Protein AF-0000000081439611 (afdb_homodimer)

Nearest PDB structures (foldseek):
  4nqa-assembly1_B  TM=3.916E-01  e=2.442E-10  Homo sapiens
  8cef-assembly1_D  TM=9.366E-01  e=1.644E-03  Mus musculus
  6cfn-assembly7_G  TM=9.053E-01  e=1.491E-03  Homo sapiens
  4nqa-assembly1_B  TM=3.915E-01  e=1.204E-10  Homo sapiens
  8cef-assembly1_D  TM=9.355E-01  e=9.458E-04  Mus musculus

Secondary structure (DSSP, 8-state):
----------PBPTTTSSB--SEETTEE--HHHHHHHHHHHHTT-----TTSSS---SS---TT----HHHHHHHHHHHT-------------S---------------------------SS--------HHHHHHHHHHHT--SPPPS-TTS---HHHHHHHHHHHHHHHHS-SSPPEE-SEE-HHHHHHHHHHHHHHHHHHHTT-HHHHTS-HHHHHHHHHHHHHHHHHHHHHHHHHHHH-S-TT--EEE-SSSEEEETTSTT-EETT--HHHHHHHHHHHHHHHHHHIIIIIHHHHHHT--HHHHHHHHHHHHT--TT-TT--HHHHHHHHHHHHHHHHHHHHIIIIIS--S--HHHHHHHHHHHHHHHHHHHHHHHHHHHHHHTTS-------STTT-----/----------PBPTTTSSB--SEETTEE--HHHHHHHHHHHHTT-----TTSSS---SS---TTPPPPHHHHHHHHHHHT-------------S---------------------------SS--------HHHHHHHHHHHT--SPPPS-TTS---HHHHHHHHHHHHHHHHS-SSPPEE-SEE-HHHHHHHHHHHHHHHHHHHTT-HHHHTS-HHHHHHHHHHHHHHHHHHHHHHHHHHHH-S-TT--EEE-SSSEEEETTSTT-EETT--HHHHHHHHHHHHHHHHHHIIIIIHHHHHHT--HHHHHHHHHHHHT--TT-TT--HHHHHHHHHHHHHHHHHHHHIIIIIS--S--HHHHHHHHHHHHHHHHHHHHHHHHHHHHHHTTS-------STTT-----

Solvent-accessible surface area (backbone atoms only — not comparable to full-atom values): 47042 Å² total; per-residue (Å²): 135,77,80,77,69,79,69,82,75,82,47,50,7,75,57,44,57,43,68,24,62,50,70,42,43,82,21,47,19,21,64,69,56,41,48,48,43,52,50,36,60,74,60,64,60,82,62,70,34,79,79,71,72,64,68,66,74,54,56,65,76,60,90,89,65,80,73,46,61,25,31,49,45,54,38,36,54,72,64,49,45,42,86,75,78,84,71,85,75,84,72,73,84,72,78,74,71,78,75,71,80,74,79,80,68,86,72,79,74,75,74,76,78,68,78,72,73,72,81,72,68,96,68,88,80,67,67,65,56,80,53,60,66,59,53,52,50,45,50,57,61,61,64,44,76,63,42,56,80,85,46,89,91,51,88,68,52,66,54,52,25,35,29,53,21,45,52,54,31,51,58,70,61,44,54,87,54,84,62,41,81,44,52,58,45,51,73,65,53,43,52,54,41,48,53,54,43,52,52,36,49,51,57,18,46,36,34,19,53,75,56,30,70,40,52,60,72,44,45,50,54,35,46,52,72,20,49,66,59,46,48,55,50,48,38,52,51,51,19,34,70,71,77,43,60,56,80,85,61,48,60,37,50,59,47,50,49,34,25,36,44,70,76,48,87,63,68,38,55,63,92,52,54,70,69,53,45,51,54,50,46,64,67,41,48,62,49,55,54,47,45,39,65,52,39,51,41,50,43,34,74,63,59,68,46,67,62,56,48,30,48,51,46,48,55,53,43,57,50,61,80,92,50,83,81,54,47,71,68,50,51,52,51,37,54,50,48,55,50,49,41,25,51,49,49,42,46,38,37,44,69,67,68,62,35,91,76,52,45,49,60,52,50,55,54,54,47,39,55,50,36,47,51,50,51,51,51,52,52,52,52,51,52,51,51,28,46,74,68,64,64,43,84,68,49,62,45,84,31,83,71,57,51,64,76,77,120,134,78,79,76,69,80,68,82,74,84,48,48,7,73,58,44,58,44,69,24,62,53,69,44,41,81,19,48,20,20,63,69,57,40,49,49,43,52,50,35,60,74,60,64,60,82,61,69,34,80,79,70,72,64,67,66,76,54,56,66,76,62,90,90,66,79,74,48,61,23,32,48,46,52,36,36,56,72,63,48,46,45,86,77,78,84,73,86,75,85,73,74,81,76,80,75,71,81,77,70,79,76,77,83,66,85,70,81,74,75,73,76,79,68,78,72,73,70,80,71,69,96,68,87,80,66,68,67,55,81,51,61,67,58,52,54,51,45,49,58,60,61,63,43,77,63,41,56,78,85,45,90,91,52,89,67,52,67,54,52,26,36,29,52,20,44,53,54,31,51,60,70,62,45,55,86,54,84,63,39,80,45,52,58,45,53,72,64,53,44,52,52,42,47,52,53,44,54,52,37,50,52,57,20,46,37,33,18,55,74,54,28,71,40,53,60,71,44,47,51,54,34,46,53,72,22,49,66,59,46,48,55,49,48,38,52,52,50,19,33,70,71,76,42,60,54,79,85,62,48,60,38,49,58,47,49,48,33,25,37,44,70,76,47,87,63,68,37,54,64,92,53,53,70,69,52,44,52,54,49,47,63,67,42,48,62,51,55,54,47,46,40,66,52,38,51,42,51,44,35,75,62,58,69,48,67,62,56,48,32,48,52,46,49,55,53,43,57,50,61,81,92,49,83,82,54,47,72,67,48,50,51,52,36,54,48,49,53,50,48,40,25,51,49,50,42,45,40,37,45,68,68,65,62,34,92,76,50,45,49,60,54,52,55,54,54,46,39,55,50,36,47,52,53,50,50,52,52,51,52,53,51,51,51,51,28,46,73,67,65,64,44,85,68,48,63,44,83,31,82,72,58,53,63,77,76,120

Structure (mmCIF, N/CA/C/O backbone):
data_AF-0000000081439611-model_v1
#
loop_
_entity.id
_entity.type
_entity.pdbx_description
1 polymer 'NR LBD domain-containing protein'
#
loop_
_atom_site.group_PDB
_atom_site.id
_atom_site.type_symbol
_atom_site.label_atom_id
_atom_site.label_alt_id
_atom_site.label_comp_id
_atom_site.label_asym_id
_atom_site.label_entity_id
_atom_site.label_seq_id
_atom_site.pdbx_PDB_ins_code
_atom_site.Cartn_x
_atom_site.Cartn_y
_atom_site.Cartn_z
_atom_site.occupancy
_atom_site.B_iso_or_equiv
_atom_site.auth_seq_id
_atom_site.auth_comp_id
_atom_site.auth_asym_id
_atom_site.auth_atom_id
_atom_site.pdbx_PDB_model_num
ATOM 1 N N . MET A 1 1 ? -50.906 -13.891 -15.953 1 20.81 1 MET A N 1
ATOM 2 C CA . MET A 1 1 ? -49.469 -14.117 -16.109 1 20.81 1 MET A CA 1
ATOM 3 C C . MET A 1 1 ? -48.75 -14.031 -14.758 1 20.81 1 MET A C 1
ATOM 5 O O . MET A 1 1 ? -48.625 -12.953 -14.188 1 20.81 1 MET A O 1
ATOM 9 N N . GLU A 1 2 ? -48.906 -15.031 -13.891 1 23.69 2 GLU A N 1
ATOM 10 C CA . GLU A 1 2 ? -48.719 -15.148 -12.445 1 23.69 2 GLU A CA 1
ATOM 11 C C . GLU A 1 2 ? -47.25 -15.016 -12.047 1 23.69 2 GLU A C 1
ATOM 13 O O . GLU A 1 2 ? -46.375 -15.641 -12.656 1 23.69 2 GLU A O 1
ATOM 18 N N . VAL A 1 3 ? -46.906 -13.875 -11.547 1 26.23 3 VAL A N 1
ATOM 19 C CA . VAL A 1 3 ? -45.562 -13.469 -11.195 1 26.23 3 VAL A CA 1
ATOM 20 C C . VAL A 1 3 ? -44.906 -14.531 -10.32 1 26.23 3 VAL A C 1
ATOM 22 O O . VAL A 1 3 ? -45.406 -14.859 -9.25 1 26.23 3 VAL A O 1
ATOM 25 N N . ILE A 1 4 ? -44.438 -15.609 -10.898 1 27.25 4 ILE A N 1
ATOM 26 C CA . ILE A 1 4 ? -43.75 -16.719 -10.234 1 27.25 4 ILE A CA 1
ATOM 27 C C . ILE A 1 4 ? -42.719 -16.172 -9.242 1 27.25 4 ILE A C 1
ATOM 29 O O . ILE A 1 4 ? -41.75 -15.523 -9.633 1 27.25 4 ILE A O 1
ATOM 33 N N . MET A 1 5 ? -43.188 -15.742 -8.062 1 26.48 5 MET A N 1
ATOM 34 C CA . MET A 1 5 ? -42.406 -15.367 -6.871 1 26.48 5 MET A CA 1
ATOM 35 C C . MET A 1 5 ? -41.375 -16.406 -6.543 1 26.48 5 MET A C 1
ATOM 37 O O . MET A 1 5 ? -41.688 -17.578 -6.289 1 26.48 5 MET A O 1
ATOM 41 N N . SER A 1 6 ? -40.344 -16.484 -7.234 1 28.03 6 SER A N 1
ATOM 42 C CA . SER A 1 6 ? -39.281 -17.453 -6.934 1 28.03 6 SER A CA 1
ATOM 43 C C . SER A 1 6 ? -39 -17.531 -5.438 1 28.03 6 SER A C 1
ATOM 45 O O . SER A 1 6 ? -38.656 -16.516 -4.816 1 28.03 6 SER A O 1
ATOM 47 N N . LYS A 1 7 ? -39.844 -18.312 -4.68 1 30.75 7 LYS A N 1
ATOM 48 C CA . LYS A 1 7 ? -39.812 -18.703 -3.271 1 30.75 7 LYS A CA 1
ATOM 49 C C . LYS A 1 7 ? -38.375 -18.969 -2.818 1 30.75 7 LYS A C 1
ATOM 51 O O . LYS A 1 7 ? -37.625 -19.672 -3.498 1 30.75 7 LYS A O 1
ATOM 56 N N . ILE A 1 8 ? -37.812 -18.156 -2.096 1 37.66 8 ILE A N 1
ATOM 57 C CA . ILE A 1 8 ? -36.625 -18.344 -1.297 1 37.66 8 ILE A CA 1
ATOM 58 C C . ILE A 1 8 ? -36.625 -19.734 -0.661 1 37.66 8 ILE A C 1
ATOM 60 O O . ILE A 1 8 ? -37.469 -20.031 0.174 1 37.66 8 ILE A O 1
ATOM 64 N N . ASP A 1 9 ? -36.531 -20.891 -1.236 1 40 9 ASP A N 1
ATOM 65 C CA . ASP A 1 9 ? -36.656 -22.297 -0.833 1 40 9 ASP A CA 1
ATOM 66 C C . ASP A 1 9 ? -35.906 -22.562 0.461 1 40 9 ASP A C 1
ATOM 68 O O . ASP A 1 9 ? -34.719 -22.281 0.556 1 40 9 ASP A O 1
ATOM 72 N N . ASN A 1 10 ? -36.562 -22.516 1.692 1 52.69 10 ASN A N 1
ATOM 73 C CA . ASN A 1 10 ? -36.281 -22.938 3.061 1 52.69 10 ASN A CA 1
ATOM 74 C C . ASN A 1 10 ? -35.75 -24.375 3.109 1 52.69 10 ASN A C 1
ATOM 76 O O . ASN A 1 10 ? -36.25 -25.188 3.893 1 52.69 10 ASN A O 1
ATOM 80 N N . ASN A 1 11 ? -35.125 -24.922 2.35 1 60.53 11 ASN A N 1
ATOM 81 C CA . ASN A 1 11 ? -34.688 -26.328 2.4 1 60.53 11 ASN A CA 1
ATOM 82 C C . ASN A 1 11 ? -33.594 -26.547 3.418 1 60.53 11 ASN A C 1
ATOM 84 O O . ASN A 1 11 ? -32.625 -25.766 3.475 1 60.53 11 ASN A O 1
ATOM 88 N N . PRO A 1 12 ? -33.812 -27.469 4.48 1 77.19 12 PRO A N 1
ATOM 89 C CA . PRO A 1 12 ? -32.75 -27.812 5.438 1 77.19 12 PRO A CA 1
ATOM 90 C C . PRO A 1 12 ? -31.531 -28.422 4.773 1 77.19 12 PRO A C 1
ATOM 92 O O . PRO A 1 12 ? -31.641 -29.031 3.703 1 77.19 12 PRO A O 1
ATOM 95 N N . CYS A 1 13 ? -30.453 -28.234 5.461 1 80.06 13 CYS A N 1
ATOM 96 C CA . CYS A 1 13 ? -29.234 -28.922 5.027 1 80.06 13 CYS A CA 1
ATOM 97 C C . CYS A 1 13 ? -29.391 -30.438 5.141 1 80.06 13 CYS A C 1
ATOM 99 O O . CYS A 1 13 ? -29.703 -30.938 6.219 1 80.06 13 CYS A O 1
ATOM 101 N N . LEU A 1 14 ? -29.203 -31.047 4.082 1 81.94 14 LEU A N 1
ATOM 102 C CA . LEU A 1 14 ? -29.391 -32.5 4.039 1 81.94 14 LEU A CA 1
ATOM 103 C C . LEU A 1 14 ? -28.312 -33.219 4.848 1 81.94 14 LEU A C 1
ATOM 105 O O . LEU A 1 14 ? -28.438 -34.406 5.137 1 81.94 14 LEU A O 1
ATOM 109 N N . ILE A 1 15 ? -27.312 -32.406 5.309 1 83.81 15 ILE A N 1
ATOM 110 C CA . ILE A 1 15 ? -26.203 -33.031 6.02 1 83.81 15 ILE A CA 1
ATOM 111 C C . ILE A 1 15 ? -26.359 -32.781 7.52 1 83.81 15 ILE A C 1
ATOM 113 O O . ILE A 1 15 ? -26.359 -33.75 8.305 1 83.81 15 ILE A O 1
ATOM 117 N N . CYS A 1 16 ? -26.547 -31.609 7.863 1 79.31 16 CYS A N 1
ATOM 118 C CA . CYS A 1 16 ? -26.531 -31.312 9.297 1 79.31 16 CYS A CA 1
ATOM 119 C C . CYS A 1 16 ? -27.922 -30.906 9.766 1 79.31 16 CYS A C 1
ATOM 121 O O . CYS A 1 16 ? -28.141 -30.688 10.961 1 79.31 16 CYS A O 1
ATOM 123 N N . GLY A 1 17 ? -28.891 -30.766 8.852 1 77.94 17 GLY A N 1
ATOM 124 C CA . GLY A 1 17 ? -30.25 -30.406 9.234 1 77.94 17 GLY A CA 1
ATOM 125 C C . GLY A 1 17 ? -30.438 -28.922 9.453 1 77.94 17 GLY A C 1
ATOM 126 O O . GLY A 1 17 ? -31.531 -28.469 9.75 1 77.94 17 GLY A O 1
ATOM 127 N N . GLY A 1 18 ? -29.359 -28.266 9.367 1 75.75 18 GLY A N 1
ATOM 128 C CA . GLY A 1 18 ? -29.469 -26.828 9.469 1 75.75 18 GLY A CA 1
ATOM 129 C C . GLY A 1 18 ? -30.109 -26.188 8.25 1 75.75 18 GLY A C 1
ATOM 130 O O . GLY A 1 18 ? -30.719 -26.875 7.434 1 75.75 18 GLY A O 1
ATOM 131 N N . LYS A 1 19 ? -30.031 -24.969 8.18 1 74.94 19 LYS A N 1
ATOM 132 C CA . LYS A 1 19 ? -30.609 -24.281 7.035 1 74.94 19 LYS A CA 1
ATOM 133 C C . LYS A 1 19 ? -29.719 -24.391 5.805 1 74.94 19 LYS A C 1
ATOM 135 O O . LYS A 1 19 ? -28.547 -24 5.848 1 74.94 19 LYS A O 1
ATOM 140 N N . ALA A 1 20 ? -30.266 -24.953 4.746 1 75.5 20 ALA A N 1
ATOM 141 C CA . ALA A 1 20 ? -29.516 -25.062 3.5 1 75.5 20 ALA A CA 1
ATOM 142 C C . ALA A 1 20 ? -29.328 -23.703 2.84 1 75.5 20 ALA A C 1
ATOM 144 O O . ALA A 1 20 ? -30.219 -22.859 2.912 1 75.5 20 ALA A O 1
ATOM 145 N N . LYS A 1 21 ? -28.234 -23.672 2.553 1 71.69 21 LYS A N 1
ATOM 146 C CA . LYS A 1 21 ? -27.984 -22.469 1.762 1 71.69 21 LYS A CA 1
ATOM 147 C C . LYS A 1 21 ? -27.672 -22.828 0.309 1 71.69 21 LYS A C 1
ATOM 149 O O . LYS A 1 21 ? -26.516 -22.781 -0.121 1 71.69 21 LYS A O 1
ATOM 154 N N . GLY A 1 22 ? -28.656 -23.312 -0.465 1 69.25 22 GLY A N 1
ATOM 155 C CA . GLY A 1 22 ? -28.578 -23.688 -1.865 1 69.25 22 GLY A CA 1
ATOM 156 C C . GLY A 1 22 ? -28.078 -25.109 -2.07 1 69.25 22 GLY A C 1
ATOM 157 O O . GLY A 1 22 ? -28.047 -25.906 -1.124 1 69.25 22 GLY A O 1
ATOM 158 N N . VAL A 1 23 ? -27.922 -25.391 -3.346 1 67 23 VAL A N 1
ATOM 159 C CA . VAL A 1 23 ? -27.391 -26.688 -3.742 1 67 23 VAL A CA 1
ATOM 160 C C . VAL A 1 23 ? -25.875 -26.594 -3.936 1 67 23 VAL A C 1
ATOM 162 O O . VAL A 1 23 ? -25.391 -25.797 -4.746 1 67 23 VAL A O 1
ATOM 165 N N . ASN A 1 24 ? -25.219 -27.344 -3.025 1 70.88 24 ASN A N 1
ATOM 166 C CA . ASN A 1 24 ? -23.766 -27.484 -3.09 1 70.88 24 ASN A CA 1
ATOM 167 C C . ASN A 1 24 ? -23.359 -28.922 -3.387 1 70.88 24 ASN A C 1
ATOM 169 O O . ASN A 1 24 ? -23.797 -29.844 -2.709 1 70.88 24 ASN A O 1
ATOM 173 N N . PHE A 1 25 ? -22.672 -29.031 -4.469 1 74.31 25 PHE A N 1
ATOM 174 C CA . PHE A 1 25 ? -22.266 -30.375 -4.902 1 74.31 25 PHE A CA 1
ATOM 175 C C . PHE A 1 25 ? -23.484 -31.25 -5.125 1 74.31 25 PHE A C 1
ATOM 177 O O . PHE A 1 25 ? -23.5 -32.406 -4.707 1 74.31 25 PHE A O 1
ATOM 184 N N . LYS A 1 26 ? -24.375 -30.625 -5.711 1 67.19 26 LYS A N 1
ATOM 185 C CA . LYS A 1 26 ? -25.562 -31.312 -6.188 1 67.19 26 LYS A CA 1
ATOM 186 C C . LYS A 1 26 ? -26.531 -31.594 -5.039 1 67.19 26 LYS A C 1
ATOM 188 O O . LYS A 1 26 ? -27.516 -32.312 -5.215 1 67.19 26 LYS A O 1
ATOM 193 N N . VAL A 1 27 ? -26.203 -31.078 -3.857 1 78.38 27 VAL A N 1
ATOM 194 C CA . VAL A 1 27 ? -27.031 -31.391 -2.703 1 78.38 27 VAL A CA 1
ATOM 195 C C . VAL A 1 27 ? -27.391 -30.109 -1.968 1 78.38 27 VAL A C 1
ATOM 197 O O . VAL A 1 27 ? -26.562 -29.203 -1.849 1 78.38 27 VAL A O 1
ATOM 200 N N . ALA A 1 28 ? -28.594 -29.984 -1.605 1 78.94 28 ALA A N 1
ATOM 201 C CA . ALA A 1 28 ? -29.016 -28.891 -0.733 1 78.94 28 ALA A CA 1
ATOM 202 C C . ALA A 1 28 ? -28.266 -28.938 0.6 1 78.94 28 ALA A C 1
ATOM 204 O O . ALA A 1 28 ? -28.469 -29.859 1.391 1 78.94 28 ALA A O 1
ATOM 205 N N . SER A 1 29 ? -27.281 -28.078 0.858 1 79.5 29 SER A N 1
ATOM 206 C CA . SER A 1 29 ? -26.453 -28.094 2.064 1 79.5 29 SER A CA 1
ATOM 207 C C . SER A 1 29 ? -26.109 -26.688 2.525 1 79.5 29 SER A C 1
ATOM 209 O O . SER A 1 29 ? -26.219 -25.734 1.754 1 79.5 29 SER A O 1
ATOM 211 N N . CYS A 1 30 ? -25.969 -26.734 3.84 1 75.19 30 CYS A N 1
ATOM 212 C CA . CYS A 1 30 ? -25.453 -25.484 4.371 1 75.19 30 CYS A CA 1
ATOM 213 C C . CYS A 1 30 ? -24 -25.266 3.971 1 75.19 30 CYS A C 1
ATOM 215 O O . CYS A 1 30 ? -23.312 -26.219 3.564 1 75.19 30 CYS A O 1
ATOM 217 N N . ARG A 1 31 ? -23.625 -24.141 4.152 1 73.69 31 ARG A N 1
ATOM 218 C CA . ARG A 1 31 ? -22.281 -23.797 3.682 1 73.69 31 ARG A CA 1
ATOM 219 C C . ARG A 1 31 ? -21.219 -24.531 4.473 1 73.69 31 ARG A C 1
ATOM 221 O O . ARG A 1 31 ? -20.266 -25.062 3.893 1 73.69 31 ARG A O 1
ATOM 228 N N . PRO A 1 32 ? -21.359 -24.75 5.711 1 75.88 32 PRO A N 1
ATOM 229 C CA . PRO A 1 32 ? -20.328 -25.5 6.441 1 75.88 32 PRO A CA 1
ATOM 230 C C . PRO A 1 32 ? -20.25 -26.969 5.992 1 75.88 32 PRO A C 1
ATOM 232 O O . PRO A 1 32 ? -19.141 -27.5 5.855 1 75.88 32 PRO A O 1
ATOM 235 N N . CYS A 1 33 ? -21.297 -27.516 5.699 1 77.44 33 CYS A N 1
ATOM 236 C CA . CYS A 1 33 ? -21.266 -28.906 5.27 1 77.44 33 CYS A CA 1
ATOM 237 C C . CYS A 1 33 ? -20.703 -29.031 3.863 1 77.44 33 CYS A C 1
ATOM 239 O O . CYS A 1 33 ? -19.953 -29.984 3.574 1 77.44 33 CYS A O 1
ATOM 241 N N . ALA A 1 34 ? -21.047 -28.062 3.109 1 75.75 34 ALA A N 1
ATOM 242 C CA . ALA A 1 34 ? -20.5 -28.078 1.757 1 75.75 34 ALA A CA 1
ATOM 243 C C . ALA A 1 34 ? -18.984 -27.922 1.779 1 75.75 34 ALA A C 1
ATOM 245 O O . ALA A 1 34 ? -18.266 -28.656 1.091 1 75.75 34 ALA A O 1
ATOM 246 N N . GLU A 1 35 ? -18.609 -27.203 2.607 1 76.69 35 GLU A N 1
ATOM 247 C CA . GLU A 1 35 ? -17.172 -26.969 2.73 1 76.69 35 GLU A CA 1
ATOM 248 C C . GLU A 1 35 ? -16.484 -28.172 3.375 1 76.69 35 GLU A C 1
ATOM 250 O O . GLU A 1 35 ? -15.367 -28.531 2.986 1 76.69 35 GLU A O 1
ATOM 255 N N . PHE A 1 36 ? -17.094 -28.688 4.266 1 77.19 36 PHE A N 1
ATOM 256 C CA . PHE A 1 36 ? -16.594 -29.906 4.891 1 77.19 36 PHE A CA 1
ATOM 257 C C . PHE A 1 36 ? -16.422 -31.016 3.863 1 77.19 36 PHE A C 1
ATOM 259 O O . PHE A 1 36 ? -15.391 -31.688 3.826 1 77.19 36 PHE A O 1
ATOM 266 N N . TYR A 1 37 ? -17.391 -31.109 3.025 1 79.44 37 TYR A N 1
ATOM 267 C CA . TYR A 1 37 ? -17.328 -32.156 2.006 1 79.44 37 TYR A CA 1
ATOM 268 C C . TYR A 1 37 ? -16.203 -31.891 1.021 1 79.44 37 TYR A C 1
ATOM 270 O O . TYR A 1 37 ? -15.398 -32.781 0.726 1 79.44 37 TYR A O 1
ATOM 278 N N . ARG A 1 38 ? -16.234 -30.812 0.656 1 72.94 38 ARG A N 1
ATOM 279 C CA . ARG A 1 38 ? -15.211 -30.422 -0.312 1 72.94 38 ARG A CA 1
ATOM 280 C C . ARG A 1 38 ? -13.812 -30.672 0.24 1 72.94 38 ARG A C 1
ATOM 282 O O . ARG A 1 38 ? -12.977 -31.297 -0.426 1 72.94 38 ARG A O 1
ATOM 289 N N . ARG A 1 39 ? -13.633 -30.328 1.426 1 72.56 39 ARG A N 1
ATOM 290 C CA . ARG A 1 39 ? -12.344 -30.531 2.076 1 72.56 39 ARG A CA 1
ATOM 291 C C . ARG A 1 39 ? -12.07 -32.031 2.281 1 72.56 39 ARG A C 1
ATOM 293 O O . ARG A 1 39 ? -10.938 -32.469 2.111 1 72.56 39 ARG A O 1
ATOM 300 N N . SER A 1 40 ? -12.977 -32.688 2.594 1 72.94 40 SER A N 1
ATOM 301 C CA . SER A 1 40 ? -12.836 -34.094 2.902 1 72.94 40 SER A CA 1
ATOM 302 C C . SER A 1 40 ? -12.508 -34.906 1.65 1 72.94 40 SER A C 1
ATOM 304 O O . SER A 1 40 ? -11.68 -35.812 1.689 1 72.94 40 SER A O 1
ATOM 306 N N . ILE A 1 41 ? -13.102 -34.438 0.547 1 69.5 41 ILE A N 1
ATOM 307 C CA . ILE A 1 41 ? -12.891 -35.188 -0.688 1 69.5 41 ILE A CA 1
ATOM 308 C C . ILE A 1 41 ? -11.531 -34.844 -1.283 1 69.5 41 ILE A C 1
ATOM 310 O O . ILE A 1 41 ? -10.789 -35.719 -1.708 1 69.5 41 ILE A O 1
ATOM 314 N N . LEU A 1 42 ? -11.328 -33.625 -1.177 1 61.81 42 LEU A N 1
ATOM 315 C CA . LEU A 1 42 ? -10.102 -33.156 -1.806 1 61.81 42 LEU A CA 1
ATOM 316 C C . LEU A 1 42 ? -8.875 -33.656 -1.024 1 61.81 42 LEU A C 1
ATOM 318 O O . LEU A 1 42 ? -7.848 -33.969 -1.616 1 61.81 42 LEU A O 1
ATOM 322 N N . ALA A 1 43 ? -9.047 -33.75 0.263 1 59.47 43 ALA A N 1
ATOM 323 C CA . ALA A 1 43 ? -7.961 -34.219 1.135 1 59.47 43 ALA A CA 1
ATOM 324 C C . ALA A 1 43 ? -8.016 -35.719 1.339 1 59.47 43 ALA A C 1
ATOM 326 O O . ALA A 1 43 ? -7.16 -36.281 2.025 1 59.47 43 ALA A O 1
ATOM 327 N N . ASN A 1 44 ? -8.703 -36.25 0.691 1 61.12 44 ASN A N 1
ATOM 328 C CA . ASN A 1 44 ? -8.93 -37.688 0.88 1 61.12 44 ASN A CA 1
ATOM 329 C C . ASN A 1 44 ? -8.828 -38.094 2.352 1 61.12 44 ASN A C 1
ATOM 331 O O . ASN A 1 44 ? -8.125 -39.031 2.699 1 61.12 44 ASN A O 1
ATOM 335 N N . ARG A 1 45 ? -9.461 -37.281 3.172 1 64.62 45 ARG A N 1
ATOM 336 C CA . ARG A 1 45 ? -9.383 -37.531 4.609 1 64.62 45 ARG A CA 1
ATOM 337 C C . ARG A 1 45 ? -10.258 -38.719 5.008 1 64.62 45 ARG A C 1
ATOM 339 O O . ARG A 1 45 ? -11.359 -38.875 4.484 1 64.62 45 ARG A O 1
ATOM 346 N N . LYS A 1 46 ? -9.531 -39.469 5.805 1 72.31 46 LYS A N 1
ATOM 347 C CA . LYS A 1 46 ? -10.258 -40.594 6.418 1 72.31 46 LYS A CA 1
ATOM 348 C C . LYS A 1 46 ? -10.586 -40.281 7.879 1 72.31 46 LYS A C 1
ATOM 350 O O . LYS A 1 46 ? -9.711 -39.906 8.648 1 72.31 46 LYS A O 1
ATOM 355 N N . TYR A 1 47 ? -11.812 -40.188 8.164 1 78.19 47 TYR A N 1
ATOM 356 C CA . TYR A 1 47 ? -12.273 -39.906 9.523 1 78.19 47 TYR A CA 1
ATOM 357 C C . TYR A 1 47 ? -12.75 -41.188 10.203 1 78.19 47 TYR A C 1
ATOM 359 O O . TYR A 1 47 ? -13.133 -42.156 9.523 1 78.19 47 TYR A O 1
ATOM 367 N N . LYS A 1 48 ? -12.477 -41.156 11.617 1 79.12 48 LYS A N 1
ATOM 368 C CA . LYS A 1 48 ? -13.078 -42.188 12.453 1 79.12 48 LYS A CA 1
ATOM 369 C C . LYS A 1 48 ? -14.227 -41.625 13.281 1 79.12 48 LYS A C 1
ATOM 371 O O . LYS A 1 48 ? -14.164 -40.5 13.75 1 79.12 48 LYS A O 1
ATOM 376 N N . CYS A 1 49 ? -15.234 -42.375 13.25 1 79.94 49 CYS A N 1
ATOM 377 C CA . CYS A 1 49 ? -16.406 -41.938 14 1 79.94 49 CYS A CA 1
ATOM 378 C C . CYS A 1 49 ? -16.078 -41.75 15.469 1 79.94 49 CYS A C 1
ATOM 380 O O . CYS A 1 49 ? -15.555 -42.656 16.125 1 79.94 49 CYS A O 1
ATOM 382 N N . ILE A 1 50 ? -16.453 -40.719 16.062 1 76.06 50 ILE A N 1
ATOM 383 C CA . ILE A 1 50 ? -16.125 -40.344 17.422 1 76.06 50 ILE A CA 1
ATOM 384 C C . ILE A 1 50 ? -16.844 -41.281 18.406 1 76.06 50 ILE A C 1
ATOM 386 O O . ILE A 1 50 ? -16.328 -41.594 19.469 1 76.06 50 ILE A O 1
ATOM 390 N N . ARG A 1 51 ? -17.891 -41.656 17.984 1 76 51 ARG A N 1
ATOM 391 C CA . ARG A 1 51 ? -18.656 -42.531 18.875 1 76 51 ARG A CA 1
ATOM 392 C C . ARG A 1 51 ? -18.531 -44 18.469 1 76 51 ARG A C 1
ATOM 394 O O . ARG A 1 51 ? -19.141 -44.875 19.078 1 76 51 ARG A O 1
ATOM 401 N N . GLY A 1 52 ? -17.672 -44.219 17.438 1 79.38 52 GLY A N 1
ATOM 402 C CA . GLY A 1 52 ? -17.375 -45.562 17 1 79.38 52 GLY A CA 1
ATOM 403 C C . GLY A 1 52 ? -18.578 -46.281 16.391 1 79.38 52 GLY A C 1
ATOM 404 O O . GLY A 1 52 ? -18.453 -47.375 15.891 1 79.38 52 GLY A O 1
ATOM 405 N N . SER A 1 53 ? -19.812 -45.625 16.375 1 78.62 53 SER A N 1
ATOM 406 C CA . SER A 1 53 ? -21.031 -46.281 15.875 1 78.62 53 SER A CA 1
ATOM 407 C C . SER A 1 53 ? -21.172 -46.062 14.375 1 78.62 53 SER A C 1
ATOM 409 O O . SER A 1 53 ? -21.859 -46.844 13.703 1 78.62 53 SER A O 1
ATOM 411 N N . GLY A 1 54 ? -20.422 -45.094 13.789 1 78.25 54 GLY A N 1
ATOM 412 C CA . GLY A 1 54 ? -20.531 -44.75 12.383 1 78.25 54 GLY A CA 1
ATOM 413 C C . GLY A 1 54 ? -21.875 -44.156 12.039 1 78.25 54 GLY A C 1
ATOM 414 O O . GLY A 1 54 ? -22.219 -44 10.859 1 78.25 54 GLY A O 1
ATOM 415 N N . LYS A 1 55 ? -22.719 -43.906 12.953 1 78.56 55 LYS A N 1
ATOM 416 C CA . LYS A 1 55 ? -24.078 -43.406 12.734 1 78.56 55 LYS A CA 1
ATOM 417 C C . LYS A 1 55 ? -24.422 -42.312 13.734 1 78.56 55 LYS A C 1
ATOM 419 O O . LYS A 1 55 ? -25.5 -42.312 14.32 1 78.56 55 LYS A O 1
ATOM 424 N N . CYS A 1 56 ? -23.516 -41.344 13.875 1 79.25 56 CYS A N 1
ATOM 425 C CA . CYS A 1 56 ? -23.75 -40.219 14.789 1 79.25 56 CYS A CA 1
ATOM 426 C C . CYS A 1 56 ? -24.875 -39.312 14.273 1 79.25 56 CYS A C 1
ATOM 428 O O . CYS A 1 56 ? -25 -39.125 13.062 1 79.25 56 CYS A O 1
ATOM 430 N N . ASN A 1 57 ? -25.75 -38.906 15.117 1 77.12 57 ASN A N 1
ATOM 431 C CA . ASN A 1 57 ? -26.781 -37.938 14.75 1 77.12 57 ASN A CA 1
ATOM 432 C C . ASN A 1 57 ? -26.203 -36.562 14.5 1 77.12 57 ASN A C 1
ATOM 434 O O . ASN A 1 57 ? -25.734 -35.906 15.422 1 77.12 57 ASN A O 1
ATOM 438 N N . LEU A 1 58 ? -26.203 -36.094 13.203 1 78.31 58 LEU A N 1
ATOM 439 C CA . LEU A 1 58 ? -25.578 -34.844 12.797 1 78.31 58 LEU A CA 1
ATOM 440 C C . LEU A 1 58 ? -26.562 -33.688 12.984 1 78.31 58 LEU A C 1
ATOM 442 O O . LEU A 1 58 ? -26.172 -32.5 12.859 1 78.31 58 LEU A O 1
ATOM 446 N N . GLU A 1 59 ? -27.656 -33.844 13.219 1 72.56 59 GLU A N 1
ATOM 447 C CA . GLU A 1 59 ? -28.688 -32.812 13.359 1 72.56 59 GLU A CA 1
ATOM 448 C C . GLU A 1 59 ? -28.859 -32.406 14.812 1 72.56 59 GLU A C 1
ATOM 450 O O . GLU A 1 59 ? -29.547 -31.422 15.109 1 72.56 59 GLU A O 1
ATOM 455 N N . ASP A 1 60 ? -28.297 -33.094 15.656 1 64.44 60 ASP A N 1
ATOM 456 C CA . ASP A 1 60 ? -28.422 -32.75 17.062 1 64.44 60 ASP A CA 1
ATOM 457 C C . ASP A 1 60 ? -27.484 -31.594 17.438 1 64.44 60 ASP A C 1
ATOM 459 O O . ASP A 1 60 ? -26.266 -31.766 17.406 1 64.44 60 ASP A O 1
ATOM 463 N N . LYS A 1 61 ? -27.891 -30.406 17.234 1 52.19 61 LYS A N 1
ATOM 464 C CA . LYS A 1 61 ? -27.188 -29.156 17.469 1 52.19 61 LYS A CA 1
ATOM 465 C C . LYS A 1 61 ? -26.969 -28.938 18.969 1 52.19 61 LYS A C 1
ATOM 467 O O . LYS A 1 61 ? -27.641 -28.125 19.594 1 52.19 61 LYS A O 1
ATOM 472 N N . ASN A 1 62 ? -26.734 -29.875 19.75 1 46.53 62 ASN A N 1
ATOM 473 C CA . ASN A 1 62 ? -26.375 -29.453 21.094 1 46.53 62 ASN A CA 1
ATOM 474 C C . ASN A 1 62 ? -25.156 -28.547 21.094 1 46.53 62 ASN A C 1
ATOM 476 O O . ASN A 1 62 ? -24.203 -28.766 20.328 1 46.53 62 ASN A O 1
ATOM 480 N N . TYR A 1 63 ? -25.109 -27.375 21.719 1 41.16 63 TYR A N 1
ATOM 481 C CA . TYR A 1 63 ? -24.203 -26.25 21.938 1 41.16 63 TYR A CA 1
ATOM 482 C C . TYR A 1 63 ? -22.828 -26.734 22.391 1 41.16 63 TYR A C 1
ATOM 484 O O . TYR A 1 63 ? -22.734 -27.5 23.359 1 41.16 63 TYR A O 1
ATOM 492 N N . GLY A 1 64 ? -21.719 -26.75 21.688 1 46.94 64 GLY A N 1
ATOM 493 C CA . GLY A 1 64 ? -20.328 -26.984 22.047 1 46.94 64 GLY A CA 1
ATOM 494 C C . GLY A 1 64 ? -19.734 -28.203 21.375 1 46.94 64 GLY A C 1
ATOM 495 O O . GLY A 1 64 ? -18.516 -28.422 21.438 1 46.94 64 GLY A O 1
ATOM 496 N N . LYS A 1 65 ? -20.562 -29.188 20.797 1 53.69 65 LYS A N 1
ATOM 497 C CA . LYS A 1 65 ? -19.938 -30.453 20.422 1 53.69 65 LYS A CA 1
ATOM 498 C C . LYS A 1 65 ? -19.625 -30.484 18.922 1 53.69 65 LYS A C 1
ATOM 500 O O . LYS A 1 65 ? -20.422 -30.031 18.109 1 53.69 65 LYS A O 1
ATOM 505 N N . ARG A 1 66 ? -18.469 -30.844 18.562 1 60.31 66 ARG A N 1
ATOM 506 C CA . ARG A 1 66 ? -17.906 -31.047 17.234 1 60.31 66 ARG A CA 1
ATOM 507 C C . ARG A 1 66 ? -18.641 -32.156 16.484 1 60.31 66 ARG A C 1
ATOM 509 O O . ARG A 1 66 ? -18.891 -33.219 17.047 1 60.31 66 ARG A O 1
ATOM 516 N N . LEU A 1 67 ? -19.375 -31.844 15.352 1 71.88 67 LEU A N 1
ATOM 517 C CA . LEU A 1 67 ? -19.969 -32.844 14.484 1 71.88 67 LEU A CA 1
ATOM 518 C C . LEU A 1 67 ? -18.953 -33.906 14.109 1 71.88 67 LEU A C 1
ATOM 520 O O . LEU A 1 67 ? -17.781 -33.625 13.859 1 71.88 67 LEU A O 1
ATOM 524 N N . CYS A 1 68 ? -19.438 -35.188 14.227 1 75.56 68 CYS A N 1
ATOM 525 C CA . CYS A 1 68 ? -18.578 -36.312 13.828 1 75.56 68 CYS A CA 1
ATOM 526 C C . CYS A 1 68 ? -18.203 -36.188 12.359 1 75.56 68 CYS A C 1
ATOM 528 O O . CYS A 1 68 ? -19.062 -36.281 11.477 1 75.56 68 CYS A O 1
ATOM 530 N N . ARG A 1 69 ? -16.984 -36.031 12.117 1 80.69 69 ARG A N 1
ATOM 531 C CA . ARG A 1 69 ? -16.516 -35.812 10.758 1 80.69 69 ARG A CA 1
ATOM 532 C C . ARG A 1 69 ? -16.719 -37.031 9.891 1 80.69 69 ARG A C 1
ATOM 534 O O . ARG A 1 69 ? -17.031 -36.938 8.703 1 80.69 69 ARG A O 1
ATOM 541 N N . TYR A 1 70 ? -16.562 -38.156 10.531 1 81.62 70 TYR A N 1
ATOM 542 C CA . TYR A 1 70 ? -16.75 -39.375 9.789 1 81.62 70 TYR A CA 1
ATOM 543 C C . TYR A 1 70 ? -18.188 -39.531 9.32 1 81.62 70 TYR A C 1
ATOM 545 O O . TYR A 1 70 ? -18.438 -39.75 8.133 1 81.62 70 TYR A O 1
ATOM 553 N N . CYS A 1 71 ? -19.094 -39.406 10.227 1 81.69 71 CYS A N 1
ATOM 554 C CA . CYS A 1 71 ? -20.516 -39.562 9.914 1 81.69 71 CYS A CA 1
ATOM 555 C C . CYS A 1 71 ? -21.016 -38.469 9.008 1 81.69 71 CYS A C 1
ATOM 557 O O . CYS A 1 71 ? -21.875 -38.688 8.156 1 81.69 71 CYS A O 1
ATOM 559 N N . ARG A 1 72 ? -20.391 -37.281 9.094 1 83.88 72 ARG A N 1
ATOM 560 C CA . ARG A 1 72 ? -20.734 -36.125 8.258 1 83.88 72 ARG A CA 1
ATOM 561 C C . ARG A 1 72 ? -20.328 -36.375 6.812 1 83.88 72 ARG A C 1
ATOM 563 O O . ARG A 1 72 ? -21.109 -36.125 5.891 1 83.88 72 ARG A O 1
ATOM 570 N N . LEU A 1 73 ? -19.25 -37 6.711 1 86.25 73 LEU A N 1
ATOM 571 C CA . LEU A 1 73 ? -18.766 -37.281 5.367 1 86.25 73 LEU A CA 1
ATOM 572 C C . LEU A 1 73 ? -19.594 -38.406 4.734 1 86.25 73 LEU A C 1
ATOM 574 O O . LEU A 1 73 ? -19.938 -38.344 3.557 1 86.25 73 LEU A O 1
ATOM 578 N N . GLN A 1 74 ? -19.828 -39.375 5.496 1 82.75 74 GLN A N 1
ATOM 579 C CA . GLN A 1 74 ? -20.641 -40.469 5.004 1 82.75 74 GLN A CA 1
ATOM 580 C C . GLN A 1 74 ? -22.031 -39.969 4.582 1 82.75 74 GLN A C 1
ATOM 582 O O . GLN A 1 74 ? -22.547 -40.375 3.531 1 82.75 74 GLN A O 1
ATOM 587 N N . LYS A 1 75 ? -22.5 -38.969 5.262 1 84.44 75 LYS A N 1
ATOM 588 C CA . LYS A 1 75 ? -23.812 -38.438 4.926 1 84.44 75 LYS A CA 1
ATOM 589 C C . LYS A 1 75 ? -23.75 -37.562 3.66 1 84.44 75 LYS A C 1
ATOM 591 O O . LYS A 1 75 ? -24.688 -37.594 2.854 1 84.44 75 LYS A O 1
ATOM 596 N N . CYS A 1 76 ? -22.688 -36.938 3.566 1 84.69 76 CYS A N 1
ATOM 597 C CA . CYS A 1 76 ? -22.484 -36.188 2.326 1 84.69 76 CYS A CA 1
ATOM 598 C C . CYS A 1 76 ? -22.5 -37.125 1.122 1 84.69 76 CYS A C 1
ATOM 600 O O . CYS A 1 76 ? -23.156 -36.844 0.114 1 84.69 76 CYS A O 1
ATOM 602 N N . LYS A 1 77 ? -21.797 -38.25 1.219 1 81.19 77 LYS A N 1
ATOM 603 C CA . LYS A 1 77 ? -21.719 -39.25 0.142 1 81.19 77 LYS A CA 1
ATOM 604 C C . LYS A 1 77 ? -23.078 -39.875 -0.112 1 81.19 77 LYS A C 1
ATOM 606 O O . LYS A 1 77 ? -23.484 -40.062 -1.264 1 81.19 77 LYS A O 1
ATOM 611 N N . ILE A 1 78 ? -23.797 -40.125 0.94 1 82.25 78 ILE A N 1
ATOM 612 C CA . ILE A 1 78 ? -25.094 -40.781 0.852 1 82.25 78 ILE A CA 1
ATOM 613 C C . ILE A 1 78 ? -26.125 -39.812 0.26 1 82.25 78 ILE A C 1
ATOM 615 O O . ILE A 1 78 ? -26.984 -40.219 -0.53 1 82.25 78 ILE A O 1
ATOM 619 N N . ALA A 1 79 ? -25.875 -38.5 0.6 1 78.69 79 ALA A N 1
ATOM 620 C CA . ALA A 1 79 ? -26.797 -37.5 0.092 1 78.69 79 ALA A CA 1
ATOM 621 C C . ALA A 1 79 ? -26.547 -37.219 -1.391 1 78.69 79 ALA A C 1
ATOM 623 O O . ALA A 1 79 ? -27.359 -36.562 -2.053 1 78.69 79 ALA A O 1
ATOM 624 N N . GLY A 1 80 ? -25.453 -37.719 -2.049 1 73.38 80 GLY A N 1
ATOM 625 C CA . GLY A 1 80 ? -25.156 -37.594 -3.465 1 73.38 80 GLY A CA 1
ATOM 626 C C . GLY A 1 80 ? -24.281 -36.406 -3.785 1 73.38 80 GLY A C 1
ATOM 627 O O . GLY A 1 80 ? -24.297 -35.875 -4.906 1 73.38 80 GLY A O 1
ATOM 628 N N . MET A 1 81 ? -23.781 -35.906 -2.701 1 73.38 81 MET A N 1
ATOM 629 C CA . MET A 1 81 ? -22.906 -34.781 -3.018 1 73.38 81 MET A CA 1
ATOM 630 C C . MET A 1 81 ? -21.781 -35.219 -3.961 1 73.38 81 MET A C 1
ATOM 632 O O . MET A 1 81 ? -21.172 -36.281 -3.764 1 73.38 81 MET A O 1
ATOM 636 N N . CYS A 1 82 ? -21.734 -34.719 -5.141 1 65.5 82 CYS A N 1
ATOM 637 C CA . CYS A 1 82 ? -20.781 -35.094 -6.172 1 65.5 82 CYS A CA 1
ATOM 638 C C . CYS A 1 82 ? -19.969 -33.875 -6.641 1 65.5 82 CYS A C 1
ATOM 640 O O . CYS A 1 82 ? -20.547 -32.812 -6.902 1 65.5 82 CYS A O 1
ATOM 642 N N . PHE A 1 83 ? -18.906 -34.062 -6.527 1 51.91 83 PHE A N 1
ATOM 643 C CA . PHE A 1 83 ? -17.984 -33.094 -7.066 1 51.91 83 PHE A CA 1
ATOM 644 C C . PHE A 1 83 ? -17.766 -33.281 -8.562 1 51.91 83 PHE A C 1
ATOM 646 O O . PHE A 1 83 ? -17.219 -34.312 -8.977 1 51.91 83 PHE A O 1
ATOM 653 N N . GLU A 1 84 ? -18.609 -33 -9.555 1 43.84 84 GLU A N 1
ATOM 654 C CA . GLU A 1 84 ? -18.453 -33.281 -10.984 1 43.84 84 GLU A CA 1
ATOM 655 C C . GLU A 1 84 ? -17.359 -32.406 -11.594 1 43.84 84 GLU A C 1
ATOM 657 O O . GLU A 1 84 ? -17.328 -31.188 -11.391 1 43.84 84 GLU A O 1
ATOM 662 N N . ARG A 1 85 ? -16.312 -32.875 -12.133 1 36.03 85 ARG A N 1
ATOM 663 C CA . ARG A 1 85 ? -15.508 -32.375 -13.25 1 36.03 85 ARG A CA 1
ATOM 664 C C . ARG A 1 85 ? -16.359 -32.188 -14.492 1 36.03 85 ARG A C 1
ATOM 666 O O . ARG A 1 85 ? -16.969 -33.156 -14.992 1 36.03 85 ARG A O 1
ATOM 673 N N . HIS A 1 86 ? -17.172 -31.234 -14.711 1 32.09 86 HIS A N 1
ATOM 674 C CA . HIS A 1 86 ? -17.844 -31.141 -16 1 32.09 86 HIS A CA 1
ATOM 675 C C . HIS A 1 86 ? -16.875 -31.406 -17.141 1 32.09 86 HIS A C 1
ATOM 677 O O . HIS A 1 86 ? -16.047 -30.547 -17.469 1 32.09 86 HIS A O 1
ATOM 683 N N . VAL A 1 87 ? -16.359 -32.594 -17.547 1 29.05 87 VAL A N 1
ATOM 684 C CA . VAL A 1 87 ? -15.953 -33.094 -18.859 1 29.05 87 VAL A CA 1
ATOM 685 C C . VAL A 1 87 ? -17.141 -33.031 -19.812 1 29.05 87 VAL A C 1
ATOM 687 O O . VAL A 1 87 ? -18.156 -33.688 -19.625 1 29.05 87 VAL A O 1
ATOM 690 N N . GLU A 1 88 ? -17.594 -31.828 -20.391 1 27.02 88 GLU A N 1
ATOM 691 C CA . GLU A 1 88 ? -18.531 -31.875 -21.5 1 27.02 88 GLU A CA 1
ATOM 692 C C . GLU A 1 88 ? -18.203 -33 -22.453 1 27.02 88 GLU A C 1
ATOM 694 O O . GLU A 1 88 ? -17.172 -33 -23.141 1 27.02 88 GLU A O 1
ATOM 699 N N . ASN A 1 89 ? -18.562 -34.219 -22.281 1 26 89 ASN A N 1
ATOM 700 C CA . ASN A 1 89 ? -18.719 -35.375 -23.188 1 26 89 ASN A CA 1
ATOM 701 C C . ASN A 1 89 ? -19.797 -35.094 -24.234 1 26 89 ASN A C 1
ATOM 703 O O . ASN A 1 89 ? -21 -35.125 -23.922 1 26 89 ASN A O 1
ATOM 707 N N . PHE A 1 90 ? -19.656 -34.125 -25.328 1 24.27 90 PHE A N 1
ATOM 708 C CA . PHE A 1 90 ? -20.328 -34.219 -26.625 1 24.27 90 PHE A CA 1
ATOM 709 C C . PHE A 1 90 ? -20.328 -35.656 -27.109 1 24.27 90 PHE A C 1
ATOM 711 O O . PHE A 1 90 ? -19.266 -36.219 -27.406 1 24.27 90 PHE A O 1
ATOM 718 N N . GLU A 1 91 ? -21.203 -36.469 -26.812 1 23.12 91 GLU A N 1
ATOM 719 C CA . GLU A 1 91 ? -21.547 -37.844 -27.141 1 23.12 91 GLU A CA 1
ATOM 720 C C . GLU A 1 91 ? -21.844 -37.969 -28.641 1 23.12 91 GLU A C 1
ATOM 722 O O . GLU A 1 91 ? -22.828 -37.438 -29.141 1 23.12 91 GLU A O 1
ATOM 727 N N . ASN A 1 92 ? -21.047 -37.812 -29.797 1 21.75 92 ASN A N 1
ATOM 728 C CA . ASN A 1 92 ? -21.422 -38.625 -30.922 1 21.75 92 ASN A CA 1
ATOM 729 C C . ASN A 1 92 ? -21.891 -40.031 -30.484 1 21.75 92 ASN A C 1
ATOM 731 O O . ASN A 1 92 ? -21.359 -40.594 -29.531 1 21.75 92 ASN A O 1
ATOM 735 N N . PRO A 1 93 ? -23.203 -40.562 -30.734 1 24.69 93 PRO A N 1
ATOM 736 C CA . PRO A 1 93 ? -23.562 -42 -30.672 1 24.69 93 PRO A CA 1
ATOM 737 C C . PRO A 1 93 ? -22.469 -42.906 -31.219 1 24.69 93 PRO A C 1
ATOM 739 O O . PRO A 1 93 ? -22.453 -44.094 -30.922 1 24.69 93 PRO A O 1
ATOM 742 N N . THR A 1 94 ? -21.938 -42.5 -32.531 1 21.89 94 THR A N 1
ATOM 743 C CA . THR A 1 94 ? -21.359 -43.562 -33.312 1 21.89 94 THR A CA 1
ATOM 744 C C . THR A 1 94 ? -20.328 -44.344 -32.531 1 21.89 94 THR A C 1
ATOM 746 O O . THR A 1 94 ? -19.625 -43.781 -31.688 1 21.89 94 THR A O 1
ATOM 749 N N . LYS A 1 95 ? -20.375 -45.781 -32.469 1 23.06 95 LYS A N 1
ATOM 750 C CA . LYS A 1 95 ? -19.484 -46.906 -32.125 1 23.06 95 LYS A CA 1
ATOM 751 C C . LYS A 1 95 ? -18.047 -46.562 -32.5 1 23.06 95 LYS A C 1
ATOM 753 O O . LYS A 1 95 ? -17.641 -46.719 -33.656 1 23.06 95 LYS A O 1
ATOM 758 N N . ILE A 1 96 ? -17.578 -45.375 -32.375 1 21.45 96 ILE A N 1
ATOM 759 C CA . ILE A 1 96 ? -16.297 -45.281 -33.062 1 21.45 96 ILE A CA 1
ATOM 760 C C . ILE A 1 96 ? -15.383 -46.438 -32.656 1 21.45 96 ILE A C 1
ATOM 762 O O . ILE A 1 96 ? -15.141 -46.656 -31.469 1 21.45 96 ILE A O 1
ATOM 766 N N . GLU A 1 97 ? -15.219 -47.469 -33.531 1 20.72 97 GLU A N 1
ATOM 767 C CA . GLU A 1 97 ? -14.367 -48.656 -33.594 1 20.72 97 GLU A CA 1
ATOM 768 C C . GLU A 1 97 ? -13.039 -48.406 -32.875 1 20.72 97 GLU A C 1
ATOM 770 O O . GLU A 1 97 ? -12.531 -47.281 -32.875 1 20.72 97 GLU A O 1
ATOM 775 N N . ILE A 1 98 ? -12.695 -49.312 -31.938 1 21.27 98 ILE A N 1
ATOM 776 C CA . ILE A 1 98 ? -11.562 -49.656 -31.094 1 21.27 98 ILE A CA 1
ATOM 777 C C . ILE A 1 98 ? -10.266 -49.5 -31.875 1 21.27 98 ILE A C 1
ATOM 779 O O . ILE A 1 98 ? -9.992 -50.281 -32.781 1 21.27 98 ILE A O 1
ATOM 783 N N . CYS A 1 99 ? -9.992 -48.25 -32.469 1 19.5 99 CYS A N 1
ATOM 784 C CA . CYS A 1 99 ? -8.961 -48.219 -33.5 1 19.5 99 CYS A CA 1
ATOM 785 C C . CYS A 1 99 ? -7.762 -49.062 -33.094 1 19.5 99 CYS A C 1
ATOM 787 O O . CYS A 1 99 ? -7.348 -49.062 -31.938 1 19.5 99 CYS A O 1
ATOM 789 N N . GLN A 1 100 ? -7.531 -50.156 -33.75 1 19.11 100 GLN A N 1
ATOM 790 C CA . GLN A 1 100 ? -6.418 -51.094 -33.812 1 19.11 100 GLN A CA 1
ATOM 791 C C . GLN A 1 100 ? -5.082 -50.406 -33.594 1 19.11 100 GLN A C 1
ATOM 793 O O . GLN A 1 100 ? -4.957 -49.219 -33.875 1 19.11 100 GLN A O 1
ATOM 798 N N . GLU A 1 101 ? -4.219 -51 -32.844 1 20.92 101 GLU A N 1
ATOM 799 C CA . GLU A 1 101 ? -2.824 -50.844 -32.438 1 20.92 101 GLU A CA 1
ATOM 800 C C . GLU A 1 101 ? -1.96 -50.438 -33.625 1 20.92 101 GLU A C 1
ATOM 802 O O . GLU A 1 101 ? -1.76 -51.219 -34.562 1 20.92 101 GLU A O 1
ATOM 807 N N . PRO A 1 102 ? -2.277 -49.438 -34.438 1 20.61 102 PRO A N 1
ATOM 808 C CA . PRO A 1 102 ? -1.516 -49.5 -35.688 1 20.61 102 PRO A CA 1
ATOM 809 C C . PRO A 1 102 ? -0.02 -49.719 -35.438 1 20.61 102 PRO A C 1
ATOM 811 O O . PRO A 1 102 ? 0.528 -49.219 -34.469 1 20.61 102 PRO A O 1
ATOM 814 N N . SER A 1 103 ? 0.608 -50.844 -35.906 1 21.67 103 SER A N 1
ATOM 815 C CA . SER A 1 103 ? 1.961 -51.375 -36 1 21.67 103 SER A CA 1
ATOM 816 C C . SER A 1 103 ? 2.936 -50.344 -36.562 1 21.67 103 SER A C 1
ATOM 818 O O . SER A 1 103 ? 3.23 -50.344 -37.75 1 21.67 103 SER A O 1
ATOM 820 N N . PHE A 1 104 ? 2.668 -49.094 -36.406 1 19.44 104 PHE A N 1
ATOM 821 C CA . PHE A 1 104 ? 3.557 -48.219 -37.156 1 19.44 104 PHE A CA 1
ATOM 822 C C . PHE A 1 104 ? 5.016 -48.5 -36.812 1 19.44 104 PHE A C 1
ATOM 824 O O . PHE A 1 104 ? 5.449 -48.312 -35.688 1 19.44 104 PHE A O 1
ATOM 831 N N . ASN A 1 105 ? 5.715 -49.469 -37.406 1 19.92 105 ASN A N 1
ATOM 832 C CA . ASN A 1 105 ? 7.066 -50.031 -37.5 1 19.92 105 ASN A CA 1
ATOM 833 C C . ASN A 1 105 ? 8.102 -48.906 -37.688 1 19.92 105 ASN A C 1
ATOM 835 O O . ASN A 1 105 ? 9.305 -49.156 -37.562 1 19.92 105 ASN A O 1
ATOM 839 N N . ASP A 1 106 ? 7.906 -47.969 -38.594 1 20.55 106 ASP A N 1
ATOM 840 C CA . ASP A 1 106 ? 9.188 -47.594 -39.188 1 20.55 106 ASP A CA 1
ATOM 841 C C . ASP A 1 106 ? 10.047 -46.844 -38.156 1 20.55 106 ASP A C 1
ATOM 843 O O . ASP A 1 106 ? 9.562 -45.969 -37.438 1 20.55 106 ASP A O 1
ATOM 847 N N . LYS A 1 107 ? 11.281 -47.312 -37.719 1 21.48 107 LYS A N 1
ATOM 848 C CA . LYS A 1 107 ? 12.469 -47.188 -36.906 1 21.48 107 LYS A CA 1
ATOM 849 C C . LYS A 1 107 ? 13.117 -45.812 -37.062 1 21.48 107 LYS A C 1
ATOM 851 O O . LYS A 1 107 ? 14.273 -45.625 -36.688 1 21.48 107 LYS A O 1
ATOM 856 N N . ASP A 1 108 ? 12.539 -44.875 -37.781 1 21.86 108 ASP A N 1
ATOM 857 C CA . ASP A 1 108 ? 13.578 -43.906 -38.125 1 21.86 108 ASP A CA 1
ATOM 858 C C . ASP A 1 108 ? 14.203 -43.281 -36.875 1 21.86 108 ASP A C 1
ATOM 860 O O . ASP A 1 108 ? 13.5 -43 -35.875 1 21.86 108 ASP A O 1
ATOM 864 N N . THR A 1 109 ? 15.531 -43.375 -36.656 1 20.7 109 THR A N 1
ATOM 865 C CA . THR A 1 109 ? 16.609 -43.094 -35.719 1 20.7 109 THR A CA 1
ATOM 866 C C . THR A 1 109 ? 16.594 -41.625 -35.312 1 20.7 109 THR A C 1
ATOM 868 O O . THR A 1 109 ? 16.922 -40.75 -36.094 1 20.7 109 THR A O 1
ATOM 871 N N . ILE A 1 110 ? 15.531 -41.156 -34.906 1 21.42 110 ILE A N 1
ATOM 872 C CA . ILE A 1 110 ? 15.68 -39.75 -34.5 1 21.42 110 ILE A CA 1
ATOM 873 C C . ILE A 1 110 ? 16.891 -39.625 -33.562 1 21.42 110 ILE A C 1
ATOM 875 O O . ILE A 1 110 ? 16.938 -40.281 -32.5 1 21.42 110 ILE A O 1
ATOM 879 N N . THR A 1 111 ? 18.047 -39.375 -34.062 1 21.78 111 THR A N 1
ATOM 880 C CA . THR A 1 111 ? 19.344 -39.125 -33.438 1 21.78 111 THR A CA 1
ATOM 881 C C . THR A 1 111 ? 19.172 -38.188 -32.25 1 21.78 111 THR A C 1
ATOM 883 O O . THR A 1 111 ? 18.312 -37.312 -32.25 1 21.78 111 THR A O 1
ATOM 886 N N . ASP A 1 112 ? 19.5 -38.656 -31.094 1 21.48 112 ASP A N 1
ATOM 887 C CA . ASP A 1 112 ? 19.734 -38.219 -29.719 1 21.48 112 ASP A CA 1
ATOM 888 C C . ASP A 1 112 ? 20.453 -36.875 -29.703 1 21.48 112 ASP A C 1
ATOM 890 O O . ASP A 1 112 ? 21.641 -36.812 -30.016 1 21.48 112 ASP A O 1
ATOM 894 N N . SER A 1 113 ? 19.984 -35.875 -30.328 1 23.7 113 SER A N 1
ATOM 895 C CA . SER A 1 113 ? 20.781 -34.656 -30.234 1 23.7 113 SER A CA 1
ATOM 896 C C . SER A 1 113 ? 21.219 -34.406 -28.797 1 23.7 113 SER A C 1
ATOM 898 O O . SER A 1 113 ? 20.391 -34.188 -27.922 1 23.7 113 SER A O 1
ATOM 900 N N . ASN A 1 114 ? 22.266 -35.062 -28.281 1 22.45 114 ASN A N 1
ATOM 901 C CA . ASN A 1 114 ? 23.109 -34.875 -27.109 1 22.45 114 ASN A CA 1
ATOM 902 C C . ASN A 1 114 ? 23.344 -33.375 -26.828 1 22.45 114 ASN A C 1
ATOM 904 O O . ASN A 1 114 ? 23.984 -32.688 -27.609 1 22.45 114 ASN A O 1
ATOM 908 N N . SER A 1 115 ? 22.453 -32.688 -26.469 1 24.77 115 SER A N 1
ATOM 909 C CA . SER A 1 115 ? 22.891 -31.391 -25.938 1 24.77 115 SER A CA 1
ATOM 910 C C . SER A 1 115 ? 24.109 -31.547 -25.047 1 24.77 115 SER A C 1
ATOM 912 O O . SER A 1 115 ? 24.078 -32.281 -24.062 1 24.77 115 SER A O 1
ATOM 914 N N . SER A 1 116 ? 25.266 -31.734 -25.609 1 24.38 116 SER A N 1
ATOM 915 C CA . SER A 1 116 ? 26.594 -31.844 -25.031 1 24.38 116 SER A CA 1
ATOM 916 C C . SER A 1 116 ? 26.781 -30.859 -23.891 1 24.38 116 SER A C 1
ATOM 918 O O . SER A 1 116 ? 26.688 -29.641 -24.094 1 24.38 116 SER A O 1
ATOM 920 N N . PHE A 1 117 ? 26.391 -31.188 -22.781 1 24.55 117 PHE A N 1
ATOM 921 C CA . PHE A 1 117 ? 26.984 -30.656 -21.562 1 24.55 117 PHE A CA 1
ATOM 922 C C . PHE A 1 117 ? 28.5 -30.781 -21.594 1 24.55 117 PHE A C 1
ATOM 924 O O . PHE A 1 117 ? 29.047 -31.891 -21.547 1 24.55 117 PHE A O 1
ATOM 931 N N . THR A 1 118 ? 29.172 -30.109 -22.562 1 25.97 118 THR A N 1
ATOM 932 C CA . THR A 1 118 ? 30.625 -30.109 -22.391 1 25.97 118 THR A CA 1
ATOM 933 C C . THR A 1 118 ? 30.984 -29.875 -20.922 1 25.97 118 THR A C 1
ATOM 935 O O . THR A 1 118 ? 30.375 -29.047 -20.25 1 25.97 118 THR A O 1
ATOM 938 N N . SER A 1 119 ? 31.531 -30.859 -20.25 1 27.59 119 SER A N 1
ATOM 939 C CA . SER A 1 119 ? 32.312 -30.906 -19.016 1 27.59 119 SER A CA 1
ATOM 940 C C . SER A 1 119 ? 33.25 -29.688 -18.906 1 27.59 119 SER A C 1
ATOM 942 O O . SER A 1 119 ? 34.312 -29.672 -19.5 1 27.59 119 SER A O 1
ATOM 944 N N . LEU A 1 120 ? 32.75 -28.422 -19.156 1 26.28 120 LEU A N 1
ATOM 945 C CA . LEU A 1 120 ? 33.781 -27.391 -19.047 1 26.28 120 LEU A CA 1
ATOM 946 C C . LEU A 1 120 ? 34.531 -27.531 -17.719 1 26.28 120 LEU A C 1
ATOM 948 O O . LEU A 1 120 ? 33.938 -27.891 -16.703 1 26.28 120 LEU A O 1
ATOM 952 N N . SER A 1 121 ? 35.781 -27.672 -17.703 1 27.58 121 SER A N 1
ATOM 953 C CA . SER A 1 121 ? 36.844 -27.5 -16.719 1 27.58 121 SER A CA 1
ATOM 954 C C . SER A 1 121 ? 36.5 -26.375 -15.742 1 27.58 121 SER A C 1
ATOM 956 O O . SER A 1 121 ? 35.531 -25.625 -15.953 1 27.58 121 SER A O 1
ATOM 958 N N . ASN A 1 122 ? 37.438 -25.781 -14.867 1 30.22 122 ASN A N 1
ATOM 959 C CA . ASN A 1 122 ? 37.531 -24.906 -13.711 1 30.22 122 ASN A CA 1
ATOM 960 C C . ASN A 1 122 ? 36.719 -23.625 -13.914 1 30.22 122 ASN A C 1
ATOM 962 O O . ASN A 1 122 ? 36.844 -22.672 -13.148 1 30.22 122 ASN A O 1
ATOM 966 N N . SER A 1 123 ? 36.406 -23.203 -15.156 1 31.38 123 SER A N 1
ATOM 967 C CA . SER A 1 123 ? 36.031 -21.859 -15.539 1 31.38 123 SER A CA 1
ATOM 968 C C . SER A 1 123 ? 34.656 -21.484 -14.969 1 31.38 123 SER A C 1
ATOM 970 O O . SER A 1 123 ? 33.844 -22.344 -14.695 1 31.38 123 SER A O 1
ATOM 972 N N . GLU A 1 124 ? 34.281 -20.062 -14.664 1 35.47 124 GLU A N 1
ATOM 973 C CA . GLU A 1 124 ? 33.312 -19.188 -14.039 1 35.47 124 GLU A CA 1
ATOM 974 C C . GLU A 1 124 ? 31.906 -19.438 -14.586 1 35.47 124 GLU A C 1
ATOM 976 O O . GLU A 1 124 ? 31.672 -19.328 -15.789 1 35.47 124 GLU A O 1
ATOM 981 N N . ILE A 1 125 ? 31.141 -20.359 -14.359 1 35.72 125 ILE A N 1
ATOM 982 C CA . ILE A 1 125 ? 29.797 -20.875 -14.594 1 35.72 125 ILE A CA 1
ATOM 983 C C . ILE A 1 125 ? 28.812 -19.719 -14.703 1 35.72 125 ILE A C 1
ATOM 985 O O . ILE A 1 125 ? 28.359 -19.188 -13.695 1 35.72 125 ILE A O 1
ATOM 989 N N . LYS A 1 126 ? 29.016 -18.578 -15.297 1 41.97 126 LYS A N 1
ATOM 990 C CA . LYS A 1 126 ? 28.047 -17.531 -15.617 1 41.97 126 LYS A CA 1
ATOM 991 C C . LYS A 1 126 ? 26.859 -18.109 -16.375 1 41.97 126 LYS A C 1
ATOM 993 O O . LYS A 1 126 ? 26.906 -18.25 -17.594 1 41.97 126 LYS A O 1
ATOM 998 N N . GLN A 1 127 ? 26.094 -19.156 -16.062 1 44.31 127 GLN A N 1
ATOM 999 C CA . GLN A 1 127 ? 25.031 -19.703 -16.906 1 44.31 127 GLN A CA 1
ATOM 1000 C C . GLN A 1 127 ? 23.906 -18.688 -17.094 1 44.31 127 GLN A C 1
ATOM 1002 O O . GLN A 1 127 ? 23.25 -18.297 -16.125 1 44.31 127 GLN A O 1
ATOM 1007 N N . LEU A 1 128 ? 23.922 -17.844 -18.141 1 51.38 128 LEU A N 1
ATOM 1008 C CA . LEU A 1 128 ? 22.891 -16.922 -18.609 1 51.38 128 LEU A CA 1
ATOM 1009 C C . LEU A 1 128 ? 21.625 -17.688 -19.031 1 51.38 128 LEU A C 1
ATOM 1011 O O . LEU A 1 128 ? 21.703 -18.625 -19.828 1 51.38 128 LEU A O 1
ATOM 1015 N N . ILE A 1 129 ? 20.531 -17.844 -18.188 1 62.31 129 ILE A N 1
ATOM 1016 C CA . ILE A 1 129 ? 19.25 -18.422 -18.562 1 62.31 129 ILE A CA 1
ATOM 1017 C C . ILE A 1 129 ? 18.641 -17.641 -19.719 1 62.31 129 ILE A C 1
ATOM 1019 O O . ILE A 1 129 ? 18.484 -16.422 -19.641 1 62.31 129 ILE A O 1
ATOM 1023 N N . ASP A 1 130 ? 18.469 -18.281 -20.953 1 68.94 130 ASP A N 1
ATOM 1024 C CA . ASP A 1 130 ? 17.844 -17.703 -22.141 1 68.94 130 ASP A CA 1
ATOM 1025 C C . ASP A 1 130 ? 16.328 -17.656 -22 1 68.94 130 ASP A C 1
ATOM 1027 O O . ASP A 1 130 ? 15.672 -18.703 -22 1 68.94 130 ASP A O 1
ATOM 1031 N N . MET A 1 131 ? 15.758 -16.469 -21.875 1 77.5 131 MET A N 1
ATOM 1032 C CA . MET A 1 131 ? 14.328 -16.312 -21.656 1 77.5 131 MET A CA 1
ATOM 1033 C C . MET A 1 131 ? 13.602 -16.109 -22.984 1 77.5 131 MET A C 1
ATOM 1035 O O . MET A 1 131 ? 12.383 -15.938 -23.016 1 77.5 131 MET A O 1
ATOM 1039 N N . SER A 1 132 ? 14.227 -16.281 -24.141 1 79.44 132 SER A N 1
ATOM 1040 C CA . SER A 1 132 ? 13.664 -16 -25.453 1 79.44 132 SER A CA 1
ATOM 1041 C C . SER A 1 132 ? 12.492 -16.938 -25.766 1 79.44 132 SER A C 1
ATOM 1043 O O . SER A 1 132 ? 11.461 -16.5 -26.281 1 79.44 132 SER A O 1
ATOM 1045 N N . PRO A 1 133 ? 12.648 -18.172 -25.438 1 84.69 133 PRO A N 1
ATOM 1046 C CA . PRO A 1 133 ? 11.516 -19.062 -25.734 1 84.69 133 PRO A CA 1
ATOM 1047 C C . PRO A 1 133 ? 10.25 -18.688 -24.969 1 84.69 133 PRO A C 1
ATOM 1049 O O . PRO A 1 133 ? 9.148 -18.781 -25.516 1 84.69 133 PRO A O 1
ATOM 1052 N N . ILE A 1 134 ? 10.414 -18.281 -23.781 1 88.25 134 ILE A N 1
ATOM 1053 C CA . ILE A 1 134 ? 9.273 -17.891 -22.938 1 88.25 134 ILE A CA 1
ATOM 1054 C C . ILE A 1 134 ? 8.648 -16.609 -23.484 1 88.25 134 ILE A C 1
ATOM 1056 O O . ILE A 1 134 ? 7.422 -16.484 -23.516 1 88.25 134 ILE A O 1
ATOM 1060 N N . GLU A 1 135 ? 9.469 -15.703 -23.891 1 87.88 135 GLU A N 1
ATOM 1061 C CA . GLU A 1 135 ? 8.984 -14.453 -24.469 1 87.88 135 GLU A CA 1
ATOM 1062 C C . GLU A 1 135 ? 8.164 -14.711 -25.719 1 87.88 135 GLU A C 1
ATOM 1064 O O . GLU A 1 135 ? 7.109 -14.102 -25.922 1 87.88 135 GLU A O 1
ATOM 1069 N N . LYS A 1 136 ? 8.688 -15.617 -26.516 1 90.31 136 LYS A N 1
ATOM 1070 C CA . LYS A 1 136 ? 7.98 -15.969 -27.75 1 90.31 136 LYS A CA 1
ATOM 1071 C C . LYS A 1 136 ? 6.645 -16.641 -27.438 1 90.31 136 LYS A C 1
ATOM 1073 O O . LYS A 1 136 ? 5.648 -16.391 -28.109 1 90.31 136 LYS A O 1
ATOM 1078 N N . ALA A 1 137 ? 6.641 -17.453 -26.469 1 93.38 137 ALA A N 1
ATOM 1079 C CA . ALA A 1 137 ? 5.41 -18.125 -26.062 1 93.38 137 ALA A CA 1
ATOM 1080 C C . ALA A 1 137 ? 4.371 -17.125 -25.578 1 93.38 137 ALA A C 1
ATOM 1082 O O . ALA A 1 137 ? 3.195 -17.203 -25.953 1 93.38 137 ALA A O 1
ATOM 1083 N N . ILE A 1 138 ? 4.797 -16.188 -24.812 1 94.56 138 ILE A N 1
ATOM 1084 C CA . ILE A 1 138 ? 3.906 -15.172 -24.266 1 94.56 138 ILE A CA 1
ATOM 1085 C C . ILE A 1 138 ? 3.373 -14.297 -25.406 1 94.56 138 ILE A C 1
ATOM 1087 O O . ILE A 1 138 ? 2.189 -13.953 -25.422 1 94.56 138 ILE A O 1
ATOM 1091 N N . GLU A 1 139 ? 4.254 -14 -26.328 1 92.75 139 GLU A N 1
ATOM 1092 C CA . GLU A 1 139 ? 3.859 -13.203 -27.484 1 92.75 139 GLU A CA 1
ATOM 1093 C C . GLU A 1 139 ? 2.754 -13.891 -28.281 1 92.75 139 GLU A C 1
ATOM 1095 O O . GLU A 1 139 ? 1.796 -13.25 -28.719 1 92.75 139 GLU A O 1
ATOM 1100 N N . LYS A 1 140 ? 2.934 -15.125 -28.453 1 93.88 140 LYS A N 1
ATOM 1101 C CA . LYS A 1 140 ? 1.933 -15.898 -29.172 1 93.88 140 LYS A CA 1
ATOM 1102 C C . LYS A 1 140 ? 0.598 -15.906 -28.438 1 93.88 140 LYS A C 1
ATOM 1104 O O . LYS A 1 140 ? -0.461 -15.773 -29.062 1 93.88 140 LYS A O 1
ATOM 1109 N N . ILE A 1 141 ? 0.632 -16.047 -27.156 1 95.06 141 ILE A N 1
ATOM 1110 C CA . ILE A 1 141 ? -0.572 -16.094 -26.344 1 95.06 141 ILE A CA 1
ATOM 1111 C C . ILE A 1 141 ? -1.268 -14.727 -26.391 1 95.06 141 ILE A C 1
ATOM 1113 O O . ILE A 1 141 ? -2.486 -14.656 -26.562 1 95.06 141 ILE A O 1
ATOM 1117 N N . PHE A 1 142 ? -0.516 -13.648 -26.297 1 95.12 142 PHE A N 1
ATOM 1118 C CA . PHE A 1 142 ? -1.059 -12.297 -26.219 1 95.12 142 PHE A CA 1
ATOM 1119 C C . PHE A 1 142 ? -1.51 -11.812 -27.594 1 95.12 142 PHE A C 1
ATOM 1121 O O . PHE A 1 142 ? -2.166 -10.773 -27.703 1 95.12 142 PHE A O 1
ATOM 1128 N N . ALA A 1 143 ? -1.153 -12.562 -28.625 1 91.31 143 ALA A N 1
ATOM 1129 C CA . ALA A 1 143 ? -1.577 -12.211 -29.984 1 91.31 143 ALA A CA 1
ATOM 1130 C C . ALA A 1 143 ? -3.049 -12.555 -30.188 1 91.31 143 ALA A C 1
ATOM 1132 O O . ALA A 1 143 ? -3.674 -12.055 -31.141 1 91.31 143 ALA A O 1
ATOM 1133 N N . GLN A 1 144 ? -3.547 -13.273 -29.266 1 83.94 144 GLN A N 1
ATOM 1134 C CA . GLN A 1 144 ? -4.961 -13.617 -29.359 1 83.94 144 GLN A CA 1
ATOM 1135 C C . GLN A 1 144 ? -5.84 -12.375 -29.234 1 83.94 144 GLN A C 1
ATOM 1137 O O . GLN A 1 144 ? -5.582 -11.508 -28.391 1 83.94 144 GLN A O 1
ATOM 1142 N N . THR A 1 145 ? -6.875 -12.352 -30.047 1 78.69 145 THR A N 1
ATOM 1143 C CA . THR A 1 145 ? -7.695 -11.141 -30.109 1 78.69 145 THR A CA 1
ATOM 1144 C C . THR A 1 145 ? -9.047 -11.367 -29.438 1 78.69 145 THR A C 1
ATOM 1146 O O . THR A 1 145 ? -9.82 -10.43 -29.266 1 78.69 145 THR A O 1
ATOM 1149 N N . HIS A 1 146 ? -9.289 -12.602 -29.094 1 78.56 146 HIS A N 1
ATOM 1150 C CA . HIS A 1 146 ? -10.547 -12.891 -28.406 1 78.56 146 HIS A CA 1
ATOM 1151 C C . HIS A 1 146 ? -10.305 -13.711 -27.141 1 78.56 146 HIS A C 1
ATOM 1153 O O . HIS A 1 146 ? -9.438 -14.586 -27.109 1 78.56 146 HIS A O 1
ATOM 1159 N N . ALA A 1 147 ? -11.125 -13.297 -26.172 1 79 147 ALA A N 1
ATOM 1160 C CA . ALA A 1 147 ? -11.023 -14.062 -24.938 1 79 147 ALA A CA 1
ATOM 1161 C C . ALA A 1 147 ? -11.531 -15.484 -25.125 1 79 147 ALA A C 1
ATOM 1163 O O . ALA A 1 147 ? -12.438 -15.727 -25.938 1 79 147 ALA A O 1
ATOM 1164 N N . ILE A 1 148 ? -10.969 -16.344 -24.484 1 74.19 148 ILE A N 1
ATOM 1165 C CA . ILE A 1 148 ? -11.398 -17.734 -24.547 1 74.19 148 ILE A CA 1
ATOM 1166 C C . ILE A 1 148 ? -12.758 -17.875 -23.859 1 74.19 148 ILE A C 1
ATOM 1168 O O . ILE A 1 148 ? -12.938 -17.469 -22.719 1 74.19 148 ILE A O 1
ATOM 1172 N N . PRO A 1 149 ? -13.609 -18.344 -24.672 1 74.81 149 PRO A N 1
ATOM 1173 C CA . PRO A 1 149 ? -14.945 -18.469 -24.094 1 74.81 149 PRO A CA 1
ATOM 1174 C C . PRO A 1 149 ? -15 -19.531 -22.984 1 74.81 149 PRO A C 1
ATOM 1176 O O . PRO A 1 149 ? -14.484 -20.641 -23.156 1 74.81 149 PRO A O 1
ATOM 1179 N N . ILE A 1 150 ? -15.414 -19.203 -21.859 1 76.44 150 ILE A N 1
ATOM 1180 C CA . ILE A 1 150 ? -15.531 -20.109 -20.719 1 76.44 150 ILE A CA 1
ATOM 1181 C C . ILE A 1 150 ? -16.828 -20.891 -20.812 1 76.44 150 ILE A C 1
ATOM 1183 O O . ILE A 1 150 ? -16.828 -22.125 -20.828 1 76.44 150 ILE A O 1
ATOM 1187 N N . ASP A 1 151 ? -17.984 -20.234 -20.828 1 72.81 151 ASP A N 1
ATOM 1188 C CA . ASP A 1 151 ? -19.328 -20.75 -21.078 1 72.81 151 ASP A CA 1
ATOM 1189 C C . ASP A 1 151 ? -20.141 -19.75 -21.906 1 72.81 151 ASP A C 1
ATOM 1191 O O . ASP A 1 151 ? -20.484 -18.672 -21.406 1 72.81 151 ASP A O 1
ATOM 1195 N N . PRO A 1 152 ? -20.312 -20.156 -23.047 1 66.94 152 PRO A N 1
ATOM 1196 C CA . PRO A 1 152 ? -21.016 -19.203 -23.922 1 66.94 152 PRO A CA 1
ATOM 1197 C C . PRO A 1 152 ? -22.406 -18.859 -23.391 1 66.94 152 PRO A C 1
ATOM 1199 O O . PRO A 1 152 ? -22.984 -17.844 -23.797 1 66.94 152 PRO A O 1
ATOM 1202 N N . ARG A 1 153 ? -23 -19.703 -22.578 1 71.5 153 ARG A N 1
ATOM 1203 C CA . ARG A 1 153 ? -24.375 -19.469 -22.109 1 71.5 153 ARG A CA 1
ATOM 1204 C C . ARG A 1 153 ? -24.391 -18.5 -20.938 1 71.5 153 ARG A C 1
ATOM 1206 O O . ARG A 1 153 ? -25.438 -17.938 -20.609 1 71.5 153 ARG A O 1
ATOM 1213 N N . ILE A 1 154 ? -23.109 -18.234 -20.422 1 80.5 154 ILE A N 1
ATOM 1214 C CA . ILE A 1 154 ? -23.062 -17.422 -19.203 1 80.5 154 ILE A CA 1
ATOM 1215 C C . ILE A 1 154 ? -22.047 -16.281 -19.391 1 80.5 154 ILE A C 1
ATOM 1217 O O . ILE A 1 154 ? -20.906 -16.516 -19.781 1 80.5 154 ILE A O 1
ATOM 1221 N N . LYS A 1 155 ? -22.641 -15.164 -19.234 1 82.62 155 LYS A N 1
ATOM 1222 C CA . LYS A 1 155 ? -21.75 -14.016 -19.25 1 82.62 155 LYS A CA 1
ATOM 1223 C C . LYS A 1 155 ? -21.094 -13.797 -17.875 1 82.62 155 LYS A C 1
ATOM 1225 O O . LYS A 1 155 ? -21.797 -13.516 -16.906 1 82.62 155 LYS A O 1
ATOM 1230 N N . LEU A 1 156 ? -19.828 -14.008 -17.859 1 89.69 156 LEU A N 1
ATOM 1231 C CA . LEU A 1 156 ? -19.078 -13.852 -16.625 1 89.69 156 LEU A CA 1
ATOM 1232 C C . LEU A 1 156 ? -18.562 -12.422 -16.469 1 89.69 156 LEU A C 1
ATOM 1234 O O . LEU A 1 156 ? -18.219 -11.781 -17.469 1 89.69 156 LEU A O 1
ATOM 1238 N N . SER A 1 157 ? -18.609 -11.953 -15.258 1 91.69 157 SER A N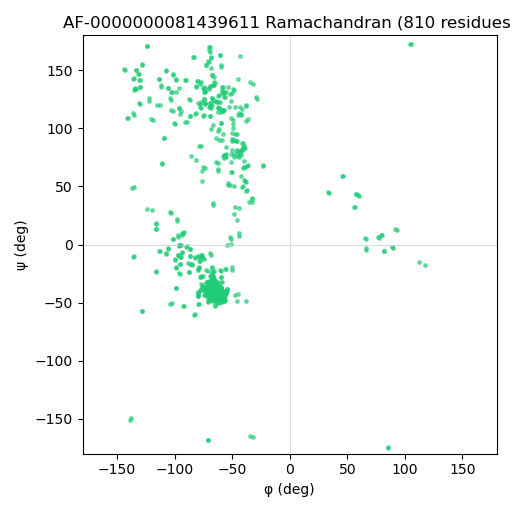 1
ATOM 1239 C CA . SER A 1 157 ? -18.016 -10.648 -14.984 1 91.69 157 SER A CA 1
ATOM 1240 C C . SER A 1 157 ? -16.5 -10.703 -15.086 1 91.69 157 SER A C 1
ATOM 1242 O O . SER A 1 157 ? -15.922 -11.781 -15.227 1 91.69 157 SER A O 1
ATOM 1244 N N . CYS A 1 158 ? -15.875 -9.578 -15.055 1 94.62 158 CYS A N 1
ATOM 1245 C CA . CYS A 1 158 ? -14.43 -9.477 -15.203 1 94.62 158 CYS A CA 1
ATOM 1246 C C . CYS A 1 158 ? -13.703 -10.297 -14.148 1 94.62 158 CYS A C 1
ATOM 1248 O O . CYS A 1 158 ? -12.82 -11.094 -14.469 1 94.62 158 CYS A O 1
ATOM 1250 N N . LEU A 1 159 ? -14.094 -10.141 -12.922 1 96.88 159 LEU A N 1
ATOM 1251 C CA . LEU A 1 159 ? -13.438 -10.844 -11.836 1 96.88 159 LEU A CA 1
ATOM 1252 C C . LEU A 1 159 ? -13.727 -12.344 -11.891 1 96.88 159 LEU A C 1
ATOM 1254 O O . LEU A 1 159 ? -12.875 -13.164 -11.547 1 96.88 159 LEU A O 1
ATOM 1258 N N . GLN A 1 160 ? -14.883 -12.672 -12.352 1 94.75 160 GLN A N 1
ATOM 1259 C CA . GLN A 1 160 ? -15.219 -14.078 -12.531 1 94.75 160 GLN A CA 1
ATOM 1260 C C . GLN A 1 160 ? -14.344 -14.719 -13.609 1 94.75 160 GLN A C 1
ATOM 1262 O O . GLN A 1 160 ? -13.938 -15.875 -13.484 1 94.75 160 GLN A O 1
ATOM 1267 N N . GLN A 1 161 ? -14.133 -13.992 -14.633 1 95.38 161 GLN A N 1
ATOM 1268 C CA . GLN A 1 161 ? -13.258 -14.477 -15.695 1 95.38 161 GLN A CA 1
ATOM 1269 C C . GLN A 1 161 ? -11.844 -14.727 -15.172 1 95.38 161 GLN A C 1
ATOM 1271 O O . GLN A 1 161 ? -11.25 -15.766 -15.453 1 95.38 161 GLN A O 1
ATOM 1276 N N . LEU A 1 162 ? -11.359 -13.781 -14.406 1 96.69 162 LEU A N 1
ATOM 1277 C CA . LEU A 1 162 ? -10.016 -13.906 -13.836 1 96.69 162 LEU A CA 1
ATOM 1278 C C . LEU A 1 162 ? -9.961 -15.047 -12.828 1 96.69 162 LEU A C 1
ATOM 1280 O O . LEU A 1 162 ? -8.961 -15.758 -12.742 1 96.69 162 LEU A O 1
ATOM 1284 N N . ASP A 1 163 ? -11.047 -15.156 -12.094 1 96.81 163 ASP A N 1
ATOM 1285 C CA . ASP A 1 163 ? -11.133 -16.25 -11.125 1 96.81 163 ASP A CA 1
ATOM 1286 C C . ASP A 1 163 ? -11.07 -17.609 -11.82 1 96.81 163 ASP A C 1
ATOM 1288 O O . ASP A 1 163 ? -10.398 -18.516 -11.344 1 96.81 163 ASP A O 1
ATOM 1292 N N . TYR A 1 164 ? -11.789 -17.688 -12.93 1 95 164 TYR A N 1
ATOM 1293 C CA . TYR A 1 164 ? -11.758 -18.922 -13.719 1 95 164 TYR A CA 1
ATOM 1294 C C . TYR A 1 164 ? -10.359 -19.188 -14.242 1 95 164 TYR A C 1
ATOM 1296 O O . TYR A 1 164 ? -9.852 -20.312 -14.125 1 95 164 TYR A O 1
ATOM 1304 N N . GLY A 1 165 ? -9.773 -18.203 -14.852 1 96.12 165 GLY A N 1
ATOM 1305 C CA . GLY A 1 165 ? -8.398 -18.344 -15.312 1 96.12 165 GLY A CA 1
ATOM 1306 C C . GLY A 1 165 ? -7.438 -18.75 -14.219 1 96.12 165 GLY A C 1
ATOM 1307 O O . GLY A 1 165 ? -6.543 -19.578 -14.438 1 96.12 165 GLY A O 1
ATOM 1308 N N . LEU A 1 166 ? -7.602 -18.203 -13.055 1 97.56 166 LEU A N 1
ATOM 1309 C CA . LEU A 1 166 ? -6.746 -18.516 -11.914 1 97.56 166 LEU A CA 1
ATOM 1310 C C . LEU A 1 166 ? -6.879 -19.984 -11.523 1 97.56 166 LEU A C 1
ATOM 1312 O O . LEU A 1 166 ? -5.883 -20.625 -11.195 1 97.56 166 LEU A O 1
ATOM 1316 N N . SER A 1 167 ? -8.07 -20.469 -11.57 1 95.81 167 SER A N 1
ATOM 1317 C CA . SER A 1 167 ? -8.281 -21.875 -11.25 1 95.81 167 SER A CA 1
ATOM 1318 C C . SER A 1 167 ? -7.465 -22.766 -12.172 1 95.81 167 SER A C 1
ATOM 1320 O O . SER A 1 167 ? -6.855 -23.75 -11.719 1 95.81 167 SER A O 1
ATOM 1322 N N . LEU A 1 168 ? -7.461 -22.453 -13.391 1 94.5 168 LEU A N 1
ATOM 1323 C CA . LEU A 1 168 ? -6.711 -23.234 -14.367 1 94.5 168 LEU A CA 1
ATOM 1324 C C . LEU A 1 168 ? -5.207 -23.078 -14.148 1 94.5 168 LEU A C 1
ATOM 1326 O O . LEU A 1 168 ? -4.457 -24.047 -14.25 1 94.5 168 LEU A O 1
ATOM 1330 N N . CYS A 1 169 ? -4.805 -21.859 -13.867 1 96.56 169 CYS A N 1
ATOM 1331 C CA . CYS A 1 169 ? -3.402 -21.578 -13.594 1 96.56 169 CYS A CA 1
ATOM 1332 C C . CYS A 1 169 ? -2.898 -22.359 -12.398 1 96.56 169 CYS A C 1
ATOM 1334 O O . CYS A 1 169 ? -1.844 -23 -12.461 1 96.56 169 CYS A O 1
ATOM 1336 N N . LEU A 1 170 ? -3.676 -22.375 -11.328 1 95.06 170 LEU A N 1
ATOM 1337 C CA . LEU A 1 170 ? -3.305 -23.062 -10.102 1 95.06 170 LEU A CA 1
ATOM 1338 C C . LEU A 1 170 ? -3.262 -24.578 -10.32 1 95.06 170 LEU A C 1
ATOM 1340 O O . LEU A 1 170 ? -2.398 -25.266 -9.766 1 95.06 170 LEU A O 1
ATOM 1344 N N . GLU A 1 171 ? -4.168 -25.047 -11.133 1 92.75 171 GLU A N 1
ATOM 1345 C CA . GLU A 1 171 ? -4.184 -26.484 -11.445 1 92.75 171 GLU A CA 1
ATOM 1346 C C . GLU A 1 171 ? -2.928 -26.891 -12.203 1 92.75 171 GLU A C 1
ATOM 1348 O O . GLU A 1 171 ? -2.359 -27.953 -11.938 1 92.75 171 GLU A O 1
ATOM 1353 N N . GLU A 1 172 ? -2.543 -26.094 -13.094 1 92.75 172 GLU A N 1
ATOM 1354 C CA . GLU A 1 172 ? -1.354 -26.359 -13.891 1 92.75 172 GLU A CA 1
ATOM 1355 C C . GLU A 1 172 ? -0.095 -26.359 -13.031 1 92.75 172 GLU A C 1
ATOM 1357 O O . GLU A 1 172 ? 0.847 -27.109 -13.289 1 92.75 172 GLU A O 1
ATOM 1362 N N . LEU A 1 173 ? -0.072 -25.516 -12.016 1 93.31 173 LEU A N 1
ATOM 1363 C CA . LEU A 1 173 ? 1.129 -25.312 -11.211 1 93.31 173 LEU A CA 1
ATOM 1364 C C . LEU A 1 173 ? 1.128 -26.219 -9.992 1 93.31 173 LEU A C 1
ATOM 1366 O O . LEU A 1 173 ? 2.131 -26.328 -9.281 1 93.31 173 LEU A O 1
ATOM 1370 N N . ARG A 1 174 ? 0.085 -26.906 -9.781 1 88.94 174 ARG A N 1
ATOM 1371 C CA . ARG A 1 174 ? -0.049 -27.766 -8.609 1 88.94 174 ARG A CA 1
ATOM 1372 C C . ARG A 1 174 ? 0.94 -28.922 -8.664 1 88.94 174 ARG A C 1
ATOM 1374 O O . ARG A 1 174 ? 1.153 -29.516 -9.727 1 88.94 174 ARG A O 1
ATOM 1381 N N . PRO A 1 175 ? 1.527 -29.172 -7.492 1 87.5 175 PRO A N 1
ATOM 1382 C CA . PRO A 1 175 ? 2.387 -30.344 -7.461 1 87.5 175 PRO A CA 1
ATOM 1383 C C . PRO A 1 175 ? 1.639 -31.625 -7.832 1 87.5 175 PRO A C 1
ATOM 1385 O O . PRO A 1 175 ? 0.531 -31.859 -7.344 1 87.5 175 PRO A O 1
ATOM 1388 N N . LYS A 1 176 ? 2.23 -32.375 -8.734 1 80.31 176 LYS A N 1
ATOM 1389 C CA . LYS A 1 176 ? 1.619 -33.594 -9.227 1 80.31 176 LYS A CA 1
ATOM 1390 C C . LYS A 1 176 ? 1.986 -34.781 -8.344 1 80.31 176 LYS A C 1
ATOM 1392 O O . LYS A 1 176 ? 1.293 -35.812 -8.352 1 80.31 176 LYS A O 1
ATOM 1397 N N . CYS A 1 177 ? 3.104 -34.656 -7.641 1 79.44 177 CYS A N 1
ATOM 1398 C CA . CYS A 1 177 ? 3.547 -35.688 -6.715 1 79.44 177 CYS A CA 1
ATOM 1399 C C . CYS A 1 177 ? 3.744 -35.125 -5.316 1 79.44 177 CYS A C 1
ATOM 1401 O O . CYS A 1 177 ? 3.609 -33.906 -5.105 1 79.44 177 CYS A O 1
ATOM 1403 N N . VAL A 1 178 ? 3.951 -36.031 -4.41 1 82.38 178 VAL A N 1
ATOM 1404 C CA . VAL A 1 178 ? 4.211 -35.594 -3.039 1 82.38 178 VAL A CA 1
ATOM 1405 C C . VAL A 1 178 ? 5.488 -34.75 -2.988 1 82.38 178 VAL A C 1
ATOM 1407 O O . VAL A 1 178 ? 6.516 -35.156 -3.545 1 82.38 178 VAL A O 1
ATOM 1410 N N . VAL A 1 179 ? 5.293 -33.625 -2.383 1 87.25 179 VAL A N 1
ATOM 1411 C CA . VAL A 1 179 ? 6.406 -32.688 -2.314 1 87.25 179 VAL A CA 1
ATOM 1412 C C . VAL A 1 179 ? 7.344 -33.062 -1.174 1 87.25 179 VAL A C 1
ATOM 1414 O O . VAL A 1 179 ? 6.891 -33.469 -0.104 1 87.25 179 VAL A O 1
ATOM 1417 N N . SER A 1 180 ? 8.617 -33.031 -1.445 1 85.62 180 SER A N 1
ATOM 1418 C CA . SER A 1 180 ? 9.625 -33.375 -0.442 1 85.62 180 SER A CA 1
ATOM 1419 C C . SER A 1 180 ? 10.211 -32.125 0.199 1 85.62 180 SER A C 1
ATOM 1421 O O . SER A 1 180 ? 10.391 -31.094 -0.47 1 85.62 180 SER A O 1
ATOM 1423 N N . VAL A 1 181 ? 10.438 -32.25 1.457 1 85 181 VAL A N 1
ATOM 1424 C CA . VAL A 1 181 ? 11.133 -31.188 2.156 1 85 181 VAL A CA 1
ATOM 1425 C C . VAL A 1 181 ? 12.633 -31.25 1.849 1 85 181 VAL A C 1
ATOM 1427 O O . VAL A 1 181 ? 13.273 -32.281 2.086 1 85 181 VAL A O 1
ATOM 1430 N N . VAL A 1 182 ? 13.109 -30.234 1.248 1 83.06 182 VAL A N 1
ATOM 1431 C CA . VAL A 1 182 ? 14.516 -30.25 0.864 1 83.06 182 VAL A CA 1
ATOM 1432 C C . VAL A 1 182 ? 15.305 -29.297 1.769 1 83.06 182 VAL A C 1
ATOM 1434 O O . VAL A 1 182 ? 14.773 -28.297 2.244 1 83.06 182 VAL A O 1
ATOM 1437 N N . GLN A 1 183 ? 16.594 -29.641 1.983 1 77.56 183 GLN A N 1
ATOM 1438 C CA . GLN A 1 183 ? 17.484 -28.812 2.781 1 77.56 183 GLN A CA 1
ATOM 1439 C C . GLN A 1 183 ? 18.375 -27.953 1.889 1 77.56 183 GLN A C 1
ATOM 1441 O O . GLN A 1 183 ? 19.016 -27.016 2.361 1 77.56 183 GLN A O 1
ATOM 1446 N N . GLU A 1 184 ? 18.344 -28.344 0.662 1 76.75 184 GLU A N 1
ATOM 1447 C CA . GLU A 1 184 ? 19.125 -27.609 -0.324 1 76.75 184 GLU A CA 1
ATOM 1448 C C . GLU A 1 184 ? 18.312 -27.344 -1.592 1 76.75 184 GLU A C 1
ATOM 1450 O O . GLU A 1 184 ? 17.547 -28.203 -2.027 1 76.75 184 GLU A O 1
ATOM 1455 N N . PHE A 1 185 ? 18.438 -26.062 -1.997 1 75.5 185 PHE A N 1
ATOM 1456 C CA . PHE A 1 185 ? 17.75 -25.797 -3.252 1 75.5 185 PHE A CA 1
ATOM 1457 C C . PHE A 1 185 ? 18.672 -25.125 -4.258 1 75.5 185 PHE A C 1
ATOM 1459 O O . PHE A 1 185 ? 19.719 -24.594 -3.885 1 75.5 185 PHE A O 1
ATOM 1466 N N . ASP A 1 186 ? 18.266 -25.359 -5.508 1 74.38 186 ASP A N 1
ATOM 1467 C CA . ASP A 1 186 ? 18.969 -24.766 -6.641 1 74.38 186 ASP A CA 1
ATOM 1468 C C . ASP A 1 186 ? 18.203 -23.594 -7.215 1 74.38 186 ASP A C 1
ATOM 1470 O O . ASP A 1 186 ? 16.984 -23.688 -7.441 1 74.38 186 ASP A O 1
ATOM 1474 N N . VAL A 1 187 ? 18.844 -22.484 -7.422 1 72.94 187 VAL A N 1
ATOM 1475 C CA . VAL A 1 187 ? 18.234 -21.281 -7.953 1 72.94 187 VAL A CA 1
ATOM 1476 C C . VAL A 1 187 ? 17.656 -21.562 -9.336 1 72.94 187 VAL A C 1
ATOM 1478 O O . VAL A 1 187 ? 16.641 -20.969 -9.727 1 72.94 187 VAL A O 1
ATOM 1481 N N . HIS A 1 188 ? 18.234 -22.5 -10.008 1 75.5 188 HIS A N 1
ATOM 1482 C CA . HIS A 1 188 ? 17.766 -22.844 -11.344 1 75.5 188 HIS A CA 1
ATOM 1483 C C . HIS A 1 188 ? 16.359 -23.469 -11.297 1 75.5 188 HIS A C 1
ATOM 1485 O O . HIS A 1 188 ? 15.578 -23.297 -12.234 1 75.5 188 HIS A O 1
ATOM 1491 N N . ASP A 1 189 ? 16.141 -24.141 -10.227 1 80.06 189 ASP A N 1
ATOM 1492 C CA . ASP A 1 189 ? 14.812 -24.734 -10.07 1 80.06 189 ASP A CA 1
ATOM 1493 C C . ASP A 1 189 ? 13.742 -23.656 -9.891 1 80.06 189 ASP A C 1
ATOM 1495 O O . ASP A 1 189 ? 12.617 -23.812 -10.367 1 80.06 189 ASP A O 1
ATOM 1499 N N . ILE A 1 190 ? 14.086 -22.594 -9.305 1 81.62 190 ILE A N 1
ATOM 1500 C CA . ILE A 1 190 ? 13.172 -21.469 -9.102 1 81.62 190 ILE A CA 1
ATOM 1501 C C . ILE A 1 190 ? 12.867 -20.812 -10.438 1 81.62 190 ILE A C 1
ATOM 1503 O O . ILE A 1 190 ? 11.711 -20.469 -10.719 1 81.62 190 ILE A O 1
ATOM 1507 N N . VAL A 1 191 ? 13.898 -20.656 -11.211 1 81.75 191 VAL A N 1
ATOM 1508 C CA . VAL A 1 191 ? 13.742 -20 -12.5 1 81.75 191 VAL A CA 1
ATOM 1509 C C . VAL A 1 191 ? 12.859 -20.844 -13.414 1 81.75 191 VAL A C 1
ATOM 1511 O O . VAL A 1 191 ? 11.992 -20.312 -14.117 1 81.75 191 VAL A O 1
ATOM 1514 N N . LYS A 1 192 ? 13.094 -22.109 -13.359 1 84.94 192 LYS A N 1
ATOM 1515 C CA . LYS A 1 192 ? 12.289 -23.016 -14.164 1 84.94 192 LYS A CA 1
ATOM 1516 C C . LYS A 1 192 ? 10.812 -22.953 -13.773 1 84.94 192 LYS A C 1
ATOM 1518 O O . LYS A 1 192 ? 9.938 -22.969 -14.641 1 84.94 192 LYS A O 1
ATOM 1523 N N . HIS A 1 193 ? 10.617 -22.906 -12.539 1 90.38 193 HIS A N 1
ATOM 1524 C CA . HIS A 1 193 ? 9.234 -22.797 -12.086 1 90.38 193 HIS A CA 1
ATOM 1525 C C . HIS A 1 193 ? 8.641 -21.453 -12.461 1 90.38 193 HIS A C 1
ATOM 1527 O O . HIS A 1 193 ? 7.445 -21.359 -12.773 1 90.38 193 HIS A O 1
ATOM 1533 N N . GLN A 1 194 ? 9.414 -20.422 -12.398 1 91 194 GLN A N 1
ATOM 1534 C CA . GLN A 1 194 ? 8.953 -19.094 -12.805 1 91 194 GLN A CA 1
ATOM 1535 C C . GLN A 1 194 ? 8.547 -19.094 -14.281 1 91 194 GLN A C 1
ATOM 1537 O O . GLN A 1 194 ? 7.578 -18.422 -14.656 1 91 194 GLN A O 1
ATOM 1542 N N . GLU A 1 195 ? 9.328 -19.797 -15.07 1 89.5 195 GLU A N 1
ATOM 1543 C CA . GLU A 1 195 ? 8.992 -19.906 -16.484 1 89.5 195 GLU A CA 1
ATOM 1544 C C . GLU A 1 195 ? 7.629 -20.562 -16.688 1 89.5 195 GLU A C 1
ATOM 1546 O O . GLU A 1 195 ? 6.809 -20.094 -17.469 1 89.5 195 GLU A O 1
ATOM 1551 N N . LYS A 1 196 ? 7.496 -21.609 -15.938 1 93.06 196 LYS A N 1
ATOM 1552 C CA . LYS A 1 196 ? 6.211 -22.297 -15.992 1 93.06 196 LYS A CA 1
ATOM 1553 C C . LYS A 1 196 ? 5.074 -21.391 -15.547 1 93.06 196 LYS A C 1
ATOM 1555 O O . LYS A 1 196 ? 4.008 -21.359 -16.156 1 93.06 196 LYS A O 1
ATOM 1560 N N . PHE A 1 197 ? 5.34 -20.656 -14.57 1 96.06 197 PHE A N 1
ATOM 1561 C CA . PHE A 1 197 ? 4.352 -19.719 -14.039 1 96.06 197 PHE A CA 1
ATOM 1562 C C . PHE A 1 197 ? 4.016 -18.656 -15.07 1 96.06 197 PHE A C 1
ATOM 1564 O O . PHE A 1 197 ? 2.846 -18.328 -15.273 1 96.06 197 PHE A O 1
ATOM 1571 N N . MET A 1 198 ? 5.02 -18.094 -15.703 1 95.62 198 MET A N 1
ATOM 1572 C CA . MET A 1 198 ? 4.789 -17 -16.641 1 95.62 198 MET A CA 1
ATOM 1573 C C . MET A 1 198 ? 3.883 -17.438 -17.797 1 95.62 198 MET A C 1
ATOM 1575 O O . MET A 1 198 ? 3.004 -16.703 -18.219 1 95.62 198 MET A O 1
ATOM 1579 N N . ILE A 1 199 ? 4.09 -18.625 -18.172 1 95.88 199 ILE A N 1
ATOM 1580 C CA . ILE A 1 199 ? 3.275 -19.172 -19.266 1 95.88 199 ILE A CA 1
ATOM 1581 C C . ILE A 1 199 ? 1.847 -19.391 -18.766 1 95.88 199 ILE A C 1
ATOM 1583 O O . ILE A 1 199 ? 0.888 -18.969 -19.422 1 95.88 199 ILE A O 1
ATOM 1587 N N . ALA A 1 200 ? 1.719 -20.031 -17.641 1 97 200 ALA A N 1
ATOM 1588 C CA . ALA A 1 200 ? 0.398 -20.281 -17.062 1 97 200 ALA A CA 1
ATOM 1589 C C . ALA A 1 200 ? -0.343 -18.984 -16.781 1 97 200 ALA A C 1
ATOM 1591 O O . ALA A 1 200 ? -1.544 -18.875 -17.047 1 97 200 ALA A O 1
ATOM 1592 N N . PHE A 1 201 ? 0.395 -18.062 -16.281 1 97.94 201 PHE A N 1
ATOM 1593 C CA . PHE A 1 201 ? -0.162 -16.75 -15.961 1 97.94 201 PHE A CA 1
ATOM 1594 C C . PHE A 1 201 ? -0.621 -16.031 -17.219 1 97.94 201 PHE A C 1
ATOM 1596 O O . PHE A 1 201 ? -1.688 -15.422 -17.234 1 97.94 201 PHE A O 1
ATOM 1603 N N . SER A 1 202 ? 0.162 -16.078 -18.266 1 97.12 202 SER A N 1
ATOM 1604 C CA . SER A 1 202 ? -0.231 -15.461 -19.531 1 97.12 202 SER A CA 1
ATOM 1605 C C . SER A 1 202 ? -1.517 -16.078 -20.078 1 97.12 202 SER A C 1
ATOM 1607 O O . SER A 1 202 ? -2.387 -15.367 -20.578 1 97.12 202 SER A O 1
ATOM 1609 N N . LYS A 1 203 ? -1.644 -17.344 -19.922 1 96.06 203 LYS A N 1
ATOM 1610 C CA . LYS A 1 203 ? -2.859 -18.031 -20.344 1 96.06 203 LYS A CA 1
ATOM 1611 C C . LYS A 1 203 ? -4.062 -17.594 -19.516 1 96.06 203 LYS A C 1
ATOM 1613 O O . LYS A 1 203 ? -5.16 -17.422 -20.047 1 96.06 203 LYS A O 1
ATOM 1618 N N . MET A 1 204 ? -3.832 -17.438 -18.25 1 96.94 204 MET A N 1
ATOM 1619 C CA . MET A 1 204 ? -4.875 -16.953 -17.344 1 96.94 204 MET A CA 1
ATOM 1620 C C . MET A 1 204 ? -5.434 -15.617 -17.828 1 96.94 204 MET A C 1
ATOM 1622 O O . MET A 1 204 ? -6.648 -15.406 -17.797 1 96.94 204 MET A O 1
ATOM 1626 N N . LEU A 1 205 ? -4.602 -14.734 -18.281 1 97.12 205 LEU A N 1
ATOM 1627 C CA . LEU A 1 205 ? -4.965 -13.352 -18.578 1 97.12 205 LEU A CA 1
ATOM 1628 C C . LEU A 1 205 ? -5.824 -13.281 -19.844 1 97.12 205 LEU A C 1
ATOM 1630 O O . LEU A 1 205 ? -6.633 -12.359 -20 1 97.12 205 LEU A O 1
ATOM 1634 N N . ILE A 1 206 ? -5.738 -14.312 -20.703 1 94.88 206 ILE A N 1
ATOM 1635 C CA . ILE A 1 206 ? -6.457 -14.281 -21.969 1 94.88 206 ILE A CA 1
ATOM 1636 C C . ILE A 1 206 ? -7.926 -14.641 -21.734 1 94.88 206 ILE A C 1
ATOM 1638 O O . ILE A 1 206 ? -8.766 -14.414 -22.609 1 94.88 206 ILE A O 1
ATOM 1642 N N . TYR A 1 207 ? -8.258 -15.094 -20.562 1 93.81 207 TYR A N 1
ATOM 1643 C CA . TYR A 1 207 ? -9.656 -15.344 -20.234 1 93.81 207 TYR A CA 1
ATOM 1644 C C . TYR A 1 207 ? -10.383 -14.047 -19.891 1 93.81 207 TYR A C 1
ATOM 1646 O O . TYR A 1 207 ? -11.617 -14.008 -19.875 1 93.81 207 TYR A O 1
ATOM 1654 N N . CYS A 1 208 ? -9.648 -13.047 -19.562 1 95.19 208 CYS A N 1
ATOM 1655 C CA . CYS A 1 208 ? -10.219 -11.75 -19.203 1 95.19 208 CYS A CA 1
ATOM 1656 C C . CYS A 1 208 ? -10.445 -10.898 -20.438 1 95.19 208 CYS A C 1
ATOM 1658 O O . CYS A 1 208 ? -9.492 -10.398 -21.047 1 95.19 208 CYS A O 1
ATOM 1660 N N . GLU A 1 209 ? -11.648 -10.664 -20.812 1 94.12 209 GLU A N 1
ATOM 1661 C CA . GLU A 1 209 ? -12.023 -9.93 -22.016 1 94.12 209 GLU A CA 1
ATOM 1662 C C . GLU A 1 209 ? -11.383 -8.547 -22.047 1 94.12 209 GLU A C 1
ATOM 1664 O O . GLU A 1 209 ? -10.891 -8.102 -23.078 1 94.12 209 GLU A O 1
ATOM 1669 N N . LYS A 1 210 ? -11.367 -7.891 -20.922 1 95.88 210 LYS A N 1
ATOM 1670 C CA . LYS A 1 210 ? -10.836 -6.531 -20.844 1 95.88 210 LYS A CA 1
ATOM 1671 C C . LYS A 1 210 ? -9.328 -6.512 -21.078 1 95.88 210 LYS A C 1
ATOM 1673 O O . LYS A 1 210 ? -8.797 -5.551 -21.641 1 95.88 210 LYS A O 1
ATOM 1678 N N . PHE A 1 211 ? -8.648 -7.559 -20.672 1 97.06 211 PHE A N 1
ATOM 1679 C CA . PHE A 1 211 ? -7.219 -7.648 -20.938 1 97.06 211 PHE A CA 1
ATOM 1680 C C . PHE A 1 211 ? -6.961 -7.875 -22.422 1 97.06 211 PHE A C 1
ATOM 1682 O O . PHE A 1 211 ? -6.047 -7.277 -23 1 97.06 211 PHE A O 1
ATOM 1689 N N . VAL A 1 212 ? -7.758 -8.656 -23.016 1 96.06 212 VAL A N 1
ATOM 1690 C CA . VAL A 1 212 ? -7.598 -9.008 -24.422 1 96.06 212 VAL A CA 1
ATOM 1691 C C . VAL A 1 212 ? -7.848 -7.777 -25.281 1 96.06 212 VAL A C 1
ATOM 1693 O O . VAL A 1 212 ? -7.246 -7.629 -26.359 1 96.06 212 VAL A O 1
ATOM 1696 N N . GLU A 1 213 ? -8.664 -6.902 -24.812 1 94.75 213 GLU A N 1
ATOM 1697 C CA . GLU A 1 213 ? -8.992 -5.676 -25.531 1 94.75 213 GLU A CA 1
ATOM 1698 C C . GLU A 1 213 ? -7.789 -4.746 -25.625 1 94.75 213 GLU A C 1
ATOM 1700 O O . GLU A 1 213 ? -7.754 -3.859 -26.484 1 94.75 213 GLU A O 1
ATOM 1705 N N . LEU A 1 214 ? -6.832 -4.93 -24.797 1 96.25 214 LEU A N 1
ATOM 1706 C CA . LEU A 1 214 ? -5.656 -4.062 -24.781 1 96.25 214 LEU A CA 1
ATOM 1707 C C . LEU A 1 214 ? -4.762 -4.34 -25.984 1 96.25 214 LEU A C 1
ATOM 1709 O O . LEU A 1 214 ? -4.781 -5.441 -26.531 1 96.25 214 LEU A O 1
ATOM 1713 N N . GLU A 1 215 ? -4.008 -3.316 -26.359 1 94.5 215 GLU A N 1
ATOM 1714 C CA . GLU A 1 215 ? -2.967 -3.51 -27.375 1 94.5 215 GLU A CA 1
ATOM 1715 C C . GLU A 1 215 ? -1.808 -4.328 -26.812 1 94.5 215 GLU A C 1
ATOM 1717 O O . GLU A 1 215 ? -1.575 -4.348 -25.609 1 94.5 215 GLU A O 1
ATOM 1722 N N . TYR A 1 216 ? -1.107 -4.914 -27.688 1 93.94 216 TYR A N 1
ATOM 1723 C CA . TYR A 1 216 ? -0.024 -5.812 -27.297 1 93.94 216 TYR A CA 1
ATOM 1724 C C . TYR A 1 216 ? 0.985 -5.094 -26.406 1 93.94 216 TYR A C 1
ATOM 1726 O O . TYR A 1 216 ? 1.432 -5.645 -25.391 1 93.94 216 TYR A O 1
ATOM 1734 N N . VAL A 1 217 ? 1.358 -3.896 -26.797 1 92.94 217 VAL A N 1
ATOM 1735 C CA . VAL A 1 217 ? 2.369 -3.139 -26.062 1 92.94 217 VAL A CA 1
ATOM 1736 C C . VAL A 1 217 ? 1.898 -2.895 -24.641 1 92.94 217 VAL A C 1
ATOM 1738 O O . VAL A 1 217 ? 2.688 -2.977 -23.688 1 92.94 217 VAL A O 1
ATOM 1741 N N . ASP A 1 218 ? 0.6 -2.639 -24.469 1 95.5 218 ASP A N 1
ATOM 1742 C CA . ASP A 1 218 ? 0.028 -2.404 -23.156 1 95.5 218 ASP A CA 1
ATOM 1743 C C . ASP A 1 218 ? -0.057 -3.703 -22.344 1 95.5 218 ASP A C 1
ATOM 1745 O O . ASP A 1 218 ? 0.214 -3.717 -21.141 1 95.5 218 ASP A O 1
ATOM 1749 N N . LYS A 1 219 ? -0.406 -4.812 -23.016 1 95.75 219 LYS A N 1
ATOM 1750 C CA . LYS A 1 219 ? -0.433 -6.121 -22.375 1 95.75 219 LYS A CA 1
ATOM 1751 C C . LYS A 1 219 ? 0.932 -6.473 -21.781 1 95.75 219 LYS A C 1
ATOM 1753 O O . LYS A 1 219 ? 1.031 -6.867 -20.625 1 95.75 219 LYS A O 1
ATOM 1758 N N . MET A 1 220 ? 1.907 -6.254 -22.641 1 92.69 220 MET A N 1
ATOM 1759 C CA . MET A 1 220 ? 3.266 -6.617 -22.234 1 92.69 220 MET A CA 1
ATOM 1760 C C . MET A 1 220 ? 3.766 -5.723 -21.109 1 92.69 220 MET A C 1
ATOM 1762 O O . MET A 1 220 ? 4.457 -6.188 -20.203 1 92.69 220 MET A O 1
ATOM 1766 N N . SER A 1 221 ? 3.416 -4.48 -21.156 1 93.31 221 SER A N 1
ATOM 1767 C CA . SER A 1 221 ? 3.812 -3.551 -20.094 1 93.31 221 SER A CA 1
ATOM 1768 C C . SER A 1 221 ? 3.215 -3.953 -18.75 1 93.31 221 SER A C 1
ATOM 1770 O O . SER A 1 221 ? 3.916 -3.977 -17.734 1 93.31 221 SER A O 1
ATOM 1772 N N . LEU A 1 222 ? 1.956 -4.309 -18.781 1 95.62 222 LEU A N 1
ATOM 1773 C CA . LEU A 1 222 ? 1.279 -4.734 -17.562 1 95.62 222 LEU A CA 1
ATOM 1774 C C . LEU A 1 222 ? 1.856 -6.051 -17.062 1 95.62 222 LEU A C 1
ATOM 1776 O O . LEU A 1 222 ? 2.09 -6.207 -15.859 1 95.62 222 LEU A O 1
ATOM 1780 N N . PHE A 1 223 ? 2.062 -6.945 -17.953 1 95.62 223 PHE A N 1
ATOM 1781 C CA . PHE A 1 223 ? 2.59 -8.258 -17.609 1 95.62 223 PHE A CA 1
ATOM 1782 C C . PHE A 1 223 ? 3.973 -8.141 -16.984 1 95.62 223 PHE A C 1
ATOM 1784 O O . PHE A 1 223 ? 4.227 -8.711 -15.914 1 95.62 223 PHE A O 1
ATOM 1791 N N . LYS A 1 224 ? 4.852 -7.41 -17.547 1 91.38 224 LYS A N 1
ATOM 1792 C CA . LYS A 1 224 ? 6.23 -7.258 -17.094 1 91.38 224 LYS A CA 1
ATOM 1793 C C . LYS A 1 224 ? 6.285 -6.617 -15.711 1 91.38 224 LYS A C 1
ATOM 1795 O O . LYS A 1 224 ? 7.137 -6.969 -14.891 1 91.38 224 LYS A O 1
ATOM 1800 N N . LYS A 1 225 ? 5.402 -5.809 -15.43 1 91.38 225 LYS A N 1
ATOM 1801 C CA . LYS A 1 225 ? 5.422 -5.062 -14.18 1 91.38 225 LYS A CA 1
ATOM 1802 C C . LYS A 1 225 ? 4.793 -5.867 -13.047 1 91.38 225 LYS A C 1
ATOM 1804 O O . LYS A 1 225 ? 5.059 -5.613 -11.867 1 91.38 225 LYS A O 1
ATOM 1809 N N . SER A 1 226 ? 4.039 -6.879 -13.43 1 95.5 226 SER A N 1
ATOM 1810 C CA . SER A 1 226 ? 3.207 -7.461 -12.375 1 95.5 226 SER A CA 1
ATOM 1811 C C . SER A 1 226 ? 3.609 -8.906 -12.094 1 95.5 226 SER A C 1
ATOM 1813 O O . SER A 1 226 ? 3.357 -9.422 -11 1 95.5 226 SER A O 1
ATOM 1815 N N . TRP A 1 227 ? 4.223 -9.586 -13 1 95.75 227 TRP A N 1
ATOM 1816 C CA . TRP A 1 227 ? 4.301 -11.047 -12.914 1 95.75 227 TRP A CA 1
ATOM 1817 C C . TRP A 1 227 ? 5.086 -11.469 -11.68 1 95.75 227 TRP A C 1
ATOM 1819 O O . TRP A 1 227 ? 4.75 -12.469 -11.039 1 95.75 227 TRP A O 1
ATOM 1829 N N . ARG A 1 228 ? 6.094 -10.734 -11.289 1 93.88 228 ARG A N 1
ATOM 1830 C CA . ARG A 1 228 ? 6.898 -11.125 -10.133 1 93.88 228 ARG A CA 1
ATOM 1831 C C . ARG A 1 228 ? 6.094 -11.016 -8.844 1 93.88 228 ARG A C 1
ATOM 1833 O O . ARG A 1 228 ? 6.227 -11.852 -7.949 1 93.88 228 ARG A O 1
ATOM 1840 N N . LEU A 1 229 ? 5.367 -9.93 -8.758 1 96.06 229 LEU A N 1
ATOM 1841 C CA . LEU A 1 229 ? 4.512 -9.734 -7.598 1 96.06 229 LEU A CA 1
ATOM 1842 C C . LEU A 1 229 ? 3.457 -10.836 -7.508 1 96.06 229 LEU A C 1
ATOM 1844 O O . LEU A 1 229 ? 3.199 -11.367 -6.422 1 96.06 229 LEU A O 1
ATOM 1848 N N . ILE A 1 230 ? 2.926 -11.125 -8.641 1 97.88 230 ILE A N 1
ATOM 1849 C CA . ILE A 1 230 ? 1.854 -12.117 -8.664 1 97.88 230 ILE A CA 1
ATOM 1850 C C . ILE A 1 230 ? 2.432 -13.508 -8.414 1 97.88 230 ILE A C 1
ATOM 1852 O O . ILE A 1 230 ? 1.804 -14.336 -7.75 1 97.88 230 ILE A O 1
ATOM 1856 N N . TYR A 1 231 ? 3.604 -13.758 -8.914 1 96.5 231 TYR A N 1
ATOM 1857 C CA . TYR A 1 231 ? 4.281 -15.023 -8.656 1 96.5 231 TYR A CA 1
ATOM 1858 C C . TYR A 1 231 ? 4.496 -15.234 -7.16 1 96.5 231 TYR A C 1
ATOM 1860 O O . TYR A 1 231 ? 4.246 -16.328 -6.641 1 96.5 231 TYR A O 1
ATOM 1868 N N . GLN A 1 232 ? 4.969 -14.219 -6.527 1 95.38 232 GLN A N 1
ATOM 1869 C CA . GLN A 1 232 ? 5.203 -14.297 -5.086 1 95.38 232 GLN A CA 1
ATOM 1870 C C . GLN A 1 232 ? 3.912 -14.609 -4.336 1 95.38 232 GLN A C 1
ATOM 1872 O O . GLN A 1 232 ? 3.898 -15.461 -3.449 1 95.38 232 GLN A O 1
ATOM 1877 N N . LEU A 1 233 ? 2.898 -13.945 -4.691 1 97 233 LEU A N 1
ATOM 1878 C CA . LEU A 1 233 ? 1.604 -14.188 -4.062 1 97 233 LEU A CA 1
ATOM 1879 C C . LEU A 1 233 ? 1.122 -15.609 -4.328 1 97 233 LEU A C 1
ATOM 1881 O O . LEU A 1 233 ? 0.643 -16.281 -3.418 1 97 233 LEU A O 1
ATOM 1885 N N . GLU A 1 234 ? 1.23 -15.977 -5.582 1 96.56 234 GLU A N 1
ATOM 1886 C CA . GLU A 1 234 ? 0.771 -17.297 -5.996 1 96.56 234 GLU A CA 1
ATOM 1887 C C . GLU A 1 234 ? 1.494 -18.406 -5.227 1 96.56 234 GLU A C 1
ATOM 1889 O O . GLU A 1 234 ? 0.871 -19.375 -4.781 1 96.56 234 GLU A O 1
ATOM 1894 N N . ARG A 1 235 ? 2.758 -18.281 -5.035 1 94.44 235 ARG A N 1
ATOM 1895 C CA . ARG A 1 235 ? 3.545 -19.297 -4.344 1 94.44 235 ARG A CA 1
ATOM 1896 C C . ARG A 1 235 ? 3.094 -19.453 -2.895 1 94.44 235 ARG A C 1
ATOM 1898 O O . ARG A 1 235 ? 2.959 -20.562 -2.393 1 94.44 235 ARG A O 1
ATOM 1905 N N . HIS A 1 236 ? 2.885 -18.391 -2.316 1 95.69 236 HIS A N 1
ATOM 1906 C CA . HIS A 1 236 ? 2.471 -18.438 -0.919 1 95.69 236 HIS A CA 1
ATOM 1907 C C . HIS A 1 236 ? 1.029 -18.922 -0.787 1 95.69 236 HIS A C 1
ATOM 1909 O O . HIS A 1 236 ? 0.704 -19.672 0.131 1 95.69 236 HIS A O 1
ATOM 1915 N N . TYR A 1 237 ? 0.226 -18.438 -1.658 1 97.19 237 TYR A N 1
ATOM 1916 C CA . TYR A 1 237 ? -1.154 -18.906 -1.672 1 97.19 237 TYR A CA 1
ATOM 1917 C C . TYR A 1 237 ? -1.216 -20.406 -1.879 1 97.19 237 TYR A C 1
ATOM 1919 O O . TYR A 1 237 ? -1.92 -21.125 -1.152 1 97.19 237 TYR A O 1
ATOM 1927 N N . SER A 1 238 ? -0.447 -20.906 -2.859 1 95.56 238 SER A N 1
ATOM 1928 C CA . SER A 1 238 ? -0.409 -22.328 -3.16 1 95.56 238 SER A CA 1
ATOM 1929 C C . SER A 1 238 ? 0.151 -23.125 -1.987 1 95.56 238 SER A C 1
ATOM 1931 O O . SER A 1 238 ? -0.288 -24.25 -1.728 1 95.56 238 SER A O 1
ATOM 1933 N N . SER A 1 239 ? 1.133 -22.547 -1.321 1 94.88 239 SER A N 1
ATOM 1934 C CA . SER A 1 239 ? 1.692 -23.203 -0.142 1 94.88 239 SER A CA 1
ATOM 1935 C C . SER A 1 239 ? 0.644 -23.344 0.955 1 94.88 239 SER A C 1
ATOM 1937 O O . SER A 1 239 ? 0.54 -24.406 1.578 1 94.88 239 SER A O 1
ATOM 1939 N N . ILE A 1 240 ? -0.069 -22.328 1.184 1 95.75 240 ILE A N 1
ATOM 1940 C CA . ILE A 1 240 ? -1.099 -22.344 2.217 1 95.75 240 ILE A CA 1
ATOM 1941 C C . ILE A 1 240 ? -2.174 -23.359 1.854 1 95.75 240 ILE A C 1
ATOM 1943 O O . ILE A 1 240 ? -2.654 -24.094 2.719 1 95.75 240 ILE A O 1
ATOM 1947 N N . GLN A 1 241 ? -2.525 -23.422 0.565 1 92.44 241 GLN A N 1
ATOM 1948 C CA . GLN A 1 241 ? -3.533 -24.375 0.106 1 92.44 241 GLN A CA 1
ATOM 1949 C C . GLN A 1 241 ? -3.043 -25.812 0.259 1 92.44 241 GLN A C 1
ATOM 1951 O O . GLN A 1 241 ? -3.826 -26.703 0.566 1 92.44 241 GLN A O 1
ATOM 1956 N N . TYR A 1 242 ? -1.819 -25.953 0.05 1 91.94 242 TYR A N 1
ATOM 1957 C CA . TYR A 1 242 ? -1.249 -27.297 0.068 1 91.94 242 TYR A CA 1
ATOM 1958 C C . TYR A 1 242 ? -1.021 -27.781 1.497 1 91.94 242 TYR A C 1
ATOM 1960 O O . TYR A 1 242 ? -1.354 -28.906 1.84 1 91.94 242 TYR A O 1
ATOM 1968 N N . PHE A 1 243 ? -0.468 -26.938 2.383 1 90.19 243 PHE A N 1
ATOM 1969 C CA . PHE A 1 243 ? -0.038 -27.359 3.711 1 90.19 243 PHE A CA 1
ATOM 1970 C C . PHE A 1 243 ? -1.09 -27 4.758 1 90.19 243 PHE A C 1
ATOM 1972 O O . PHE A 1 243 ? -1.053 -27.516 5.879 1 90.19 243 PHE A O 1
ATOM 1979 N N . GLY A 1 244 ? -1.899 -26.125 4.406 1 89.88 244 GLY A N 1
ATOM 1980 C CA . GLY A 1 244 ? -2.875 -25.641 5.371 1 89.88 244 GLY A CA 1
ATOM 1981 C C . GLY A 1 244 ? -2.539 -24.266 5.922 1 89.88 244 GLY A C 1
ATOM 1982 O O . GLY A 1 244 ? -1.461 -23.734 5.652 1 89.88 244 GLY A O 1
ATOM 1983 N N . GLY A 1 245 ? -3.467 -23.688 6.707 1 89 245 GLY A N 1
ATOM 1984 C CA . GLY A 1 245 ? -3.361 -22.297 7.125 1 89 245 GLY A CA 1
ATOM 1985 C C . GLY A 1 245 ? -2.908 -22.141 8.562 1 89 245 GLY A C 1
ATOM 1986 O O . GLY A 1 245 ? -3.205 -21.125 9.211 1 89 245 GLY A O 1
ATOM 1987 N N . LEU A 1 246 ? -2.16 -23.094 9.078 1 89.62 246 LEU A N 1
ATOM 1988 C CA . LEU A 1 246 ? -1.66 -22.969 10.445 1 89.62 246 LEU A CA 1
ATOM 1989 C C . LEU A 1 246 ? -0.515 -21.969 10.508 1 89.62 246 LEU A C 1
ATOM 1991 O O . LEU A 1 246 ? 0.396 -22 9.68 1 89.62 246 LEU A O 1
ATOM 1995 N N . LEU A 1 247 ? -0.539 -21.078 11.5 1 89.88 247 LEU A N 1
ATOM 1996 C CA . LEU A 1 247 ? 0.425 -19.984 11.609 1 89.88 247 LEU A CA 1
ATOM 1997 C C . LEU A 1 247 ? 1.817 -20.516 11.93 1 89.88 247 LEU A C 1
ATOM 1999 O O . LEU A 1 247 ? 2.822 -19.906 11.555 1 89.88 247 LEU A O 1
ATOM 2003 N N . GLU A 1 248 ? 1.92 -21.641 12.57 1 87.38 248 GLU A N 1
ATOM 2004 C CA . GLU A 1 248 ? 3.199 -22.203 12.984 1 87.38 248 GLU A CA 1
ATOM 2005 C C . GLU A 1 248 ? 3.9 -22.906 11.812 1 87.38 248 GLU A C 1
ATOM 2007 O O . GLU A 1 248 ? 5.109 -23.125 11.859 1 87.38 248 GLU A O 1
ATOM 2012 N N . ASP A 1 249 ? 3.121 -23.25 10.844 1 89.69 249 ASP A N 1
ATOM 2013 C CA . ASP A 1 249 ? 3.689 -23.922 9.68 1 89.69 249 ASP A CA 1
ATOM 2014 C C . ASP A 1 249 ? 4.484 -22.938 8.82 1 89.69 249 ASP A C 1
ATOM 2016 O O . ASP A 1 249 ? 3.928 -21.969 8.305 1 89.69 249 ASP A O 1
ATOM 2020 N N . GLN A 1 250 ? 5.754 -23.188 8.586 1 89.12 250 GLN A N 1
ATOM 2021 C CA . GLN A 1 250 ? 6.605 -22.266 7.848 1 89.12 250 GLN A CA 1
ATOM 2022 C C . GLN A 1 250 ? 7.098 -22.891 6.547 1 89.12 250 GLN A C 1
ATOM 2024 O O . GLN A 1 250 ? 8.094 -22.453 5.977 1 89.12 250 GLN A O 1
ATOM 2029 N N . ARG A 1 251 ? 6.438 -23.906 6.117 1 89.5 251 ARG A N 1
ATOM 2030 C CA . ARG A 1 251 ? 6.781 -24.547 4.855 1 89.5 251 ARG A CA 1
ATOM 2031 C C . ARG A 1 251 ? 6.254 -23.75 3.67 1 89.5 251 ARG A C 1
ATOM 2033 O O . ARG A 1 251 ? 5.141 -23.219 3.715 1 89.5 251 ARG A O 1
ATOM 2040 N N . VAL A 1 252 ? 7.074 -23.641 2.637 1 91.44 252 VAL A N 1
ATOM 2041 C CA . VAL A 1 252 ? 6.723 -22.938 1.409 1 91.44 252 VAL A CA 1
ATOM 2042 C C . VAL A 1 252 ? 7.098 -23.781 0.197 1 91.44 252 VAL A C 1
ATOM 2044 O O . VAL A 1 252 ? 8.211 -24.297 0.117 1 91.44 252 VAL A O 1
ATOM 2047 N N . LEU A 1 253 ? 6.176 -23.859 -0.73 1 90.75 253 LEU A N 1
ATOM 2048 C CA . LEU A 1 253 ? 6.445 -24.578 -1.975 1 90.75 253 LEU A CA 1
ATOM 2049 C C . LEU A 1 253 ? 7.492 -23.844 -2.805 1 90.75 253 LEU A C 1
ATOM 2051 O O . LEU A 1 253 ? 7.367 -22.641 -3.041 1 90.75 253 LEU A O 1
ATOM 2055 N N . PHE A 1 254 ? 8.445 -24.5 -3.131 1 83.38 254 PHE A N 1
ATOM 2056 C CA . PHE A 1 254 ? 9.516 -23.922 -3.938 1 83.38 254 PHE A CA 1
ATOM 2057 C C . PHE A 1 254 ? 9.258 -24.156 -5.422 1 83.38 254 PHE A C 1
ATOM 2059 O O . PHE A 1 254 ? 9.445 -23.25 -6.238 1 83.38 254 PHE A O 1
ATOM 2066 N N . ASP A 1 255 ? 9.039 -25.375 -5.73 1 81.88 255 ASP A N 1
ATOM 2067 C CA . ASP A 1 255 ? 8.641 -25.766 -7.078 1 81.88 255 ASP A CA 1
ATOM 2068 C C . ASP A 1 255 ? 7.547 -26.828 -7.039 1 81.88 255 ASP A C 1
ATOM 2070 O O . ASP A 1 255 ? 6.715 -26.844 -6.129 1 81.88 255 ASP A O 1
ATOM 2074 N N . ASP A 1 256 ? 7.469 -27.688 -8.016 1 80.88 256 ASP A N 1
ATOM 2075 C CA . ASP A 1 256 ? 6.398 -28.672 -8.094 1 80.88 256 ASP A CA 1
ATOM 2076 C C . ASP A 1 256 ? 6.758 -29.922 -7.301 1 80.88 256 ASP A C 1
ATOM 2078 O O . ASP A 1 256 ? 5.922 -30.812 -7.125 1 80.88 256 ASP A O 1
ATOM 2082 N N . THR A 1 257 ? 7.961 -29.891 -6.781 1 81.94 257 THR A N 1
ATOM 2083 C CA . THR A 1 257 ? 8.367 -31.156 -6.18 1 81.94 257 THR A CA 1
ATOM 2084 C C . THR A 1 257 ? 9.031 -30.922 -4.824 1 81.94 257 THR A C 1
ATOM 2086 O O . THR A 1 257 ? 9.266 -31.875 -4.07 1 81.94 257 THR A O 1
ATOM 2089 N N . SER A 1 258 ? 9.289 -29.719 -4.57 1 85.69 258 SER A N 1
ATOM 2090 C CA . SER A 1 258 ? 10.094 -29.484 -3.375 1 85.69 258 SER A CA 1
ATOM 2091 C C . SER A 1 258 ? 9.508 -28.359 -2.523 1 85.69 258 SER A C 1
ATOM 2093 O O . SER A 1 258 ? 8.852 -27.469 -3.045 1 85.69 258 SER A O 1
ATOM 2095 N N . THR A 1 259 ? 9.758 -28.5 -1.25 1 88.81 259 THR A N 1
ATOM 2096 C CA . THR A 1 259 ? 9.344 -27.5 -0.268 1 88.81 259 THR A CA 1
ATOM 2097 C C . THR A 1 259 ? 10.5 -27.156 0.667 1 88.81 259 THR A C 1
ATOM 2099 O O . THR A 1 259 ? 11.367 -27.984 0.933 1 88.81 259 THR A O 1
ATOM 2102 N N . ILE A 1 260 ? 10.461 -25.953 1.024 1 86 260 ILE A N 1
ATOM 2103 C CA . ILE A 1 260 ? 11.43 -25.484 2.01 1 86 260 ILE A CA 1
ATOM 2104 C C . ILE A 1 260 ? 10.719 -25.156 3.32 1 86 260 ILE A C 1
ATOM 2106 O O . ILE A 1 260 ? 9.633 -24.562 3.312 1 86 260 ILE A O 1
ATOM 2110 N N . ASP A 1 261 ? 11.359 -25.609 4.324 1 85.69 261 ASP A N 1
ATOM 2111 C CA . ASP A 1 261 ? 10.891 -25.234 5.652 1 85.69 261 ASP A CA 1
ATOM 2112 C C . ASP A 1 261 ? 11.734 -24.094 6.223 1 85.69 261 ASP A C 1
ATOM 2114 O O . ASP A 1 261 ? 12.836 -24.328 6.719 1 85.69 261 ASP A O 1
ATOM 2118 N N . TYR A 1 262 ? 11.195 -22.922 6.203 1 79.12 262 TYR A N 1
ATOM 2119 C CA . TYR A 1 262 ? 11.914 -21.734 6.66 1 79.12 262 TYR A CA 1
ATOM 2120 C C . TYR A 1 262 ? 12.164 -21.797 8.164 1 79.12 262 TYR A C 1
ATOM 2122 O O . TYR A 1 262 ? 13 -21.047 8.688 1 79.12 262 TYR A O 1
ATOM 2130 N N . GLY A 1 263 ? 11.328 -22.516 8.805 1 71.62 263 GLY A N 1
ATOM 2131 C CA . GLY A 1 263 ? 11.57 -22.719 10.227 1 71.62 263 GLY A CA 1
ATOM 2132 C C . GLY A 1 263 ? 12.828 -23.516 10.516 1 71.62 263 GLY A C 1
ATOM 2133 O O . GLY A 1 263 ? 13.383 -23.438 11.617 1 71.62 263 GLY A O 1
ATOM 2134 N N . ASN A 1 264 ? 13.18 -24.25 9.477 1 69.5 264 ASN A N 1
ATOM 2135 C CA . ASN A 1 264 ? 14.367 -25.078 9.625 1 69.5 264 ASN A CA 1
ATOM 2136 C C . ASN A 1 264 ? 15.633 -24.344 9.188 1 69.5 264 ASN A C 1
ATOM 2138 O O . ASN A 1 264 ? 15.68 -23.797 8.086 1 69.5 264 ASN A O 1
ATOM 2142 N N . ALA A 1 265 ? 16.5 -23.891 10.062 1 56.69 265 ALA A N 1
ATOM 2143 C CA . ALA A 1 265 ? 17.703 -23.047 10.023 1 56.69 265 ALA A CA 1
ATOM 2144 C C . ALA A 1 265 ? 18.688 -23.547 8.977 1 56.69 265 ALA A C 1
ATOM 2146 O O . ALA A 1 265 ? 19.625 -22.828 8.617 1 56.69 265 ALA A O 1
ATOM 2147 N N . HIS A 1 266 ? 18.375 -24.531 8.312 1 62.59 266 HIS A N 1
ATOM 2148 C CA . HIS A 1 266 ? 19.547 -25.047 7.613 1 62.59 266 HIS A CA 1
ATOM 2149 C C . HIS A 1 266 ? 19.312 -25.125 6.109 1 62.59 266 HIS A C 1
ATOM 2151 O O . HIS A 1 266 ? 19.922 -25.953 5.422 1 62.59 266 HIS A O 1
ATOM 2157 N N . VAL A 1 267 ? 18.547 -24.281 5.621 1 66.31 267 VAL A N 1
ATOM 2158 C CA . VAL A 1 267 ? 18.344 -24.344 4.176 1 66.31 267 VAL A CA 1
ATOM 2159 C C . VAL A 1 267 ? 19.578 -23.797 3.455 1 66.31 267 VAL A C 1
ATOM 2161 O O . VAL A 1 267 ? 20.125 -22.781 3.852 1 66.31 267 VAL A O 1
ATOM 2164 N N . GLN A 1 268 ? 20.125 -24.672 2.521 1 70.38 268 GLN A N 1
ATOM 2165 C CA . GLN A 1 268 ? 21.359 -24.328 1.812 1 70.38 268 GLN A CA 1
ATOM 2166 C C . GLN A 1 268 ? 21.094 -24.125 0.322 1 70.38 268 GLN A C 1
ATOM 2168 O O . GLN A 1 268 ? 20.156 -24.703 -0.231 1 70.38 268 GLN A O 1
ATOM 2173 N N . ILE A 1 269 ? 21.781 -23.172 -0.182 1 73.19 269 ILE A N 1
ATOM 2174 C CA . ILE A 1 269 ? 21.797 -23 -1.631 1 73.19 269 ILE A CA 1
ATOM 2175 C C . ILE A 1 269 ? 22.891 -23.859 -2.248 1 73.19 269 ILE A C 1
ATOM 2177 O O . ILE A 1 269 ? 24.047 -23.812 -1.813 1 73.19 269 ILE A O 1
ATOM 2181 N N . ARG A 1 270 ? 22.484 -24.609 -3.111 1 73.94 270 ARG A N 1
ATOM 2182 C CA . ARG A 1 270 ? 23.453 -25.5 -3.754 1 73.94 270 ARG A CA 1
ATOM 2183 C C . ARG A 1 270 ? 24.578 -24.703 -4.418 1 73.94 270 ARG A C 1
ATOM 2185 O O . ARG A 1 270 ? 24.312 -23.688 -5.078 1 73.94 270 ARG A O 1
ATOM 2192 N N . GLY A 1 271 ? 25.734 -25.172 -4.195 1 70.62 271 GLY A N 1
ATOM 2193 C CA . GLY A 1 271 ? 26.891 -24.594 -4.867 1 70.62 271 GLY A CA 1
ATOM 2194 C C . GLY A 1 271 ? 27.516 -23.438 -4.102 1 70.62 271 GLY A C 1
ATOM 2195 O O . GLY A 1 271 ? 28.469 -22.812 -4.57 1 70.62 271 GLY A O 1
ATOM 2196 N N . VAL A 1 272 ? 26.922 -23.141 -3.041 1 75 272 VAL A N 1
ATOM 2197 C CA . VAL A 1 272 ? 27.484 -22.047 -2.256 1 75 272 VAL A CA 1
ATOM 2198 C C . VAL A 1 272 ? 28.219 -22.609 -1.042 1 75 272 VAL A C 1
ATOM 2200 O O . VAL A 1 272 ? 27.734 -23.531 -0.38 1 75 272 VAL A O 1
ATOM 2203 N N . ASP A 1 273 ? 29.469 -22.172 -0.983 1 75.75 273 ASP A N 1
ATOM 2204 C CA . ASP A 1 273 ? 30.281 -22.672 0.123 1 75.75 273 ASP A CA 1
ATOM 2205 C C . ASP A 1 273 ? 29.672 -22.266 1.469 1 75.75 273 ASP A C 1
ATOM 2207 O O . ASP A 1 273 ? 28.828 -21.375 1.536 1 75.75 273 ASP A O 1
ATOM 2211 N N . LYS A 1 274 ? 30.141 -22.969 2.494 1 74.88 274 LYS A N 1
ATOM 2212 C CA . LYS A 1 274 ? 29.562 -22.828 3.83 1 74.88 274 LYS A CA 1
ATOM 2213 C C . LYS A 1 274 ? 29.688 -21.406 4.34 1 74.88 274 LYS A C 1
ATOM 2215 O O . LYS A 1 274 ? 28.734 -20.875 4.934 1 74.88 274 LYS A O 1
ATOM 2220 N N . ALA A 1 275 ? 30.812 -20.844 4.082 1 73.31 275 ALA A N 1
ATOM 2221 C CA . ALA A 1 275 ? 31.047 -19.484 4.57 1 73.31 275 ALA A CA 1
ATOM 2222 C C . ALA A 1 275 ? 30.094 -18.484 3.914 1 73.31 275 ALA A C 1
ATOM 2224 O O . ALA A 1 275 ? 29.516 -17.641 4.59 1 73.31 275 ALA A O 1
ATOM 2225 N N . THR A 1 276 ? 29.969 -18.609 2.662 1 75.56 276 THR A N 1
ATOM 2226 C CA . THR A 1 276 ? 29.078 -17.734 1.903 1 75.56 276 THR A CA 1
ATOM 2227 C C . THR A 1 276 ? 27.625 -17.984 2.297 1 75.56 276 THR A C 1
ATOM 2229 O O . THR A 1 276 ? 26.828 -17.047 2.393 1 75.56 276 THR A O 1
ATOM 2232 N N . ARG A 1 277 ? 27.375 -19.172 2.672 1 73.69 277 ARG A N 1
ATOM 2233 C CA . ARG A 1 277 ? 26.016 -19.547 3.082 1 73.69 277 ARG A CA 1
ATOM 2234 C C . ARG A 1 277 ? 25.625 -18.844 4.379 1 73.69 277 ARG A C 1
ATOM 2236 O O . ARG A 1 277 ? 24.484 -18.391 4.531 1 73.69 277 ARG A O 1
ATOM 2243 N N . GLN A 1 278 ? 26.578 -18.859 5.203 1 73.31 278 GLN A N 1
ATOM 2244 C CA . GLN A 1 278 ? 26.312 -18.219 6.492 1 73.31 278 GLN A CA 1
ATOM 2245 C C . GLN A 1 278 ? 26.047 -16.719 6.324 1 73.31 278 GLN A C 1
ATOM 2247 O O . GLN A 1 278 ? 25.156 -16.172 6.969 1 73.31 278 GLN A O 1
ATOM 2252 N N . LYS A 1 279 ? 26.797 -16.172 5.422 1 74.06 279 LYS A N 1
ATOM 2253 C CA . LYS A 1 279 ? 26.641 -14.734 5.18 1 74.06 279 LYS A CA 1
ATOM 2254 C C . LYS A 1 279 ? 25.281 -14.438 4.547 1 74.06 279 LYS A C 1
ATOM 2256 O O . LYS A 1 279 ? 24.625 -13.453 4.906 1 74.06 279 LYS A O 1
ATOM 2261 N N . ILE A 1 280 ? 24.828 -15.25 3.699 1 74.88 280 ILE A N 1
ATOM 2262 C CA . ILE A 1 280 ? 23.547 -15.086 3.023 1 74.88 280 ILE A CA 1
ATOM 2263 C C . ILE A 1 280 ? 22.406 -15.273 4.027 1 74.88 280 ILE A C 1
ATOM 2265 O O . ILE A 1 280 ? 21.453 -14.484 4.047 1 74.88 280 ILE A O 1
ATOM 2269 N N . PHE A 1 281 ? 22.641 -16.219 4.883 1 71.31 281 PHE A N 1
ATOM 2270 C CA . PHE A 1 281 ? 21.594 -16.516 5.863 1 71.31 281 PHE A CA 1
ATOM 2271 C C . PHE A 1 281 ? 21.438 -15.359 6.848 1 71.31 281 PHE A C 1
ATOM 2273 O O . PHE A 1 281 ? 20.312 -15.008 7.227 1 71.31 281 PHE A O 1
ATOM 2280 N N . GLU A 1 282 ? 22.469 -14.82 7.199 1 71.44 282 GLU A N 1
ATOM 2281 C CA . GLU A 1 282 ? 22.422 -13.711 8.141 1 71.44 282 GLU A CA 1
ATOM 2282 C C . GLU A 1 282 ? 21.766 -12.484 7.52 1 71.44 282 GLU A C 1
ATOM 2284 O O . GLU A 1 282 ? 21.016 -11.773 8.188 1 71.44 282 GLU A O 1
ATOM 2289 N N . THR A 1 283 ? 22.047 -12.305 6.285 1 70.06 283 THR A N 1
ATOM 2290 C CA . THR A 1 283 ? 21.5 -11.156 5.582 1 70.06 283 THR A CA 1
ATOM 2291 C C . THR A 1 283 ? 20.016 -11.383 5.254 1 70.06 283 THR A C 1
ATOM 2293 O O . THR A 1 283 ? 19.219 -10.445 5.305 1 70.06 283 THR A O 1
ATOM 2296 N N . TRP A 1 284 ? 19.688 -12.648 5.125 1 75.75 284 TRP A N 1
ATOM 2297 C CA . TRP A 1 284 ? 18.359 -13.016 4.652 1 75.75 284 TRP A CA 1
ATOM 2298 C C . TRP A 1 284 ? 17.422 -13.289 5.824 1 75.75 284 TRP A C 1
ATOM 2300 O O . TRP A 1 284 ? 16.203 -13.352 5.648 1 75.75 284 TRP A O 1
ATOM 2310 N N . GLY A 1 285 ? 17.953 -13.492 6.984 1 72.38 285 GLY A N 1
ATOM 2311 C CA . GLY A 1 285 ? 17.141 -13.797 8.156 1 72.38 285 GLY A CA 1
ATOM 2312 C C . GLY A 1 285 ? 16.062 -12.766 8.414 1 72.38 285 GLY A C 1
ATOM 2313 O O . GLY A 1 285 ? 14.922 -13.125 8.711 1 72.38 285 GLY A O 1
ATOM 2314 N N . ASP A 1 286 ? 16.391 -11.602 8.203 1 77.06 286 ASP A N 1
ATOM 2315 C CA . ASP A 1 286 ? 15.43 -10.523 8.406 1 77.06 286 ASP A CA 1
ATOM 2316 C C . ASP A 1 286 ? 14.305 -10.586 7.371 1 77.06 286 ASP A C 1
ATOM 2318 O O . ASP A 1 286 ? 13.148 -10.32 7.691 1 77.06 286 ASP A O 1
ATOM 2322 N N . PHE A 1 287 ? 14.633 -11.078 6.227 1 85.12 287 PHE A N 1
ATOM 2323 C CA . PHE A 1 287 ? 13.641 -11.164 5.164 1 85.12 287 PHE A CA 1
ATOM 2324 C C . PHE A 1 287 ? 12.617 -12.25 5.465 1 85.12 287 PHE A C 1
ATOM 2326 O O . PHE A 1 287 ? 11.414 -12.047 5.277 1 85.12 287 PHE A O 1
ATOM 2333 N N . ARG A 1 288 ? 13.141 -13.359 5.957 1 83.88 288 ARG A N 1
ATOM 2334 C CA . ARG A 1 288 ? 12.242 -14.469 6.277 1 83.88 288 ARG A CA 1
ATOM 2335 C C . ARG A 1 288 ? 11.211 -14.055 7.324 1 83.88 288 ARG A C 1
ATOM 2337 O O . ARG A 1 288 ? 10.023 -14.344 7.176 1 83.88 288 ARG A O 1
ATOM 2344 N N . HIS A 1 289 ? 11.719 -13.461 8.234 1 84.62 289 HIS A N 1
ATOM 2345 C CA . HIS A 1 289 ? 10.844 -13.023 9.312 1 84.62 289 HIS A CA 1
ATOM 2346 C C . HIS A 1 289 ? 9.773 -12.062 8.789 1 84.62 289 HIS A C 1
ATOM 2348 O O . HIS A 1 289 ? 8.594 -12.211 9.102 1 84.62 289 HIS A O 1
ATOM 2354 N N . GLN A 1 290 ? 10.156 -11.156 7.98 1 88.69 290 GLN A N 1
ATOM 2355 C CA . GLN A 1 290 ? 9.234 -10.172 7.438 1 88.69 290 GLN A CA 1
ATOM 2356 C C . GLN A 1 290 ? 8.242 -10.82 6.473 1 88.69 290 GLN A C 1
ATOM 2358 O O . GLN A 1 290 ? 7.074 -10.43 6.422 1 88.69 290 GLN A O 1
ATOM 2363 N N . LEU A 1 291 ? 8.75 -11.758 5.762 1 92.12 291 LEU A N 1
ATOM 2364 C CA . LEU A 1 291 ? 7.902 -12.469 4.809 1 92.12 291 LEU A CA 1
ATOM 2365 C C . LEU A 1 291 ? 6.711 -13.109 5.512 1 92.12 291 LEU A C 1
ATOM 2367 O O . LEU A 1 291 ? 5.57 -12.961 5.074 1 92.12 291 LEU A O 1
ATOM 2371 N N . PHE A 1 292 ? 6.93 -13.742 6.598 1 91.88 292 PHE A N 1
ATOM 2372 C CA . PHE A 1 292 ? 5.863 -14.422 7.32 1 91.88 292 PHE A CA 1
ATOM 2373 C C . PHE A 1 292 ? 5 -13.422 8.086 1 91.88 292 PHE A C 1
ATOM 2375 O O . PHE A 1 292 ? 3.771 -13.531 8.086 1 91.88 292 PHE A O 1
ATOM 2382 N N . GLN A 1 293 ? 5.602 -12.477 8.578 1 89.31 293 GLN A N 1
ATOM 2383 C CA . GLN A 1 293 ? 4.867 -11.531 9.414 1 89.31 293 GLN A CA 1
ATOM 2384 C C . GLN A 1 293 ? 3.99 -10.609 8.562 1 89.31 293 GLN A C 1
ATOM 2386 O O . GLN A 1 293 ? 2.861 -10.297 8.945 1 89.31 293 GLN A O 1
ATOM 2391 N N . LEU A 1 294 ? 4.449 -10.211 7.418 1 91.81 294 LEU A N 1
ATOM 2392 C CA . LEU A 1 294 ? 3.777 -9.164 6.656 1 91.81 294 LEU A CA 1
ATOM 2393 C C . LEU A 1 294 ? 2.842 -9.773 5.613 1 91.81 294 LEU A C 1
ATOM 2395 O O . LEU A 1 294 ? 1.881 -9.125 5.188 1 91.81 294 LEU A O 1
ATOM 2399 N N . LEU A 1 295 ? 3.178 -11.023 5.23 1 95.81 295 LEU A N 1
ATOM 2400 C CA . LEU A 1 295 ? 2.441 -11.492 4.062 1 95.81 295 LEU A CA 1
ATOM 2401 C C . LEU A 1 295 ? 1.807 -12.852 4.336 1 95.81 295 LEU A C 1
ATOM 2403 O O . LEU A 1 295 ? 0.58 -12.977 4.375 1 95.81 295 LEU A O 1
ATOM 2407 N N . ILE A 1 296 ? 2.592 -13.859 4.695 1 96.25 296 ILE A N 1
ATOM 2408 C CA . ILE A 1 296 ? 2.102 -15.234 4.742 1 96.25 296 ILE A CA 1
ATOM 2409 C C . ILE A 1 296 ? 1.12 -15.391 5.898 1 96.25 296 ILE A C 1
ATOM 2411 O O . ILE A 1 296 ? 0.022 -15.922 5.723 1 96.25 296 ILE A O 1
ATOM 2415 N N . ASN A 1 297 ? 1.48 -14.922 7.066 1 94.19 297 ASN A N 1
ATOM 2416 C CA . ASN A 1 297 ? 0.605 -15.086 8.219 1 94.19 297 ASN A CA 1
ATOM 2417 C C . ASN A 1 297 ? -0.692 -14.297 8.055 1 94.19 297 ASN A C 1
ATOM 2419 O O . ASN A 1 297 ? -1.77 -14.797 8.391 1 94.19 297 ASN A O 1
ATOM 2423 N N . PRO A 1 298 ? -0.563 -13.125 7.59 1 95.06 298 PRO A N 1
ATOM 2424 C CA . PRO A 1 298 ? -1.811 -12.406 7.312 1 95.06 298 PRO A CA 1
ATOM 2425 C C . PRO A 1 298 ? -2.693 -13.133 6.301 1 95.06 298 PRO A C 1
ATOM 2427 O O . PRO A 1 298 ? -3.918 -13.156 6.445 1 95.06 298 PRO A O 1
ATOM 2430 N N . MET A 1 299 ? -2.131 -13.703 5.293 1 97 299 MET A N 1
ATOM 2431 C CA . MET A 1 299 ? -2.895 -14.477 4.32 1 97 299 MET A CA 1
ATOM 2432 C C . MET A 1 299 ? -3.578 -15.664 4.988 1 97 299 MET A C 1
ATOM 2434 O O . MET A 1 299 ? -4.746 -15.945 4.719 1 97 299 MET A O 1
ATOM 2438 N N . LYS A 1 300 ? -2.828 -16.297 5.84 1 95.81 300 LYS A N 1
ATOM 2439 C CA . LYS A 1 300 ? -3.377 -17.422 6.586 1 95.81 300 LYS A CA 1
ATOM 2440 C C . LYS A 1 300 ? -4.535 -16.984 7.48 1 95.81 300 LYS A C 1
ATOM 2442 O O . LYS A 1 300 ? -5.598 -17.609 7.484 1 95.81 300 LYS A O 1
ATOM 2447 N N . SER A 1 301 ? -4.324 -15.898 8.188 1 94.5 301 SER A N 1
ATOM 2448 C CA . SER A 1 301 ? -5.312 -15.391 9.133 1 94.5 301 SER A CA 1
ATOM 2449 C C . SER A 1 301 ? -6.594 -14.969 8.422 1 94.5 301 SER A C 1
ATOM 2451 O O . SER A 1 301 ? -7.691 -15.133 8.961 1 94.5 301 SER A O 1
ATOM 2453 N N . LEU A 1 302 ? -6.422 -14.461 7.223 1 95.38 302 LEU A N 1
ATOM 2454 C CA . LEU A 1 302 ? -7.562 -14 6.441 1 95.38 302 LEU A CA 1
ATOM 2455 C C . LEU A 1 302 ? -8.297 -15.172 5.805 1 95.38 302 LEU A C 1
ATOM 2457 O O . LEU A 1 302 ? -9.422 -15.016 5.328 1 95.38 302 LEU A O 1
ATOM 2461 N N . GLN A 1 303 ? -7.637 -16.297 5.828 1 94.25 303 GLN A N 1
ATOM 2462 C CA . GLN A 1 303 ? -8.195 -17.406 5.074 1 94.25 303 GLN A CA 1
ATOM 2463 C C . GLN A 1 303 ? -8.641 -16.969 3.684 1 94.25 303 GLN A C 1
ATOM 2465 O O . GLN A 1 303 ? -9.797 -17.172 3.299 1 94.25 303 GLN A O 1
ATOM 2470 N N . LEU A 1 304 ? -7.754 -16.484 2.969 1 95.62 304 LEU A N 1
ATOM 2471 C CA . LEU A 1 304 ? -7.973 -15.883 1.66 1 95.62 304 LEU A CA 1
ATOM 2472 C C . LEU A 1 304 ? -8.656 -16.859 0.711 1 95.62 304 LEU A C 1
ATOM 2474 O O . LEU A 1 304 ? -8.188 -17.984 0.534 1 95.62 304 LEU A O 1
ATOM 2478 N N . THR A 1 305 ? -9.773 -16.469 0.09 1 95.56 305 THR A N 1
ATOM 2479 C CA . THR A 1 305 ? -10.469 -17.297 -0.901 1 95.56 305 THR A CA 1
ATOM 2480 C C . THR A 1 305 ? -9.836 -17.125 -2.279 1 95.56 305 THR A C 1
ATOM 2482 O O . THR A 1 305 ? -9.078 -16.172 -2.51 1 95.56 305 THR A O 1
ATOM 2485 N N . GLN A 1 306 ? -10.086 -18.031 -3.135 1 96.19 306 GLN A N 1
ATOM 2486 C CA . GLN A 1 306 ? -9.562 -17.922 -4.492 1 96.19 306 GLN A CA 1
ATOM 2487 C C . GLN A 1 306 ? -10.094 -1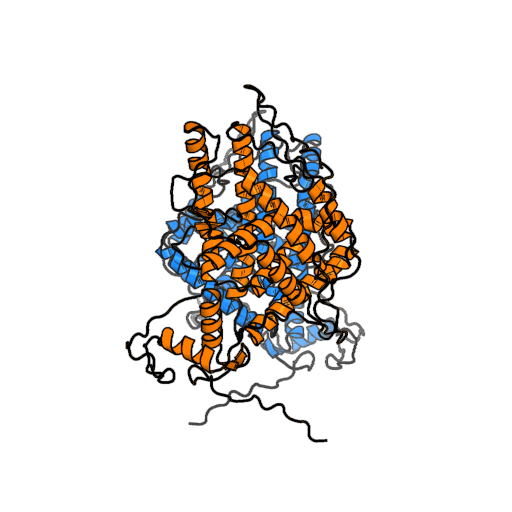6.672 -5.191 1 96.19 306 GLN A C 1
ATOM 2489 O O . GLN A 1 306 ? -9.375 -16.031 -5.965 1 96.19 306 GLN A O 1
ATOM 2494 N N . TYR A 1 307 ? -11.359 -16.359 -4.93 1 97.12 307 TYR A N 1
ATOM 2495 C CA . TYR A 1 307 ? -11.953 -15.164 -5.52 1 97.12 307 TYR A CA 1
ATOM 2496 C C . TYR A 1 307 ? -11.234 -13.906 -5.051 1 97.12 307 TYR A C 1
ATOM 2498 O O . TYR A 1 307 ? -11 -12.984 -5.84 1 97.12 307 TYR A O 1
ATOM 2506 N N . GLU A 1 308 ? -10.898 -13.836 -3.775 1 98.12 308 GLU A N 1
ATOM 2507 C CA . GLU A 1 308 ? -10.109 -12.727 -3.238 1 98.12 308 GLU A CA 1
ATOM 2508 C C . GLU A 1 308 ? -8.703 -12.719 -3.834 1 98.12 308 GLU A C 1
ATOM 2510 O O . GLU A 1 308 ? -8.141 -11.648 -4.074 1 98.12 308 GLU A O 1
ATOM 2515 N N . MET A 1 309 ? -8.156 -13.898 -4.051 1 98.38 309 MET A N 1
ATOM 2516 C CA . MET A 1 309 ? -6.852 -13.984 -4.707 1 98.38 309 MET A CA 1
ATOM 2517 C C . MET A 1 309 ? -6.922 -13.43 -6.125 1 98.38 309 MET A C 1
ATOM 2519 O O . MET A 1 309 ? -6.023 -12.703 -6.559 1 98.38 309 MET A O 1
ATOM 2523 N N . ALA A 1 310 ? -7.984 -13.82 -6.82 1 98.5 310 ALA A N 1
ATOM 2524 C CA . ALA A 1 310 ? -8.188 -13.266 -8.156 1 98.5 310 ALA A CA 1
ATOM 2525 C C . ALA A 1 310 ? -8.289 -11.75 -8.117 1 98.5 310 ALA A C 1
ATOM 2527 O O . ALA A 1 310 ? -7.773 -11.055 -9 1 98.5 310 ALA A O 1
ATOM 2528 N N . PHE A 1 311 ? -8.977 -11.289 -7.137 1 98.69 311 PHE A N 1
ATOM 2529 C CA . PHE A 1 311 ? -9.117 -9.852 -6.949 1 98.69 311 PHE A CA 1
ATOM 2530 C C . PHE A 1 311 ? -7.762 -9.203 -6.711 1 98.69 311 PHE A C 1
ATOM 2532 O O . PHE A 1 311 ? -7.453 -8.164 -7.297 1 98.69 311 PHE A O 1
ATOM 2539 N N . LEU A 1 312 ? -6.926 -9.758 -5.836 1 98.44 312 LEU A N 1
ATOM 2540 C CA . LEU A 1 312 ? -5.586 -9.242 -5.574 1 98.44 312 LEU A CA 1
ATOM 2541 C C . LEU A 1 312 ? -4.754 -9.219 -6.855 1 98.44 312 LEU A C 1
ATOM 2543 O O . LEU A 1 312 ? -4.082 -8.227 -7.141 1 98.44 312 LEU A O 1
ATOM 2547 N N . ILE A 1 313 ? -4.84 -10.266 -7.562 1 98.38 313 ILE A N 1
ATOM 2548 C CA . ILE A 1 313 ? -4.105 -10.375 -8.812 1 98.38 313 ILE A CA 1
ATOM 2549 C C . ILE A 1 313 ? -4.559 -9.281 -9.773 1 98.38 313 ILE A C 1
ATOM 2551 O O . ILE A 1 313 ? -3.732 -8.617 -10.414 1 98.38 313 ILE A O 1
ATOM 2555 N N . ALA A 1 314 ? -5.84 -9.094 -9.875 1 98.38 314 ALA A N 1
ATOM 2556 C CA . ALA A 1 314 ? -6.383 -8.062 -10.758 1 98.38 314 ALA A CA 1
ATOM 2557 C C . ALA A 1 314 ? -5.891 -6.676 -10.352 1 98.38 314 ALA A C 1
ATOM 2559 O O . ALA A 1 314 ? -5.516 -5.867 -11.203 1 98.38 314 ALA A O 1
ATOM 2560 N N . GLN A 1 315 ? -5.906 -6.414 -9.07 1 97.75 315 GLN A N 1
ATOM 2561 C CA . GLN A 1 315 ? -5.445 -5.129 -8.562 1 97.75 315 GLN A CA 1
ATOM 2562 C C . GLN A 1 315 ? -3.979 -4.895 -8.906 1 97.75 315 GLN A C 1
ATOM 2564 O O . GLN A 1 315 ? -3.584 -3.771 -9.234 1 97.75 315 GLN A O 1
ATOM 2569 N N . ILE A 1 316 ? -3.217 -5.91 -8.789 1 97.31 316 ILE A N 1
ATOM 2570 C CA . ILE A 1 316 ? -1.791 -5.805 -9.078 1 97.31 316 ILE A CA 1
ATOM 2571 C C . ILE A 1 316 ? -1.578 -5.656 -10.586 1 97.31 316 ILE A C 1
ATOM 2573 O O . ILE A 1 316 ? -0.813 -4.797 -11.031 1 97.31 316 ILE A O 1
ATOM 2577 N N . LEU A 1 317 ? -2.256 -6.434 -11.352 1 97.62 317 LEU A N 1
ATOM 2578 C CA . LEU A 1 317 ? -2.098 -6.461 -12.797 1 97.62 317 LEU A CA 1
ATOM 2579 C C . LEU A 1 317 ? -2.473 -5.113 -13.406 1 97.62 317 LEU A C 1
ATOM 2581 O O . LEU A 1 317 ? -1.75 -4.594 -14.266 1 97.62 317 LEU A O 1
ATOM 2585 N N . PHE A 1 318 ? -3.57 -4.594 -12.961 1 96.62 318 PHE A N 1
ATOM 2586 C CA . PHE A 1 318 ? -4.113 -3.398 -13.602 1 96.62 318 PHE A CA 1
ATOM 2587 C C . PHE A 1 318 ? -3.723 -2.146 -12.82 1 96.62 318 PHE A C 1
ATOM 2589 O O . PHE A 1 318 ? -4.41 -1.126 -12.891 1 96.62 318 PHE A O 1
ATOM 2596 N N . SER A 1 319 ? -2.736 -2.248 -12.086 1 89.56 319 SER A N 1
ATOM 2597 C CA . SER A 1 319 ? -2.211 -1.062 -11.414 1 89.56 319 SER A CA 1
ATOM 2598 C C . SER A 1 319 ? -1.471 -0.157 -12.391 1 89.56 319 SER A C 1
ATOM 2600 O O . SER A 1 319 ? -0.653 -0.628 -13.188 1 89.56 319 SER A O 1
ATOM 2602 N N . THR A 1 320 ? -1.774 1.074 -12.367 1 77.62 320 THR A N 1
ATOM 2603 C CA . THR A 1 320 ? -1.11 2.029 -13.25 1 77.62 320 THR A CA 1
ATOM 2604 C C . THR A 1 320 ? 0.042 2.721 -12.523 1 77.62 320 THR A C 1
ATOM 2606 O O . THR A 1 320 ? 0.764 3.523 -13.125 1 77.62 320 THR A O 1
ATOM 2609 N N . GLN A 1 321 ? 0.199 2.365 -11.336 1 75.75 321 GLN A N 1
ATOM 2610 C CA . GLN A 1 321 ? 1.242 3.016 -10.547 1 75.75 321 GLN A CA 1
ATOM 2611 C C . GLN A 1 321 ? 2.623 2.752 -11.141 1 75.75 321 GLN A C 1
ATOM 2613 O O . GLN A 1 321 ? 3.018 1.598 -11.32 1 75.75 321 GLN A O 1
ATOM 2618 N N . GLY A 1 322 ? 3.275 3.846 -11.562 1 69.25 322 GLY A N 1
ATOM 2619 C CA . GLY A 1 322 ? 4.633 3.742 -12.062 1 69.25 322 GLY A CA 1
ATOM 2620 C C . GLY A 1 322 ? 4.703 3.256 -13.5 1 69.25 322 GLY A C 1
ATOM 2621 O O . GLY A 1 322 ? 5.758 2.826 -13.969 1 69.25 322 GLY A O 1
ATOM 2622 N N . ASN A 1 323 ? 3.549 3.189 -14.07 1 78.44 323 ASN A N 1
ATOM 2623 C CA . ASN A 1 323 ? 3.547 2.723 -15.453 1 78.44 323 ASN A CA 1
ATOM 2624 C C . ASN A 1 323 ? 3.225 3.854 -16.422 1 78.44 323 ASN A C 1
ATOM 2626 O O . ASN A 1 323 ? 2.076 4.004 -16.844 1 78.44 323 ASN A O 1
ATOM 2630 N N . ASP A 1 324 ? 4.156 4.512 -16.906 1 76.38 324 ASP A N 1
ATOM 2631 C CA . ASP A 1 324 ? 3.986 5.684 -17.75 1 76.38 324 ASP A CA 1
ATOM 2632 C C . ASP A 1 324 ? 3.922 5.289 -19.234 1 76.38 324 ASP A C 1
ATOM 2634 O O . ASP A 1 324 ? 3.646 6.125 -20.094 1 76.38 324 ASP A O 1
ATOM 2638 N N . SER A 1 325 ? 4.055 4.074 -19.516 1 83.56 325 SER A N 1
ATOM 2639 C CA . SER A 1 325 ? 4.156 3.633 -20.906 1 83.56 325 SER A CA 1
ATOM 2640 C C . SER A 1 325 ? 2.795 3.223 -21.453 1 83.56 325 SER A C 1
ATOM 2642 O O . SER A 1 325 ? 2.664 2.938 -22.641 1 83.56 325 SER A O 1
ATOM 2644 N N . LEU A 1 326 ? 1.784 3.318 -20.625 1 91.56 326 LEU A N 1
ATOM 2645 C CA . LEU A 1 326 ? 0.469 2.846 -21.047 1 91.56 326 LEU A CA 1
ATOM 2646 C C . LEU A 1 326 ? -0.221 3.879 -21.938 1 91.56 326 LEU A C 1
ATOM 2648 O O . LEU A 1 326 ? -0.122 5.082 -21.688 1 91.56 326 LEU A O 1
ATOM 2652 N N . SER A 1 327 ? -0.887 3.379 -22.938 1 93.12 327 SER A N 1
ATOM 2653 C CA . SER A 1 327 ? -1.68 4.238 -23.812 1 93.12 327 SER A CA 1
ATOM 2654 C C . SER A 1 327 ? -2.883 4.816 -23.078 1 93.12 327 SER A C 1
ATOM 2656 O O . SER A 1 327 ? -3.277 4.305 -22.031 1 93.12 327 SER A O 1
ATOM 2658 N N . THR A 1 328 ? -3.4 5.871 -23.641 1 91.19 328 THR A N 1
ATOM 2659 C CA . THR A 1 328 ? -4.582 6.496 -23.062 1 91.19 328 THR A CA 1
ATOM 2660 C C . THR A 1 328 ? -5.762 5.527 -23.062 1 91.19 328 THR A C 1
ATOM 2662 O O . THR A 1 328 ? -6.539 5.477 -22.109 1 91.19 328 THR A O 1
ATOM 2665 N N . LYS A 1 329 ? -5.848 4.852 -24.125 1 94.19 329 LYS A N 1
ATOM 2666 C CA . LYS A 1 329 ? -6.91 3.854 -24.234 1 94.19 329 LYS A CA 1
ATOM 2667 C C . LYS A 1 329 ? -6.773 2.791 -23.141 1 94.19 329 LYS A C 1
ATOM 2669 O O . LYS A 1 329 ? -7.762 2.396 -22.531 1 94.19 329 LYS A O 1
ATOM 2674 N N . ALA A 1 330 ? -5.586 2.303 -22.969 1 96.31 330 ALA A N 1
ATOM 2675 C CA . ALA A 1 330 ? -5.332 1.296 -21.938 1 96.31 330 ALA A CA 1
ATOM 2676 C C . ALA A 1 330 ? -5.676 1.827 -20.547 1 96.31 330 ALA A C 1
ATOM 2678 O O . ALA A 1 330 ? -6.234 1.103 -19.719 1 96.31 330 ALA A O 1
ATOM 2679 N N . GLN A 1 331 ? -5.391 3.096 -20.328 1 93.44 331 GLN A N 1
ATOM 2680 C CA . GLN A 1 331 ? -5.688 3.713 -19.047 1 93.44 331 GLN A CA 1
ATOM 2681 C C . GLN A 1 331 ? -7.191 3.736 -18.781 1 93.44 331 GLN A C 1
ATOM 2683 O O . GLN A 1 331 ? -7.629 3.49 -17.656 1 93.44 331 GLN A O 1
ATOM 2688 N N . HIS A 1 332 ? -7.961 3.996 -19.781 1 94 332 HIS A N 1
ATOM 2689 C CA . HIS A 1 332 ? -9.414 4.008 -19.641 1 94 332 HIS A CA 1
ATOM 2690 C C . HIS A 1 332 ? -9.953 2.613 -19.344 1 94 332 HIS A C 1
ATOM 2692 O O . HIS A 1 332 ? -10.82 2.447 -18.484 1 94 332 HIS A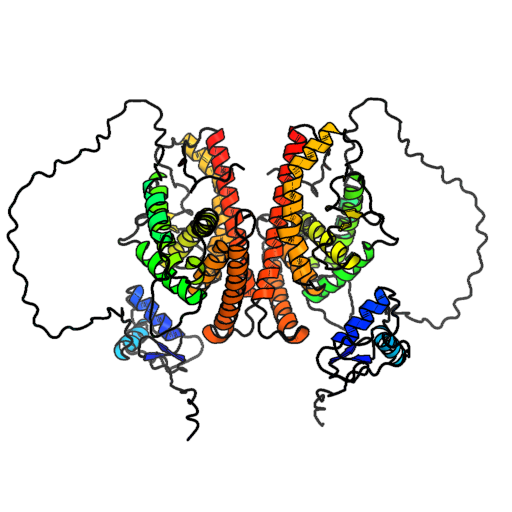 O 1
ATOM 2698 N N . ILE A 1 333 ? -9.43 1.692 -20.047 1 96.44 333 ILE A N 1
ATOM 2699 C CA . ILE A 1 333 ? -9.859 0.314 -19.844 1 96.44 333 ILE A CA 1
ATOM 2700 C C . ILE A 1 333 ? -9.539 -0.12 -18.406 1 96.44 333 ILE A C 1
ATOM 2702 O O . ILE A 1 333 ? -10.367 -0.739 -17.75 1 96.44 333 ILE A O 1
ATOM 2706 N N . ILE A 1 334 ? -8.398 0.21 -17.953 1 97 334 ILE A N 1
ATOM 2707 C CA . ILE A 1 334 ? -7.93 -0.158 -16.625 1 97 334 ILE A CA 1
ATOM 2708 C C . ILE A 1 334 ? -8.828 0.475 -15.562 1 97 334 ILE A C 1
ATOM 2710 O O . ILE A 1 334 ? -9.219 -0.183 -14.594 1 97 334 ILE A O 1
ATOM 2714 N N . GLU A 1 335 ? -9.141 1.705 -15.781 1 93.75 335 GLU A N 1
ATOM 2715 C CA . GLU A 1 335 ? -10.031 2.381 -14.844 1 93.75 335 GLU A CA 1
ATOM 2716 C C . GLU A 1 335 ? -11.391 1.685 -14.773 1 93.75 335 GLU A C 1
ATOM 2718 O O . GLU A 1 335 ? -11.953 1.524 -13.688 1 93.75 335 GLU A O 1
ATOM 2723 N N . GLU A 1 336 ? -11.836 1.287 -15.852 1 95.62 336 GLU A N 1
ATOM 2724 C CA . GLU A 1 336 ? -13.109 0.57 -15.914 1 95.62 336 GLU A CA 1
ATOM 2725 C C . GLU A 1 336 ? -13.016 -0.775 -15.195 1 95.62 336 GLU A C 1
ATOM 2727 O O . GLU A 1 336 ? -13.93 -1.156 -14.461 1 95.62 336 GLU A O 1
ATOM 2732 N N . VAL A 1 337 ? -11.977 -1.461 -15.445 1 97.69 337 VAL A N 1
ATOM 2733 C CA . VAL A 1 337 ? -11.773 -2.77 -14.836 1 97.69 337 VAL A CA 1
ATOM 2734 C C . VAL A 1 337 ? -11.719 -2.625 -13.312 1 97.69 337 VAL A C 1
ATOM 2736 O O . VAL A 1 337 ? -12.367 -3.383 -12.586 1 97.69 337 VAL A O 1
ATOM 2739 N N . LEU A 1 338 ? -10.992 -1.667 -12.852 1 97 338 LEU A N 1
ATOM 2740 C CA . LEU A 1 338 ? -10.82 -1.469 -11.422 1 97 338 LEU A CA 1
ATOM 2741 C C . LEU A 1 338 ? -12.141 -1.101 -10.758 1 97 338 LEU A C 1
ATOM 2743 O O . LEU A 1 338 ? -12.414 -1.515 -9.633 1 97 338 LEU A O 1
ATOM 2747 N N . GLU A 1 339 ? -12.875 -0.351 -11.484 1 95.38 339 GLU A N 1
ATOM 2748 C CA . GLU A 1 339 ? -14.211 -0.041 -10.992 1 95.38 339 GLU A CA 1
ATOM 2749 C C . GLU A 1 339 ? -15.086 -1.291 -10.938 1 95.38 339 GLU A C 1
ATOM 2751 O O . GLU A 1 339 ? -15.742 -1.555 -9.93 1 95.38 339 GLU A O 1
ATOM 2756 N N . GLN A 1 340 ? -15.031 -2.025 -11.961 1 96.38 340 GLN A N 1
ATOM 2757 C CA . GLN A 1 340 ? -15.875 -3.215 -12.07 1 96.38 340 GLN A CA 1
ATOM 2758 C C . GLN A 1 340 ? -15.5 -4.25 -11.016 1 96.38 340 GLN A C 1
ATOM 2760 O O . GLN A 1 340 ? -16.375 -4.805 -10.352 1 96.38 340 GLN A O 1
ATOM 2765 N N . ILE A 1 341 ? -14.289 -4.488 -10.844 1 98.06 341 ILE A N 1
ATOM 2766 C CA . ILE A 1 341 ? -13.891 -5.551 -9.922 1 98.06 341 ILE A CA 1
ATOM 2767 C C . ILE A 1 341 ? -14.164 -5.121 -8.484 1 98.06 341 ILE A C 1
ATOM 2769 O O . ILE A 1 341 ? -14.445 -5.957 -7.625 1 98.06 341 ILE A O 1
ATOM 2773 N N . SER A 1 342 ? -14.055 -3.863 -8.203 1 97.5 342 SER A N 1
ATOM 2774 C CA . SER A 1 342 ? -14.414 -3.371 -6.879 1 97.5 342 SER A CA 1
ATOM 2775 C C . SER A 1 342 ? -15.898 -3.602 -6.586 1 97.5 342 SER A C 1
ATOM 2777 O O . SER A 1 342 ? -16.266 -3.998 -5.477 1 97.5 342 SER A O 1
ATOM 2779 N N . ASN A 1 343 ? -16.688 -3.338 -7.578 1 96.56 343 ASN A N 1
ATOM 2780 C CA . ASN A 1 343 ? -18.109 -3.604 -7.441 1 96.56 343 ASN A CA 1
ATOM 2781 C C . ASN A 1 343 ? -18.391 -5.09 -7.23 1 96.56 343 ASN A C 1
ATOM 2783 O O . ASN A 1 343 ? -19.25 -5.457 -6.43 1 96.56 343 ASN A O 1
ATOM 2787 N N . GLU A 1 344 ? -17.688 -5.84 -7.973 1 96.38 344 GLU A N 1
ATOM 2788 C CA . GLU A 1 344 ? -17.859 -7.285 -7.855 1 96.38 344 GLU A CA 1
ATOM 2789 C C . GLU A 1 344 ? -17.438 -7.781 -6.477 1 96.38 344 GLU A C 1
ATOM 2791 O O . GLU A 1 344 ? -18.062 -8.703 -5.926 1 96.38 344 GLU A O 1
ATOM 2796 N N . MET A 1 345 ? -16.438 -7.203 -5.914 1 97.25 345 MET A N 1
ATOM 2797 C CA . MET A 1 345 ? -15.992 -7.578 -4.57 1 97.25 345 MET A CA 1
ATOM 2798 C C . MET A 1 345 ? -17.047 -7.203 -3.531 1 97.25 345 MET A C 1
ATOM 2800 O O . MET A 1 345 ? -17.266 -7.938 -2.566 1 97.25 345 MET A O 1
ATOM 2804 N N . HIS A 1 346 ? -17.625 -6.023 -3.756 1 96.38 346 HIS A N 1
ATOM 2805 C CA . HIS A 1 346 ? -18.734 -5.641 -2.895 1 96.38 346 HIS A CA 1
ATOM 2806 C C . HIS A 1 346 ? -19.844 -6.699 -2.914 1 96.38 346 HIS A C 1
ATOM 2808 O O . HIS A 1 346 ? -20.312 -7.117 -1.858 1 96.38 346 HIS A O 1
ATOM 2814 N N . HIS A 1 347 ? -20.203 -7.113 -4.109 1 95.44 347 HIS A N 1
ATOM 2815 C CA . HIS A 1 347 ? -21.266 -8.109 -4.25 1 95.44 347 HIS A CA 1
ATOM 2816 C C . HIS A 1 347 ? -20.844 -9.445 -3.65 1 95.44 347 HIS A C 1
ATOM 2818 O O . HIS A 1 347 ? -21.656 -10.148 -3.049 1 95.44 347 HIS A O 1
ATOM 2824 N N . TYR A 1 348 ? -19.641 -9.766 -3.838 1 96.31 348 TYR A N 1
ATOM 2825 C CA . TYR A 1 348 ? -19.141 -11.008 -3.283 1 96.31 348 TYR A CA 1
ATOM 2826 C C . TYR A 1 348 ? -19.219 -11.008 -1.762 1 96.31 348 TYR A C 1
ATOM 2828 O O . TYR A 1 348 ? -19.656 -11.992 -1.158 1 96.31 348 TYR A O 1
ATOM 2836 N N . TYR A 1 349 ? -18.828 -9.898 -1.137 1 96.38 349 TYR A N 1
ATOM 2837 C CA . TYR A 1 349 ? -18.828 -9.805 0.319 1 96.38 349 TYR A CA 1
ATOM 2838 C C . TYR A 1 349 ? -20.266 -9.742 0.848 1 96.38 349 TYR A C 1
ATOM 2840 O O . TYR A 1 349 ? -20.594 -10.391 1.842 1 96.38 349 TYR A O 1
ATOM 2848 N N . THR A 1 350 ? -21.109 -8.977 0.18 1 92.75 350 THR A N 1
ATOM 2849 C CA . THR A 1 350 ? -22.453 -8.766 0.692 1 92.75 350 THR A CA 1
ATOM 2850 C C . THR A 1 350 ? -23.359 -9.961 0.376 1 92.75 350 THR A C 1
ATOM 2852 O O . THR A 1 350 ? -24.094 -10.438 1.241 1 92.75 350 THR A O 1
ATOM 2855 N N . ASN A 1 351 ? -23.234 -10.484 -0.882 1 90.62 351 ASN A N 1
ATOM 2856 C CA . ASN A 1 351 ? -24.141 -11.531 -1.33 1 90.62 351 ASN A CA 1
ATOM 2857 C C . ASN A 1 351 ? -23.5 -12.914 -1.206 1 90.62 351 ASN A C 1
ATOM 2859 O O . ASN A 1 351 ? -24.188 -13.898 -0.923 1 90.62 351 ASN A O 1
ATOM 2863 N N . GLY A 1 352 ? -22.297 -12.977 -1.477 1 87.62 352 GLY A N 1
ATOM 2864 C CA . GLY A 1 352 ? -21.609 -14.258 -1.429 1 87.62 352 GLY A CA 1
ATOM 2865 C C . GLY A 1 352 ? -21.234 -14.68 -0.021 1 87.62 352 GLY A C 1
ATOM 2866 O O . GLY A 1 352 ? -21.641 -15.75 0.442 1 87.62 352 GLY A O 1
ATOM 2867 N N . MET A 1 353 ? -20.594 -13.766 0.673 1 92.44 353 MET A N 1
ATOM 2868 C CA . MET A 1 353 ? -20.109 -14.078 2.016 1 92.44 353 MET A CA 1
ATOM 2869 C C . MET A 1 353 ? -21.078 -13.586 3.076 1 92.44 353 MET A C 1
ATOM 2871 O O . MET A 1 353 ? -20.922 -13.883 4.258 1 92.44 353 MET A O 1
ATOM 2875 N N . HIS A 1 354 ? -22.078 -12.82 2.723 1 90.62 354 HIS A N 1
ATOM 2876 C CA . HIS A 1 354 ? -23.125 -12.297 3.605 1 90.62 354 HIS A CA 1
ATOM 2877 C C . HIS A 1 354 ? -22.516 -11.477 4.738 1 90.62 354 HIS A C 1
ATOM 2879 O O . HIS A 1 354 ? -22.875 -11.656 5.902 1 90.62 354 HIS A O 1
ATOM 2885 N N . LEU A 1 355 ? -21.562 -10.68 4.324 1 90.88 355 LEU A N 1
ATOM 2886 C CA . LEU A 1 355 ? -20.969 -9.742 5.266 1 90.88 355 LEU A CA 1
ATOM 2887 C C . LEU A 1 355 ? -21.609 -8.367 5.152 1 90.88 355 LEU A C 1
ATOM 2889 O O . LEU A 1 355 ? -21.562 -7.742 4.09 1 90.88 355 LEU A O 1
ATOM 2893 N N . SER A 1 356 ? -22.203 -7.992 6.223 1 86.06 356 SER A N 1
ATOM 2894 C CA . SER A 1 356 ? -22.766 -6.641 6.223 1 86.06 356 SER A CA 1
ATOM 2895 C C . SER A 1 356 ? -21.656 -5.59 6.316 1 86.06 356 SER A C 1
ATOM 2897 O O . SER A 1 356 ? -21.766 -4.527 5.699 1 86.06 356 SER A O 1
ATOM 2899 N N . ASN A 1 357 ? -20.656 -5.902 7.105 1 94.5 357 ASN A N 1
ATOM 2900 C CA . ASN A 1 357 ? -19.484 -5.051 7.273 1 94.5 357 ASN A CA 1
ATOM 2901 C C . ASN A 1 357 ? -18.219 -5.762 6.836 1 94.5 357 ASN A C 1
ATOM 2903 O O . ASN A 1 357 ? -17.734 -6.664 7.523 1 94.5 357 ASN A O 1
ATOM 2907 N N . TYR A 1 358 ? -17.719 -5.293 5.648 1 96.38 358 TYR A N 1
ATOM 2908 C CA . TYR A 1 358 ? -16.531 -5.941 5.117 1 96.38 358 TYR A CA 1
ATOM 2909 C C . TYR A 1 358 ? -15.359 -4.969 5.062 1 96.38 358 TYR A C 1
ATOM 2911 O O . TYR A 1 358 ? -14.344 -5.246 4.418 1 96.38 358 TYR A O 1
ATOM 2919 N N . ALA A 1 359 ? -15.445 -3.84 5.695 1 96.5 359 ALA A N 1
ATOM 2920 C CA . ALA A 1 359 ? -14.43 -2.793 5.598 1 96.5 359 ALA A CA 1
ATOM 2921 C C . ALA A 1 359 ? -13.07 -3.301 6.074 1 96.5 359 ALA A C 1
ATOM 2923 O O . ALA A 1 359 ? -12.07 -3.158 5.371 1 96.5 359 ALA A O 1
ATOM 2924 N N . GLN A 1 360 ? -13.055 -3.912 7.211 1 96.5 360 GLN A N 1
ATOM 2925 C CA . GLN A 1 360 ? -11.789 -4.375 7.777 1 96.5 360 GLN A CA 1
ATOM 2926 C C . GLN A 1 360 ? -11.133 -5.414 6.871 1 96.5 360 GLN A C 1
ATOM 2928 O O . GLN A 1 360 ? -9.922 -5.367 6.641 1 96.5 360 GLN A O 1
ATOM 2933 N N . ARG A 1 361 ? -11.922 -6.352 6.445 1 97 361 ARG A N 1
ATOM 2934 C CA . ARG A 1 361 ? -11.398 -7.426 5.609 1 97 361 ARG A CA 1
ATOM 2935 C C . ARG A 1 361 ? -10.836 -6.871 4.305 1 97 361 ARG A C 1
ATOM 2937 O O . ARG A 1 361 ? -9.75 -7.266 3.875 1 97 361 ARG A O 1
ATOM 2944 N N . LEU A 1 362 ? -11.578 -5.977 3.697 1 97.69 362 LEU A N 1
ATOM 2945 C CA . LEU A 1 362 ? -11.141 -5.379 2.441 1 97.69 362 LEU A CA 1
ATOM 2946 C C . LEU A 1 362 ? -9.852 -4.586 2.639 1 97.69 362 LEU A C 1
ATOM 2948 O O . LEU A 1 362 ? -8.953 -4.633 1.793 1 97.69 362 LEU A O 1
ATOM 2952 N N . ILE A 1 363 ? -9.703 -3.912 3.717 1 97.12 363 ILE A N 1
ATOM 2953 C CA . ILE A 1 363 ? -8.5 -3.154 4.035 1 97.12 363 ILE A CA 1
ATOM 2954 C C . ILE A 1 363 ? -7.316 -4.109 4.203 1 97.12 363 ILE A C 1
ATOM 2956 O O . ILE A 1 363 ? -6.242 -3.879 3.643 1 97.12 363 ILE A O 1
ATOM 2960 N N . LYS A 1 364 ? -7.535 -5.137 4.969 1 95.5 364 LYS A N 1
ATOM 2961 C CA . LYS A 1 364 ? -6.488 -6.129 5.184 1 95.5 364 LYS A CA 1
ATOM 2962 C C . LYS A 1 364 ? -6.055 -6.762 3.863 1 95.5 364 LYS A C 1
ATOM 2964 O O . LYS A 1 364 ? -4.867 -7.035 3.66 1 95.5 364 LYS A O 1
ATOM 2969 N N . LEU A 1 365 ? -7.02 -6.949 3.021 1 96.88 365 LEU A N 1
ATOM 2970 C CA . LEU A 1 365 ? -6.73 -7.516 1.709 1 96.88 365 LEU A CA 1
ATOM 2971 C C . LEU A 1 365 ? -5.836 -6.582 0.898 1 96.88 365 LEU A C 1
ATOM 2973 O O . LEU A 1 365 ? -4.848 -7.023 0.304 1 96.88 365 LEU A O 1
ATOM 2977 N N . THR A 1 366 ? -6.164 -5.375 0.879 1 95.19 366 THR A N 1
ATOM 2978 C CA . THR A 1 366 ? -5.402 -4.406 0.102 1 95.19 366 THR A CA 1
ATOM 2979 C C . THR A 1 366 ? -4.008 -4.215 0.695 1 95.19 366 THR A C 1
ATOM 2981 O O . THR A 1 366 ? -3.041 -3.99 -0.036 1 95.19 366 THR A O 1
ATOM 2984 N N . LYS A 1 367 ? -3.906 -4.371 1.957 1 94.69 367 LYS A N 1
ATOM 2985 C CA . LYS A 1 367 ? -2.615 -4.234 2.627 1 94.69 367 LYS A CA 1
ATOM 2986 C C . LYS A 1 367 ? -1.659 -5.348 2.211 1 94.69 367 LYS A C 1
ATOM 2988 O O . LYS A 1 367 ? -0.44 -5.172 2.242 1 94.69 367 LYS A O 1
ATOM 2993 N N . LEU A 1 368 ? -2.203 -6.453 1.85 1 96.5 368 LEU A N 1
ATOM 2994 C CA . LEU A 1 368 ? -1.363 -7.547 1.374 1 96.5 368 LEU A CA 1
ATOM 2995 C C . LEU A 1 368 ? -0.604 -7.141 0.116 1 96.5 368 LEU A C 1
ATOM 2997 O O . LEU A 1 368 ? 0.532 -7.574 -0.095 1 96.5 368 LEU A O 1
ATOM 3001 N N . ILE A 1 369 ? -1.252 -6.344 -0.722 1 96.06 369 ILE A N 1
ATOM 3002 C CA . ILE A 1 369 ? -0.617 -5.891 -1.955 1 96.06 369 ILE A CA 1
ATOM 3003 C C . ILE A 1 369 ? 0.605 -5.039 -1.625 1 96.06 369 ILE A C 1
ATOM 3005 O O . ILE A 1 369 ? 1.681 -5.234 -2.195 1 96.06 369 ILE A O 1
ATOM 3009 N N . ASP A 1 370 ? 0.434 -4.219 -0.684 1 92.5 370 ASP A N 1
ATOM 3010 C CA . ASP A 1 370 ? 1.523 -3.336 -0.274 1 92.5 370 ASP A CA 1
ATOM 3011 C C . ASP A 1 370 ? 2.662 -4.133 0.364 1 92.5 370 ASP A C 1
ATOM 3013 O O . ASP A 1 370 ? 3.836 -3.863 0.103 1 92.5 370 ASP A O 1
ATOM 3017 N N . ALA A 1 371 ? 2.271 -4.992 1.22 1 93.81 371 ALA A N 1
ATOM 3018 C CA . ALA A 1 371 ? 3.27 -5.852 1.852 1 93.81 371 ALA A CA 1
ATOM 3019 C C . ALA A 1 371 ? 4.051 -6.641 0.807 1 93.81 371 ALA A C 1
ATOM 3021 O O . ALA A 1 371 ? 5.273 -6.777 0.91 1 93.81 371 ALA A O 1
ATOM 3022 N N . ASN A 1 372 ? 3.361 -7.137 -0.149 1 95.62 372 ASN A N 1
ATOM 3023 C CA . ASN A 1 372 ? 3.973 -7.898 -1.231 1 95.62 372 ASN A CA 1
ATOM 3024 C C . ASN A 1 372 ? 4.973 -7.055 -2.016 1 95.62 372 ASN A C 1
ATOM 3026 O O . ASN A 1 372 ? 6.055 -7.531 -2.361 1 95.62 372 ASN A O 1
ATOM 3030 N N . LYS A 1 373 ? 4.648 -5.844 -2.266 1 92.69 373 LYS A N 1
ATOM 3031 C CA . LYS A 1 373 ? 5.539 -4.918 -2.959 1 92.69 373 LYS A CA 1
ATOM 3032 C C . LYS A 1 373 ? 6.785 -4.625 -2.127 1 92.69 373 LYS A C 1
ATOM 3034 O O . LYS A 1 373 ? 7.898 -4.609 -2.652 1 92.69 373 LYS A O 1
ATOM 3039 N N . GLU A 1 374 ? 6.555 -4.387 -0.911 1 89.12 374 GLU A N 1
ATOM 3040 C CA . GLU A 1 374 ? 7.664 -4.102 -0.007 1 89.12 374 GLU A CA 1
ATOM 3041 C C . GLU A 1 374 ? 8.633 -5.277 0.065 1 89.12 374 GLU A C 1
ATOM 3043 O O . GLU A 1 374 ? 9.852 -5.082 0.058 1 89.12 374 GLU A O 1
ATOM 3048 N N . LEU A 1 375 ? 8.078 -6.395 0.152 1 92.31 375 LEU A N 1
ATOM 3049 C CA . LEU A 1 375 ? 8.906 -7.594 0.26 1 92.31 375 LEU A CA 1
ATOM 3050 C C . LEU A 1 375 ? 9.695 -7.824 -1.022 1 92.31 375 LEU A C 1
ATOM 3052 O O . LEU A 1 375 ? 10.852 -8.242 -0.975 1 92.31 375 LEU A O 1
ATOM 3056 N N . LEU A 1 376 ? 9.078 -7.574 -2.131 1 91.5 376 LEU A N 1
ATOM 3057 C CA . LEU A 1 376 ? 9.805 -7.707 -3.393 1 91.5 376 LEU A CA 1
ATOM 3058 C C . LEU A 1 376 ? 10.961 -6.715 -3.467 1 91.5 376 LEU A C 1
ATOM 3060 O O . LEU A 1 376 ? 12.039 -7.051 -3.953 1 91.5 376 LEU A O 1
ATOM 3064 N N . GLU A 1 377 ? 10.734 -5.523 -3.002 1 85.75 377 GLU A N 1
ATOM 3065 C CA . GLU A 1 377 ? 11.797 -4.52 -2.982 1 85.75 377 GLU A CA 1
ATOM 3066 C C . GLU A 1 377 ? 12.938 -4.945 -2.066 1 85.75 377 GLU A C 1
ATOM 3068 O O . GLU A 1 377 ? 14.109 -4.723 -2.381 1 85.75 377 GLU A O 1
ATOM 3073 N N . MET A 1 378 ? 12.602 -5.48 -0.957 1 84.94 378 MET A N 1
ATOM 3074 C CA . MET A 1 378 ? 13.609 -5.984 -0.034 1 84.94 378 MET A CA 1
ATOM 3075 C C . MET A 1 378 ? 14.438 -7.094 -0.683 1 84.94 378 MET A C 1
ATOM 3077 O O . MET A 1 378 ? 15.656 -7.129 -0.537 1 84.94 378 MET A O 1
ATOM 3081 N N . LYS A 1 379 ? 13.773 -7.957 -1.34 1 86 379 LYS A N 1
ATOM 3082 C CA . LYS A 1 379 ? 14.453 -9.039 -2.043 1 86 379 LYS A CA 1
ATOM 3083 C C . LYS A 1 379 ? 15.43 -8.492 -3.08 1 86 379 LYS A C 1
ATOM 3085 O O . LYS A 1 379 ? 16.562 -8.969 -3.193 1 86 379 LYS A O 1
ATOM 3090 N N . LYS A 1 380 ? 14.977 -7.504 -3.818 1 82.56 380 LYS A N 1
ATOM 3091 C CA . LYS A 1 380 ? 15.836 -6.887 -4.828 1 82.56 380 LYS A CA 1
ATOM 3092 C C . LYS A 1 380 ? 17.094 -6.289 -4.195 1 82.56 380 LYS A C 1
ATOM 3094 O O . LYS A 1 380 ? 18.188 -6.441 -4.727 1 82.56 380 LYS A O 1
ATOM 3099 N N . LYS A 1 381 ? 16.938 -5.621 -3.117 1 79.5 381 LYS A N 1
ATOM 3100 C CA . LYS A 1 381 ? 18.062 -5.035 -2.414 1 79.5 381 LYS A CA 1
ATOM 3101 C C . LYS A 1 381 ? 19.047 -6.109 -1.964 1 79.5 381 LYS A C 1
ATOM 3103 O O . LYS A 1 381 ? 20.266 -5.93 -2.074 1 79.5 381 LYS A O 1
ATOM 3108 N N . HIS A 1 382 ? 18.562 -7.164 -1.471 1 79.12 382 HIS A N 1
ATOM 3109 C CA . HIS A 1 382 ? 19.422 -8.258 -1.035 1 79.12 382 HIS A CA 1
ATOM 3110 C C . HIS A 1 382 ? 20.203 -8.852 -2.205 1 79.12 382 HIS A C 1
ATOM 3112 O O . HIS A 1 382 ? 21.375 -9.172 -2.072 1 79.12 382 HIS A O 1
ATOM 3118 N N . PHE A 1 383 ? 19.562 -8.961 -3.303 1 76.75 383 PHE A N 1
ATOM 3119 C CA . PHE A 1 383 ? 20.234 -9.516 -4.473 1 76.75 383 PHE A CA 1
ATOM 3120 C C . PHE A 1 383 ? 21.344 -8.586 -4.949 1 76.75 383 PHE A C 1
ATOM 3122 O O . PHE A 1 383 ? 22.406 -9.047 -5.395 1 76.75 383 PHE A O 1
ATOM 3129 N N . VAL A 1 384 ? 21.094 -7.305 -4.852 1 75.31 384 VAL A N 1
ATOM 3130 C CA . VAL A 1 384 ? 22.125 -6.336 -5.195 1 75.31 384 VAL A CA 1
ATOM 3131 C C . VAL A 1 384 ? 23.312 -6.492 -4.25 1 75.31 384 VAL A C 1
ATOM 3133 O O . VAL A 1 384 ? 24.469 -6.465 -4.688 1 75.31 384 VAL A O 1
ATOM 3136 N N . ILE A 1 385 ? 23.047 -6.707 -3.018 1 74.88 385 ILE A N 1
ATOM 3137 C CA . ILE A 1 385 ? 24.094 -6.883 -2.023 1 74.88 385 ILE A CA 1
ATOM 3138 C C . ILE A 1 385 ? 24.859 -8.164 -2.311 1 74.88 385 ILE A C 1
ATOM 3140 O O . ILE A 1 385 ? 26.094 -8.188 -2.238 1 74.88 385 ILE A O 1
ATOM 3144 N N . PHE A 1 386 ? 24.141 -9.164 -2.664 1 73.56 386 PHE A N 1
ATOM 3145 C CA . PHE A 1 386 ? 24.797 -10.43 -2.994 1 73.56 386 PHE A CA 1
ATOM 3146 C C . PHE A 1 386 ? 25.719 -10.266 -4.195 1 73.56 386 PHE A C 1
ATOM 3148 O O . PHE A 1 386 ? 26.797 -10.852 -4.23 1 73.56 386 PHE A O 1
ATOM 3155 N N . ARG A 1 387 ? 25.328 -9.477 -5.102 1 71.94 387 ARG A N 1
ATOM 3156 C CA . ARG A 1 387 ? 26.125 -9.234 -6.305 1 71.94 387 ARG A CA 1
ATOM 3157 C C . ARG A 1 387 ? 27.359 -8.406 -5.992 1 71.94 387 ARG A C 1
ATOM 3159 O O . ARG A 1 387 ? 28.469 -8.719 -6.453 1 71.94 387 ARG A O 1
ATOM 3166 N N . ILE A 1 388 ? 27.094 -7.488 -5.234 1 74.31 388 ILE A N 1
ATOM 3167 C CA . ILE A 1 388 ? 28.188 -6.582 -4.898 1 74.31 388 ILE A CA 1
ATOM 3168 C C . ILE A 1 388 ? 29.266 -7.34 -4.125 1 74.31 388 ILE A C 1
ATOM 3170 O O . ILE A 1 388 ? 30.469 -7.148 -4.359 1 74.31 388 ILE A O 1
ATOM 3174 N N . PHE A 1 389 ? 28.875 -8.227 -3.301 1 73.06 389 PHE A N 1
ATOM 3175 C CA . PHE A 1 389 ? 29.844 -8.938 -2.463 1 73.06 389 PHE A CA 1
ATOM 3176 C C . PHE A 1 389 ? 30.203 -10.281 -3.082 1 73.06 389 PHE A C 1
ATOM 3178 O O . PHE A 1 389 ? 30.875 -11.102 -2.447 1 73.06 389 PHE A O 1
ATOM 3185 N N . ASN A 1 390 ? 29.703 -10.438 -4.332 1 70.31 390 ASN A N 1
ATOM 3186 C CA . ASN A 1 390 ? 30.016 -11.641 -5.105 1 70.31 390 ASN A CA 1
ATOM 3187 C C . ASN A 1 390 ? 29.625 -12.906 -4.348 1 70.31 390 ASN A C 1
ATOM 3189 O O . ASN A 1 390 ? 30.406 -13.859 -4.301 1 70.31 390 ASN A O 1
ATOM 3193 N N . LEU A 1 391 ? 28.609 -12.758 -3.602 1 68.06 391 LEU A N 1
ATOM 3194 C CA . LEU A 1 391 ? 28.172 -13.906 -2.812 1 68.06 391 LEU 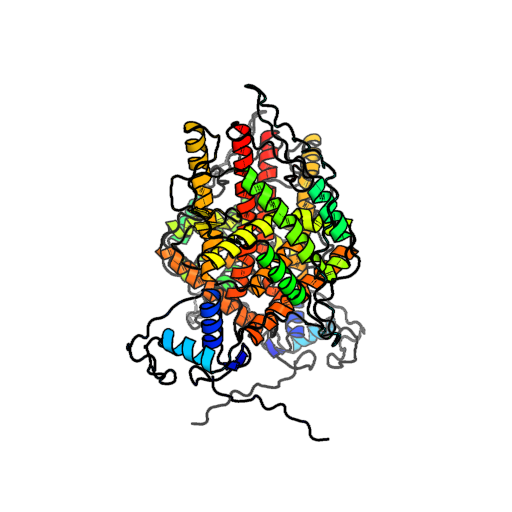A CA 1
ATOM 3195 C C . LEU A 1 391 ? 27.422 -14.906 -3.68 1 68.06 391 LEU A C 1
ATOM 3197 O O . LEU A 1 391 ? 27.391 -16.094 -3.385 1 68.06 391 LEU A O 1
ATOM 3201 N N . MET A 1 392 ? 26.609 -14.336 -4.582 1 62.81 392 MET A N 1
ATOM 3202 C CA . MET A 1 392 ? 25.844 -15.188 -5.48 1 62.81 392 MET A CA 1
ATOM 3203 C C . MET A 1 392 ? 25.906 -14.672 -6.914 1 62.81 392 MET A C 1
ATOM 3205 O O . MET A 1 392 ? 25.812 -13.469 -7.152 1 62.81 392 MET A O 1
ATOM 3209 N N . GLU A 1 393 ? 26.547 -15.383 -7.719 1 53.22 393 GLU A N 1
ATOM 3210 C CA . GLU A 1 393 ? 26.531 -15.023 -9.133 1 53.22 393 GLU A CA 1
ATOM 3211 C C . GLU A 1 393 ? 25.188 -15.344 -9.773 1 53.22 393 GLU A C 1
ATOM 3213 O O . GLU A 1 393 ? 24.875 -16.516 -10.016 1 53.22 393 GLU A O 1
ATOM 3218 N N . ILE A 1 394 ? 24.203 -14.695 -9.367 1 51.28 394 ILE A N 1
ATOM 3219 C CA . ILE A 1 394 ? 22.969 -14.977 -10.094 1 51.28 394 ILE A CA 1
ATOM 3220 C C . ILE A 1 394 ? 23 -14.273 -11.445 1 51.28 394 ILE A C 1
ATOM 3222 O O . ILE A 1 394 ? 22.891 -13.047 -11.516 1 51.28 394 ILE A O 1
ATOM 3226 N N . ASP A 1 395 ? 24.031 -14.492 -12.273 1 48.12 395 ASP A N 1
ATOM 3227 C CA . ASP A 1 395 ? 23.984 -13.883 -13.602 1 48.12 395 ASP A CA 1
ATOM 3228 C C . ASP A 1 395 ? 22.578 -13.961 -14.195 1 48.12 395 ASP A C 1
ATOM 3230 O O . ASP A 1 395 ? 22.156 -15.016 -14.672 1 48.12 395 ASP A O 1
ATOM 3234 N N . VAL A 1 396 ? 21.844 -13.266 -13.5 1 51.31 396 VAL A N 1
ATOM 3235 C CA . VAL A 1 396 ? 20.438 -13.227 -13.922 1 51.31 396 VAL A CA 1
ATOM 3236 C C . VAL A 1 396 ? 20.375 -13.07 -15.438 1 51.31 396 VAL A C 1
ATOM 3238 O O . VAL A 1 396 ? 21.344 -12.648 -16.078 1 51.31 396 VAL A O 1
ATOM 3241 N N . VAL A 1 397 ? 19.094 -13.43 -15.93 1 53.88 397 VAL A N 1
ATOM 3242 C CA . VAL A 1 397 ? 18.422 -13.461 -17.219 1 53.88 397 VAL A CA 1
ATOM 3243 C C . VAL A 1 397 ? 18.422 -12.062 -17.844 1 53.88 397 VAL A C 1
ATOM 3245 O O . VAL A 1 397 ? 18.031 -11.086 -17.203 1 53.88 397 VAL A O 1
ATOM 3248 N N . LYS A 1 398 ? 19.375 -11.844 -18.672 1 53.53 398 LYS A N 1
ATOM 3249 C CA . LYS A 1 398 ? 19.172 -10.648 -19.484 1 53.53 398 LYS A CA 1
ATOM 3250 C C . LYS A 1 398 ? 17.859 -10.727 -20.25 1 53.53 398 LYS A C 1
ATOM 3252 O O . LYS A 1 398 ? 17.75 -11.414 -21.266 1 53.53 398 LYS A O 1
ATOM 3257 N N . SER A 1 399 ? 16.812 -10.508 -19.641 1 62.19 399 SER A N 1
ATOM 3258 C CA . SER A 1 399 ? 15.516 -10.453 -20.312 1 62.19 399 SER A CA 1
ATOM 3259 C C . SER A 1 399 ? 14.703 -9.258 -19.828 1 62.19 399 SER A C 1
ATOM 3261 O O . SER A 1 399 ? 14.859 -8.812 -18.688 1 62.19 399 SER A O 1
ATOM 3263 N N . ASP A 1 400 ? 14.047 -8.766 -20.766 1 64.5 400 ASP A N 1
ATOM 3264 C CA . ASP A 1 400 ? 13.117 -7.68 -20.453 1 64.5 400 ASP A CA 1
ATOM 3265 C C . ASP A 1 400 ? 12.117 -8.094 -19.375 1 64.5 400 ASP A C 1
ATOM 3267 O O . ASP A 1 400 ? 11.547 -7.238 -18.688 1 64.5 400 ASP A O 1
ATOM 3271 N N . LEU A 1 401 ? 11.992 -9.391 -19.281 1 72.75 401 LEU A N 1
ATOM 3272 C CA . LEU A 1 401 ? 11.031 -9.883 -18.297 1 72.75 401 LEU A CA 1
ATOM 3273 C C . LEU A 1 401 ? 11.602 -9.805 -16.891 1 72.75 401 LEU A C 1
ATOM 3275 O O . LEU A 1 401 ? 10.852 -9.75 -15.914 1 72.75 401 LEU A O 1
ATOM 3279 N N . TYR A 1 402 ? 12.867 -9.883 -16.812 1 64.88 402 TYR A N 1
ATOM 3280 C CA . TYR A 1 402 ? 13.508 -9.875 -15.5 1 64.88 402 TYR A CA 1
ATOM 3281 C C . TYR A 1 402 ? 14.18 -8.539 -15.227 1 64.88 402 TYR A C 1
ATOM 3283 O O . TYR A 1 402 ? 14.891 -8.383 -14.234 1 64.88 402 TYR A O 1
ATOM 3291 N N . GLU A 1 403 ? 14.117 -7.641 -16.297 1 54.16 403 GLU A N 1
ATOM 3292 C CA . GLU A 1 403 ? 14.805 -6.375 -16.047 1 54.16 403 GLU A CA 1
ATOM 3293 C C . GLU A 1 403 ? 14.391 -5.77 -14.711 1 54.16 403 GLU A C 1
ATOM 3295 O O . GLU A 1 403 ? 13.203 -5.531 -14.469 1 54.16 403 GLU A O 1
ATOM 3300 N N . TRP A 1 404 ? 15.133 -6.176 -13.789 1 46.44 404 TRP A N 1
ATOM 3301 C CA . TRP A 1 404 ? 15.008 -5.332 -12.602 1 46.44 404 TRP A CA 1
ATOM 3302 C C . TRP A 1 404 ? 15.062 -3.855 -12.969 1 46.44 404 TRP A C 1
ATOM 3304 O O . TRP A 1 404 ? 15.867 -3.453 -13.812 1 46.44 404 TRP A O 1
ATOM 3314 N N . SER A 1 405 ? 14.016 -3.211 -13.258 1 38.22 405 SER A N 1
ATOM 3315 C CA . SER A 1 405 ? 14.047 -1.83 -13.734 1 38.22 405 SER A CA 1
ATOM 3316 C C . SER A 1 405 ? 15.32 -1.122 -13.305 1 38.22 405 SER A C 1
ATOM 3318 O O . SER A 1 405 ? 15.562 -0.929 -12.109 1 38.22 405 SER A O 1
ATOM 3320 N N . GLU A 1 406 ? 16.406 -1.374 -13.695 1 34.06 406 GLU A N 1
ATOM 3321 C CA . GLU A 1 406 ? 17.562 -0.47 -13.594 1 34.06 406 GLU A CA 1
ATOM 3322 C C . GLU A 1 406 ? 17.172 0.956 -13.977 1 34.06 406 GLU A C 1
ATOM 3324 O O . GLU A 1 406 ? 18.016 1.848 -14.008 1 34.06 406 GLU A O 1
ATOM 3329 N N . GLU A 1 407 ? 15.898 1.405 -14.227 1 30.02 407 GLU A N 1
ATOM 3330 C CA . GLU A 1 407 ? 15.961 2.844 -14.477 1 30.02 407 GLU A CA 1
ATOM 3331 C C . GLU A 1 407 ? 16.375 3.604 -13.219 1 30.02 407 GLU A C 1
ATOM 3333 O O . GLU A 1 407 ? 15.906 3.287 -12.117 1 30.02 407 GLU A O 1
ATOM 3338 N N . MET B 1 1 ? -46.75 4.684 28.781 1 21.72 1 MET B N 1
ATOM 3339 C CA . MET B 1 1 ? -45.469 5.387 28.609 1 21.72 1 MET B CA 1
ATOM 3340 C C . MET B 1 1 ? -45 5.348 27.156 1 21.72 1 MET B C 1
ATOM 3342 O O . MET B 1 1 ? -44.656 4.285 26.656 1 21.72 1 MET B O 1
ATOM 3346 N N . GLU B 1 2 ? -45.594 6.133 26.297 1 23.38 2 GLU B N 1
ATOM 3347 C CA . GLU B 1 2 ? -45.75 6.07 24.844 1 23.38 2 GLU B CA 1
ATOM 3348 C C . GLU B 1 2 ? -44.406 6.289 24.125 1 23.38 2 GLU B C 1
ATOM 3350 O O . GLU B 1 2 ? -43.688 7.238 24.438 1 23.38 2 GLU B O 1
ATOM 3355 N N . VAL B 1 3 ? -43.812 5.23 23.734 1 26.38 3 VAL B N 1
ATOM 3356 C CA . VAL B 1 3 ? -42.469 5.16 23.109 1 26.38 3 VAL B CA 1
ATOM 3357 C C . VAL B 1 3 ? -42.375 6.164 21.969 1 26.38 3 VAL B C 1
ATOM 3359 O O . VAL B 1 3 ? -43.188 6.129 21.031 1 26.38 3 VAL B O 1
ATOM 3362 N N . ILE B 1 4 ? -42.125 7.41 22.266 1 27.17 4 ILE B N 1
ATOM 3363 C CA . ILE B 1 4 ? -41.969 8.523 21.344 1 27.17 4 ILE B CA 1
ATOM 3364 C C . ILE B 1 4 ? -41.125 8.078 20.141 1 27.17 4 ILE B C 1
ATOM 3366 O O . ILE B 1 4 ? -39.938 7.719 20.297 1 27.17 4 ILE B O 1
ATOM 3370 N N . MET B 1 5 ? -41.719 7.398 19.188 1 26.25 5 MET B N 1
ATOM 3371 C CA . MET B 1 5 ? -41.219 7.016 17.875 1 26.25 5 MET B CA 1
ATOM 3372 C C . MET B 1 5 ? -40.531 8.188 17.172 1 26.25 5 MET B C 1
ATOM 3374 O O . MET B 1 5 ? -41.156 9.227 16.953 1 26.25 5 MET B O 1
ATOM 3378 N N . SER B 1 6 ? -39.406 8.523 17.531 1 28.47 6 SER B N 1
ATOM 3379 C CA . SER B 1 6 ? -38.688 9.648 16.938 1 28.47 6 SER B CA 1
ATOM 3380 C C . SER B 1 6 ? -38.875 9.664 15.414 1 28.47 6 SER B C 1
ATOM 3382 O O . SER B 1 6 ? -38.5 8.688 14.742 1 28.47 6 SER B O 1
ATOM 3384 N N . LYS B 1 7 ? -40.031 10.203 14.891 1 30.75 7 LYS B N 1
ATOM 3385 C CA . LYS B 1 7 ? -40.406 10.484 13.516 1 30.75 7 LYS B CA 1
ATOM 3386 C C . LYS B 1 7 ? -39.219 10.953 12.688 1 30.75 7 LYS B C 1
ATOM 3388 O O . LYS B 1 7 ? -38.438 11.797 13.133 1 30.75 7 LYS B O 1
ATOM 3393 N N . ILE B 1 8 ? -38.781 10.203 11.883 1 37.47 8 ILE B N 1
ATOM 3394 C CA . ILE B 1 8 ? -37.906 10.555 10.781 1 37.47 8 ILE B CA 1
ATOM 3395 C C . ILE B 1 8 ? -38.344 11.883 10.172 1 37.47 8 ILE B C 1
ATOM 3397 O O . ILE B 1 8 ? -39.406 11.984 9.594 1 37.47 8 ILE B O 1
ATOM 3401 N N . ASP B 1 9 ? -38.312 13.094 10.711 1 39.66 9 ASP B N 1
ATOM 3402 C CA . ASP B 1 9 ? -38.844 14.414 10.359 1 39.66 9 ASP B CA 1
ATOM 3403 C C . ASP B 1 9 ? -38.5 14.773 8.914 1 39.66 9 ASP B C 1
ATOM 3405 O O . ASP B 1 9 ? -37.344 14.695 8.508 1 39.66 9 ASP B O 1
ATOM 3409 N N . ASN B 1 10 ? -39.406 14.539 7.898 1 52.69 10 ASN B N 1
ATOM 3410 C CA . ASN B 1 10 ? -39.594 14.961 6.508 1 52.69 10 ASN B CA 1
ATOM 3411 C C . ASN B 1 10 ? -39.375 16.453 6.348 1 52.69 10 ASN B C 1
ATOM 3413 O O . ASN B 1 10 ? -40.25 17.156 5.809 1 52.69 10 ASN B O 1
ATOM 3417 N N . ASN B 1 11 ? -38.688 17.156 6.918 1 60.47 11 ASN B N 1
ATOM 3418 C CA . ASN B 1 11 ? -38.594 18.594 6.785 1 60.47 11 ASN B CA 1
ATOM 3419 C C . ASN B 1 11 ? -37.812 18.984 5.523 1 60.47 11 ASN B C 1
ATOM 3421 O O . ASN B 1 11 ? -36.781 18.406 5.215 1 60.47 11 ASN B O 1
ATOM 3425 N N . PRO B 1 12 ? -38.469 19.812 4.574 1 76.94 12 PRO B N 1
ATOM 3426 C CA . PRO B 1 12 ? -37.781 20.312 3.393 1 76.94 12 PRO B CA 1
ATOM 3427 C C . PRO B 1 12 ? -36.562 21.156 3.744 1 76.94 12 PRO B C 1
ATOM 3429 O O . PRO B 1 12 ? -36.5 21.766 4.82 1 76.94 12 PRO B O 1
ATOM 3432 N N . CYS B 1 13 ? -35.656 21.141 2.811 1 79.88 13 CYS B N 1
ATOM 3433 C CA . CYS B 1 13 ? -34.531 22.062 2.943 1 79.88 13 CYS B CA 1
ATOM 3434 C C . CYS B 1 13 ? -35 23.516 2.908 1 79.88 13 CYS B C 1
ATOM 3436 O O . CYS B 1 13 ? -35.656 23.938 1.956 1 79.88 13 CYS B O 1
ATOM 3438 N N . LEU B 1 14 ? -34.688 24.188 3.902 1 81.88 14 LEU B N 1
ATOM 3439 C CA . LEU B 1 14 ? -35.125 25.578 4.023 1 81.88 14 LEU B CA 1
ATOM 3440 C C . LEU B 1 14 ? -34.438 26.453 2.986 1 81.88 14 LEU B C 1
ATOM 3442 O O . LEU B 1 14 ? -34.844 27.609 2.766 1 81.88 14 LEU B O 1
ATOM 3446 N N . ILE B 1 15 ? -33.438 25.859 2.285 1 83.75 15 ILE B N 1
ATOM 3447 C CA . ILE B 1 15 ? -32.688 26.641 1.327 1 83.75 15 ILE B CA 1
ATOM 3448 C C . ILE B 1 15 ? -33.156 26.344 -0.091 1 83.75 15 ILE B C 1
ATOM 3450 O O . ILE B 1 15 ? -33.562 27.25 -0.826 1 83.75 15 ILE B O 1
ATOM 3454 N N . CYS B 1 16 ? -33.219 25.141 -0.408 1 79.31 16 CYS B N 1
ATOM 3455 C CA . CYS B 1 16 ? -33.5 24.812 -1.797 1 79.31 16 CYS B CA 1
ATOM 3456 C C . CYS B 1 16 ? -34.875 24.125 -1.915 1 79.31 16 CYS B C 1
ATOM 3458 O O . CYS B 1 16 ? -35.344 23.844 -3.021 1 79.31 16 CYS B O 1
ATOM 3460 N N . GLY B 1 17 ? -35.531 23.828 -0.786 1 77.69 17 GLY B N 1
ATOM 3461 C CA . GLY B 1 17 ? -36.844 23.219 -0.821 1 77.69 17 GLY B CA 1
ATOM 3462 C C . GLY B 1 17 ? -36.812 21.719 -1.021 1 77.69 17 GLY B C 1
ATOM 3463 O O . GLY B 1 17 ? -37.844 21.062 -1.032 1 77.69 17 GLY B O 1
ATOM 3464 N N . GLY B 1 18 ? -35.656 21.281 -1.224 1 75.56 18 GLY B N 1
ATOM 3465 C CA . GLY B 1 18 ? -35.5 19.844 -1.33 1 75.56 18 GLY B CA 1
ATOM 3466 C C . GLY B 1 18 ? -35.688 19.125 -0.002 1 75.56 18 GLY B C 1
ATOM 3467 O O . GLY B 1 18 ? -36.188 19.703 0.962 1 75.56 18 GLY B O 1
ATOM 3468 N N . LYS B 1 19 ? -35.344 17.953 0.02 1 75.06 19 LYS B N 1
ATOM 3469 C CA . LYS B 1 19 ? -35.469 17.188 1.256 1 75.06 19 LYS B CA 1
ATOM 3470 C C . LYS B 1 19 ? -34.312 17.484 2.219 1 75.06 19 LYS B C 1
ATOM 3472 O O . LYS B 1 19 ? -33.156 17.328 1.87 1 75.06 19 LYS B O 1
ATOM 3477 N N . ALA B 1 20 ? -34.688 17.953 3.395 1 75.75 20 ALA B N 1
ATOM 3478 C CA . ALA B 1 20 ? -33.688 18.234 4.414 1 75.75 20 ALA B CA 1
ATOM 3479 C C . ALA B 1 20 ? -33.094 16.953 4.98 1 75.75 20 ALA B C 1
ATOM 3481 O O . ALA B 1 20 ? -33.781 15.945 5.109 1 75.75 20 ALA B O 1
ATOM 3482 N N . LYS B 1 21 ? -31.969 17.141 5.004 1 71.56 21 LYS B N 1
ATOM 3483 C CA . LYS B 1 21 ? -31.297 16.031 5.68 1 71.56 21 LYS B CA 1
ATOM 3484 C C . LYS B 1 21 ? -30.719 16.484 7.023 1 71.56 21 LYS B C 1
ATOM 3486 O O . LYS B 1 21 ? -29.516 16.688 7.152 1 71.56 21 LYS B O 1
ATOM 3491 N N . GLY B 1 22 ? -31.547 16.781 8.016 1 69.06 22 GLY B N 1
ATOM 3492 C CA . GLY B 1 22 ? -31.188 17.203 9.359 1 69.06 22 GLY B CA 1
ATOM 3493 C C . GLY B 1 22 ? -30.953 18.703 9.469 1 69.06 22 GLY B C 1
ATOM 3494 O O . GLY B 1 22 ? -31.297 19.453 8.562 1 69.06 22 GLY B O 1
ATOM 3495 N N . VAL B 1 23 ? -30.5 19.047 10.672 1 67.06 23 VAL B N 1
ATOM 3496 C CA . VAL B 1 23 ? -30.141 20.438 10.953 1 67.06 23 VAL B CA 1
ATOM 3497 C C . VAL B 1 23 ? -28.641 20.641 10.758 1 67.06 23 VAL B C 1
ATOM 3499 O O . VAL B 1 23 ? -27.828 19.969 11.406 1 67.06 23 VAL B O 1
ATOM 3502 N N . ASN B 1 24 ? -28.391 21.438 9.711 1 70.75 24 ASN B N 1
ATOM 3503 C CA . ASN B 1 24 ? -27.016 21.859 9.414 1 70.75 24 ASN B CA 1
ATOM 3504 C C . ASN B 1 24 ? -26.828 23.359 9.633 1 70.75 24 ASN B C 1
ATOM 3506 O O . ASN B 1 24 ? -27.594 24.156 9.109 1 70.75 24 ASN B O 1
ATOM 3510 N N . PHE B 1 25 ? -25.938 23.625 10.516 1 74.38 25 PHE B N 1
ATOM 3511 C CA . PHE B 1 25 ? -25.688 25.031 10.859 1 74.38 25 PHE B CA 1
ATOM 3512 C C . PHE B 1 25 ? -26.953 25.672 11.406 1 74.38 25 PHE B C 1
ATOM 3514 O O . PHE B 1 25 ? -27.297 26.797 11.031 1 74.38 25 PHE B O 1
ATOM 3521 N N . LYS B 1 26 ? -27.531 24.906 12.18 1 67.81 26 LYS B N 1
ATOM 3522 C CA . LYS B 1 26 ? -28.672 25.359 12.961 1 67.81 26 LYS B CA 1
ATOM 3523 C C . LYS B 1 26 ? -29.938 25.438 12.102 1 67.81 26 LYS B C 1
ATOM 3525 O O . LYS B 1 26 ? -30.953 25.969 12.539 1 67.81 26 LYS B O 1
ATOM 3530 N N . VAL B 1 27 ? -29.828 24.969 10.859 1 78.62 27 VAL B N 1
ATOM 3531 C CA . VAL B 1 27 ? -30.969 25.078 9.961 1 78.62 27 VAL B CA 1
ATOM 3532 C C . VAL B 1 27 ? -31.25 23.734 9.305 1 78.62 27 VAL B C 1
ATOM 3534 O O . VAL B 1 27 ? -30.312 23 8.961 1 78.62 27 VAL B O 1
ATOM 3537 N N . ALA B 1 28 ? -32.469 23.375 9.25 1 79 28 ALA B N 1
ATOM 3538 C CA . ALA B 1 28 ? -32.875 22.203 8.477 1 79 28 ALA B CA 1
ATOM 3539 C C . ALA B 1 28 ? -32.5 22.359 7.008 1 79 28 ALA B C 1
ATOM 3541 O O . ALA B 1 28 ? -33.062 23.219 6.316 1 79 28 ALA B O 1
ATOM 3542 N N . SER B 1 29 ? -31.469 21.703 6.48 1 79.62 29 SER B N 1
ATOM 3543 C CA . SER B 1 29 ? -31 21.844 5.105 1 79.62 29 SER B CA 1
ATOM 3544 C C . SER B 1 29 ? -30.516 20.516 4.543 1 79.62 29 SER B C 1
ATOM 3546 O O . SER B 1 29 ? -30.25 19.578 5.293 1 79.62 29 SER B O 1
ATOM 3548 N N . CYS B 1 30 ? -30.719 20.547 3.246 1 75.38 30 CYS B N 1
ATOM 3549 C CA . CYS B 1 30 ? -30.141 19.391 2.576 1 75.38 30 CYS B CA 1
ATOM 3550 C C . CYS B 1 30 ? -28.609 19.484 2.592 1 75.38 30 CYS B C 1
ATOM 3552 O O . CYS B 1 30 ? -28.047 20.547 2.846 1 75.38 30 CYS B O 1
ATOM 3554 N N . ARG B 1 31 ? -28.094 18.453 2.279 1 73.81 31 ARG B N 1
ATOM 3555 C CA . ARG B 1 31 ? -26.641 18.375 2.387 1 73.81 31 ARG B CA 1
ATOM 3556 C C . ARG B 1 31 ? -25.953 19.281 1.371 1 73.81 31 ARG B C 1
ATOM 3558 O O . ARG B 1 31 ? -25.016 20 1.708 1 73.81 31 ARG B O 1
ATOM 3565 N N . PRO B 1 32 ? -26.438 19.438 0.223 1 75.75 32 PRO B N 1
ATOM 3566 C CA . PRO B 1 32 ? -25.812 20.344 -0.724 1 75.75 32 PRO B CA 1
ATOM 3567 C C . PRO B 1 32 ? -25.891 21.812 -0.275 1 75.75 32 PRO B C 1
ATOM 3569 O O . PRO B 1 32 ? -24.922 22.547 -0.411 1 75.75 32 PRO B O 1
ATOM 3572 N N . CYS B 1 33 ? -26.922 22.156 0.28 1 77.56 33 CYS B N 1
ATOM 3573 C CA . CYS B 1 33 ? -27.047 23.547 0.721 1 77.56 33 CYS B CA 1
ATOM 3574 C C . CYS B 1 33 ? -26.172 23.812 1.94 1 77.56 33 CYS B C 1
ATOM 3576 O O . CYS B 1 33 ? -25.578 24.891 2.055 1 77.56 33 CYS B O 1
ATOM 3578 N N . ALA B 1 34 ? -26.141 22.812 2.744 1 75.75 34 ALA B N 1
ATOM 3579 C CA . ALA B 1 34 ? -25.281 22.969 3.914 1 75.75 34 ALA B CA 1
ATOM 3580 C C . ALA B 1 34 ? -23.812 23.109 3.506 1 75.75 34 ALA B C 1
ATOM 3582 O O . ALA B 1 34 ? -23.109 23.984 4.012 1 75.75 34 ALA B O 1
ATOM 3583 N N . GLU B 1 35 ? -23.547 22.438 2.598 1 76.69 35 GLU B N 1
ATOM 3584 C CA . GLU B 1 35 ? -22.172 22.484 2.111 1 76.69 35 GLU B CA 1
ATOM 3585 C C . GLU B 1 35 ? -21.891 23.781 1.344 1 76.69 35 GLU B C 1
ATOM 3587 O O . GLU B 1 35 ? -20.812 24.344 1.451 1 76.69 35 GLU B O 1
ATOM 3592 N N . PHE B 1 36 ? -22.797 24.156 0.645 1 77.56 36 PHE B N 1
ATOM 3593 C CA . PHE B 1 36 ? -22.719 25.422 -0.055 1 77.56 36 PHE B CA 1
ATOM 3594 C C . PHE B 1 36 ? -22.516 26.578 0.93 1 77.56 36 PHE B C 1
ATOM 3596 O O . PHE B 1 36 ? -21.641 27.438 0.723 1 77.56 36 PHE B O 1
ATOM 3603 N N . TYR B 1 37 ? -23.234 26.5 1.981 1 79.75 37 TYR B N 1
ATOM 3604 C CA . TYR B 1 37 ? -23.109 27.562 2.98 1 79.75 37 TYR B CA 1
ATOM 3605 C C . TYR B 1 37 ? -21.734 27.531 3.641 1 79.75 37 TYR B C 1
ATOM 3607 O O . TYR B 1 37 ? -21.078 28.578 3.746 1 79.75 37 TYR B O 1
ATOM 3615 N N . ARG B 1 38 ? -21.484 26.484 3.971 1 72.75 38 ARG B N 1
ATOM 3616 C CA . ARG B 1 38 ? -20.188 26.312 4.641 1 72.75 38 ARG B CA 1
ATOM 3617 C C . ARG B 1 38 ? -19.047 26.812 3.762 1 72.75 38 ARG B C 1
ATOM 3619 O O . ARG B 1 38 ? -18.203 27.594 4.211 1 72.75 38 ARG B O 1
ATOM 3626 N N . ARG B 1 39 ? -19.125 26.469 2.557 1 72.62 39 ARG B N 1
ATOM 3627 C CA . ARG B 1 39 ? -18.094 26.906 1.608 1 72.62 39 ARG B CA 1
ATOM 3628 C C . ARG B 1 39 ? -18.172 28.422 1.38 1 72.62 39 ARG B C 1
ATOM 3630 O O . ARG B 1 39 ? -17.141 29.078 1.27 1 72.62 39 ARG B O 1
ATOM 3637 N N . SER B 1 40 ? -19.234 28.891 1.318 1 72.88 40 SER B N 1
ATOM 3638 C CA . SER B 1 40 ? -19.438 30.297 1.02 1 72.88 40 SER B CA 1
ATOM 3639 C C . SER B 1 40 ? -18.969 31.188 2.17 1 72.88 40 SER B C 1
ATOM 3641 O O . SER B 1 40 ? -18.375 32.219 1.947 1 72.88 40 SER B O 1
ATOM 3643 N N . ILE B 1 41 ? -19.172 30.656 3.379 1 69.75 41 ILE B N 1
ATOM 3644 C CA . ILE B 1 41 ? -18.828 31.453 4.543 1 69.75 41 ILE B CA 1
ATOM 3645 C C . ILE B 1 41 ? -17.312 31.391 4.777 1 69.75 41 ILE B C 1
ATOM 3647 O O . ILE B 1 41 ? -16.672 32.406 5.023 1 69.75 41 ILE B O 1
ATOM 3651 N N . LEU B 1 42 ? -16.938 30.234 4.59 1 62 42 LEU B N 1
ATOM 3652 C CA . LEU B 1 42 ? -15.516 30.016 4.883 1 62 42 LEU B CA 1
ATOM 3653 C C . LEU B 1 42 ? -14.641 30.688 3.838 1 62 42 LEU B C 1
ATOM 3655 O O . LEU B 1 42 ? -13.578 31.234 4.164 1 62 42 LEU B O 1
ATOM 3659 N N . ALA B 1 43 ? -15.141 30.734 2.627 1 59.47 43 ALA B N 1
ATOM 3660 C CA . ALA B 1 43 ? -14.414 31.359 1.526 1 59.47 43 ALA B CA 1
ATOM 3661 C C . ALA B 1 43 ? -14.805 32.844 1.378 1 59.47 43 ALA B C 1
ATOM 3663 O O . ALA B 1 43 ? -14.273 33.531 0.515 1 59.47 43 ALA B O 1
ATOM 3664 N N . ASN B 1 44 ? -15.414 33.25 2.186 1 61.03 44 ASN B N 1
ATOM 3665 C CA . ASN B 1 44 ? -15.945 34.594 2.094 1 61.03 44 ASN B CA 1
ATOM 3666 C C . ASN B 1 44 ? -16.297 34.969 0.653 1 61.03 44 ASN B C 1
ATOM 3668 O O . ASN B 1 44 ? -15.883 36.031 0.166 1 61.03 44 ASN B O 1
ATOM 3672 N N . ARG B 1 45 ? -16.922 34.062 -0.022 1 64.81 45 ARG B N 1
ATOM 3673 C CA . ARG B 1 45 ? -17.266 34.281 -1.425 1 64.81 45 ARG B CA 1
ATOM 3674 C C . ARG B 1 45 ? -18.406 35.25 -1.562 1 64.81 45 ARG B C 1
ATOM 3676 O O . ARG B 1 45 ? -19.359 35.219 -0.776 1 64.81 45 ARG B O 1
ATOM 3683 N N . LYS B 1 46 ? -18.078 36.156 -2.484 1 72.25 46 LYS B N 1
ATOM 3684 C CA . LYS B 1 46 ? -19.125 37.094 -2.873 1 72.25 46 LYS B CA 1
ATOM 3685 C C . LYS B 1 46 ? -19.75 36.688 -4.211 1 72.25 46 LYS B C 1
ATOM 3687 O O . LYS B 1 46 ? -19.031 36.469 -5.191 1 72.25 46 LYS B O 1
ATOM 3692 N N . TYR B 1 47 ? -20.953 36.344 -4.188 1 78.44 47 TYR B N 1
ATOM 3693 C CA . TYR B 1 47 ? -21.672 35.938 -5.391 1 78.44 47 TYR B CA 1
ATOM 3694 C C . TYR B 1 47 ? -22.547 37.094 -5.891 1 78.44 47 TYR B C 1
ATOM 3696 O O . TYR B 1 47 ? -22.922 38 -5.121 1 78.44 47 TYR B O 1
ATOM 3704 N N . LYS B 1 48 ? -22.625 37.094 -7.34 1 79.19 48 LYS B N 1
ATOM 3705 C CA . LYS B 1 48 ? -23.609 37.969 -7.969 1 79.19 48 LYS B CA 1
ATOM 3706 C C . LYS B 1 48 ? -24.797 37.188 -8.5 1 79.19 48 LYS B C 1
ATOM 3708 O O . LYS B 1 48 ? -24.641 36.062 -9 1 79.19 48 LYS B O 1
ATOM 3713 N N . CYS B 1 49 ? -25.875 37.719 -8.211 1 80.19 49 CYS B N 1
ATOM 3714 C CA . CYS B 1 49 ? -27.109 37.062 -8.648 1 80.19 49 CYS B CA 1
ATOM 3715 C C . CYS B 1 49 ? -27.125 36.875 -10.156 1 80.19 49 CYS B C 1
ATOM 3717 O O . CYS B 1 49 ? -26.969 37.844 -10.898 1 80.19 49 CYS B O 1
ATOM 3719 N N . ILE B 1 50 ? -27.406 35.781 -10.656 1 76.19 50 ILE B N 1
ATOM 3720 C CA . ILE B 1 50 ? -27.375 35.438 -12.078 1 76.19 50 ILE B CA 1
ATOM 3721 C C . ILE B 1 50 ? -28.484 36.188 -12.812 1 76.19 50 ILE B C 1
ATOM 3723 O O . ILE B 1 50 ? -28.328 36.594 -13.969 1 76.19 50 ILE B O 1
ATOM 3727 N N . ARG B 1 51 ? -29.453 36.375 -12.133 1 75.88 51 ARG B N 1
ATOM 3728 C CA . ARG B 1 51 ? -30.562 37.062 -12.781 1 75.88 51 ARG B CA 1
ATOM 3729 C C . ARG B 1 51 ? -30.625 38.531 -12.391 1 75.88 51 ARG B C 1
ATOM 3731 O O . ARG B 1 51 ? -31.516 39.281 -12.812 1 75.88 51 ARG B O 1
ATOM 3738 N N . GLY B 1 52 ? -29.594 38.938 -11.609 1 79.38 52 GLY B N 1
ATOM 3739 C CA . GLY B 1 52 ? -29.469 40.344 -11.234 1 79.38 52 GLY B CA 1
ATOM 3740 C C . GLY B 1 52 ? -30.594 40.812 -10.32 1 79.38 52 GLY B C 1
ATOM 3741 O O . GLY B 1 52 ? -30.562 41.938 -9.836 1 79.38 52 GLY B O 1
ATOM 3742 N N . SER B 1 53 ? -31.641 39.969 -10.008 1 78.75 53 SER B N 1
ATOM 3743 C CA . SER B 1 53 ? -32.781 40.375 -9.203 1 78.75 53 SER B CA 1
ATOM 3744 C C . SER B 1 53 ? -32.5 40.188 -7.711 1 78.75 53 SER B C 1
ATOM 3746 O O . SER B 1 53 ? -33.156 40.812 -6.871 1 78.75 53 SER B O 1
ATOM 3748 N N . GLY B 1 54 ? -31.453 39.375 -7.367 1 78.5 54 GLY B N 1
ATOM 3749 C CA . GLY B 1 54 ? -31.141 39.031 -5.984 1 78.5 54 GLY B CA 1
ATOM 3750 C C . GLY B 1 54 ? -32.219 38.188 -5.324 1 78.5 54 GLY B C 1
ATOM 3751 O O . GLY B 1 54 ? -32.219 38.031 -4.105 1 78.5 54 GLY B O 1
ATOM 3752 N N . LYS B 1 55 ? -33.219 37.781 -5.996 1 78.81 55 LYS B N 1
ATOM 3753 C CA . LYS B 1 55 ? -34.344 37.031 -5.465 1 78.81 55 LYS B CA 1
ATOM 3754 C C . LYS B 1 55 ? -34.719 35.875 -6.375 1 78.81 55 LYS B C 1
ATOM 3756 O O . LYS B 1 55 ? -35.875 35.656 -6.672 1 78.81 55 LYS B O 1
ATOM 3761 N N . CYS B 1 56 ? -33.688 35.094 -6.746 1 79.38 56 CYS B N 1
ATOM 3762 C CA . CYS B 1 56 ? -33.938 33.938 -7.602 1 79.38 56 CYS B CA 1
ATOM 3763 C C . CYS B 1 56 ? -34.719 32.844 -6.848 1 79.38 56 CYS B C 1
ATOM 3765 O O . CYS B 1 56 ? -34.5 32.656 -5.648 1 79.38 56 CYS B O 1
ATOM 3767 N N . ASN B 1 57 ? -35.688 32.25 -7.453 1 77.06 57 ASN B N 1
ATOM 3768 C CA . ASN B 1 57 ? -36.406 31.125 -6.871 1 77.06 57 ASN B CA 1
ATOM 3769 C C . ASN B 1 57 ? -35.5 29.875 -6.801 1 77.06 57 ASN B C 1
ATOM 3771 O O . ASN B 1 57 ? -35.156 29.312 -7.832 1 77.06 57 ASN B O 1
ATOM 3775 N N . LEU B 1 58 ? -35.094 29.453 -5.559 1 78.44 58 LEU B N 1
ATOM 3776 C CA . LEU B 1 58 ? -34.188 28.344 -5.348 1 78.44 58 LEU B CA 1
ATOM 3777 C C . LEU B 1 58 ? -34.938 27.016 -5.301 1 78.44 58 LEU B C 1
ATOM 3779 O O . LEU B 1 58 ? -34.312 25.953 -5.285 1 78.44 58 LEU B O 1
ATOM 3783 N N . GLU B 1 59 ? -36.062 26.953 -5.262 1 72.38 59 GLU B N 1
ATOM 3784 C CA . GLU B 1 59 ? -36.875 25.766 -5.148 1 72.38 59 GLU B CA 1
ATOM 3785 C C . GLU B 1 59 ? -37.344 25.281 -6.52 1 72.38 59 GLU B C 1
ATOM 3787 O O . GLU B 1 59 ? -37.906 24.188 -6.645 1 72.38 59 GLU B O 1
ATOM 3792 N N . ASP B 1 60 ? -37.156 26.047 -7.477 1 64.44 60 ASP B N 1
ATOM 3793 C CA . ASP B 1 60 ? -37.562 25.641 -8.812 1 64.44 60 ASP B CA 1
ATOM 3794 C C . ASP B 1 60 ? -36.594 24.656 -9.43 1 64.44 60 ASP B C 1
ATOM 3796 O O . ASP B 1 60 ? -35.438 25.031 -9.734 1 64.44 60 ASP B O 1
ATOM 3800 N N . LYS B 1 61 ? -36.719 23.453 -9.172 1 52.03 61 LYS B N 1
ATOM 3801 C CA . LYS B 1 61 ? -35.906 22.344 -9.625 1 52.03 61 LYS B CA 1
ATOM 3802 C C . LYS B 1 61 ? -36.031 22.125 -11.125 1 52.03 61 LYS B C 1
ATOM 3804 O O . LYS B 1 61 ? -36.719 21.188 -11.57 1 52.03 61 LYS B O 1
ATOM 3809 N N . ASN B 1 62 ? -36.188 23.062 -11.93 1 47.38 62 ASN B N 1
ATOM 3810 C CA . ASN B 1 62 ? -36.094 22.703 -13.344 1 47.38 62 ASN B CA 1
ATOM 3811 C C . ASN B 1 62 ? -34.781 22.016 -13.688 1 47.38 62 ASN B C 1
ATOM 3813 O O . ASN B 1 62 ? -33.75 22.391 -13.156 1 47.38 62 ASN B O 1
ATOM 3817 N N . TYR B 1 63 ? -34.656 20.891 -14.375 1 41.69 63 TYR B N 1
ATOM 3818 C CA . TYR B 1 63 ? -33.656 19.938 -14.852 1 41.69 63 TYR B CA 1
ATOM 3819 C C . TYR B 1 63 ? -32.531 20.656 -15.586 1 41.69 63 TYR B C 1
ATOM 3821 O O . TYR B 1 63 ? -32.781 21.438 -16.516 1 41.69 63 TYR B O 1
ATOM 3829 N N . GLY B 1 64 ? -31.266 20.812 -15.141 1 48.16 64 GLY B N 1
ATOM 3830 C CA . GLY B 1 64 ? -30.047 21.281 -15.797 1 48.16 64 GLY B CA 1
ATOM 3831 C C . GLY B 1 64 ? -29.547 22.609 -15.266 1 48.16 64 GLY B C 1
ATOM 3832 O O . GLY B 1 64 ? -28.469 23.062 -15.617 1 48.16 64 GLY B O 1
ATOM 3833 N N . LYS B 1 65 ? -30.391 23.406 -14.492 1 54.5 65 LYS B N 1
ATOM 3834 C CA . LYS B 1 65 ? -29.953 24.781 -14.25 1 54.5 65 LYS B CA 1
ATOM 3835 C C . LYS B 1 65 ? -29.25 24.906 -12.906 1 54.5 65 LYS B C 1
ATOM 3837 O O . LYS B 1 65 ? -29.672 24.312 -11.914 1 54.5 65 LYS B O 1
ATOM 3842 N N . ARG B 1 66 ? -28.172 25.562 -12.844 1 59.94 66 ARG B N 1
ATOM 3843 C CA . ARG B 1 66 ? -27.344 25.891 -11.695 1 59.94 66 ARG B CA 1
ATOM 3844 C C . ARG B 1 66 ? -28.047 26.875 -10.766 1 59.94 66 ARG B C 1
ATOM 3846 O O . ARG B 1 66 ? -28.641 27.844 -11.219 1 59.94 66 ARG B O 1
ATOM 3853 N N . LEU B 1 67 ? -28.344 26.5 -9.461 1 72.06 67 LEU B N 1
ATOM 3854 C CA . LEU B 1 67 ? -28.891 27.406 -8.453 1 72.06 67 LEU B CA 1
ATOM 3855 C C . LEU B 1 67 ? -28.031 28.656 -8.32 1 72.06 67 LEU B C 1
ATOM 3857 O O . LEU B 1 67 ? -26.797 28.578 -8.391 1 72.06 67 LEU B O 1
ATOM 3861 N N . CYS B 1 68 ? -28.766 29.844 -8.258 1 75.75 68 CYS B N 1
ATOM 3862 C CA . CYS B 1 68 ? -28.047 31.094 -8.062 1 75.75 68 CYS B CA 1
ATOM 3863 C C . CYS B 1 68 ? -27.297 31.094 -6.738 1 75.75 68 CYS B C 1
ATOM 3865 O O . CYS B 1 68 ? -27.906 31.031 -5.672 1 75.75 68 CYS B O 1
ATOM 3867 N N . ARG B 1 69 ? -26.062 31.188 -6.805 1 80.94 69 ARG B N 1
ATOM 3868 C CA . ARG B 1 69 ? -25.219 31.078 -5.609 1 80.94 69 ARG B CA 1
ATOM 3869 C C . ARG B 1 69 ? -25.438 32.281 -4.691 1 80.94 69 ARG B C 1
ATOM 3871 O O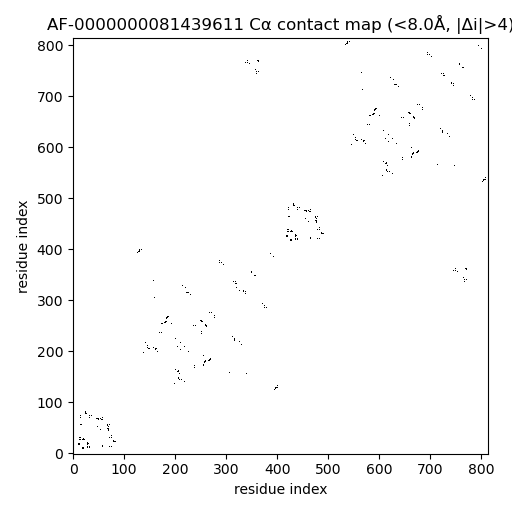 . ARG B 1 69 ? -25.406 32.156 -3.467 1 80.94 69 ARG B O 1
ATOM 3878 N N . TYR B 1 70 ? -25.656 33.375 -5.352 1 81.56 70 TYR B N 1
ATOM 3879 C CA . TYR B 1 70 ? -25.875 34.594 -4.555 1 81.56 70 TYR B CA 1
ATOM 3880 C C . TYR B 1 70 ? -27.156 34.469 -3.738 1 81.56 70 TYR B C 1
ATOM 3882 O O . TYR B 1 70 ? -27.141 34.656 -2.52 1 81.56 70 TYR B O 1
ATOM 3890 N N . CYS B 1 71 ? -28.234 34.156 -4.391 1 81.69 71 CYS B N 1
ATOM 3891 C CA . CYS B 1 71 ? -29.531 34.062 -3.727 1 81.69 71 CYS B CA 1
ATOM 3892 C C . CYS B 1 71 ? -29.578 32.906 -2.752 1 81.69 71 CYS B C 1
ATOM 3894 O O . CYS B 1 71 ? -30.219 32.969 -1.705 1 81.69 71 CYS B O 1
ATOM 3896 N N . ARG B 1 72 ? -28.766 31.844 -3.008 1 84.12 72 ARG B N 1
ATOM 3897 C CA . ARG B 1 72 ? -28.672 30.688 -2.139 1 84.12 72 ARG B CA 1
ATOM 3898 C C . ARG B 1 72 ? -27.953 31.031 -0.838 1 84.12 72 ARG B C 1
ATOM 3900 O O . ARG B 1 72 ? -28.422 30.672 0.246 1 84.12 72 ARG B O 1
ATOM 3907 N N . LEU B 1 73 ? -27.031 31.828 -0.993 1 86.31 73 LEU B N 1
ATOM 3908 C CA . LEU B 1 73 ? -26.281 32.25 0.195 1 86.31 73 LEU B CA 1
ATOM 3909 C C . LEU B 1 73 ? -27.109 33.219 1.038 1 86.31 73 LEU B C 1
ATOM 3911 O O . LEU B 1 73 ? -27.141 33.094 2.266 1 86.31 73 LEU B O 1
ATOM 3915 N N . GLN B 1 74 ? -27.719 34.094 0.393 1 82.69 74 GLN B N 1
ATOM 3916 C CA . GLN B 1 74 ? -28.578 35.031 1.104 1 82.69 74 GLN B CA 1
ATOM 3917 C C . GLN B 1 74 ? -29.688 34.281 1.849 1 82.69 74 GLN B C 1
ATOM 3919 O O . GLN B 1 74 ? -29.984 34.625 3.002 1 82.69 74 GLN B O 1
ATOM 3924 N N . LYS B 1 75 ? -30.109 33.188 1.283 1 84.5 75 LYS B N 1
ATOM 3925 C CA . LYS B 1 75 ? -31.172 32.406 1.927 1 84.5 75 LYS B CA 1
ATOM 3926 C C . LYS B 1 75 ? -30.641 31.625 3.113 1 84.5 75 LYS B C 1
ATOM 3928 O O . LYS B 1 75 ? -31.312 31.469 4.129 1 84.5 75 LYS B O 1
ATOM 3933 N N . CYS B 1 76 ? -29.469 31.219 2.924 1 84.62 76 CYS B N 1
ATOM 3934 C CA . CYS B 1 76 ? -28.828 30.547 4.055 1 84.62 76 CYS B CA 1
ATOM 3935 C C . CYS B 1 76 ? -28.719 31.5 5.246 1 84.62 76 CYS B C 1
ATOM 3937 O O . CYS B 1 76 ? -29.016 31.109 6.379 1 84.62 76 CYS B O 1
ATOM 3939 N N . LYS B 1 77 ? -28.281 32.719 5.008 1 81.25 77 LYS B N 1
ATOM 3940 C CA . LYS B 1 77 ? -28.125 33.719 6.051 1 81.25 77 LYS B CA 1
ATOM 3941 C C . LYS B 1 77 ? -29.469 34.125 6.656 1 81.25 77 LYS B C 1
ATOM 3943 O O . LYS B 1 77 ? -29.594 34.25 7.879 1 81.25 77 LYS B O 1
ATOM 3948 N N . ILE B 1 78 ? -30.469 34.219 5.832 1 82.25 78 ILE B N 1
ATOM 3949 C CA . ILE B 1 78 ? -31.812 34.594 6.262 1 82.25 78 ILE B CA 1
ATOM 3950 C C . ILE B 1 78 ? -32.438 33.469 7.074 1 82.25 78 ILE B C 1
ATOM 3952 O O . ILE B 1 78 ? -33.125 33.719 8.062 1 82.25 78 ILE B O 1
ATOM 3956 N N . ALA B 1 79 ? -32.031 32.219 6.664 1 78.62 79 ALA B N 1
ATOM 3957 C CA . ALA B 1 79 ? -32.594 31.062 7.359 1 78.62 79 ALA B CA 1
ATOM 3958 C C . ALA B 1 79 ? -31.922 30.875 8.727 1 78.62 79 ALA B C 1
ATOM 3960 O O . ALA B 1 79 ? -32.406 30.109 9.562 1 78.62 79 ALA B O 1
ATOM 3961 N N . GLY B 1 80 ? -30.812 31.594 9.102 1 73.62 80 GLY B N 1
ATOM 3962 C CA . GLY B 1 80 ? -30.141 31.562 10.391 1 73.62 80 GLY B CA 1
ATOM 3963 C C . GLY B 1 80 ? -29.016 30.547 10.453 1 73.62 80 GLY B C 1
ATOM 3964 O O . GLY B 1 80 ? -28.656 30.062 11.531 1 73.62 80 GLY B O 1
ATOM 3965 N N . MET B 1 81 ? -28.719 30.125 9.273 1 73.5 81 MET B N 1
ATOM 3966 C CA . MET B 1 81 ? -27.578 29.203 9.328 1 73.5 81 MET B CA 1
ATOM 3967 C C . MET B 1 81 ? -26.359 29.875 9.969 1 73.5 81 MET B C 1
ATOM 3969 O O . MET B 1 81 ? -26.031 31.016 9.641 1 73.5 81 MET B O 1
ATOM 3973 N N . CYS B 1 82 ? -25.906 29.406 11.109 1 65.69 82 CYS B N 1
ATOM 3974 C CA . CYS B 1 82 ? -24.812 29.984 11.875 1 65.69 82 CYS B CA 1
ATOM 3975 C C . CYS B 1 82 ? -23.703 28.969 12.102 1 65.69 82 CYS B C 1
ATOM 3977 O O . CYS B 1 82 ? -23.969 27.828 12.469 1 65.69 82 CYS B O 1
ATOM 3979 N N . PHE B 1 83 ? -22.719 29.328 11.766 1 51.84 83 PHE B N 1
ATOM 3980 C CA . PHE B 1 83 ? -21.516 28.547 12.031 1 51.84 83 PHE B CA 1
ATOM 3981 C C . PHE B 1 83 ? -20.953 28.859 13.414 1 51.84 83 PHE B C 1
ATOM 3983 O O . PHE B 1 83 ? -20.531 29.984 13.688 1 51.84 83 PHE B O 1
ATOM 3990 N N . GLU B 1 84 ? -21.406 28.438 14.617 1 44.03 84 GLU B N 1
ATOM 3991 C CA . GLU B 1 84 ? -20.953 28.781 15.961 1 44.03 84 GLU B CA 1
ATOM 3992 C C . GLU B 1 84 ? -19.578 28.172 16.25 1 44.03 84 GLU B C 1
ATOM 3994 O O . GLU B 1 84 ? -19.375 26.969 16.016 1 44.03 84 GLU B O 1
ATOM 3999 N N . ARG B 1 85 ? -18.531 28.828 16.516 1 36.44 85 ARG B N 1
ATOM 4000 C CA . ARG B 1 85 ? -17.359 28.547 17.344 1 36.44 85 ARG B CA 1
ATOM 4001 C C . ARG B 1 85 ? -17.766 28.203 18.781 1 36.44 85 ARG B C 1
ATOM 4003 O O . ARG B 1 85 ? -18.391 29.016 19.469 1 36.44 85 ARG B O 1
ATOM 4010 N N . HIS B 1 86 ? -18.234 27.094 19.188 1 32.22 86 HIS B N 1
ATOM 4011 C CA . HIS B 1 86 ? -18.5 26.891 20.609 1 32.22 86 HIS B CA 1
ATOM 4012 C C . HIS B 1 86 ? -17.312 27.328 21.453 1 32.22 86 HIS B C 1
ATOM 4014 O O . HIS B 1 86 ? -16.281 26.656 21.5 1 32.22 86 HIS B O 1
ATOM 4020 N N . VAL B 1 87 ? -16.938 28.594 21.797 1 28.84 87 VAL B N 1
ATOM 4021 C CA . VAL B 1 87 ? -16.281 29.156 22.969 1 28.84 87 VAL B CA 1
ATOM 4022 C C . VAL B 1 87 ? -17.094 28.828 24.219 1 28.84 87 VAL B C 1
ATOM 4024 O O . VAL B 1 87 ? -18.234 29.281 24.375 1 28.84 87 VAL B O 1
ATOM 4027 N N . GLU B 1 88 ? -17.125 27.578 24.797 1 27.42 88 GLU B N 1
ATOM 4028 C CA . GLU B 1 88 ? -17.688 27.375 26.125 1 27.42 88 GLU B CA 1
ATOM 4029 C C . GLU B 1 88 ? -17.297 28.516 27.062 1 27.42 88 GLU B C 1
ATOM 4031 O O . GLU B 1 88 ? -16.125 28.641 27.422 1 27.42 88 GLU B O 1
ATOM 4036 N N . ASN B 1 89 ? -17.891 29.641 27.125 1 26.16 89 ASN B N 1
ATOM 4037 C CA . ASN B 1 89 ? -17.953 30.703 28.109 1 26.16 89 ASN B CA 1
ATOM 4038 C C . ASN B 1 89 ? -18.609 30.234 29.406 1 26.16 89 ASN B C 1
ATOM 4040 O O . ASN B 1 89 ? -19.828 30.016 29.438 1 26.16 89 ASN B O 1
ATOM 4044 N N . PHE B 1 90 ? -17.969 29.297 30.359 1 24.22 90 PHE B N 1
ATOM 4045 C CA . PHE B 1 90 ? -18.266 29.234 31.781 1 24.22 90 PHE B CA 1
ATOM 4046 C C . PHE B 1 90 ? -18.406 30.625 32.375 1 24.22 90 PHE B C 1
ATOM 4048 O O . PHE B 1 90 ? -17.422 31.375 32.469 1 24.22 90 PHE B O 1
ATOM 4055 N N . GLU B 1 91 ? -19.469 31.234 32.375 1 23.58 91 GLU B N 1
ATOM 4056 C CA . GLU B 1 91 ? -19.953 32.5 32.938 1 23.58 91 GLU B CA 1
ATOM 4057 C C . GLU B 1 91 ? -19.891 32.5 34.438 1 23.58 91 GLU B C 1
ATOM 4059 O O . GLU B 1 91 ? -20.641 31.781 35.094 1 23.58 91 GLU B O 1
ATOM 4064 N N . ASN B 1 92 ? -18.781 32.406 35.375 1 21.8 92 ASN B N 1
ATOM 4065 C CA . ASN B 1 92 ? -18.953 33.094 36.625 1 21.8 92 ASN B CA 1
ATOM 4066 C C . ASN B 1 92 ? -19.672 34.438 36.469 1 21.8 92 ASN B C 1
ATOM 4068 O O . ASN B 1 92 ? -19.422 35.156 35.5 1 21.8 92 ASN B O 1
ATOM 4072 N N . PRO B 1 93 ? -20.875 34.75 37.094 1 24.53 93 PRO B N 1
ATOM 4073 C CA . PRO B 1 93 ? -21.531 36.062 37.312 1 24.53 93 PRO B CA 1
ATOM 4074 C C . PRO B 1 93 ? -20.562 37.125 37.812 1 24.53 93 PRO B C 1
ATOM 4076 O O . PRO B 1 93 ? -20.953 38.281 37.938 1 24.53 93 PRO B O 1
ATOM 4079 N N . THR B 1 94 ? -19.609 36.781 38.812 1 21.61 94 THR B N 1
ATOM 4080 C CA . THR B 1 94 ? -19.062 37.906 39.531 1 21.61 94 THR B CA 1
ATOM 4081 C C . THR B 1 94 ? -18.594 39 38.531 1 21.61 94 THR B C 1
ATOM 4083 O O . THR B 1 94 ? -18.141 38.656 37.438 1 21.61 94 THR B O 1
ATOM 4086 N N . LYS B 1 95 ? -18.953 40.375 38.75 1 22.48 95 LYS B N 1
ATOM 4087 C CA . LYS B 1 95 ? -18.5 41.719 38.312 1 22.48 95 LYS B CA 1
ATOM 4088 C C . LYS B 1 95 ? -16.984 41.75 38.156 1 22.48 95 LYS B C 1
ATOM 4090 O O . LYS B 1 95 ? -16.25 41.875 39.125 1 22.48 95 LYS B O 1
ATOM 4095 N N . ILE B 1 96 ? -16.328 40.75 37.719 1 21.11 96 ILE B N 1
ATOM 4096 C CA . ILE B 1 96 ? -14.906 41.031 37.844 1 21.11 96 ILE B CA 1
ATOM 4097 C C . ILE B 1 96 ? -14.578 42.406 37.25 1 21.11 96 ILE B C 1
ATOM 4099 O O . ILE B 1 96 ? -14.891 42.656 36.094 1 21.11 96 ILE B O 1
ATOM 4103 N N . GLU B 1 97 ? -14.43 43.438 38.094 1 20.88 97 GLU B N 1
ATOM 4104 C CA . GLU B 1 97 ? -13.945 44.781 37.969 1 20.88 97 GLU B CA 1
ATOM 4105 C C . GLU B 1 97 ? -12.898 44.906 36.844 1 20.88 97 GLU B C 1
ATOM 4107 O O . GLU B 1 97 ? -12.156 43.938 36.594 1 20.88 97 GLU B O 1
ATOM 4112 N N . ILE B 1 98 ? -13.094 45.781 35.906 1 21.16 98 ILE B N 1
ATOM 4113 C CA . ILE B 1 98 ? -12.414 46.344 34.719 1 21.16 98 ILE B CA 1
ATOM 4114 C C . ILE B 1 98 ? -10.938 46.594 35.062 1 21.16 98 ILE B C 1
ATOM 4116 O O . ILE B 1 98 ? -10.602 47.469 35.844 1 21.16 98 ILE B O 1
ATOM 4120 N N . CYS B 1 99 ? -10.18 45.469 35.469 1 19.55 99 CYS B N 1
ATOM 4121 C CA . CYS B 1 99 ? -8.898 45.75 36.125 1 19.55 99 CYS B CA 1
ATOM 4122 C C . CYS B 1 99 ? -8.133 46.844 35.375 1 19.55 99 CYS B C 1
ATOM 4124 O O . CYS B 1 99 ? -8.133 46.875 34.125 1 19.55 99 CYS B O 1
ATOM 4126 N N . GLN B 1 100 ? -7.945 47.969 35.938 1 19.11 100 GLN B N 1
ATOM 4127 C CA . GLN B 1 100 ? -7.145 49.156 35.656 1 19.11 100 GLN B CA 1
ATOM 4128 C C . GLN B 1 100 ? -5.812 48.781 35 1 19.11 100 GLN B C 1
ATOM 4130 O O . GLN B 1 100 ? -5.324 47.656 35.188 1 19.11 100 GLN B O 1
ATOM 4135 N N . GLU B 1 101 ? -5.379 49.531 34.031 1 20.5 101 GLU B N 1
ATOM 4136 C CA . GLU B 1 101 ? -4.172 49.688 33.219 1 20.5 101 GLU B CA 1
ATOM 4137 C C . GLU B 1 101 ? -2.918 49.531 34.094 1 20.5 101 GLU B C 1
ATOM 4139 O O . GLU B 1 101 ? -2.625 50.375 34.938 1 20.5 101 GLU B O 1
ATOM 4144 N N . PRO B 1 102 ? -2.732 48.531 34.906 1 20.5 102 PRO B N 1
ATOM 4145 C CA . PRO B 1 102 ? -1.649 48.875 35.844 1 20.5 102 PRO B CA 1
ATOM 4146 C C . PRO B 1 102 ? -0.388 49.344 35.125 1 20.5 102 PRO B C 1
ATOM 4148 O O . PRO B 1 102 ? -0.09 48.875 34 1 20.5 102 PRO B O 1
ATOM 4151 N N . SER B 1 103 ? 0.129 50.625 35.312 1 21.62 103 SER B N 1
ATOM 4152 C CA . SER B 1 103 ? 1.287 51.438 34.969 1 21.62 103 SER B CA 1
ATOM 4153 C C . SER B 1 103 ? 2.588 50.656 35.188 1 21.62 103 SER B C 1
ATOM 4155 O O . SER B 1 103 ? 3.537 51.188 35.75 1 21.62 103 SER B O 1
ATOM 4157 N N . PHE B 1 104 ? 2.553 49.375 35.219 1 19.47 104 PHE B N 1
ATOM 4158 C CA . PHE B 1 104 ? 3.801 48.812 35.719 1 19.47 104 PHE B CA 1
ATOM 4159 C C . PHE B 1 104 ? 4.977 49.25 34.844 1 19.47 104 PHE B C 1
ATOM 4161 O O . PHE B 1 104 ? 5.02 48.969 33.656 1 19.47 104 PHE B O 1
ATOM 4168 N N . ASN B 1 105 ? 5.688 50.375 35.094 1 19.67 105 ASN B N 1
ATOM 4169 C CA . ASN B 1 105 ? 6.863 51.156 34.688 1 19.67 105 ASN B CA 1
ATOM 4170 C C . ASN B 1 105 ? 8.094 50.25 34.562 1 19.67 105 ASN B C 1
ATOM 4172 O O . ASN B 1 105 ? 9.133 50.719 34.062 1 19.67 105 ASN B O 1
ATOM 4176 N N . ASP B 1 106 ? 8.352 49.312 35.5 1 20.22 106 ASP B N 1
ATOM 4177 C CA . ASP B 1 106 ? 9.797 49.188 35.656 1 20.22 106 ASP B CA 1
ATOM 4178 C C . ASP B 1 106 ? 10.438 48.594 34.406 1 20.22 106 ASP B C 1
ATOM 4180 O O . ASP B 1 106 ? 9.945 47.594 33.844 1 20.22 106 ASP B O 1
ATOM 4184 N N . LYS B 1 107 ? 11.398 49.281 33.688 1 21.05 107 LYS B N 1
ATOM 4185 C CA . LYS B 1 107 ? 12.328 49.375 32.562 1 21.05 107 LYS B CA 1
ATOM 4186 C C . LYS B 1 107 ? 13.227 48.125 32.5 1 21.05 107 LYS B C 1
ATOM 4188 O O . LYS B 1 107 ? 14.258 48.156 31.812 1 21.05 107 LYS B O 1
ATOM 4193 N N . ASP B 1 108 ? 13.039 47.062 33.312 1 21.64 108 ASP B N 1
ATOM 4194 C CA . ASP B 1 108 ? 14.297 46.344 33.312 1 21.64 108 ASP B CA 1
ATOM 4195 C C . ASP B 1 108 ? 14.641 45.844 31.922 1 21.64 108 ASP B C 1
ATOM 4197 O O . ASP B 1 108 ? 13.758 45.375 31.188 1 21.64 108 ASP B O 1
ATOM 4201 N N . THR B 1 109 ? 15.812 46.219 31.375 1 20.88 109 THR B N 1
ATOM 4202 C CA . THR B 1 109 ? 16.609 46.125 30.156 1 20.88 109 THR B CA 1
ATOM 4203 C C . THR B 1 109 ? 16.797 44.688 29.734 1 20.88 109 THR B C 1
ATOM 4205 O O . THR B 1 109 ? 17.5 43.906 30.406 1 20.88 109 THR B O 1
ATOM 4208 N N . ILE B 1 110 ? 15.75 43.969 29.609 1 21.36 110 ILE B N 1
ATOM 4209 C CA . ILE B 1 110 ? 16.062 42.594 29.156 1 21.36 110 ILE B CA 1
ATOM 4210 C C . ILE B 1 110 ? 17 42.656 27.953 1 21.36 110 ILE B C 1
ATOM 4212 O O . ILE B 1 110 ? 16.656 43.281 26.922 1 21.36 110 ILE B O 1
ATOM 4216 N N . THR B 1 111 ? 18.281 42.656 28.141 1 21.78 111 THR B N 1
ATOM 4217 C CA . THR B 1 111 ? 19.391 42.625 27.203 1 21.78 111 THR B CA 1
ATOM 4218 C C . THR B 1 111 ? 19.109 41.656 26.062 1 21.78 111 THR B C 1
ATOM 4220 O O . THR B 1 111 ? 18.469 40.625 26.266 1 21.78 111 THR B O 1
ATOM 4223 N N . ASP B 1 112 ? 19.031 42.156 24.891 1 21.59 112 ASP B N 1
ATOM 4224 C CA . ASP B 1 112 ? 19 41.719 23.484 1 21.59 112 ASP B CA 1
ATOM 4225 C C . ASP B 1 112 ? 19.938 40.531 23.266 1 21.59 112 ASP B C 1
ATOM 4227 O O . ASP B 1 112 ? 21.156 40.688 23.266 1 21.59 112 ASP B O 1
ATOM 4231 N N . SER B 1 113 ? 19.844 39.469 23.984 1 23.75 113 SER B N 1
ATOM 4232 C CA . SER B 1 113 ? 20.812 38.438 23.656 1 23.75 113 SER B CA 1
ATOM 4233 C C . SER B 1 113 ? 20.906 38.219 22.141 1 23.75 113 SER B C 1
ATOM 4235 O O . SER B 1 113 ? 19.938 37.844 21.5 1 23.75 113 SER B O 1
ATOM 4237 N N . ASN B 1 114 ? 21.656 39.062 21.391 1 22.42 114 ASN B N 1
ATOM 4238 C CA . ASN B 1 114 ? 22.188 39 20.031 1 22.42 114 ASN B CA 1
ATOM 4239 C C . ASN B 1 114 ? 22.625 37.594 19.656 1 22.42 114 ASN B C 1
ATOM 4241 O O . ASN B 1 114 ? 23.594 37.062 20.219 1 22.42 114 ASN B O 1
ATOM 4245 N N . SER B 1 115 ? 21.828 36.719 19.531 1 25.08 115 SER B N 1
ATOM 4246 C CA . SER B 1 115 ? 22.344 35.5 18.875 1 25.08 115 SER B CA 1
ATOM 4247 C C . SER B 1 115 ? 23.219 35.875 17.672 1 25.08 115 SER B C 1
ATOM 4249 O O . SER B 1 115 ? 22.766 36.562 16.75 1 25.08 115 SER B O 1
ATOM 4251 N N . SER B 1 116 ? 24.438 36.281 17.906 1 24.44 116 SER B N 1
ATOM 4252 C CA . SER B 1 116 ? 25.5 36.625 16.969 1 24.44 116 SER B CA 1
ATOM 4253 C C . SER B 1 116 ? 25.547 35.656 15.805 1 24.44 116 SER B C 1
ATOM 4255 O O . SER B 1 116 ? 25.781 34.469 16.016 1 24.44 116 SER B O 1
ATOM 4257 N N . PHE B 1 117 ? 24.797 35.844 14.867 1 24.47 117 PHE B N 1
ATOM 4258 C CA . PHE B 1 117 ? 25.109 35.375 13.523 1 24.47 117 PHE B CA 1
ATOM 4259 C C . PHE B 1 117 ? 26.516 35.812 13.102 1 24.47 117 PHE B C 1
ATOM 4261 O O . PHE B 1 117 ? 26.75 37 12.891 1 24.47 117 PHE B O 1
ATOM 4268 N N . THR B 1 118 ? 27.547 35.344 13.836 1 25.66 118 THR B N 1
ATOM 4269 C CA . THR B 1 118 ? 28.844 35.656 13.234 1 25.66 118 THR B CA 1
ATOM 4270 C C . THR B 1 118 ? 28.828 35.375 11.734 1 25.66 118 THR B C 1
ATOM 4272 O O . THR B 1 118 ? 28.281 34.344 11.297 1 25.66 118 THR B O 1
ATOM 4275 N N . SER B 1 119 ? 28.891 36.375 10.914 1 27.81 119 SER B N 1
ATOM 4276 C CA . SER B 1 119 ? 29.25 36.469 9.5 1 27.81 119 SER B CA 1
ATOM 4277 C C . SER B 1 119 ? 30.406 35.531 9.164 1 27.81 119 SER B C 1
ATOM 4279 O O . SER B 1 119 ? 31.562 35.875 9.422 1 27.81 119 SER B O 1
ATOM 4281 N N . LEU B 1 120 ? 30.375 34.219 9.625 1 26.47 120 LEU B N 1
ATOM 4282 C CA . LEU B 1 120 ? 31.578 33.5 9.25 1 26.47 120 LEU B CA 1
ATOM 4283 C C . LEU B 1 120 ? 31.859 33.656 7.762 1 26.47 120 LEU B C 1
ATOM 4285 O O . LEU B 1 120 ? 30.938 33.781 6.953 1 26.47 120 LEU B O 1
ATOM 4289 N N . SER B 1 121 ? 33.031 34 7.379 1 27.69 121 SER B N 1
ATOM 4290 C CA . SER B 1 121 ? 33.781 33.969 6.125 1 27.69 121 SER B CA 1
ATOM 4291 C C . SER B 1 121 ? 33.406 32.719 5.309 1 27.69 121 SER B C 1
ATOM 4293 O O . SER B 1 121 ? 32.719 31.828 5.812 1 27.69 121 SER B O 1
ATOM 4295 N N . ASN B 1 122 ? 34.188 32.25 4.215 1 30.33 122 ASN B N 1
ATOM 4296 C CA . ASN B 1 122 ? 34.094 31.312 3.113 1 30.33 122 ASN B CA 1
ATOM 4297 C C . ASN B 1 122 ? 33.625 29.938 3.592 1 30.33 122 ASN B C 1
ATOM 4299 O O . ASN B 1 122 ? 33.75 28.953 2.867 1 30.33 122 ASN B O 1
ATOM 4303 N N . SER B 1 123 ? 33.75 29.641 4.875 1 31.67 123 SER B N 1
ATOM 4304 C CA . SER B 1 123 ? 33.75 28.281 5.43 1 31.67 123 SER B CA 1
ATOM 4305 C C . SER B 1 123 ? 32.375 27.609 5.23 1 31.67 123 SER B C 1
ATOM 4307 O O . SER B 1 123 ? 31.359 28.281 5.184 1 31.67 123 SER B O 1
ATOM 4309 N N . GLU B 1 124 ? 32.25 26.188 4.953 1 35.19 124 GLU B N 1
ATOM 4310 C CA . GLU B 1 124 ? 31.328 25.109 4.605 1 35.19 124 GLU B CA 1
ATOM 4311 C C . GLU B 1 124 ? 30.125 25.094 5.551 1 35.19 124 GLU B C 1
ATOM 4313 O O . GLU B 1 124 ? 30.297 24.953 6.766 1 35.19 124 GLU B O 1
ATOM 4318 N N . ILE B 1 125 ? 29.172 25.906 5.621 1 34.66 125 ILE B N 1
ATOM 4319 C CA . ILE B 1 125 ? 27.906 26.156 6.289 1 34.66 125 ILE B CA 1
ATOM 4320 C C . ILE B 1 125 ? 27.203 24.828 6.586 1 34.66 125 ILE B C 1
ATOM 4322 O O . ILE B 1 125 ? 26.562 24.25 5.707 1 34.66 125 ILE B O 1
ATOM 4326 N N . LYS B 1 126 ? 27.75 23.703 7 1 41.69 126 LYS B N 1
ATOM 4327 C CA . LYS B 1 126 ? 27.109 22.5 7.527 1 41.69 126 LYS B CA 1
ATOM 4328 C C . LYS B 1 126 ? 26.094 22.859 8.609 1 41.69 126 LYS B C 1
ATOM 4330 O O . LYS B 1 126 ? 26.453 23.047 9.773 1 41.69 126 LYS B O 1
ATOM 4335 N N . GLN B 1 127 ? 25.094 23.75 8.594 1 43.34 127 GLN B N 1
ATOM 4336 C CA . GLN B 1 127 ? 24.203 24.125 9.695 1 43.34 127 GLN B CA 1
ATOM 4337 C C . GLN B 1 127 ? 23.391 22.922 10.18 1 43.34 127 GLN B C 1
ATOM 4339 O O . GLN B 1 127 ? 22.578 22.391 9.438 1 43.34 127 GLN B O 1
ATOM 4344 N N . LEU B 1 128 ? 23.859 22.125 11.164 1 51.62 128 LEU B N 1
ATOM 4345 C CA . LEU B 1 128 ? 23.188 21.031 11.875 1 51.62 128 LEU B CA 1
ATOM 4346 C C . LEU B 1 128 ? 21.969 21.547 12.625 1 51.62 128 LEU B C 1
ATOM 4348 O O . LEU B 1 128 ? 22.047 22.531 13.352 1 51.62 128 LEU B O 1
ATOM 4352 N N . ILE B 1 129 ? 20.672 21.406 12.109 1 62.47 129 ILE B N 1
ATOM 4353 C CA . ILE B 1 129 ? 19.438 21.719 12.812 1 62.47 129 ILE B CA 1
ATOM 4354 C C . ILE B 1 129 ? 19.328 20.875 14.078 1 62.47 129 ILE B C 1
ATOM 4356 O O . ILE B 1 129 ? 19.406 19.641 14.023 1 62.47 129 ILE B O 1
ATOM 4360 N N . ASP B 1 130 ? 19.375 21.5 15.328 1 69.31 130 ASP B N 1
ATOM 4361 C CA . ASP B 1 130 ? 19.203 20.844 16.625 1 69.31 130 ASP B CA 1
ATOM 4362 C C . ASP B 1 130 ? 17.75 20.5 16.875 1 69.31 130 ASP B C 1
ATOM 4364 O O . ASP B 1 130 ? 16.922 21.391 17.078 1 69.31 130 ASP B O 1
ATOM 4368 N N . MET B 1 131 ? 17.438 19.203 16.875 1 77.69 131 MET B N 1
ATOM 4369 C CA . MET B 1 131 ? 16.062 18.75 17.047 1 77.69 131 MET B CA 1
ATOM 4370 C C . MET B 1 131 ? 15.766 18.453 18.516 1 77.69 131 MET B C 1
ATOM 4372 O O . MET B 1 131 ? 14.656 18.031 18.859 1 77.69 131 MET B O 1
ATOM 4376 N N . SER B 1 132 ? 16.625 18.766 19.469 1 79.44 132 SER B N 1
ATOM 4377 C CA . SER B 1 132 ? 16.5 18.422 20.875 1 79.44 132 SER B CA 1
ATOM 4378 C C . SER B 1 132 ? 15.289 19.109 21.5 1 79.44 132 SER B C 1
ATOM 4380 O O . SER B 1 132 ? 14.539 18.5 22.266 1 79.44 132 SER B O 1
ATOM 4382 N N . PRO B 1 133 ? 15.094 20.344 21.203 1 84.62 133 PRO B N 1
ATOM 4383 C CA . PRO B 1 133 ? 13.93 21 21.797 1 84.62 133 PRO B CA 1
ATOM 4384 C C . PRO B 1 133 ? 12.609 20.344 21.391 1 84.62 133 PRO B C 1
ATOM 4386 O O . PRO B 1 133 ? 11.695 20.234 22.203 1 84.62 133 PRO B O 1
ATOM 4389 N N . ILE B 1 134 ? 12.523 19.953 20.188 1 88.31 134 ILE B N 1
ATOM 4390 C CA . ILE B 1 134 ? 11.312 19.328 19.672 1 88.31 134 ILE B CA 1
ATOM 4391 C C . ILE B 1 134 ? 11.117 17.953 20.328 1 88.31 134 ILE B C 1
ATOM 4393 O O . ILE B 1 134 ? 10 17.594 20.688 1 88.31 134 ILE B O 1
ATOM 4397 N N . GLU B 1 135 ? 12.18 17.234 20.469 1 87.88 135 GLU B N 1
ATOM 4398 C CA . GLU B 1 135 ? 12.125 15.93 21.125 1 87.88 135 GLU B CA 1
ATOM 4399 C C . GLU B 1 135 ? 11.633 16.047 22.562 1 87.88 135 GLU B C 1
ATOM 4401 O O . GLU B 1 135 ? 10.82 15.242 23.016 1 87.88 135 GLU B O 1
ATOM 4406 N N . LYS B 1 136 ? 12.164 17.062 23.219 1 90.12 136 LYS B N 1
ATOM 4407 C CA . LYS B 1 136 ? 11.758 17.297 24.594 1 90.12 136 LYS B CA 1
ATOM 4408 C C . LYS B 1 136 ? 10.281 17.688 24.672 1 90.12 136 LYS B C 1
ATOM 4410 O O . LYS B 1 136 ? 9.57 17.266 25.578 1 90.12 136 LYS B O 1
ATOM 4415 N N . ALA B 1 137 ? 9.852 18.453 23.766 1 93.5 137 ALA B N 1
ATOM 4416 C CA . ALA B 1 137 ? 8.445 18.859 23.719 1 93.5 137 ALA B CA 1
ATOM 4417 C C . ALA B 1 137 ? 7.535 17.656 23.5 1 93.5 137 ALA B C 1
ATOM 4419 O O . ALA B 1 137 ? 6.508 17.516 24.172 1 93.5 137 ALA B O 1
ATOM 4420 N N . ILE B 1 138 ? 7.922 16.812 22.609 1 94.62 138 ILE B N 1
ATOM 4421 C CA . ILE B 1 138 ? 7.141 15.609 22.297 1 94.62 138 ILE B CA 1
ATOM 4422 C C . ILE B 1 138 ? 7.117 14.68 23.516 1 94.62 138 ILE B C 1
ATOM 4424 O O . ILE B 1 138 ? 6.074 14.109 23.844 1 94.62 138 ILE B O 1
ATOM 4428 N N . GLU B 1 139 ? 8.25 14.586 24.156 1 92.81 139 GLU B N 1
ATOM 4429 C CA . GLU B 1 139 ? 8.344 13.758 25.359 1 92.81 139 GLU B CA 1
ATOM 4430 C C . GLU B 1 139 ? 7.375 14.242 26.438 1 92.81 139 GLU B C 1
ATOM 4432 O O . GLU B 1 139 ? 6.715 13.43 27.094 1 92.81 139 GLU B O 1
ATOM 4437 N N . LYS B 1 140 ? 7.34 15.492 26.594 1 94.06 140 LYS B N 1
ATOM 4438 C CA . LYS B 1 140 ? 6.434 16.062 27.578 1 94.06 140 LYS B CA 1
ATOM 4439 C C . LYS B 1 140 ? 4.977 15.789 27.219 1 94.06 140 LYS B C 1
ATOM 4441 O O . LYS B 1 140 ? 4.168 15.461 28.094 1 94.06 140 LYS B O 1
ATOM 4446 N N . ILE B 1 141 ? 4.637 15.906 25.984 1 95.25 141 ILE B N 1
ATOM 4447 C CA . ILE B 1 141 ? 3.277 15.68 25.516 1 95.25 141 ILE B CA 1
ATOM 4448 C C . ILE B 1 141 ? 2.902 14.211 25.703 1 95.25 141 ILE B C 1
ATOM 4450 O O . ILE B 1 141 ? 1.814 13.898 26.188 1 95.25 141 ILE B O 1
ATOM 4454 N N . PHE B 1 142 ? 3.809 13.297 25.391 1 95.25 142 PHE B N 1
ATOM 4455 C CA . PHE B 1 142 ? 3.545 11.867 25.406 1 95.25 142 PHE B CA 1
ATOM 4456 C C . PHE B 1 142 ? 3.582 11.336 26.844 1 95.25 142 PHE B C 1
ATOM 4458 O O . PHE B 1 142 ? 3.197 10.195 27.094 1 95.25 142 PHE B O 1
ATOM 4465 N N . ALA B 1 143 ? 4.051 12.172 27.766 1 91.5 143 ALA B N 1
ATOM 4466 C CA . ALA B 1 143 ? 4.082 11.781 29.172 1 91.5 143 ALA B CA 1
ATOM 4467 C C . ALA B 1 143 ? 2.684 11.82 29.781 1 91.5 143 ALA B C 1
ATOM 4469 O O . ALA B 1 143 ? 2.443 11.242 30.844 1 91.5 143 ALA B O 1
ATOM 4470 N N . GLN B 1 144 ? 1.824 12.406 29.047 1 84.25 144 GLN B N 1
ATOM 4471 C CA . GLN B 1 144 ? 0.447 12.461 29.516 1 84.25 144 GLN B CA 1
ATOM 4472 C C . GLN B 1 144 ? -0.166 11.062 29.594 1 84.25 144 GLN B C 1
ATOM 4474 O O . GLN B 1 144 ? 0.031 10.25 28.688 1 84.25 144 GLN B O 1
ATOM 4479 N N . THR B 1 145 ? -0.922 10.844 30.656 1 78.94 145 THR B N 1
ATOM 4480 C CA . THR B 1 145 ? -1.438 9.5 30.906 1 78.94 145 THR B CA 1
ATOM 4481 C C . THR B 1 145 ? -2.938 9.445 30.625 1 78.94 145 THR B C 1
ATOM 4483 O O . THR B 1 145 ? -3.531 8.359 30.625 1 78.94 145 THR B O 1
ATOM 4486 N N . HIS B 1 146 ? -3.51 10.602 30.375 1 79.5 146 HIS B N 1
ATOM 4487 C CA . HIS B 1 146 ? -4.934 10.617 30.062 1 79.5 146 HIS B CA 1
ATOM 4488 C C . HIS B 1 146 ? -5.207 11.438 28.797 1 79.5 146 HIS B C 1
ATOM 4490 O O . HIS B 1 146 ? -4.566 12.461 28.562 1 79.5 146 HIS B O 1
ATOM 4496 N N . ALA B 1 147 ? -6.16 10.844 28.078 1 79.62 147 ALA B N 1
ATOM 4497 C CA . ALA B 1 147 ? -6.551 11.578 26.875 1 79.62 147 ALA B CA 1
ATOM 4498 C C . ALA B 1 147 ? -7.262 12.883 27.234 1 79.62 147 ALA B C 1
ATOM 4500 O O . ALA B 1 147 ? -7.938 12.961 28.266 1 79.62 147 ALA B O 1
ATOM 4501 N N . ILE B 1 148 ? -7.07 13.828 26.484 1 74.81 148 ILE B N 1
ATOM 4502 C CA . ILE B 1 148 ? -7.734 15.109 26.703 1 74.81 148 ILE B CA 1
ATOM 4503 C C . ILE B 1 148 ? -9.227 14.961 26.422 1 74.81 148 ILE B C 1
ATOM 4505 O O . ILE B 1 148 ? -9.625 14.492 25.344 1 74.81 148 ILE B O 1
ATOM 4509 N N . PRO B 1 149 ? -9.906 15.266 27.422 1 75.31 149 PRO B N 1
ATOM 4510 C CA . PRO B 1 149 ? -11.352 15.133 27.234 1 75.31 149 PRO B CA 1
ATOM 4511 C C . PRO B 1 149 ? -11.906 16.109 26.203 1 75.31 149 PRO B C 1
ATOM 4513 O O . PRO B 1 149 ? -11.586 17.312 26.25 1 75.31 149 PRO B O 1
ATOM 4516 N N . ILE B 1 150 ? -12.539 15.68 25.219 1 76.88 150 ILE B N 1
ATOM 4517 C CA . ILE B 1 150 ? -13.133 16.516 24.172 1 76.88 150 ILE B CA 1
ATOM 4518 C C . ILE B 1 150 ? -14.492 17.031 24.625 1 76.88 150 ILE B C 1
ATOM 4520 O O . ILE B 1 150 ? -14.727 18.234 24.672 1 76.88 150 ILE B O 1
ATOM 4524 N N . ASP B 1 151 ? -15.438 16.156 24.906 1 73.25 151 ASP B N 1
ATOM 4525 C CA . ASP B 1 151 ? -16.75 16.406 25.5 1 73.25 151 ASP B CA 1
ATOM 4526 C C . ASP B 1 151 ? -17.109 15.297 26.5 1 73.25 151 ASP B C 1
ATOM 4528 O O . ASP B 1 151 ? -17.344 14.156 26.094 1 73.25 151 ASP B O 1
ATOM 4532 N N . PRO B 1 152 ? -17.062 15.703 27.656 1 67.06 152 PRO B N 1
ATOM 4533 C CA . PRO B 1 152 ? -17.312 14.664 28.656 1 67.06 152 PRO B CA 1
ATOM 4534 C C . PRO B 1 152 ? -18.703 14.039 28.516 1 67.06 152 PRO B C 1
ATOM 4536 O O . PRO B 1 152 ? -18.938 12.945 29.031 1 67.06 152 PRO B O 1
ATOM 4539 N N . ARG B 1 153 ? -19.641 14.695 27.906 1 71.31 153 ARG B N 1
ATOM 4540 C CA . ARG B 1 153 ? -21.016 14.195 27.812 1 71.31 153 ARG B CA 1
ATOM 4541 C C . ARG B 1 153 ? -21.156 13.195 26.672 1 71.31 153 ARG B C 1
ATOM 4543 O O . ARG B 1 153 ? -22.125 12.43 26.609 1 71.31 153 ARG B O 1
ATOM 4550 N N . ILE B 1 154 ? -20.031 13.172 25.828 1 80.81 154 ILE B N 1
ATOM 4551 C CA . ILE B 1 154 ? -20.141 12.352 24.625 1 80.81 154 ILE B CA 1
ATOM 4552 C C . ILE B 1 154 ? -18.922 11.445 24.5 1 80.81 154 ILE B C 1
ATOM 4554 O O . ILE B 1 154 ? -17.781 11.914 24.562 1 80.81 154 ILE B O 1
ATOM 4558 N N . LYS B 1 155 ? -19.297 10.227 24.484 1 82.56 155 LYS B N 1
ATOM 4559 C CA . LYS B 1 155 ? -18.219 9.281 24.234 1 82.56 155 LYS B CA 1
ATOM 4560 C C . LYS B 1 155 ? -17.922 9.172 22.734 1 82.56 155 LYS B C 1
ATOM 4562 O O . LYS B 1 155 ? -18.781 8.742 21.969 1 82.56 155 LYS B O 1
ATOM 4567 N N . LEU B 1 156 ? -16.766 9.617 22.391 1 89.88 156 LEU B N 1
ATOM 4568 C CA . LEU B 1 156 ? -16.359 9.578 20.984 1 89.88 156 LEU B CA 1
ATOM 4569 C C . LEU B 1 156 ? -15.625 8.281 20.672 1 89.88 156 LEU B C 1
ATOM 4571 O O . LEU B 1 156 ? -14.898 7.754 21.516 1 89.88 156 LEU B O 1
ATOM 4575 N N . SER B 1 157 ? -15.898 7.781 19.5 1 91.88 157 SER B N 1
ATOM 4576 C CA . SER B 1 157 ? -15.156 6.613 19.047 1 91.88 157 SER B CA 1
ATOM 4577 C C . SER B 1 157 ? -13.703 6.969 18.734 1 91.88 157 SER B C 1
ATOM 4579 O O . SER B 1 157 ? -13.328 8.141 18.75 1 91.88 157 SER B O 1
ATOM 4581 N N . CYS B 1 158 ? -12.898 5.984 18.516 1 94.81 158 CYS B N 1
ATOM 4582 C CA . CYS B 1 158 ? -11.469 6.172 18.281 1 94.81 158 CYS B CA 1
ATOM 4583 C C . CYS B 1 158 ? -11.227 7.094 17.094 1 94.81 158 CYS B C 1
ATOM 4585 O O . CYS B 1 158 ? -10.461 8.055 17.188 1 94.81 158 CYS B O 1
ATOM 4587 N N . LEU B 1 159 ? -11.891 6.82 16 1 96.94 159 LEU B N 1
ATOM 4588 C CA . LEU B 1 159 ? -11.688 7.613 14.797 1 96.94 159 LEU B CA 1
ATOM 4589 C C . LEU B 1 159 ? -12.242 9.023 14.977 1 96.94 159 LEU B C 1
ATOM 4591 O O . LEU B 1 159 ? -11.688 9.984 14.438 1 96.94 159 LEU B O 1
ATOM 4595 N N . GLN B 1 160 ? -13.281 9.141 15.734 1 94.88 160 GLN B N 1
ATOM 4596 C CA . GLN B 1 160 ? -13.828 10.461 16.031 1 94.88 160 GLN B CA 1
ATOM 4597 C C . GLN B 1 160 ? -12.844 11.281 16.859 1 94.88 160 GLN B C 1
ATOM 4599 O O . GLN B 1 160 ? -12.719 12.492 16.672 1 94.88 160 GLN B O 1
ATOM 4604 N N . GLN B 1 161 ? -12.227 10.641 17.766 1 95.5 161 GLN B N 1
ATOM 4605 C CA . GLN B 1 161 ? -11.211 11.312 18.578 1 95.5 161 GLN B CA 1
ATOM 4606 C C . GLN B 1 161 ? -10.07 11.82 17.703 1 95.5 161 GLN B C 1
ATOM 4608 O O . GLN B 1 161 ? -9.633 12.969 17.859 1 95.5 161 GLN B O 1
ATOM 4613 N N . LEU B 1 162 ? -9.617 10.969 16.812 1 96.88 162 LEU B N 1
ATOM 4614 C CA . LEU B 1 162 ? -8.531 11.344 15.914 1 96.88 162 LEU B CA 1
ATOM 4615 C C . LEU B 1 162 ? -8.969 12.445 14.961 1 96.88 162 LEU B C 1
ATOM 4617 O O . LEU B 1 162 ? -8.188 13.344 14.633 1 96.88 162 LEU B O 1
ATOM 4621 N N . ASP B 1 163 ? -10.211 12.32 14.539 1 96.88 163 ASP B N 1
ATOM 4622 C CA . ASP B 1 163 ? -10.766 13.344 13.664 1 96.88 163 ASP B CA 1
ATOM 4623 C C . ASP B 1 163 ? -10.797 14.711 14.352 1 96.88 163 ASP B C 1
ATOM 4625 O O . ASP B 1 163 ? -10.469 15.727 13.742 1 96.88 163 ASP B O 1
ATOM 4629 N N . TYR B 1 164 ? -11.188 14.688 15.609 1 95.06 164 TYR B N 1
ATOM 4630 C CA . TYR B 1 164 ? -11.195 15.914 16.406 1 95.06 164 TYR B CA 1
ATOM 4631 C C . TYR B 1 164 ? -9.781 16.469 16.547 1 95.06 164 TYR B C 1
ATOM 4633 O O . TYR B 1 164 ? -9.555 17.672 16.344 1 95.06 164 TYR B O 1
ATOM 4641 N N . GLY B 1 165 ? -8.867 15.633 16.938 1 96.19 165 GLY B N 1
ATOM 4642 C CA . GLY B 1 165 ? -7.48 16.047 17.031 1 96.19 165 GLY B CA 1
ATOM 4643 C C . GLY B 1 165 ? -6.941 16.609 15.727 1 96.19 165 GLY B C 1
ATOM 4644 O O . GLY B 1 165 ? -6.203 17.594 15.727 1 96.19 165 GLY B O 1
ATOM 4645 N N . LEU B 1 166 ? -7.305 16.016 14.641 1 97.56 166 LEU B N 1
ATOM 4646 C CA . LEU B 1 166 ? -6.863 16.453 13.328 1 97.56 166 LEU B CA 1
ATOM 4647 C C . LEU B 1 166 ? -7.379 17.859 13.031 1 97.56 166 LEU B C 1
ATOM 4649 O O . LEU B 1 166 ? -6.66 18.688 12.461 1 97.56 166 LEU B O 1
ATOM 4653 N N . SER B 1 167 ? -8.594 18.109 13.406 1 95.94 167 SER B N 1
ATOM 4654 C CA . SER B 1 167 ? -9.148 19.438 13.203 1 95.94 167 SER B CA 1
ATOM 4655 C C . SER B 1 167 ? -8.312 20.5 13.891 1 95.94 167 SER B C 1
ATOM 4657 O O . SER B 1 167 ? -8.047 21.562 13.32 1 95.94 167 SER B O 1
ATOM 4659 N N . LEU B 1 168 ? -7.91 20.234 15.055 1 94.56 168 LEU B N 1
ATOM 4660 C CA . LEU B 1 168 ? -7.094 21.172 15.812 1 94.56 168 LEU B CA 1
ATOM 4661 C C . LEU B 1 168 ? -5.707 21.312 15.203 1 94.56 168 LEU B C 1
ATOM 4663 O O . LEU B 1 168 ? -5.164 22.406 15.125 1 94.56 168 LEU B O 1
ATOM 4667 N N . CYS B 1 169 ? -5.168 20.188 14.781 1 96.62 169 CYS B N 1
ATOM 4668 C CA . CYS B 1 169 ? -3.859 20.172 14.141 1 96.62 169 CYS B CA 1
ATOM 4669 C C . CYS B 1 169 ? -3.863 21 12.867 1 96.62 169 CYS B C 1
ATOM 4671 O O . CYS B 1 169 ? -2.977 21.844 12.664 1 96.62 169 CYS B O 1
ATOM 4673 N N . LEU B 1 170 ? -4.887 20.828 12.055 1 95.06 170 LEU B N 1
ATOM 4674 C CA . LEU B 1 170 ? -5.004 21.547 10.789 1 95.06 170 LEU B CA 1
ATOM 4675 C C . LEU B 1 170 ? -5.203 23.047 11.031 1 95.06 170 LEU B C 1
ATOM 4677 O O . LEU B 1 170 ? -4.668 23.875 10.289 1 95.06 170 LEU B O 1
ATOM 4681 N N . GLU B 1 171 ? -5.926 23.359 12.07 1 92.75 171 GLU B N 1
ATOM 4682 C CA . GLU B 1 171 ? -6.141 24.766 12.414 1 92.75 171 GLU B CA 1
ATOM 4683 C C . GLU B 1 171 ? -4.836 25.438 12.82 1 92.75 171 GLU B C 1
ATOM 4685 O O . GLU B 1 171 ? -4.578 26.594 12.445 1 92.75 171 GLU B O 1
ATOM 4690 N N . GLU B 1 172 ? -4.078 24.75 13.547 1 92.88 172 GLU B N 1
ATOM 4691 C CA . GLU B 1 172 ? -2.799 25.266 14.016 1 92.88 172 GLU B CA 1
ATOM 4692 C C . GLU B 1 172 ? -1.838 25.5 12.844 1 92.88 172 GLU B C 1
ATOM 4694 O O . GLU B 1 172 ? -1.029 26.422 12.867 1 92.88 172 GLU B O 1
ATOM 4699 N N . LEU B 1 173 ? -1.908 24.656 11.828 1 93.44 173 LEU B N 1
ATOM 4700 C CA . LEU B 1 173 ? -0.947 24.672 10.734 1 93.44 173 LEU B CA 1
ATOM 4701 C C . LEU B 1 173 ? -1.452 25.531 9.586 1 93.44 173 LEU B C 1
ATOM 4703 O O . LEU B 1 173 ? -0.712 25.797 8.633 1 93.44 173 LEU B O 1
ATOM 4707 N N . ARG B 1 174 ? -2.631 25.969 9.68 1 88.94 174 ARG B N 1
ATOM 4708 C CA . ARG B 1 174 ? -3.238 26.75 8.609 1 88.94 174 ARG B CA 1
ATOM 4709 C C . ARG B 1 174 ? -2.521 28.094 8.438 1 88.94 174 ARG B C 1
ATOM 4711 O O . ARG B 1 174 ? -2.162 28.75 9.414 1 88.94 174 ARG B O 1
ATOM 4718 N N . PRO B 1 175 ? -2.322 28.406 7.152 1 87.62 175 PRO B N 1
ATOM 4719 C CA . PRO B 1 175 ? -1.753 29.75 6.926 1 87.62 175 PRO B CA 1
ATOM 4720 C C . PRO B 1 175 ? -2.615 30.859 7.512 1 87.62 175 PRO B C 1
ATOM 4722 O O . PRO B 1 175 ? -3.836 30.859 7.332 1 87.62 175 PRO B O 1
ATOM 4725 N N . LYS B 1 176 ? -1.969 31.719 8.234 1 80.94 176 LYS B N 1
ATOM 4726 C CA . LYS B 1 176 ? -2.66 32.812 8.906 1 80.94 176 LYS B CA 1
ATOM 4727 C C . LYS B 1 176 ? -2.783 34.031 7.984 1 80.94 176 LYS B C 1
ATOM 4729 O O . LYS B 1 176 ? -3.643 34.906 8.195 1 80.94 176 LYS B O 1
ATOM 4734 N N . CYS B 1 177 ? -1.88 34.094 7.012 1 79.62 177 CYS B N 1
ATOM 4735 C CA . CYS B 1 177 ? -1.914 35.188 6.027 1 79.62 177 CYS B CA 1
ATOM 4736 C C . CYS B 1 177 ? -1.986 34.625 4.609 1 79.62 177 CYS B C 1
ATOM 4738 O O . CYS B 1 177 ? -1.938 33.406 4.414 1 79.62 177 CYS B O 1
ATOM 4740 N N . VAL B 1 178 ? -2.209 35.531 3.709 1 82.56 178 VAL B N 1
ATOM 4741 C CA . VAL B 1 178 ? -2.246 35.125 2.307 1 82.56 178 VAL B CA 1
ATOM 4742 C C . VAL B 1 178 ? -0.887 34.562 1.897 1 82.56 178 VAL B C 1
ATOM 4744 O O . VAL B 1 178 ? 0.152 35.156 2.176 1 82.56 178 VAL B O 1
ATOM 4747 N N . VAL B 1 179 ? -1.005 33.375 1.328 1 87.38 179 VAL B N 1
ATOM 4748 C CA . VAL B 1 179 ? 0.214 32.688 0.94 1 87.38 179 VAL B CA 1
ATOM 4749 C C . VAL B 1 179 ? 0.716 33.219 -0.398 1 87.38 179 VAL B C 1
ATOM 4751 O O . VAL B 1 179 ? -0.079 33.5 -1.298 1 87.38 179 VAL B O 1
ATOM 4754 N N . SER B 1 180 ? 2.006 33.438 -0.472 1 85.69 180 SER B N 1
ATOM 4755 C CA . SER B 1 180 ? 2.617 33.938 -1.696 1 85.69 180 SER B CA 1
ATOM 4756 C C . SER B 1 180 ? 3.252 32.812 -2.504 1 85.69 180 SER B C 1
ATOM 4758 O O . SER B 1 180 ? 3.803 31.859 -1.936 1 85.69 180 SER B O 1
ATOM 4760 N N . VAL B 1 181 ? 3.1 32.969 -3.775 1 84.88 181 VAL B N 1
ATOM 4761 C CA . VAL B 1 181 ? 3.785 32.031 -4.664 1 84.88 181 VAL B CA 1
ATOM 4762 C C . VAL B 1 181 ? 5.266 32.406 -4.758 1 84.88 181 VAL B C 1
ATOM 4764 O O . VAL B 1 181 ? 5.609 33.531 -5.125 1 84.88 181 VAL B O 1
ATOM 4767 N N . VAL B 1 182 ? 6.059 31.531 -4.34 1 83.06 182 VAL B N 1
ATOM 4768 C CA . VAL B 1 182 ? 7.488 31.812 -4.34 1 83.06 182 VAL B CA 1
ATOM 4769 C C . VAL B 1 182 ? 8.18 31.016 -5.445 1 83.06 182 VAL B C 1
ATOM 4771 O O . VAL B 1 182 ? 7.746 29.922 -5.789 1 83.06 182 VAL B O 1
ATOM 4774 N N . GLN B 1 183 ? 9.281 31.609 -5.98 1 77.5 183 GLN B N 1
ATOM 4775 C CA . GLN B 1 183 ? 10.078 30.938 -7.004 1 77.5 183 GLN B CA 1
ATOM 4776 C C . GLN B 1 183 ? 11.328 30.297 -6.402 1 77.5 183 GLN B C 1
ATOM 4778 O O . GLN B 1 183 ? 11.984 29.484 -7.051 1 77.5 183 GLN B O 1
ATOM 4783 N N . GLU B 1 184 ? 11.539 30.703 -5.207 1 76.69 184 GLU B N 1
ATOM 4784 C CA . GLU B 1 184 ? 12.688 30.172 -4.48 1 76.69 184 GLU B CA 1
ATOM 4785 C C . GLU B 1 184 ? 12.312 29.797 -3.051 1 76.69 184 GLU B C 1
ATOM 4787 O O . GLU B 1 184 ? 11.539 30.5 -2.402 1 76.69 184 GLU B O 1
ATOM 4792 N N . PHE B 1 185 ? 12.789 28.562 -2.729 1 75.44 185 PHE B N 1
ATOM 4793 C CA . PHE B 1 185 ? 12.516 28.203 -1.34 1 75.44 185 PHE B CA 1
ATOM 4794 C C . PHE B 1 185 ? 13.789 27.75 -0.634 1 75.44 185 PHE B C 1
ATOM 4796 O O . PHE B 1 185 ? 14.781 27.422 -1.286 1 75.44 185 PHE B O 1
ATOM 4803 N N . ASP B 1 186 ? 13.695 27.953 0.669 1 74.44 186 ASP B N 1
ATOM 4804 C CA . ASP B 1 186 ? 14.781 27.547 1.556 1 74.44 186 ASP B CA 1
ATOM 4805 C C . ASP B 1 186 ? 14.43 26.25 2.283 1 74.44 186 ASP B C 1
ATOM 4807 O O . ASP B 1 186 ? 13.328 26.109 2.826 1 74.44 186 ASP B O 1
ATOM 4811 N N . VAL B 1 187 ? 15.305 25.297 2.279 1 73 187 VAL B N 1
ATOM 4812 C CA . VAL B 1 187 ? 15.102 24 2.924 1 73 187 VAL B CA 1
ATOM 4813 C C . VAL B 1 187 ? 14.867 24.203 4.418 1 73 187 VAL B C 1
ATOM 4815 O O . VAL B 1 187 ? 14.133 23.438 5.047 1 73 187 VAL B O 1
ATOM 4818 N N . HIS B 1 188 ? 15.406 25.25 4.934 1 75.56 188 HIS B N 1
ATOM 4819 C CA . HIS B 1 188 ? 15.25 25.531 6.359 1 75.56 188 HIS B CA 1
ATOM 4820 C C . HIS B 1 188 ? 13.805 25.859 6.703 1 75.56 188 HIS B C 1
ATOM 4822 O O . HIS B 1 188 ? 13.344 25.562 7.809 1 75.56 188 HIS B O 1
ATOM 4828 N N . ASP B 1 189 ? 13.172 26.453 5.746 1 80.31 189 ASP B N 1
ATOM 4829 C CA . ASP B 1 189 ? 11.766 26.766 5.969 1 80.31 189 ASP B CA 1
ATOM 4830 C C . ASP B 1 189 ? 10.922 25.5 6.055 1 80.31 189 ASP B C 1
ATOM 4832 O O . ASP B 1 189 ? 9.953 25.438 6.816 1 80.31 189 ASP B O 1
ATOM 4836 N N . ILE B 1 190 ? 11.297 24.5 5.379 1 81.75 190 ILE B N 1
ATOM 4837 C CA . ILE B 1 190 ? 10.594 23.219 5.395 1 81.75 190 ILE B CA 1
ATOM 4838 C C . ILE B 1 190 ? 10.797 22.547 6.75 1 81.75 190 ILE B C 1
ATOM 4840 O O . ILE B 1 190 ? 9.852 21.984 7.316 1 81.75 190 ILE B O 1
ATOM 4844 N N . VAL B 1 191 ? 12.008 22.609 7.199 1 81.88 191 VAL B N 1
ATOM 4845 C CA . VAL B 1 191 ? 12.336 21.969 8.461 1 81.88 191 VAL B CA 1
ATOM 4846 C C . VAL B 1 191 ? 11.586 22.656 9.602 1 81.88 191 VAL B C 1
ATOM 4848 O O . VAL B 1 191 ? 11.055 21.984 10.492 1 81.88 191 VAL B O 1
ATOM 4851 N N . LYS B 1 192 ? 11.539 23.938 9.531 1 85.06 192 LYS B N 1
ATOM 4852 C CA . LYS B 1 192 ? 10.82 24.688 10.555 1 85.06 192 LYS B CA 1
ATOM 4853 C C . LYS B 1 192 ? 9.336 24.312 10.57 1 85.06 192 LYS B C 1
ATOM 4855 O O . LYS B 1 192 ? 8.734 24.188 11.633 1 85.06 192 LYS B O 1
ATOM 4860 N N . HIS B 1 193 ? 8.828 24.219 9.422 1 90.44 193 HIS B N 1
ATOM 4861 C CA . HIS B 1 193 ? 7.426 23.828 9.352 1 90.44 193 HIS B CA 1
ATOM 4862 C C . HIS B 1 193 ? 7.227 22.406 9.836 1 90.44 193 HIS B C 1
ATOM 4864 O O . HIS B 1 193 ? 6.203 22.078 10.453 1 90.44 193 HIS B O 1
ATOM 4870 N N . GLN B 1 194 ? 8.148 21.531 9.539 1 90.94 194 GLN B N 1
ATOM 4871 C CA . GLN B 1 194 ? 8.078 20.156 10.023 1 90.94 194 GLN B CA 1
ATOM 4872 C C . GLN B 1 194 ? 8.094 20.109 11.547 1 90.94 194 GLN B C 1
ATOM 4874 O O . GLN B 1 194 ? 7.414 19.281 12.148 1 90.94 194 GLN B O 1
ATOM 4879 N N . GLU B 1 195 ? 8.898 20.984 12.117 1 89.5 195 GLU B N 1
ATOM 4880 C CA . GLU B 1 195 ? 8.938 21.062 13.578 1 89.5 195 GLU B CA 1
ATOM 4881 C C . GLU B 1 195 ? 7.578 21.453 14.148 1 89.5 195 GLU B C 1
ATOM 4883 O O . GLU B 1 195 ? 7.109 20.844 15.109 1 89.5 195 GLU B O 1
ATOM 4888 N N . LYS B 1 196 ? 7.039 22.422 13.5 1 93.12 196 LYS B N 1
ATOM 4889 C CA . LYS B 1 196 ? 5.703 22.844 13.906 1 93.12 196 LYS B CA 1
ATOM 4890 C C . LYS B 1 196 ? 4.695 21.703 13.758 1 93.12 196 LYS B C 1
ATOM 4892 O O . LYS B 1 196 ? 3.854 21.484 14.633 1 93.12 196 LYS B O 1
ATOM 4897 N N . PHE B 1 197 ? 4.828 21.016 12.727 1 96.06 197 PHE B N 1
ATOM 4898 C CA . PHE B 1 197 ? 3.939 19.891 12.453 1 96.06 197 PHE B CA 1
ATOM 4899 C C . PHE B 1 197 ? 4.109 18.797 13.508 1 96.06 197 PHE B C 1
ATOM 4901 O O . PHE B 1 197 ? 3.121 18.25 14 1 96.06 197 PHE B O 1
ATOM 4908 N N . MET B 1 198 ? 5.344 18.469 13.828 1 95.62 198 MET B N 1
ATOM 4909 C CA . MET B 1 198 ? 5.594 17.375 14.766 1 95.62 198 MET B CA 1
ATOM 4910 C C . MET B 1 198 ? 4.957 17.656 16.125 1 95.62 198 MET B C 1
ATOM 4912 O O . MET B 1 198 ? 4.391 16.766 16.75 1 95.62 198 MET B O 1
ATOM 4916 N N . ILE B 1 199 ? 5.02 18.875 16.469 1 95.88 199 ILE B N 1
ATOM 4917 C CA . ILE B 1 199 ? 4.434 19.266 17.75 1 95.88 199 ILE B CA 1
ATOM 4918 C C . ILE B 1 199 ? 2.91 19.188 17.656 1 95.88 199 ILE B C 1
ATOM 4920 O O . ILE B 1 199 ? 2.262 18.609 18.531 1 95.88 199 ILE B O 1
ATOM 4924 N N . ALA B 1 200 ? 2.363 19.75 16.625 1 97.06 200 ALA B N 1
ATOM 4925 C CA . ALA B 1 200 ? 0.915 19.734 16.438 1 97.06 200 ALA B CA 1
ATOM 4926 C C . ALA B 1 200 ? 0.397 18.297 16.328 1 97.06 200 ALA B C 1
ATOM 4928 O O . ALA B 1 200 ? -0.647 17.969 16.891 1 97.06 200 ALA B O 1
ATOM 4929 N N . PHE B 1 201 ? 1.136 17.531 15.609 1 98 201 PHE B N 1
ATOM 4930 C CA . PHE B 1 201 ? 0.781 16.141 15.414 1 98 201 PHE B CA 1
ATOM 4931 C C . PHE B 1 201 ? 0.827 15.375 16.734 1 98 201 PHE B C 1
ATOM 4933 O O . PHE B 1 201 ? -0.052 14.562 17.016 1 98 201 PHE B O 1
ATOM 4940 N N . SER B 1 202 ? 1.835 15.602 17.547 1 97.19 202 SER B N 1
ATOM 4941 C CA . SER B 1 202 ? 1.921 14.953 18.859 1 97.19 202 SER B CA 1
ATOM 4942 C C . SER B 1 202 ? 0.73 15.32 19.734 1 97.19 202 SER B C 1
ATOM 4944 O O . SER B 1 202 ? 0.183 14.469 20.438 1 97.19 202 SER B O 1
ATOM 4946 N N . LYS B 1 203 ? 0.321 16.547 19.656 1 96.25 203 LYS B N 1
ATOM 4947 C CA . LYS B 1 203 ? -0.847 16.984 20.406 1 96.25 203 LYS B CA 1
ATOM 4948 C C . LYS B 1 203 ? -2.115 16.297 19.906 1 96.25 203 LYS B C 1
ATOM 4950 O O . LYS B 1 203 ? -2.98 15.93 20.719 1 96.25 203 LYS B O 1
ATOM 4955 N N . MET B 1 204 ? -2.213 16.156 18.625 1 97.12 204 MET B N 1
ATOM 4956 C CA . MET B 1 204 ? -3.346 15.461 18.016 1 97.12 204 MET B CA 1
ATOM 4957 C C . MET B 1 204 ? -3.486 14.055 18.594 1 97.12 204 MET B C 1
ATOM 4959 O O . MET B 1 204 ? -4.594 13.609 18.891 1 97.12 204 MET B O 1
ATOM 4963 N N . LEU B 1 205 ? -2.406 13.352 18.781 1 97.19 205 LEU B N 1
ATOM 4964 C CA . LEU B 1 205 ? -2.4 11.938 19.141 1 97.19 205 LEU B CA 1
ATOM 4965 C C . LEU B 1 205 ? -2.865 11.727 20.578 1 97.19 205 LEU B C 1
ATOM 4967 O O . LEU B 1 205 ? -3.406 10.672 20.906 1 97.19 205 LEU B O 1
ATOM 4971 N N . ILE B 1 206 ? -2.746 12.781 21.406 1 95 206 ILE B N 1
ATOM 4972 C CA . ILE B 1 206 ? -3.082 12.648 22.812 1 95 206 ILE B CA 1
ATOM 4973 C C . ILE B 1 206 ? -4.598 12.688 22.984 1 95 206 ILE B C 1
ATOM 4975 O O . ILE B 1 206 ? -5.117 12.32 24.047 1 95 206 ILE B O 1
ATOM 4979 N N . TYR B 1 207 ? -5.312 13.031 21.969 1 94 207 TYR B N 1
ATOM 4980 C CA . TYR B 1 207 ? -6.77 13 22.031 1 94 207 TYR B CA 1
ATOM 4981 C C . TYR B 1 207 ? -7.289 11.578 21.859 1 94 207 TYR B C 1
ATOM 4983 O O . TYR B 1 207 ? -8.453 11.289 22.156 1 94 207 TYR B O 1
ATOM 4991 N N . CYS B 1 208 ? -6.5 10.734 21.312 1 95.31 208 CYS B N 1
ATOM 4992 C CA . CYS B 1 208 ? -6.883 9.344 21.078 1 95.31 208 CYS B CA 1
ATOM 4993 C C . CYS B 1 208 ? -6.598 8.492 22.312 1 95.31 208 CYS B C 1
ATOM 4995 O O . CYS B 1 208 ? -5.438 8.203 22.625 1 95.31 208 CYS B O 1
ATOM 4997 N N . GLU B 1 209 ? -7.59 8.031 22.984 1 94.31 209 GLU B N 1
ATOM 4998 C CA . GLU B 1 209 ? -7.477 7.27 24.219 1 94.31 209 GLU B CA 1
ATOM 4999 C C . GLU B 1 209 ? -6.594 6.039 24.047 1 94.31 209 GLU B C 1
ATOM 5001 O O . GLU B 1 209 ? -5.762 5.73 24.891 1 94.31 209 GLU B O 1
ATOM 5006 N N . LYS B 1 210 ? -6.742 5.379 22.922 1 95.88 210 LYS B N 1
ATOM 5007 C CA . LYS B 1 210 ? -6 4.148 22.672 1 95.88 210 LYS B CA 1
ATOM 5008 C C . LYS B 1 210 ? -4.508 4.43 22.5 1 95.88 210 LYS B C 1
ATOM 5010 O O . LYS B 1 210 ? -3.668 3.609 22.875 1 95.88 210 LYS B O 1
ATOM 5015 N N . PHE B 1 211 ? -4.184 5.574 21.953 1 97.06 211 PHE B N 1
ATOM 5016 C CA . PHE B 1 211 ? -2.779 5.953 21.828 1 97.06 211 PHE B CA 1
ATOM 5017 C C . PHE B 1 211 ? -2.186 6.262 23.203 1 97.06 211 PHE B C 1
ATOM 5019 O O . PHE B 1 211 ? -1.052 5.871 23.5 1 97.06 211 PHE B O 1
ATOM 5026 N N . VAL B 1 212 ? -2.928 6.898 24 1 96.19 212 VAL B N 1
ATOM 5027 C CA . VAL B 1 212 ? -2.469 7.312 25.328 1 96.19 212 VAL B CA 1
ATOM 5028 C C . VAL B 1 212 ? -2.23 6.082 26.203 1 96.19 212 VAL B C 1
ATOM 5030 O O . VAL B 1 212 ? -1.346 6.086 27.062 1 96.19 212 VAL B O 1
ATOM 5033 N N . GLU B 1 213 ? -2.943 5.047 25.938 1 94.88 213 GLU B N 1
ATOM 5034 C CA . GLU B 1 213 ? -2.824 3.803 26.688 1 94.88 213 GLU B CA 1
ATOM 5035 C C . GLU B 1 213 ? -1.479 3.129 26.438 1 94.88 213 GLU B C 1
ATOM 5037 O O . GLU B 1 213 ? -1.039 2.289 27.219 1 94.88 213 GLU B O 1
ATOM 5042 N N . LEU B 1 214 ? -0.831 3.463 25.375 1 96.31 214 LEU B N 1
ATOM 5043 C CA . LEU B 1 214 ? 0.444 2.846 25.031 1 96.31 214 LEU B CA 1
ATOM 5044 C C . LEU B 1 214 ? 1.555 3.326 25.953 1 96.31 214 LEU B C 1
ATOM 5046 O O . LEU B 1 214 ? 1.467 4.418 26.516 1 96.31 214 LEU B O 1
ATOM 5050 N N . GLU B 1 215 ? 2.562 2.49 26.094 1 94.62 215 GLU B N 1
ATOM 5051 C CA . GLU B 1 215 ? 3.775 2.91 26.797 1 94.62 215 GLU B CA 1
ATOM 5052 C C . GLU B 1 215 ? 4.562 3.928 25.984 1 94.62 215 GLU B C 1
ATOM 5054 O O . GLU B 1 215 ? 4.457 3.957 24.75 1 94.62 215 GLU B O 1
ATOM 5059 N N . TYR B 1 216 ? 5.332 4.66 26.641 1 94.06 216 TYR B N 1
ATOM 5060 C CA . TYR B 1 216 ? 6.074 5.742 26 1 94.06 216 TYR B CA 1
ATOM 5061 C C . TYR B 1 216 ? 6.934 5.215 24.859 1 94.06 216 TYR B C 1
ATOM 5063 O O . TYR B 1 216 ? 6.977 5.812 23.781 1 94.06 216 TYR B O 1
ATOM 5071 N N . VAL B 1 217 ? 7.625 4.121 25.109 1 92.94 217 VAL B N 1
ATOM 5072 C CA . VAL B 1 217 ? 8.531 3.559 24.125 1 92.94 217 VAL B CA 1
ATOM 5073 C C . VAL B 1 217 ? 7.754 3.184 22.859 1 92.94 217 VAL B C 1
ATOM 5075 O O . VAL B 1 217 ? 8.234 3.391 21.734 1 92.94 217 VAL B O 1
ATOM 5078 N N . ASP B 1 218 ? 6.539 2.672 23.031 1 95.5 218 ASP B N 1
ATOM 5079 C CA . ASP B 1 218 ? 5.691 2.293 21.906 1 95.5 218 ASP B CA 1
ATOM 5080 C C . ASP B 1 218 ? 5.145 3.527 21.203 1 95.5 218 ASP B C 1
ATOM 5082 O O . ASP B 1 218 ? 5.078 3.561 19.969 1 95.5 218 ASP B O 1
ATOM 5086 N N . LYS B 1 219 ? 4.773 4.566 21.953 1 95.81 219 LYS B N 1
ATOM 5087 C CA . LYS B 1 219 ? 4.316 5.828 21.375 1 95.81 219 LYS B CA 1
ATOM 5088 C C . LYS B 1 219 ? 5.383 6.426 20.453 1 95.81 219 LYS B C 1
ATOM 5090 O O . LYS B 1 219 ? 5.09 6.801 19.328 1 95.81 219 LYS B O 1
ATOM 5095 N N . MET B 1 220 ? 6.578 6.426 21 1 92.69 220 MET B N 1
ATOM 5096 C CA . MET B 1 220 ? 7.684 7.039 20.281 1 92.69 220 MET B CA 1
ATOM 5097 C C . MET B 1 220 ? 8.031 6.227 19.031 1 92.69 220 MET B C 1
ATOM 5099 O O . MET B 1 220 ? 8.352 6.793 17.984 1 92.6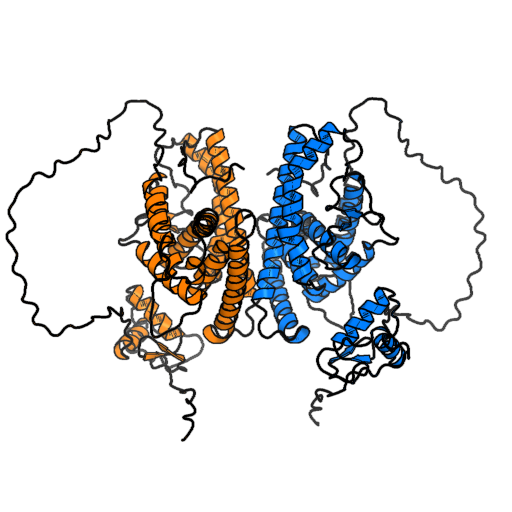9 220 MET B O 1
ATOM 5103 N N . SER B 1 221 ? 7.949 4.941 19.125 1 93.38 221 SER B N 1
ATOM 5104 C CA . SER B 1 221 ? 8.227 4.078 17.984 1 93.38 221 SER B CA 1
ATOM 5105 C C . SER B 1 221 ? 7.23 4.32 16.859 1 93.38 221 SER B C 1
ATOM 5107 O O . SER B 1 221 ? 7.617 4.449 15.695 1 93.38 221 SER B O 1
ATOM 5109 N N . LEU B 1 222 ? 5.98 4.422 17.234 1 95.62 222 LEU B N 1
ATOM 5110 C CA . LEU B 1 222 ? 4.934 4.676 16.25 1 95.62 222 LEU B CA 1
ATOM 5111 C C . LEU B 1 222 ? 5.09 6.066 15.648 1 95.62 222 LEU B C 1
ATOM 5113 O O . LEU B 1 222 ? 4.961 6.23 14.43 1 95.62 222 LEU B O 1
ATOM 5117 N N . PHE B 1 223 ? 5.34 7.016 16.484 1 95.69 223 PHE B N 1
ATOM 5118 C CA . PHE B 1 223 ? 5.488 8.398 16.047 1 95.69 223 PHE B CA 1
ATOM 5119 C C . PHE B 1 223 ? 6.648 8.539 15.07 1 95.69 223 PHE B C 1
ATOM 5121 O O . PHE B 1 223 ? 6.492 9.117 13.992 1 95.69 223 PHE B O 1
ATOM 5128 N N . LYS B 1 224 ? 7.773 8.008 15.367 1 91.44 224 LYS B N 1
ATOM 5129 C CA . LYS B 1 224 ? 8.984 8.117 14.555 1 91.44 224 LYS B CA 1
ATOM 5130 C C . LYS B 1 224 ? 8.797 7.465 13.188 1 91.44 224 LYS B C 1
ATOM 5132 O O . LYS B 1 224 ? 9.312 7.953 12.188 1 91.44 224 LYS B O 1
ATOM 5137 N N . LYS B 1 225 ? 8.047 6.484 13.141 1 91.38 225 LYS B N 1
ATOM 5138 C CA . LYS B 1 225 ? 7.879 5.727 11.898 1 91.38 225 LYS B CA 1
ATOM 5139 C C . LYS B 1 225 ? 6.82 6.363 11 1 91.38 225 LYS B C 1
ATOM 5141 O O . LYS B 1 225 ? 6.812 6.137 9.789 1 91.38 225 LYS B O 1
ATOM 5146 N N . SER B 1 226 ? 6.016 7.215 11.594 1 95.44 226 SER B N 1
ATOM 5147 C CA . SER B 1 226 ? 4.836 7.594 10.82 1 95.44 226 SER B CA 1
ATOM 5148 C C . SER B 1 226 ? 4.852 9.086 10.477 1 95.44 226 SER B C 1
ATOM 5150 O O . SER B 1 226 ? 4.223 9.508 9.508 1 95.44 226 SER B O 1
ATOM 5152 N N . TRP B 1 227 ? 5.539 9.898 11.219 1 95.75 227 TRP B N 1
ATOM 5153 C CA . TRP B 1 227 ? 5.301 11.344 11.148 1 95.75 227 TRP B CA 1
ATOM 5154 C C . TRP B 1 227 ? 5.625 11.883 9.766 1 95.75 227 TRP B C 1
ATOM 5156 O O . TRP B 1 227 ? 4.941 12.781 9.266 1 95.75 227 TRP B O 1
ATOM 5166 N N . ARG B 1 228 ? 6.625 11.359 9.102 1 93.81 228 ARG B N 1
ATOM 5167 C CA . ARG B 1 228 ? 7.004 11.867 7.785 1 93.81 228 ARG B CA 1
ATOM 5168 C C . ARG B 1 228 ? 5.922 11.562 6.75 1 93.81 228 ARG B C 1
ATOM 5170 O O . ARG B 1 228 ? 5.645 12.391 5.879 1 93.81 228 ARG B O 1
ATOM 5177 N N . LEU B 1 229 ? 5.426 10.359 6.828 1 96.06 229 LEU B N 1
ATOM 5178 C CA . LEU B 1 229 ? 4.352 9.961 5.926 1 96.06 229 LEU B CA 1
ATOM 5179 C C . LEU B 1 229 ? 3.113 10.828 6.148 1 96.06 229 LEU B C 1
ATOM 5181 O O . LEU B 1 229 ? 2.477 11.266 5.188 1 96.06 229 LEU B O 1
ATOM 5185 N N . ILE B 1 230 ? 2.85 11.039 7.387 1 97.81 230 ILE B N 1
ATOM 5186 C CA . ILE B 1 230 ? 1.648 11.797 7.727 1 97.81 230 ILE B CA 1
ATOM 5187 C C . ILE B 1 230 ? 1.851 13.266 7.371 1 97.81 230 ILE B C 1
ATOM 5189 O O . ILE B 1 230 ? 0.917 13.938 6.922 1 97.81 230 ILE B O 1
ATOM 5193 N N . TYR B 1 231 ? 3.041 13.766 7.547 1 96.5 231 TYR B N 1
ATOM 5194 C CA . TYR B 1 231 ? 3.359 15.133 7.156 1 96.5 231 TYR B CA 1
ATOM 5195 C C . TYR B 1 231 ? 3.125 15.344 5.668 1 96.5 231 TYR B C 1
ATOM 5197 O O . TYR B 1 231 ? 2.529 16.344 5.262 1 96.5 231 TYR B O 1
ATOM 5205 N N . GLN B 1 232 ? 3.607 14.43 4.895 1 95.5 232 GLN B N 1
ATOM 5206 C CA . GLN B 1 232 ? 3.432 14.516 3.449 1 95.5 232 GLN B CA 1
ATOM 5207 C C . GLN B 1 232 ? 1.951 14.547 3.076 1 95.5 232 GLN B C 1
ATOM 5209 O O . GLN B 1 232 ? 1.531 15.359 2.25 1 95.5 232 GLN B O 1
ATOM 5214 N N . LEU B 1 233 ? 1.227 13.703 3.668 1 97 233 LEU B N 1
ATOM 5215 C CA . LEU B 1 233 ? -0.209 13.648 3.412 1 97 233 LEU B CA 1
ATOM 5216 C C . LEU B 1 233 ? -0.88 14.953 3.838 1 97 233 LEU B C 1
ATOM 5218 O O . LEU B 1 233 ? -1.711 15.5 3.105 1 97 233 LEU B O 1
ATOM 5222 N N . GLU B 1 234 ? -0.52 15.375 5.02 1 96.5 234 GLU B N 1
ATOM 5223 C CA . GLU B 1 234 ? -1.106 16.594 5.578 1 96.5 234 GLU B CA 1
ATOM 5224 C C . GLU B 1 234 ? -0.847 17.797 4.676 1 96.5 234 GLU B C 1
ATOM 5226 O O . GLU B 1 234 ? -1.745 18.609 4.441 1 96.5 234 GLU B O 1
ATOM 5231 N N . ARG B 1 235 ? 0.32 17.922 4.152 1 94.44 235 ARG B N 1
ATOM 5232 C CA . ARG B 1 235 ? 0.679 19.062 3.303 1 94.44 235 ARG B CA 1
ATOM 5233 C C . ARG B 1 235 ? -0.159 19.078 2.029 1 94.44 235 ARG B C 1
ATOM 5235 O O . ARG B 1 235 ? -0.642 20.125 1.611 1 94.44 235 ARG B O 1
ATOM 5242 N N . HIS B 1 236 ? -0.29 17.984 1.495 1 95.69 236 HIS B N 1
ATOM 5243 C CA . HIS B 1 236 ? -1.06 17.906 0.259 1 95.69 236 HIS B CA 1
ATOM 5244 C C . HIS B 1 236 ? -2.551 18.094 0.525 1 95.69 236 HIS B C 1
ATOM 5246 O O . HIS B 1 236 ? -3.25 18.734 -0.256 1 95.69 236 HIS B O 1
ATOM 5252 N N . TYR B 1 237 ? -2.986 17.484 1.567 1 97.31 237 TYR B N 1
ATOM 5253 C CA . TYR B 1 237 ? -4.379 17.672 1.958 1 97.31 237 TYR B CA 1
ATOM 5254 C C . TYR B 1 237 ? -4.68 19.141 2.213 1 97.31 237 TYR B C 1
ATOM 5256 O O . TYR B 1 237 ? -5.68 19.672 1.72 1 97.31 237 TYR B O 1
ATOM 5264 N N . SER B 1 238 ? -3.789 19.797 2.961 1 95.56 238 SER B N 1
ATOM 5265 C CA . SER B 1 238 ? -3.953 21.219 3.277 1 95.56 238 SER B CA 1
ATOM 5266 C C . SER B 1 238 ? -3.893 22.078 2.02 1 95.56 238 SER B C 1
ATOM 5268 O O . SER B 1 238 ? -4.594 23.078 1.913 1 95.56 238 SER B O 1
ATOM 5270 N N . SER B 1 239 ? -3.031 21.672 1.105 1 94.88 239 SER B N 1
ATOM 5271 C CA . SER B 1 239 ? -2.943 22.391 -0.164 1 94.88 239 SER B CA 1
ATOM 5272 C C . SER B 1 239 ? -4.254 22.312 -0.938 1 94.88 239 SER B C 1
ATOM 5274 O O . SER B 1 239 ? -4.727 23.312 -1.484 1 94.88 239 SER B O 1
ATOM 5276 N N . ILE B 1 240 ? -4.785 21.156 -0.993 1 95.75 240 ILE B N 1
ATOM 5277 C CA . ILE B 1 240 ? -6.031 20.938 -1.714 1 95.75 240 ILE B CA 1
ATOM 5278 C C . ILE B 1 240 ? -7.152 21.734 -1.058 1 95.75 240 ILE B C 1
ATOM 5280 O O . ILE B 1 240 ? -7.977 22.344 -1.746 1 95.75 240 ILE B O 1
ATOM 5284 N N . GLN B 1 241 ? -7.156 21.766 0.278 1 92.38 241 GLN B N 1
ATOM 5285 C CA . GLN B 1 241 ? -8.172 22.5 1.011 1 92.38 241 GLN B CA 1
ATOM 5286 C C . GLN B 1 241 ? -8.031 24 0.772 1 92.38 241 GLN B C 1
ATOM 5288 O O . GLN B 1 241 ? -9.031 24.734 0.704 1 92.38 241 GLN B O 1
ATOM 5293 N N . TYR B 1 242 ? -6.852 24.391 0.655 1 91.88 242 TYR B N 1
ATOM 5294 C CA . TYR B 1 242 ? -6.578 25.812 0.524 1 91.88 242 TYR B CA 1
ATOM 5295 C C . TYR B 1 242 ? -6.832 26.297 -0.901 1 91.88 242 TYR B C 1
ATOM 5297 O O . TYR B 1 242 ? -7.457 27.344 -1.112 1 91.88 242 TYR B O 1
ATOM 5305 N N . PHE B 1 243 ? -6.383 25.562 -1.921 1 90.25 243 PHE B N 1
ATOM 5306 C CA . PHE B 1 243 ? -6.41 26.016 -3.305 1 90.25 243 PHE B CA 1
ATOM 5307 C C . PHE B 1 243 ? -7.609 25.438 -4.043 1 90.25 243 PHE B C 1
ATOM 5309 O O . PHE B 1 243 ? -7.969 25.906 -5.125 1 90.25 243 PHE B O 1
ATOM 5316 N N . GLY B 1 244 ? -8.109 24.422 -3.516 1 89.75 244 GLY B N 1
ATOM 5317 C CA . GLY B 1 244 ? -9.188 23.734 -4.199 1 89.75 244 GLY B CA 1
ATOM 5318 C C . GLY B 1 244 ? -8.75 22.438 -4.852 1 89.75 244 GLY B C 1
ATOM 5319 O O . GLY B 1 244 ? -7.555 22.141 -4.895 1 89.75 244 GLY B O 1
ATOM 5320 N N . GLY B 1 245 ? -9.711 21.641 -5.375 1 89.06 245 GLY B N 1
ATOM 5321 C CA . GLY B 1 245 ? -9.445 20.297 -5.848 1 89.06 245 GLY B CA 1
ATOM 5322 C C . GLY B 1 245 ? -9.375 20.188 -7.359 1 89.06 245 GLY B C 1
ATOM 5323 O O . GLY B 1 245 ? -9.641 19.125 -7.926 1 89.06 245 GLY B O 1
ATOM 5324 N N . LEU B 1 246 ? -9 21.281 -8.023 1 89.56 246 LEU B N 1
ATOM 5325 C CA . LEU B 1 246 ? -8.875 21.219 -9.477 1 89.56 246 LEU B CA 1
ATOM 5326 C C . LEU B 1 246 ? -7.613 20.453 -9.875 1 89.56 246 LEU B C 1
ATOM 5328 O O . LEU B 1 246 ? -6.539 20.688 -9.32 1 89.56 246 LEU B O 1
ATOM 5332 N N . LEU B 1 247 ? -7.738 19.562 -10.859 1 89.75 247 LEU B N 1
ATOM 5333 C CA . LEU B 1 247 ? -6.641 18.672 -11.25 1 89.75 247 LEU B CA 1
ATOM 5334 C C . LEU B 1 247 ? -5.52 19.469 -11.914 1 89.75 247 LEU B C 1
ATOM 5336 O O . LEU B 1 247 ? -4.355 19.078 -11.852 1 89.75 247 LEU B O 1
ATOM 5340 N N . GLU B 1 248 ? -5.816 20.562 -12.508 1 87.31 248 GLU B N 1
ATOM 5341 C CA . GLU B 1 248 ? -4.832 21.375 -13.234 1 87.31 248 GLU B CA 1
ATOM 5342 C C . GLU B 1 248 ? -3.996 22.219 -12.273 1 87.31 248 GLU B C 1
ATOM 5344 O O . GLU B 1 248 ? -2.91 22.672 -12.633 1 87.31 248 GLU B O 1
ATOM 5349 N N . ASP B 1 249 ? -4.543 22.422 -11.125 1 89.75 249 ASP B N 1
ATOM 5350 C CA . ASP B 1 249 ? -3.826 23.219 -10.133 1 89.75 249 ASP B CA 1
ATOM 5351 C C . ASP B 1 249 ? -2.656 22.438 -9.539 1 89.75 249 ASP B C 1
ATOM 5353 O O . ASP B 1 249 ? -2.852 21.391 -8.922 1 89.75 249 ASP B O 1
ATOM 5357 N N . GLN B 1 250 ? -1.445 22.953 -9.648 1 89.12 250 GLN B N 1
ATOM 5358 C CA . GLN B 1 250 ? -0.261 22.234 -9.188 1 89.12 250 GLN B CA 1
ATOM 5359 C C . GLN B 1 250 ? 0.426 22.969 -8.047 1 89.12 250 GLN B C 1
ATOM 5361 O O . GLN B 1 250 ? 1.604 22.734 -7.77 1 89.12 250 GLN B O 1
ATOM 5366 N N . ARG B 1 251 ? -0.279 23.859 -7.43 1 89.25 251 ARG B N 1
ATOM 5367 C CA . ARG B 1 251 ? 0.256 24.578 -6.289 1 89.25 251 ARG B CA 1
ATOM 5368 C C . ARG B 1 251 ? 0.233 23.719 -5.027 1 89.25 251 ARG B C 1
ATOM 5370 O O . ARG B 1 251 ? -0.728 22.984 -4.789 1 89.25 251 ARG B O 1
ATOM 5377 N N . VAL B 1 252 ? 1.302 23.828 -4.25 1 91.38 252 VAL B N 1
ATOM 5378 C CA . VAL B 1 252 ? 1.432 23.094 -2.992 1 91.38 252 VAL B CA 1
ATOM 5379 C C . VAL B 1 252 ? 1.943 24.031 -1.903 1 91.38 252 VAL B C 1
ATOM 5381 O O . VAL B 1 252 ? 2.912 24.766 -2.113 1 91.38 252 VAL B O 1
ATOM 5384 N N . LEU B 1 253 ? 1.312 23.953 -0.762 1 90.75 253 LEU B N 1
ATOM 5385 C CA . LEU B 1 253 ? 1.76 24.734 0.382 1 90.75 253 LEU B CA 1
ATOM 5386 C C . LEU B 1 253 ? 3.115 24.25 0.883 1 90.75 253 LEU B C 1
ATOM 5388 O O . LEU B 1 253 ? 3.301 23.047 1.114 1 90.75 253 LEU B O 1
ATOM 5392 N N . PHE B 1 254 ? 3.969 25.094 0.966 1 83.44 254 PHE B N 1
ATOM 5393 C CA . PHE B 1 254 ? 5.305 24.766 1.444 1 83.44 254 PHE B CA 1
ATOM 5394 C C . PHE B 1 254 ? 5.41 24.984 2.949 1 83.44 254 PHE B C 1
ATOM 5396 O O . PHE B 1 254 ? 5.977 24.156 3.664 1 83.44 254 PHE B O 1
ATOM 5403 N N . ASP B 1 255 ? 5.055 26.125 3.338 1 82.06 255 ASP B N 1
ATOM 5404 C CA . ASP B 1 255 ? 4.957 26.453 4.758 1 82.06 255 ASP B CA 1
ATOM 5405 C C . ASP B 1 255 ? 3.707 27.281 5.043 1 82.06 255 ASP B C 1
ATOM 5407 O O . ASP B 1 255 ? 2.676 27.109 4.391 1 82.06 255 ASP B O 1
ATOM 5411 N N . ASP B 1 256 ? 3.732 28.141 6.023 1 81.12 256 ASP B N 1
ATOM 5412 C CA . ASP B 1 256 ? 2.549 28.891 6.414 1 81.12 256 ASP B CA 1
ATOM 5413 C C . ASP B 1 256 ? 2.416 30.172 5.586 1 81.12 256 ASP B C 1
ATOM 5415 O O . ASP B 1 256 ? 1.398 30.859 5.664 1 81.12 256 ASP B O 1
ATOM 5419 N N . THR B 1 257 ? 3.412 30.391 4.754 1 82.06 257 THR B N 1
ATOM 5420 C CA . THR B 1 257 ? 3.381 31.688 4.098 1 82.06 257 THR B CA 1
ATOM 5421 C C . THR B 1 257 ? 3.695 31.547 2.611 1 82.06 257 THR B C 1
ATOM 5423 O O . THR B 1 257 ? 3.531 32.5 1.847 1 82.06 257 THR B O 1
ATOM 5426 N N . SER B 1 258 ? 4.117 30.406 2.271 1 85.81 258 SER B N 1
ATOM 5427 C CA . SER B 1 258 ? 4.605 30.312 0.898 1 85.81 258 SER B CA 1
ATOM 5428 C C . SER B 1 258 ? 4.051 29.078 0.203 1 85.81 258 SER B C 1
ATOM 5430 O O . SER B 1 258 ? 3.758 28.062 0.854 1 85.81 258 SER B O 1
ATOM 5432 N N . THR B 1 259 ? 3.904 29.234 -1.097 1 88.88 259 THR B N 1
ATOM 5433 C CA . THR B 1 259 ? 3.447 28.141 -1.956 1 88.88 259 THR B CA 1
ATOM 5434 C C . THR B 1 259 ? 4.355 28 -3.174 1 88.88 259 THR B C 1
ATOM 5436 O O . THR B 1 259 ? 4.941 28.984 -3.639 1 88.88 259 THR B O 1
ATOM 5439 N N . ILE B 1 260 ? 4.461 26.797 -3.539 1 85.94 260 ILE B N 1
ATOM 5440 C CA . ILE B 1 260 ? 5.207 26.516 -4.762 1 85.94 260 ILE B CA 1
ATOM 5441 C C . ILE B 1 260 ? 4.25 26.016 -5.84 1 85.94 260 ILE B C 1
ATOM 5443 O O . ILE B 1 260 ? 3.348 25.219 -5.555 1 85.94 260 ILE B O 1
ATOM 5447 N N . ASP B 1 261 ? 4.508 26.547 -6.969 1 85.75 261 ASP B N 1
ATOM 5448 C CA . ASP B 1 261 ? 3.787 26.031 -8.133 1 85.75 261 ASP B CA 1
ATOM 5449 C C . ASP B 1 261 ? 4.656 25.062 -8.938 1 85.75 261 ASP B C 1
ATOM 5451 O O . ASP B 1 261 ? 5.527 25.484 -9.695 1 85.75 261 ASP B O 1
ATOM 5455 N N . TYR B 1 262 ? 4.371 23.812 -8.805 1 79.19 262 TYR B N 1
ATOM 5456 C CA . TYR B 1 262 ? 5.16 22.781 -9.469 1 79.19 262 TYR B CA 1
ATOM 5457 C C . TYR B 1 262 ? 4.992 22.844 -10.977 1 79.19 262 TYR B C 1
ATOM 5459 O O . TYR B 1 262 ? 5.785 22.266 -11.727 1 79.19 262 TYR B O 1
ATOM 5467 N N . GLY B 1 263 ? 3.891 23.406 -11.352 1 71.69 263 GLY B N 1
ATOM 5468 C CA . GLY B 1 263 ? 3.711 23.609 -12.781 1 71.69 263 GLY B CA 1
ATOM 5469 C C . GLY B 1 263 ? 4.691 24.609 -13.359 1 71.69 263 GLY B C 1
ATOM 5470 O O . GLY B 1 263 ? 4.941 24.625 -14.57 1 71.69 263 GLY B O 1
ATOM 5471 N N . ASN B 1 264 ? 5.156 25.438 -12.438 1 69.12 264 ASN B N 1
ATOM 5472 C CA . ASN B 1 264 ? 6.113 26.453 -12.859 1 69.12 264 ASN B CA 1
ATOM 5473 C C . ASN B 1 264 ? 7.547 25.953 -12.773 1 69.12 264 ASN B C 1
ATOM 5475 O O . ASN B 1 264 ? 7.988 25.5 -11.719 1 69.12 264 ASN B O 1
ATOM 5479 N N . ALA B 1 265 ? 8.211 25.641 -13.836 1 56.88 265 ALA B N 1
ATOM 5480 C CA . ALA B 1 265 ? 9.5 25.016 -14.094 1 56.88 265 ALA B CA 1
ATOM 5481 C C . ALA B 1 265 ? 10.625 25.75 -13.359 1 56.88 265 ALA B C 1
ATOM 5483 O O . ALA B 1 265 ? 11.742 25.234 -13.258 1 56.88 265 ALA B O 1
ATOM 5484 N N . HIS B 1 266 ? 10.32 26.719 -12.688 1 62.62 266 HIS B N 1
ATOM 5485 C CA . HIS B 1 266 ? 11.5 27.5 -12.312 1 62.62 266 HIS B CA 1
ATOM 5486 C C . HIS B 1 266 ? 11.656 27.578 -10.805 1 62.62 266 HIS B C 1
ATOM 5488 O O . HIS B 1 266 ? 12.242 28.516 -10.281 1 62.62 266 HIS B O 1
ATOM 5494 N N . VAL B 1 267 ? 11.227 26.625 -10.141 1 65.69 267 VAL B N 1
ATOM 5495 C CA . VAL B 1 267 ? 11.391 26.672 -8.688 1 65.69 267 VAL B CA 1
ATOM 5496 C C . VAL B 1 267 ? 12.852 26.406 -8.328 1 65.69 267 VAL B C 1
ATOM 5498 O O . VAL B 1 267 ? 13.484 25.516 -8.891 1 65.69 267 VAL B O 1
ATOM 5501 N N . GLN B 1 268 ? 13.445 27.391 -7.547 1 70 268 GLN B N 1
ATOM 5502 C CA . GLN B 1 268 ? 14.859 27.312 -7.195 1 70 268 GLN B CA 1
ATOM 5503 C C . GLN B 1 268 ? 15.039 27.109 -5.695 1 70 268 GLN B C 1
ATOM 5505 O O . GLN B 1 268 ? 14.188 27.516 -4.898 1 70 268 GLN B O 1
ATOM 5510 N N . ILE B 1 269 ? 16.016 26.328 -5.418 1 73.25 269 ILE B N 1
ATOM 5511 C CA . ILE B 1 269 ? 16.453 26.203 -4.027 1 73.25 269 ILE B CA 1
ATOM 5512 C C . ILE B 1 269 ? 17.469 27.281 -3.705 1 73.25 269 ILE B C 1
ATOM 5514 O O . ILE B 1 269 ? 18.453 27.453 -4.434 1 73.25 269 ILE B O 1
ATOM 5518 N N . ARG B 1 270 ? 17.172 27.969 -2.77 1 74 270 ARG B N 1
ATOM 5519 C CA . ARG B 1 270 ? 18.094 29.047 -2.389 1 74 270 ARG B CA 1
ATOM 5520 C C . ARG B 1 270 ? 19.484 28.5 -2.078 1 74 270 ARG B C 1
ATOM 5522 O O . ARG B 1 270 ? 19.609 27.469 -1.402 1 74 270 ARG B O 1
ATOM 5529 N N . GLY B 1 271 ? 20.422 29.188 -2.596 1 70.56 271 GLY B N 1
ATOM 5530 C CA . GLY B 1 271 ? 21.812 28.859 -2.283 1 70.56 271 GLY B CA 1
ATOM 5531 C C . GLY B 1 271 ? 22.422 27.844 -3.223 1 70.56 271 GLY B C 1
ATOM 5532 O O . GLY B 1 271 ? 23.562 27.438 -3.055 1 70.56 271 GLY B O 1
ATOM 5533 N N . VAL B 1 272 ? 21.609 27.406 -4.086 1 74.88 272 VAL B N 1
ATOM 5534 C CA . VAL B 1 272 ? 22.141 26.422 -5.027 1 74.88 272 VAL B CA 1
ATOM 5535 C C . VAL B 1 272 ? 22.406 27.078 -6.375 1 74.88 272 VAL B C 1
ATOM 5537 O O . VAL B 1 272 ? 21.594 27.875 -6.859 1 74.88 272 VAL B O 1
ATOM 5540 N N . ASP B 1 273 ? 23.656 26.922 -6.777 1 75.5 273 ASP B N 1
ATOM 5541 C CA . ASP B 1 273 ? 24.031 27.547 -8.047 1 75.5 273 ASP B CA 1
ATOM 5542 C C . ASP B 1 273 ? 23.188 26.984 -9.195 1 75.5 273 ASP B C 1
ATOM 5544 O O . ASP B 1 273 ? 22.562 25.938 -9.062 1 75.5 273 ASP B O 1
ATOM 5548 N N . LYS B 1 274 ? 23.219 27.719 -10.281 1 74.69 274 LYS B N 1
ATOM 5549 C CA . LYS B 1 274 ? 22.359 27.438 -11.422 1 74.69 274 LYS B CA 1
ATOM 5550 C C . LYS B 1 274 ? 22.609 26.047 -11.984 1 74.69 274 LYS B C 1
ATOM 5552 O O . LYS B 1 274 ? 21.672 25.328 -12.32 1 74.69 274 LYS B O 1
ATOM 5557 N N . ALA B 1 275 ? 23.859 25.734 -12.047 1 73.31 275 ALA B N 1
ATOM 5558 C CA . ALA B 1 275 ? 24.234 24.438 -12.617 1 73.31 275 ALA B CA 1
ATOM 5559 C C . ALA B 1 275 ? 23.703 23.297 -11.758 1 73.31 275 ALA B C 1
ATOM 5561 O O . ALA B 1 275 ? 23.156 22.328 -12.281 1 73.31 275 ALA B O 1
ATOM 5562 N N . THR B 1 276 ? 23.891 23.422 -10.516 1 75.62 276 THR B N 1
ATOM 5563 C CA . THR B 1 276 ? 23.406 22.422 -9.57 1 75.62 276 THR B CA 1
ATOM 5564 C C . THR B 1 276 ? 21.891 22.359 -9.562 1 75.62 276 THR B C 1
ATOM 5566 O O . THR B 1 276 ? 21.312 21.281 -9.469 1 75.62 276 THR B O 1
ATOM 5569 N N . ARG B 1 277 ? 21.312 23.453 -9.828 1 73.69 277 ARG B N 1
ATOM 5570 C CA . ARG B 1 277 ? 19.844 23.531 -9.859 1 73.69 277 ARG B CA 1
ATOM 5571 C C . ARG B 1 277 ? 19.281 22.734 -11.031 1 73.69 277 ARG B C 1
ATOM 5573 O O . ARG B 1 277 ? 18.266 22.062 -10.883 1 73.69 277 ARG B O 1
ATOM 5580 N N . GLN B 1 278 ? 19.953 22.906 -12.07 1 73.31 278 GLN B N 1
ATOM 5581 C CA . GLN B 1 278 ? 19.5 22.188 -13.258 1 73.31 278 GLN B CA 1
ATOM 5582 C C . GLN B 1 278 ? 19.594 20.688 -13.062 1 73.31 278 GLN B C 1
ATOM 5584 O O . GLN B 1 278 ? 18.688 19.938 -13.461 1 73.31 278 GLN B O 1
ATOM 5589 N N . LYS B 1 279 ? 20.641 20.297 -12.406 1 73.88 279 LYS B N 1
ATOM 5590 C CA . LYS B 1 279 ? 20.844 18.875 -12.164 1 73.88 279 LYS B CA 1
ATOM 5591 C C . LYS B 1 279 ? 19.797 18.328 -11.195 1 73.88 279 LYS B C 1
ATOM 5593 O O . LYS B 1 279 ? 19.281 17.234 -11.391 1 73.88 279 LYS B O 1
ATOM 5598 N N . ILE B 1 280 ? 19.422 19.062 -10.242 1 74.75 280 ILE B N 1
ATOM 5599 C CA . ILE B 1 280 ? 18.438 18.672 -9.258 1 74.75 280 ILE B CA 1
ATOM 5600 C C . ILE B 1 280 ? 17.062 18.594 -9.922 1 74.75 280 ILE B C 1
ATOM 5602 O O . ILE B 1 280 ? 16.312 17.625 -9.711 1 74.75 280 ILE B O 1
ATOM 5606 N N . PHE B 1 281 ? 16.844 19.531 -10.789 1 71.38 281 PHE B N 1
ATOM 5607 C CA . PHE B 1 281 ? 15.547 19.578 -11.453 1 71.38 281 PHE B CA 1
ATOM 5608 C C . PHE B 1 281 ? 15.375 18.375 -12.391 1 71.38 281 PHE B C 1
ATOM 5610 O O . PHE B 1 281 ? 14.289 17.797 -12.469 1 71.38 281 PHE B O 1
ATOM 5617 N N . GLU B 1 282 ? 16.375 18.062 -13 1 71.25 282 GLU B N 1
ATOM 5618 C CA . GLU B 1 282 ? 16.312 16.922 -13.922 1 71.25 282 GLU B CA 1
ATOM 5619 C C . GLU B 1 282 ? 16.109 15.617 -13.18 1 71.25 282 GLU B C 1
ATOM 5621 O O . GLU B 1 282 ? 15.375 14.742 -13.641 1 71.25 282 GLU B O 1
ATOM 5626 N N . THR B 1 283 ? 16.719 15.547 -12.07 1 70.06 283 THR B N 1
ATOM 5627 C CA . THR B 1 283 ? 16.625 14.328 -11.273 1 70.06 283 THR B CA 1
ATOM 5628 C C . THR B 1 283 ? 15.281 14.266 -10.555 1 70.06 283 THR B C 1
ATOM 5630 O O . THR B 1 283 ? 14.703 13.188 -10.406 1 70.06 283 THR B O 1
ATOM 5633 N N . TRP B 1 284 ? 14.742 15.445 -10.305 1 75.38 284 TRP B N 1
ATOM 5634 C CA . TRP B 1 284 ? 13.539 15.547 -9.484 1 75.38 284 TRP B CA 1
ATOM 5635 C C . TRP B 1 284 ? 12.289 15.594 -10.352 1 75.38 284 TRP B C 1
ATOM 5637 O O . TRP B 1 284 ? 11.172 15.422 -9.852 1 75.38 284 TRP B O 1
ATOM 5647 N N . GLY B 1 285 ? 12.43 15.867 -11.609 1 72 285 GLY B N 1
ATOM 5648 C CA . GLY B 1 285 ? 11.297 15.977 -12.508 1 72 285 GLY B CA 1
ATOM 5649 C C . GLY B 1 285 ? 10.406 14.75 -12.5 1 72 285 GLY B C 1
ATOM 5650 O O . GLY B 1 285 ? 9.18 14.875 -12.469 1 72 285 GLY B O 1
ATOM 5651 N N . ASP B 1 286 ? 11 13.688 -12.414 1 76.94 286 ASP B N 1
ATOM 5652 C CA . ASP B 1 286 ? 10.25 12.438 -12.375 1 76.94 286 ASP B CA 1
ATOM 5653 C C . ASP B 1 286 ? 9.453 12.32 -11.078 1 76.94 286 ASP B C 1
ATOM 5655 O O . ASP B 1 286 ? 8.328 11.812 -11.086 1 76.94 286 ASP B O 1
ATOM 5659 N N . PHE B 1 287 ? 9.961 12.883 -10.055 1 85.06 287 PHE B N 1
ATOM 5660 C CA . PHE B 1 287 ? 9.289 12.812 -8.766 1 85.06 287 PHE B CA 1
ATOM 5661 C C . PHE B 1 287 ? 8.023 13.664 -8.758 1 85.06 287 PHE B C 1
ATOM 5663 O O . PHE B 1 287 ? 6.98 13.242 -8.266 1 85.06 287 PHE B O 1
ATOM 5670 N N . ARG B 1 288 ? 8.172 14.859 -9.336 1 83.81 288 ARG B N 1
ATOM 5671 C CA . ARG B 1 288 ? 7.02 15.758 -9.383 1 83.81 288 ARG B CA 1
ATOM 5672 C C . ARG B 1 288 ? 5.855 15.117 -10.125 1 83.81 288 ARG B C 1
ATOM 5674 O O . ARG B 1 288 ? 4.715 15.164 -9.664 1 83.81 288 ARG B O 1
ATOM 5681 N N . HIS B 1 289 ? 6.207 14.602 -11.156 1 84.38 289 HIS B N 1
ATOM 5682 C CA . HIS B 1 289 ? 5.18 13.969 -11.969 1 84.38 289 HIS B CA 1
ATOM 5683 C C . HIS B 1 289 ? 4.504 12.828 -11.211 1 84.38 289 HIS B C 1
ATOM 5685 O O . HIS B 1 289 ? 3.275 12.727 -11.195 1 84.38 289 HIS B O 1
ATOM 5691 N N . GLN B 1 290 ? 5.254 12.039 -10.562 1 88.5 290 GLN B N 1
ATOM 5692 C CA . GLN B 1 290 ? 4.727 10.906 -9.812 1 88.5 290 GLN B CA 1
ATOM 5693 C C . GLN B 1 290 ? 3.918 11.367 -8.609 1 88.5 290 GLN B C 1
ATOM 5695 O O . GLN B 1 290 ? 2.904 10.766 -8.258 1 88.5 290 GLN B O 1
ATOM 5700 N N . LEU B 1 291 ? 4.398 12.414 -8.031 1 92.06 291 LEU B N 1
ATOM 5701 C CA . LEU B 1 291 ? 3.709 12.969 -6.871 1 92.06 291 LEU B CA 1
ATOM 5702 C C . LEU B 1 291 ? 2.271 13.344 -7.219 1 92.06 291 LEU B C 1
ATOM 5704 O O . LEU B 1 291 ? 1.34 12.977 -6.5 1 92.06 291 LEU B O 1
ATOM 5708 N N . PHE B 1 292 ? 2.066 13.977 -8.305 1 91.81 292 PHE B N 1
ATOM 5709 C CA . PHE B 1 292 ? 0.731 14.406 -8.703 1 91.81 292 PHE B CA 1
ATOM 5710 C C . PHE B 1 292 ? -0.083 13.234 -9.234 1 91.81 292 PHE B C 1
ATOM 5712 O O . PHE B 1 292 ? -1.264 13.094 -8.906 1 91.81 292 PHE B O 1
ATOM 5719 N N . GLN B 1 293 ? 0.54 12.406 -9.891 1 89.19 293 GLN B N 1
ATOM 5720 C CA . GLN B 1 293 ? -0.185 11.312 -10.523 1 89.19 293 GLN B CA 1
ATOM 5721 C C . GLN B 1 293 ? -0.603 10.266 -9.5 1 89.19 293 GLN B C 1
ATOM 5723 O O . GLN B 1 293 ? -1.706 9.719 -9.57 1 89.19 293 GLN B O 1
ATOM 5728 N N . LEU B 1 294 ? 0.209 10 -8.531 1 91.75 294 LEU B N 1
ATOM 5729 C CA . LEU B 1 294 ? -0.011 8.867 -7.641 1 91.75 294 LEU B CA 1
ATOM 5730 C C . LEU B 1 294 ? -0.739 9.305 -6.375 1 91.75 294 LEU B C 1
ATOM 5732 O O . LEU B 1 294 ? -1.406 8.492 -5.727 1 91.75 294 LEU B O 1
ATOM 5736 N N . LEU B 1 295 ? -0.567 10.594 -6.055 1 95.81 295 LEU B N 1
ATOM 5737 C CA . LEU B 1 295 ? -1.05 10.938 -4.723 1 95.81 295 LEU B CA 1
ATOM 5738 C C . LEU B 1 295 ? -1.991 12.141 -4.781 1 95.81 295 LEU B C 1
ATOM 5740 O O . LEU B 1 295 ? -3.184 12.008 -4.5 1 95.81 295 LEU B O 1
ATOM 5744 N N . ILE B 1 296 ? -1.54 13.281 -5.309 1 96.19 296 ILE B N 1
ATOM 5745 C CA . ILE B 1 296 ? -2.289 14.523 -5.184 1 96.19 296 ILE B CA 1
ATOM 5746 C C . ILE B 1 296 ? -3.553 14.453 -6.039 1 96.19 296 ILE B C 1
ATOM 5748 O O . ILE B 1 296 ? -4.648 14.758 -5.566 1 96.19 296 ILE B O 1
ATOM 5752 N N . ASN B 1 297 ? -3.43 14.039 -7.266 1 94.19 297 ASN B N 1
ATOM 5753 C CA . ASN B 1 297 ? -4.594 13.992 -8.148 1 94.19 297 ASN B CA 1
ATOM 5754 C C . ASN B 1 297 ? -5.621 12.969 -7.66 1 94.19 297 ASN B C 1
ATOM 5756 O O . ASN B 1 297 ? -6.824 13.234 -7.684 1 94.19 297 ASN B O 1
ATOM 5760 N N . PRO B 1 298 ? -5.148 11.852 -7.281 1 95.06 298 PRO B N 1
ATOM 5761 C CA . PRO B 1 298 ? -6.113 10.914 -6.699 1 95.06 298 PRO B CA 1
ATOM 5762 C C . PRO B 1 298 ? -6.816 11.477 -5.469 1 95.06 298 PRO B C 1
ATOM 5764 O O . PRO B 1 298 ? -8.016 11.25 -5.281 1 95.06 298 PRO B O 1
ATOM 5767 N N . MET B 1 299 ? -6.125 12.18 -4.633 1 97 299 MET B N 1
ATOM 5768 C CA . MET B 1 299 ? -6.738 12.812 -3.471 1 97 299 MET B CA 1
ATOM 5769 C C . MET B 1 299 ? -7.797 13.828 -3.9 1 97 299 MET B C 1
ATOM 5771 O O . MET B 1 299 ? -8.883 13.883 -3.318 1 97 299 MET B O 1
ATOM 5775 N N . LYS B 1 300 ? -7.438 14.578 -4.902 1 95.81 300 LYS B N 1
ATOM 5776 C CA . LYS B 1 300 ? -8.375 15.555 -5.449 1 95.81 300 LYS B CA 1
ATOM 5777 C C . LYS B 1 300 ? -9.617 14.867 -6.016 1 95.81 300 LYS B C 1
ATOM 5779 O O . LYS B 1 300 ? -10.742 15.273 -5.727 1 95.81 300 LYS B O 1
ATOM 5784 N N . SER B 1 301 ? -9.398 13.82 -6.777 1 94.5 301 SER B N 1
ATOM 5785 C CA . SER B 1 301 ? -10.484 13.102 -7.441 1 94.5 301 SER B CA 1
ATOM 5786 C C . SER B 1 301 ? -11.422 12.453 -6.426 1 94.5 301 SER B C 1
ATOM 5788 O O . SER B 1 301 ? -12.633 12.391 -6.648 1 94.5 301 SER B O 1
ATOM 5790 N N . LEU B 1 302 ? -10.836 12.031 -5.332 1 95.38 302 LEU B N 1
ATOM 5791 C CA . LEU B 1 302 ? -11.617 11.367 -4.289 1 95.38 302 LEU B CA 1
ATOM 5792 C C . LEU B 1 302 ? -12.375 12.398 -3.451 1 95.38 302 LEU B C 1
ATOM 5794 O O . LEU B 1 302 ? -13.289 12.039 -2.699 1 95.38 302 LEU B O 1
ATOM 5798 N N . GLN B 1 303 ? -11.977 13.617 -3.623 1 94.19 303 GLN B N 1
ATOM 5799 C CA . GLN B 1 303 ? -12.523 14.625 -2.717 1 94.19 303 GLN B CA 1
ATOM 5800 C C . GLN B 1 303 ? -12.484 14.141 -1.271 1 94.19 303 GLN B C 1
ATOM 5802 O O . GLN B 1 303 ? -13.516 14.133 -0.589 1 94.19 303 GLN B O 1
ATOM 5807 N N . LEU B 1 304 ? -11.367 13.859 -0.829 1 95.56 304 LEU B N 1
ATOM 5808 C CA . LEU B 1 304 ? -11.109 13.258 0.475 1 95.56 304 LEU B CA 1
ATOM 5809 C C . LEU B 1 304 ? -11.695 14.117 1.594 1 95.56 304 LEU B C 1
ATOM 5811 O O . LEU B 1 304 ? -11.438 15.32 1.663 1 95.56 304 LEU B O 1
ATOM 5815 N N . THR B 1 305 ? -12.516 13.531 2.479 1 95.62 305 THR B N 1
ATOM 5816 C CA . THR B 1 305 ? -13.07 14.219 3.639 1 95.62 305 THR B CA 1
ATOM 5817 C C . THR B 1 305 ? -12.07 14.219 4.793 1 95.62 305 THR B C 1
ATOM 5819 O O . THR B 1 305 ? -11.117 13.438 4.793 1 95.62 305 THR B O 1
ATOM 5822 N N . GLN B 1 306 ? -12.266 15.078 5.711 1 96.25 306 GLN B N 1
ATOM 5823 C CA . GLN B 1 306 ? -11.391 15.117 6.879 1 96.25 306 GLN B CA 1
ATOM 5824 C C . GLN B 1 306 ? -11.453 13.812 7.656 1 96.25 306 GLN B C 1
ATOM 5826 O O . GLN B 1 306 ? -10.445 13.352 8.195 1 96.25 306 GLN B O 1
ATOM 5831 N N . TYR B 1 307 ? -12.648 13.25 7.742 1 97.12 307 TYR B N 1
ATOM 5832 C CA . TYR B 1 307 ? -12.82 11.977 8.438 1 97.12 307 TYR B CA 1
ATOM 5833 C C . TYR B 1 307 ? -12.016 10.875 7.758 1 97.12 307 TYR B C 1
ATOM 5835 O O . TYR B 1 307 ? -11.406 10.039 8.43 1 97.12 307 TYR B O 1
ATOM 5843 N N . GLU B 1 308 ? -12.023 10.828 6.438 1 98.12 308 GLU B N 1
ATOM 5844 C CA . GLU B 1 308 ? -11.203 9.891 5.68 1 98.12 308 GLU B CA 1
ATOM 5845 C C . GLU B 1 308 ? -9.719 10.172 5.879 1 98.12 308 GLU B C 1
ATOM 5847 O O . GLU B 1 308 ? -8.906 9.242 5.93 1 98.12 308 GLU B O 1
ATOM 5852 N N . MET B 1 309 ? -9.367 11.438 5.969 1 98.38 309 MET B N 1
ATOM 5853 C CA . MET B 1 309 ? -7.984 11.797 6.262 1 98.38 309 MET B CA 1
ATOM 5854 C C . MET B 1 309 ? -7.562 11.281 7.633 1 98.38 309 MET B C 1
ATOM 5856 O O . MET B 1 309 ? -6.457 10.758 7.789 1 98.38 309 MET B O 1
ATOM 5860 N N . ALA B 1 310 ? -8.461 11.469 8.594 1 98.44 310 ALA B N 1
ATOM 5861 C CA . ALA B 1 310 ? -8.188 10.93 9.922 1 98.44 310 ALA B CA 1
ATOM 5862 C C . ALA B 1 310 ? -7.996 9.414 9.867 1 98.44 310 ALA B C 1
ATOM 5864 O O . ALA B 1 310 ? -7.133 8.867 10.562 1 98.44 310 ALA B O 1
ATOM 5865 N N . PHE B 1 311 ? -8.82 8.812 9.094 1 98.69 311 PHE B N 1
ATOM 5866 C CA . PHE B 1 311 ? -8.719 7.367 8.914 1 98.69 311 PHE B CA 1
ATOM 5867 C C . PHE B 1 311 ? -7.371 6.992 8.305 1 98.69 311 PHE B C 1
ATOM 5869 O O . PHE B 1 311 ? -6.719 6.051 8.758 1 98.69 311 PHE B O 1
ATOM 5876 N N . LEU B 1 312 ? -6.922 7.676 7.25 1 98.44 312 LEU B N 1
ATOM 5877 C CA . LEU B 1 312 ? -5.621 7.434 6.633 1 98.44 312 LEU B CA 1
ATOM 5878 C C . LEU B 1 312 ? -4.496 7.605 7.645 1 98.44 312 LEU B C 1
ATOM 5880 O O . LEU B 1 312 ? -3.586 6.777 7.715 1 98.44 312 LEU B O 1
ATOM 5884 N N . ILE B 1 313 ? -4.598 8.633 8.383 1 98.38 313 ILE B N 1
ATOM 5885 C CA . ILE B 1 313 ? -3.588 8.914 9.398 1 98.38 313 ILE B CA 1
ATOM 5886 C C . ILE B 1 313 ? -3.547 7.777 10.414 1 98.38 313 ILE B C 1
ATOM 5888 O O . ILE B 1 313 ? -2.467 7.312 10.789 1 98.38 313 ILE B O 1
ATOM 5892 N N . ALA B 1 314 ? -4.688 7.344 10.844 1 98.44 314 ALA B N 1
ATOM 5893 C CA . ALA B 1 314 ? -4.762 6.254 11.812 1 98.44 314 ALA B CA 1
ATOM 5894 C C . ALA B 1 314 ? -4.133 4.98 11.25 1 98.44 314 ALA B C 1
ATOM 5896 O O . ALA B 1 314 ? -3.396 4.285 11.953 1 98.44 314 ALA B O 1
ATOM 5897 N N . GLN B 1 315 ? -4.438 4.691 10.016 1 97.75 315 GLN B N 1
ATOM 5898 C CA . GLN B 1 315 ? -3.887 3.51 9.367 1 97.75 315 GLN B CA 1
ATOM 5899 C C . GLN B 1 315 ? -2.363 3.576 9.305 1 97.75 315 GLN B C 1
ATOM 5901 O O . GLN B 1 315 ? -1.684 2.562 9.484 1 97.75 315 GLN B O 1
ATOM 5906 N N . ILE B 1 316 ? -1.863 4.715 9.016 1 97.25 316 ILE B N 1
ATOM 5907 C CA . ILE B 1 316 ? -0.42 4.902 8.914 1 97.25 316 ILE B CA 1
ATOM 5908 C C . ILE B 1 316 ? 0.209 4.836 10.305 1 97.25 316 ILE B C 1
ATOM 5910 O O . ILE B 1 316 ? 1.217 4.156 10.5 1 97.25 316 ILE B O 1
ATOM 5914 N N . LEU B 1 317 ? -0.39 5.48 11.242 1 97.62 317 LEU B N 1
ATOM 5915 C CA . LEU B 1 317 ? 0.14 5.574 12.594 1 97.62 317 LEU B CA 1
ATOM 5916 C C . LEU B 1 317 ? 0.211 4.199 13.25 1 97.62 317 LEU B C 1
ATOM 5918 O O . LEU B 1 317 ? 1.221 3.854 13.867 1 97.62 317 LEU B O 1
ATOM 5922 N N . PHE B 1 318 ? -0.844 3.469 13.094 1 96.62 318 PHE B N 1
ATOM 5923 C CA . PHE B 1 318 ? -0.954 2.209 13.82 1 96.62 318 PHE B CA 1
ATOM 5924 C C . PHE B 1 318 ? -0.544 1.036 12.938 1 96.62 318 PHE B C 1
ATOM 5926 O O . PHE B 1 318 ? -0.972 -0.098 13.164 1 96.62 318 PHE B O 1
ATOM 5933 N N . SER B 1 319 ? 0.161 1.31 11.961 1 89.38 319 SER B N 1
ATOM 5934 C CA . SER B 1 319 ? 0.712 0.233 11.141 1 89.38 319 SER B CA 1
ATOM 5935 C C . SER B 1 319 ? 1.849 -0.484 11.867 1 89.38 319 SER B C 1
ATOM 5937 O O . SER B 1 319 ? 2.74 0.16 12.422 1 89.38 319 SER B O 1
ATOM 5939 N N . THR B 1 320 ? 1.809 -1.749 11.898 1 77.81 320 THR B N 1
ATOM 5940 C CA . THR B 1 320 ? 2.857 -2.531 12.539 1 77.81 320 THR B CA 1
ATOM 5941 C C . THR B 1 320 ? 3.887 -3.004 11.523 1 77.81 320 THR B C 1
ATOM 5943 O O . THR B 1 320 ? 4.883 -3.631 11.883 1 77.81 320 THR B O 1
ATOM 5946 N N . GLN B 1 321 ? 3.654 -2.67 10.344 1 75.62 321 GLN B N 1
ATOM 5947 C CA . GLN B 1 321 ? 4.559 -3.129 9.297 1 75.62 321 GLN B CA 1
ATOM 5948 C C . GLN B 1 321 ? 5.969 -2.59 9.508 1 75.62 321 GLN B C 1
ATOM 5950 O O . GLN B 1 321 ? 6.168 -1.378 9.609 1 75.62 321 GLN B O 1
ATOM 5955 N N . GLY B 1 322 ? 6.902 -3.527 9.703 1 68.88 322 GLY B N 1
ATOM 5956 C CA . GLY B 1 322 ? 8.305 -3.152 9.836 1 68.88 322 GLY B CA 1
ATOM 5957 C C . GLY B 1 322 ? 8.656 -2.627 11.211 1 68.88 322 GLY B C 1
ATOM 5958 O O . GLY B 1 322 ? 9.695 -1.996 11.398 1 68.88 322 GLY B O 1
ATOM 5959 N N . ASN B 1 323 ? 7.707 -2.766 12.07 1 78.25 323 ASN B N 1
ATOM 5960 C CA . ASN B 1 323 ? 7.98 -2.27 13.414 1 78.25 323 ASN B CA 1
ATOM 5961 C C . ASN B 1 323 ? 8.156 -3.412 14.414 1 78.25 323 ASN B C 1
ATOM 5963 O O . ASN B 1 323 ? 7.223 -3.77 15.125 1 78.25 323 ASN B O 1
ATOM 5967 N N . ASP B 1 324 ? 9.289 -3.854 14.609 1 76.31 324 ASP B N 1
ATOM 5968 C CA . ASP B 1 324 ? 9.594 -5.008 15.453 1 76.31 324 ASP B CA 1
ATOM 5969 C C . ASP B 1 324 ? 9.844 -4.582 16.906 1 76.31 324 ASP B C 1
ATOM 5971 O O . ASP B 1 324 ? 9.984 -5.43 17.781 1 76.31 324 ASP B O 1
ATOM 5975 N N . SER B 1 325 ? 9.781 -3.357 17.156 1 83.62 325 SER B N 1
ATOM 5976 C CA . SER B 1 325 ? 10.164 -2.855 18.484 1 83.62 325 SER B CA 1
ATOM 5977 C C . SER B 1 325 ? 8.945 -2.705 19.391 1 83.62 325 SER B C 1
ATOM 5979 O O . SER B 1 325 ? 9.086 -2.414 20.578 1 83.62 325 SER B O 1
ATOM 5981 N N . LEU B 1 326 ? 7.801 -3.023 18.875 1 91.62 326 LEU B N 1
ATOM 5982 C CA . LEU B 1 326 ? 6.578 -2.809 19.641 1 91.62 326 LEU B CA 1
ATOM 5983 C C . LEU B 1 326 ? 6.367 -3.932 20.656 1 91.62 326 LEU B C 1
ATOM 5985 O O . LEU B 1 326 ? 6.629 -5.098 20.359 1 91.62 326 LEU B O 1
ATOM 5989 N N . SER B 1 327 ? 5.91 -3.543 21.797 1 93.19 327 SER B N 1
ATOM 5990 C CA . SER B 1 327 ? 5.566 -4.52 22.828 1 93.19 327 SER B CA 1
ATOM 5991 C C . SER B 1 327 ? 4.348 -5.344 22.422 1 93.19 327 SER B C 1
ATOM 5993 O O . SER B 1 327 ? 3.596 -4.953 21.531 1 93.19 327 SER B O 1
ATOM 5995 N N . THR B 1 328 ? 4.207 -6.469 23.078 1 91.38 328 THR B N 1
ATOM 5996 C CA . THR B 1 328 ? 3.061 -7.328 22.812 1 91.38 328 THR B CA 1
ATOM 5997 C C . THR B 1 328 ? 1.757 -6.617 23.156 1 91.38 328 THR B C 1
ATOM 5999 O O . THR B 1 328 ? 0.762 -6.746 22.438 1 91.38 328 THR B O 1
ATOM 6002 N N . LYS B 1 329 ? 1.825 -5.938 24.234 1 94.25 329 LYS B N 1
ATOM 6003 C CA . LYS B 1 329 ? 0.651 -5.168 24.641 1 94.25 329 LYS B CA 1
ATOM 6004 C C . LYS B 1 329 ? 0.284 -4.129 23.594 1 94.25 329 LYS B C 1
ATOM 6006 O O . LYS B 1 329 ? -0.893 -3.955 23.266 1 94.25 329 LYS B O 1
ATOM 6011 N N . ALA B 1 330 ? 1.264 -3.422 23.109 1 96.31 330 ALA B N 1
ATOM 6012 C CA . ALA B 1 330 ? 1.037 -2.414 22.078 1 96.31 330 ALA B CA 1
ATOM 6013 C C . ALA B 1 330 ? 0.448 -3.041 20.812 1 96.31 330 ALA B C 1
ATOM 6015 O O . ALA B 1 330 ? -0.441 -2.463 20.188 1 96.31 330 ALA B O 1
ATOM 6016 N N . GLN B 1 331 ? 0.911 -4.234 20.5 1 93.5 331 GLN B N 1
ATOM 6017 C CA . GLN B 1 331 ? 0.413 -4.934 19.312 1 93.5 331 GLN B CA 1
ATOM 6018 C C . GLN B 1 331 ? -1.071 -5.262 19.453 1 93.5 331 GLN B C 1
ATOM 6020 O O . GLN B 1 331 ? -1.831 -5.141 18.484 1 93.5 331 GLN B O 1
ATOM 6025 N N . HIS B 1 332 ? -1.484 -5.637 20.609 1 94.06 332 HIS B N 1
ATOM 6026 C CA . HIS B 1 332 ? -2.887 -5.941 20.859 1 94.06 332 HIS B C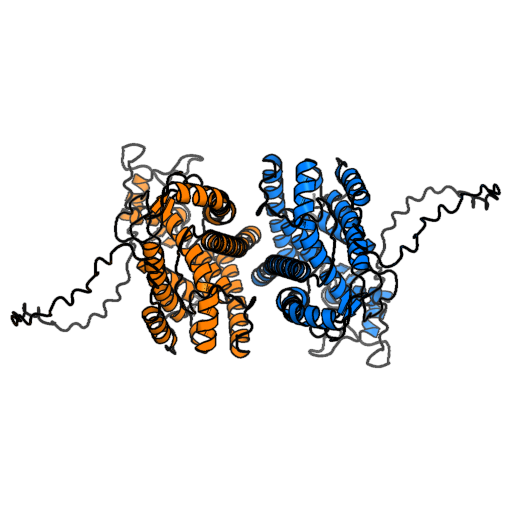A 1
ATOM 6027 C C . HIS B 1 332 ? -3.75 -4.688 20.766 1 94.06 332 HIS B C 1
ATOM 6029 O O . HIS B 1 332 ? -4.832 -4.723 20.172 1 94.06 332 HIS B O 1
ATOM 6035 N N . ILE B 1 333 ? -3.256 -3.662 21.312 1 96.5 333 ILE B N 1
ATOM 6036 C CA . ILE B 1 333 ? -3.988 -2.402 21.266 1 96.5 333 ILE B CA 1
ATOM 6037 C C . ILE B 1 333 ? -4.148 -1.951 19.812 1 96.5 333 ILE B C 1
ATOM 6039 O O . ILE B 1 333 ? -5.23 -1.526 19.406 1 96.5 333 ILE B O 1
ATOM 6043 N N . ILE B 1 334 ? -3.125 -2.047 19.078 1 97 334 ILE B N 1
ATOM 6044 C CA . ILE B 1 334 ? -3.107 -1.63 17.672 1 97 334 ILE B CA 1
ATOM 6045 C C . ILE B 1 334 ? -4.113 -2.457 16.875 1 97 334 ILE B C 1
ATOM 6047 O O . ILE B 1 334 ? -4.867 -1.914 16.062 1 97 334 ILE B O 1
ATOM 6051 N N . GLU B 1 335 ? -4.109 -3.723 17.141 1 93.81 335 GLU B N 1
ATOM 6052 C CA . GLU B 1 335 ? -5.062 -4.586 16.453 1 93.81 335 GLU B CA 1
ATOM 6053 C C . GLU B 1 335 ? -6.5 -4.172 16.766 1 93.81 335 GLU B C 1
ATOM 6055 O O . GLU B 1 335 ? -7.352 -4.16 15.867 1 93.81 335 GLU B O 1
ATOM 6060 N N . GLU B 1 336 ? -6.715 -3.85 17.922 1 95.56 336 GLU B N 1
ATOM 6061 C CA . GLU B 1 336 ? -8.039 -3.395 18.344 1 95.56 336 GLU B CA 1
ATOM 6062 C C . GLU B 1 336 ? -8.414 -2.078 17.672 1 95.56 336 GLU B C 1
ATOM 6064 O O . GLU B 1 336 ? -9.539 -1.905 17.203 1 95.56 336 GLU B O 1
ATOM 6069 N N . VAL B 1 337 ? -7.496 -1.188 17.641 1 97.69 337 VAL B N 1
ATOM 6070 C CA . VAL B 1 337 ? -7.73 0.116 17.031 1 97.69 337 VAL B CA 1
ATOM 6071 C C . VAL B 1 337 ? -8.047 -0.055 15.555 1 97.69 337 VAL B C 1
ATOM 6073 O O . VAL B 1 337 ? -9.008 0.54 15.047 1 97.69 337 VAL B O 1
ATOM 6076 N N . LEU B 1 338 ? -7.293 -0.864 14.898 1 96.94 338 LEU B N 1
ATOM 6077 C CA . LEU B 1 338 ? -7.473 -1.064 13.469 1 96.94 338 LEU B CA 1
ATOM 6078 C C . LEU B 1 338 ? -8.82 -1.705 13.172 1 96.94 338 LEU B C 1
ATOM 6080 O O . LEU B 1 338 ? -9.461 -1.383 12.172 1 96.94 338 LEU B O 1
ATOM 6084 N N . GLU B 1 339 ? -9.172 -2.564 14.047 1 95.38 339 GLU B N 1
ATOM 6085 C CA . GLU B 1 339 ? -10.508 -3.145 13.914 1 95.38 339 GLU B CA 1
ATOM 6086 C C . GLU B 1 339 ? -11.594 -2.094 14.125 1 95.38 339 GLU B C 1
ATOM 6088 O O . GLU B 1 339 ? -12.531 -1.993 13.328 1 95.38 339 GLU B O 1
ATOM 6093 N N . GLN B 1 340 ? -11.422 -1.335 15.117 1 96.44 340 GLN B N 1
ATOM 6094 C CA . GLN B 1 340 ? -12.414 -0.331 15.477 1 96.44 340 GLN B CA 1
ATOM 6095 C C . GLN B 1 340 ? -12.555 0.726 14.383 1 96.44 340 GLN B C 1
ATOM 6097 O O . GLN B 1 340 ? -13.664 1.084 13.992 1 96.44 340 GLN B O 1
ATOM 6102 N N . ILE B 1 341 ? -11.492 1.201 13.906 1 98.06 341 ILE B N 1
ATOM 6103 C CA . ILE B 1 341 ? -11.57 2.295 12.945 1 98.06 341 ILE B CA 1
ATOM 6104 C C . ILE B 1 341 ? -12.125 1.778 11.617 1 98.06 341 ILE B C 1
ATOM 6106 O O . ILE B 1 341 ? -12.781 2.518 10.883 1 98.06 341 ILE B O 1
ATOM 6110 N N . SER B 1 342 ? -11.852 0.548 11.281 1 97.44 342 SER B N 1
ATOM 6111 C CA . SER B 1 342 ? -12.445 -0.04 10.086 1 97.44 342 SER B CA 1
ATOM 6112 C C . SER B 1 342 ? -13.969 -0.117 10.203 1 97.44 342 SER B C 1
ATOM 6114 O O . SER B 1 342 ? -14.68 0.169 9.242 1 97.44 342 SER B O 1
ATOM 6116 N N . ASN B 1 343 ? -14.383 -0.498 11.367 1 96.56 343 ASN B N 1
ATOM 6117 C CA . ASN B 1 343 ? -15.82 -0.523 11.625 1 96.56 343 ASN B CA 1
ATOM 6118 C C . ASN B 1 343 ? -16.422 0.873 11.531 1 96.56 343 ASN B C 1
ATOM 6120 O O . ASN B 1 343 ? -17.531 1.042 10.992 1 96.56 343 ASN B O 1
ATOM 6124 N N . GLU B 1 344 ? -15.734 1.766 12.07 1 96.31 344 GLU B N 1
ATOM 6125 C CA . GLU B 1 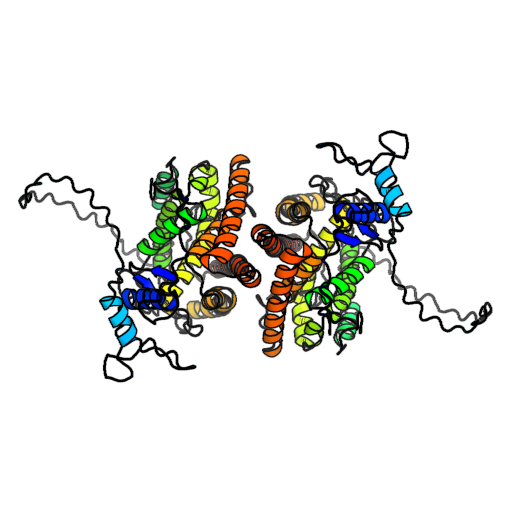344 ? -16.219 3.145 12.039 1 96.31 344 GLU B CA 1
ATOM 6126 C C . GLU B 1 344 ? -16.281 3.678 10.609 1 96.31 344 GLU B C 1
ATOM 6128 O O . GLU B 1 344 ? -17.188 4.445 10.273 1 96.31 344 GLU B O 1
ATOM 6133 N N . MET B 1 345 ? -15.367 3.301 9.781 1 97.31 345 MET B N 1
ATOM 6134 C CA . MET B 1 345 ? -15.383 3.715 8.383 1 97.31 345 MET B CA 1
ATOM 6135 C C . MET B 1 345 ? -16.578 3.109 7.648 1 97.31 345 MET B C 1
ATOM 6137 O O . MET B 1 345 ? -17.188 3.762 6.797 1 97.31 345 MET B O 1
ATOM 6141 N N . HIS B 1 346 ? -16.828 1.836 7.996 1 96.38 346 HIS B N 1
ATOM 6142 C CA . HIS B 1 346 ? -18.031 1.218 7.453 1 96.38 346 HIS B CA 1
ATOM 6143 C C . HIS B 1 346 ? -19.281 2.037 7.793 1 96.38 346 HIS B C 1
ATOM 6145 O O . HIS B 1 346 ? -20.094 2.324 6.918 1 96.38 346 HIS B O 1
ATOM 6151 N N . HIS B 1 347 ? -19.391 2.406 9.055 1 95.5 347 HIS B N 1
ATOM 6152 C CA . HIS B 1 347 ? -20.547 3.176 9.5 1 95.5 347 HIS B CA 1
ATOM 6153 C C . HIS B 1 347 ? -20.578 4.551 8.844 1 95.5 347 HIS B C 1
ATOM 6155 O O . HIS B 1 347 ? -21.641 5.055 8.5 1 95.5 347 HIS B O 1
ATOM 6161 N N . TYR B 1 348 ? -19.453 5.113 8.719 1 96.31 348 TYR B N 1
ATOM 6162 C CA . TYR B 1 348 ? -19.359 6.422 8.078 1 96.31 348 TYR B CA 1
ATOM 6163 C C . TYR B 1 348 ? -19.859 6.359 6.637 1 96.31 348 TYR B C 1
ATOM 6165 O O . TYR B 1 348 ? -20.609 7.227 6.195 1 96.31 348 TYR B O 1
ATOM 6173 N N . TYR B 1 349 ? -19.422 5.332 5.898 1 96.31 349 TYR B N 1
ATOM 6174 C CA . TYR B 1 349 ? -19.797 5.199 4.496 1 96.31 349 TYR B CA 1
ATOM 6175 C C . TYR B 1 349 ? -21.281 4.836 4.363 1 96.31 349 TYR B C 1
ATOM 6177 O O . TYR B 1 349 ? -21.984 5.375 3.506 1 96.31 349 TYR B O 1
ATOM 6185 N N . THR B 1 350 ? -21.75 3.938 5.215 1 92.81 350 THR B N 1
ATOM 6186 C CA . THR B 1 350 ? -23.109 3.445 5.074 1 92.81 350 THR B CA 1
ATOM 6187 C C . THR B 1 350 ? -24.109 4.445 5.648 1 92.81 350 THR B C 1
ATOM 6189 O O . THR B 1 350 ? -25.141 4.742 5.02 1 92.81 350 THR B O 1
ATOM 6192 N N . ASN B 1 351 ? -23.781 5.016 6.84 1 90.31 351 ASN B N 1
ATOM 6193 C CA . ASN B 1 351 ? -24.734 5.879 7.539 1 90.31 351 ASN B CA 1
ATOM 6194 C C . ASN B 1 351 ? -24.438 7.355 7.293 1 90.31 351 ASN B C 1
ATOM 6196 O O . ASN B 1 351 ? -25.344 8.172 7.227 1 90.31 351 ASN B O 1
ATOM 6200 N N . GLY B 1 352 ? -23.234 7.672 7.242 1 87.88 352 GLY B N 1
ATOM 6201 C CA . GLY B 1 352 ? -22.844 9.062 7.051 1 87.88 352 GLY B CA 1
ATOM 6202 C C . GLY B 1 352 ? -22.953 9.516 5.605 1 87.88 352 GLY B C 1
ATOM 6203 O O . GLY B 1 352 ? -23.656 10.477 5.297 1 87.88 352 GLY B O 1
ATOM 6204 N N . MET B 1 353 ? -22.344 8.727 4.734 1 92.5 353 MET B N 1
ATOM 6205 C CA . MET B 1 353 ? -22.297 9.086 3.322 1 92.5 353 MET B CA 1
ATOM 6206 C C . MET B 1 353 ? -23.391 8.375 2.541 1 92.5 353 MET B C 1
ATOM 6208 O O . MET B 1 353 ? -23.609 8.672 1.363 1 92.5 353 MET B O 1
ATOM 6212 N N . HIS B 1 354 ? -24.094 7.441 3.117 1 90.81 354 HIS B N 1
ATOM 6213 C CA . HIS B 1 354 ? -25.203 6.695 2.525 1 90.81 354 HIS B CA 1
ATOM 6214 C C . HIS B 1 354 ? -24.766 5.98 1.252 1 90.81 354 HIS B C 1
ATOM 6216 O O . HIS B 1 354 ? -25.438 6.059 0.227 1 90.81 354 HIS B O 1
ATOM 6222 N N . LEU B 1 355 ? -23.609 5.398 1.377 1 90.94 355 LEU B N 1
ATOM 6223 C CA . LEU B 1 355 ? -23.109 4.578 0.28 1 90.94 355 LEU B CA 1
ATOM 6224 C C . LEU B 1 355 ? -23.422 3.105 0.512 1 90.94 355 LEU B C 1
ATOM 6226 O O . LEU B 1 355 ? -23 2.523 1.513 1 90.94 355 LEU B O 1
ATOM 6230 N N . SER B 1 356 ? -24.188 2.598 -0.377 1 86.19 356 SER B N 1
ATOM 6231 C CA . SER B 1 356 ? -24.453 1.166 -0.278 1 86.19 356 SER B CA 1
ATOM 6232 C C . SER B 1 356 ? -23.234 0.346 -0.684 1 86.19 356 SER B C 1
ATOM 6234 O O . SER B 1 356 ? -22.984 -0.713 -0.11 1 86.19 356 SER B O 1
ATOM 6236 N N . ASN B 1 357 ? -22.547 0.836 -1.674 1 94.56 357 ASN B N 1
ATOM 6237 C CA . ASN B 1 357 ? -21.312 0.228 -2.164 1 94.56 357 ASN B CA 1
ATOM 6238 C C . ASN B 1 357 ? -20.141 1.189 -2.059 1 94.56 357 ASN B C 1
ATOM 6240 O O . ASN B 1 357 ? -20.047 2.158 -2.814 1 94.56 357 ASN B O 1
ATOM 6244 N N . TYR B 1 358 ? -19.266 0.85 -1.069 1 96.44 358 TYR B N 1
ATOM 6245 C CA . TYR B 1 358 ? -18.125 1.738 -0.849 1 96.44 358 TYR B CA 1
ATOM 6246 C C . TYR B 1 358 ? -16.812 1.023 -1.137 1 96.44 358 TYR B C 1
ATOM 6248 O O . TYR B 1 358 ? -15.734 1.515 -0.775 1 96.44 358 TYR B O 1
ATOM 6256 N N . ALA B 1 359 ? -16.844 -0.121 -1.76 1 96.62 359 ALA B N 1
ATOM 6257 C CA . ALA B 1 359 ? -15.648 -0.938 -1.966 1 96.62 359 ALA B CA 1
ATOM 6258 C C . ALA B 1 359 ? -14.594 -0.18 -2.768 1 96.62 359 ALA B C 1
ATOM 6260 O O . ALA B 1 359 ? -13.43 -0.101 -2.361 1 96.62 359 ALA B O 1
ATOM 6261 N N . GLN B 1 360 ? -14.992 0.386 -3.844 1 96.56 360 GLN B N 1
ATOM 6262 C CA . GLN B 1 360 ? -14.047 1.079 -4.711 1 96.56 360 GLN B CA 1
ATOM 6263 C C . GLN B 1 360 ? -13.391 2.25 -3.984 1 96.56 360 GLN B C 1
ATOM 6265 O O . GLN B 1 360 ? -12.18 2.451 -4.086 1 96.56 360 GLN B O 1
ATOM 6270 N N . ARG B 1 361 ? -14.219 3.018 -3.328 1 97 361 ARG B N 1
ATOM 6271 C CA . ARG B 1 361 ? -13.711 4.195 -2.631 1 97 361 ARG B CA 1
ATOM 6272 C C . ARG B 1 361 ? -12.719 3.801 -1.538 1 97 361 ARG B C 1
ATOM 6274 O O . ARG B 1 361 ? -11.664 4.414 -1.403 1 97 361 ARG B O 1
ATOM 6281 N N . LEU B 1 362 ? -13.086 2.781 -0.784 1 97.75 362 LEU B N 1
ATOM 6282 C CA . LEU B 1 362 ? -12.219 2.318 0.293 1 97.75 362 LEU B CA 1
ATOM 6283 C C . LEU B 1 362 ? -10.898 1.791 -0.26 1 97.75 362 LEU B C 1
ATOM 6285 O O . LEU B 1 362 ? -9.836 2.035 0.316 1 97.75 362 LEU B O 1
ATOM 6289 N N . ILE B 1 363 ? -10.914 1.138 -1.357 1 97.19 363 ILE B N 1
ATOM 6290 C CA . ILE B 1 363 ? -9.711 0.625 -2.008 1 97.19 363 ILE B CA 1
ATOM 6291 C C . ILE B 1 363 ? -8.828 1.788 -2.457 1 97.19 363 ILE B C 1
ATOM 6293 O O . ILE B 1 363 ? -7.621 1.789 -2.213 1 97.19 363 ILE B O 1
ATOM 6297 N N . LYS B 1 364 ? -9.445 2.732 -3.105 1 95.56 364 LYS B N 1
ATOM 6298 C CA . LYS B 1 364 ? -8.711 3.906 -3.566 1 95.56 364 LYS B CA 1
ATOM 6299 C C . LYS B 1 364 ? -8.07 4.648 -2.395 1 95.56 364 LYS B C 1
ATOM 6301 O O . LYS B 1 364 ? -6.953 5.156 -2.51 1 95.56 364 LYS B O 1
ATOM 6306 N N . LEU B 1 365 ? -8.789 4.668 -1.311 1 96.88 365 LEU B N 1
ATOM 6307 C CA . LEU B 1 365 ? -8.273 5.316 -0.11 1 96.88 365 LEU B CA 1
ATOM 6308 C C . LEU B 1 365 ? -7.031 4.598 0.405 1 96.88 365 LEU B C 1
ATOM 6310 O O . LEU B 1 365 ? -6.027 5.238 0.725 1 96.88 365 LEU B O 1
ATOM 6314 N N . THR B 1 366 ? -7.098 3.35 0.471 1 95.19 366 THR B N 1
ATOM 6315 C CA . THR B 1 366 ? -5.98 2.57 0.991 1 95.19 366 THR B CA 1
ATOM 6316 C C . THR B 1 366 ? -4.785 2.643 0.043 1 95.19 366 THR B C 1
ATOM 6318 O O . THR B 1 366 ? -3.635 2.629 0.485 1 95.19 366 THR B O 1
ATOM 6321 N N . LYS B 1 367 ? -5.062 2.775 -1.197 1 94.69 367 LYS B N 1
ATOM 6322 C CA . LYS B 1 367 ? -3.998 2.879 -2.188 1 94.69 367 LYS B CA 1
ATOM 6323 C C . LYS B 1 367 ? -3.205 4.172 -2.01 1 94.69 367 LYS B C 1
ATOM 6325 O O . LYS B 1 367 ? -2.027 4.234 -2.367 1 94.69 367 LYS B O 1
ATOM 6330 N N . LEU B 1 368 ? -3.844 5.16 -1.485 1 96.56 368 LEU B N 1
ATOM 6331 C CA . LEU B 1 368 ? -3.143 6.41 -1.22 1 96.56 368 LEU B CA 1
ATOM 6332 C C . LEU B 1 368 ? -2.014 6.199 -0.217 1 96.56 368 LEU B C 1
ATOM 6334 O O . LEU B 1 368 ? -0.973 6.855 -0.302 1 96.56 368 LEU B O 1
ATOM 6338 N N . ILE B 1 369 ? -2.246 5.309 0.738 1 96.12 369 ILE B N 1
ATOM 6339 C CA . ILE B 1 369 ? -1.232 5.027 1.748 1 96.12 369 ILE B CA 1
ATOM 6340 C C . ILE B 1 369 ? 0.004 4.426 1.086 1 96.12 369 ILE B C 1
ATOM 6342 O O . ILE B 1 369 ? 1.13 4.852 1.357 1 96.12 369 ILE B O 1
ATOM 6346 N N . ASP B 1 370 ? -0.241 3.559 0.206 1 92.5 370 ASP B N 1
ATOM 6347 C CA . ASP B 1 370 ? 0.855 2.902 -0.5 1 92.5 370 ASP B CA 1
ATOM 6348 C C . ASP B 1 370 ? 1.6 3.889 -1.397 1 92.5 370 ASP B C 1
ATOM 6350 O O . ASP B 1 370 ? 2.83 3.867 -1.466 1 92.5 370 ASP B O 1
ATOM 6354 N N . ALA B 1 371 ? 0.834 4.637 -2.107 1 93.81 371 ALA B N 1
ATOM 6355 C CA . ALA B 1 371 ? 1.434 5.66 -2.957 1 93.81 371 ALA B CA 1
ATOM 6356 C C . ALA B 1 371 ? 2.295 6.617 -2.139 1 93.81 371 ALA B C 1
ATOM 6358 O O . ALA B 1 371 ? 3.391 6.992 -2.561 1 93.81 371 ALA B O 1
ATOM 6359 N N . ASN B 1 372 ? 1.796 6.988 -1.018 1 95.69 372 ASN B N 1
ATOM 6360 C CA . ASN B 1 372 ? 2.51 7.887 -0.117 1 95.69 372 ASN B CA 1
ATOM 6361 C C . ASN B 1 372 ? 3.83 7.281 0.351 1 95.69 372 ASN B C 1
ATOM 6363 O O . ASN B 1 372 ? 4.848 7.973 0.411 1 95.69 372 ASN B O 1
ATOM 6367 N N . LYS B 1 373 ? 3.832 6.035 0.646 1 92.81 373 LYS B N 1
ATOM 6368 C CA . LYS B 1 373 ? 5.043 5.328 1.053 1 92.81 373 LYS B CA 1
ATOM 6369 C C . LYS B 1 373 ? 6.055 5.266 -0.088 1 92.81 373 LYS B C 1
ATOM 6371 O O . LYS B 1 373 ? 7.25 5.488 0.122 1 92.81 373 LYS B O 1
ATOM 6376 N N . GLU B 1 374 ? 5.566 4.957 -1.213 1 89.38 374 GLU B N 1
ATOM 6377 C CA . GLU B 1 374 ? 6.43 4.875 -2.387 1 89.38 374 GLU B CA 1
ATOM 6378 C C . GLU B 1 374 ? 7.09 6.219 -2.68 1 89.38 374 GLU B C 1
ATOM 6380 O O . GLU B 1 374 ? 8.281 6.27 -3.004 1 89.38 374 GLU B O 1
ATOM 6385 N N . LEU B 1 375 ? 6.316 7.199 -2.582 1 92.38 375 LEU B N 1
ATOM 6386 C CA . LEU B 1 375 ? 6.824 8.539 -2.871 1 92.38 375 LEU B CA 1
ATOM 6387 C C . LEU B 1 375 ? 7.867 8.953 -1.839 1 92.38 375 LEU B C 1
ATOM 6389 O O . LEU B 1 375 ? 8.867 9.594 -2.182 1 92.38 375 LEU B O 1
ATOM 6393 N N . LEU B 1 376 ? 7.637 8.609 -0.617 1 91.5 376 LEU B N 1
ATOM 6394 C CA . LEU B 1 376 ? 8.625 8.914 0.412 1 91.5 376 LEU B CA 1
ATOM 6395 C C . LEU B 1 376 ? 9.938 8.18 0.147 1 91.5 376 LEU B C 1
ATOM 6397 O O . LEU B 1 376 ? 11.016 8.742 0.338 1 91.5 376 LEU B O 1
ATOM 6401 N N . GLU B 1 377 ? 9.844 6.953 -0.271 1 85.69 377 GLU B N 1
ATOM 6402 C CA . GLU B 1 377 ? 11.039 6.184 -0.602 1 85.69 377 GLU B CA 1
ATOM 6403 C C . GLU B 1 377 ? 11.789 6.805 -1.778 1 85.69 377 GLU B C 1
ATOM 6405 O O . GLU B 1 377 ? 13.016 6.828 -1.795 1 85.69 377 GLU B O 1
ATOM 6410 N N . MET B 1 378 ? 11.062 7.23 -2.744 1 85 378 MET B N 1
ATOM 6411 C CA . MET B 1 378 ? 11.672 7.902 -3.889 1 85 378 MET B CA 1
ATOM 6412 C C . MET B 1 378 ? 12.398 9.172 -3.453 1 85 378 MET B C 1
ATOM 6414 O O . MET B 1 378 ? 13.508 9.445 -3.918 1 85 378 MET B O 1
ATOM 6418 N N . LYS B 1 379 ? 11.773 9.906 -2.613 1 86 379 LYS B N 1
ATOM 6419 C CA . LYS B 1 379 ? 12.391 11.117 -2.086 1 86 379 LYS B CA 1
ATOM 6420 C C . LYS B 1 379 ? 13.695 10.805 -1.363 1 86 379 LYS B C 1
ATOM 6422 O O . LYS B 1 379 ? 14.695 11.508 -1.538 1 86 379 LYS B O 1
ATOM 6427 N N . LYS B 1 380 ? 13.664 9.773 -0.568 1 82.44 380 LYS B N 1
ATOM 6428 C CA . LYS B 1 380 ? 14.867 9.367 0.161 1 82.44 380 LYS B CA 1
ATOM 6429 C C . LYS B 1 380 ? 16 9.016 -0.797 1 82.44 380 LYS B C 1
ATOM 6431 O O . LYS B 1 380 ? 17.156 9.398 -0.578 1 82.44 380 LYS B O 1
ATOM 6436 N N . LYS B 1 381 ? 15.688 8.289 -1.806 1 79.69 381 LYS B N 1
ATOM 6437 C CA . LYS B 1 381 ? 16.688 7.918 -2.803 1 79.69 381 LYS B CA 1
ATOM 6438 C C . LYS B 1 381 ? 17.281 9.156 -3.467 1 79.69 381 LYS B C 1
ATOM 6440 O O . LYS B 1 381 ? 18.5 9.227 -3.688 1 79.69 381 LYS B O 1
ATOM 6445 N N . HIS B 1 382 ? 16.484 10.078 -3.779 1 79.19 382 HIS B N 1
ATOM 6446 C CA . HIS B 1 382 ? 16.969 11.312 -4.395 1 79.19 382 HIS B CA 1
ATOM 6447 C C . HIS B 1 382 ? 17.891 12.078 -3.457 1 79.19 382 HIS B C 1
ATOM 6449 O O . HIS B 1 382 ? 18.906 12.625 -3.891 1 79.19 382 HIS B O 1
ATOM 6455 N N . PHE B 1 383 ? 17.562 12.094 -2.236 1 76.62 383 PHE B N 1
ATOM 6456 C CA . PHE B 1 383 ? 18.391 12.805 -1.274 1 76.62 383 PHE B CA 1
ATOM 6457 C C . PHE B 1 383 ? 19.75 12.125 -1.13 1 76.62 383 PHE B C 1
ATOM 6459 O O . PHE B 1 383 ? 20.781 12.805 -0.97 1 76.62 383 PHE B O 1
ATOM 6466 N N . VAL B 1 384 ? 19.734 10.812 -1.183 1 75.44 384 VAL B N 1
ATOM 6467 C CA . VAL B 1 384 ? 21 10.078 -1.148 1 75.44 384 VAL B CA 1
ATOM 6468 C C . VAL B 1 384 ? 21.828 10.438 -2.371 1 75.44 384 VAL B C 1
ATOM 6470 O O . VAL B 1 384 ? 23.047 10.648 -2.26 1 75.44 384 VAL B O 1
ATOM 6473 N N . ILE B 1 385 ? 21.203 10.555 -3.484 1 74.81 385 ILE B N 1
ATOM 6474 C CA . ILE B 1 385 ? 21.891 10.898 -4.719 1 74.81 385 ILE B CA 1
ATOM 6475 C C . ILE B 1 385 ? 22.438 12.32 -4.617 1 74.81 385 ILE B C 1
ATOM 6477 O O . ILE B 1 385 ? 23.578 12.578 -5.016 1 74.81 385 ILE B O 1
ATOM 6481 N N . PHE B 1 386 ? 21.672 13.172 -4.062 1 73.62 386 PHE B N 1
ATOM 6482 C CA . PHE B 1 386 ? 22.125 14.547 -3.891 1 73.62 386 PHE B CA 1
ATOM 6483 C C . PHE B 1 386 ? 23.344 14.609 -2.984 1 73.62 386 PHE B C 1
ATOM 6485 O O . PHE B 1 386 ? 24.266 15.398 -3.225 1 73.62 386 PHE B O 1
ATOM 6492 N N . ARG B 1 387 ? 23.391 13.781 -2.031 1 72.12 387 ARG B N 1
ATOM 6493 C CA . ARG B 1 387 ? 24.5 13.75 -1.09 1 72.12 387 ARG B CA 1
ATOM 6494 C C . ARG B 1 387 ? 25.75 13.164 -1.741 1 72.12 387 ARG B C 1
ATOM 6496 O O . ARG B 1 387 ? 26.844 13.703 -1.585 1 72.12 387 ARG B O 1
ATOM 6503 N N . ILE B 1 388 ? 25.469 12.18 -2.418 1 74.69 388 ILE B N 1
ATOM 6504 C CA . ILE B 1 388 ? 26.594 11.5 -3.055 1 74.69 388 ILE B CA 1
ATOM 6505 C C . ILE B 1 388 ? 27.25 12.43 -4.074 1 74.69 388 ILE B C 1
ATOM 6507 O O . ILE B 1 388 ? 28.469 12.484 -4.176 1 74.69 388 ILE B O 1
ATOM 6511 N N . PHE B 1 389 ? 26.5 13.195 -4.742 1 73.44 389 PHE B N 1
ATOM 6512 C CA . PHE B 1 389 ? 27.031 14.055 -5.793 1 73.44 389 PHE B CA 1
ATOM 6513 C C . PHE B 1 389 ? 27.281 15.461 -5.266 1 73.44 389 PHE B C 1
ATOM 6515 O O . PHE B 1 389 ? 27.562 16.375 -6.039 1 73.44 389 PHE B O 1
ATOM 6522 N N . ASN B 1 390 ? 27.094 15.562 -3.914 1 70.44 390 ASN B N 1
ATOM 6523 C CA . ASN B 1 390 ? 27.375 16.812 -3.227 1 70.44 390 ASN B CA 1
ATOM 6524 C C . ASN B 1 390 ? 26.562 17.969 -3.822 1 70.44 390 ASN B C 1
ATOM 6526 O O . ASN B 1 390 ? 27.094 19.047 -4.055 1 70.44 390 ASN B O 1
ATOM 6530 N N . LEU B 1 391 ? 25.422 17.609 -4.27 1 68 391 LEU B N 1
ATOM 6531 C CA . LEU B 1 391 ? 24.562 18.625 -4.883 1 68 391 LEU B CA 1
ATOM 6532 C C . LEU B 1 391 ? 23.891 19.469 -3.814 1 68 391 LEU B C 1
ATOM 6534 O O . LEU B 1 391 ? 23.547 20.625 -4.062 1 68 391 LEU B O 1
ATOM 6538 N N . MET B 1 392 ? 23.5 18.766 -2.738 1 62.91 392 MET B N 1
ATOM 6539 C CA . MET B 1 392 ? 22.844 19.484 -1.646 1 62.91 392 MET B CA 1
ATOM 6540 C C . MET B 1 392 ? 23.391 19.031 -0.296 1 62.91 392 MET B C 1
ATOM 6542 O O . MET B 1 392 ? 23.594 17.844 -0.073 1 62.91 392 MET B O 1
ATOM 6546 N N . GLU B 1 393 ? 24.031 19.875 0.345 1 53.28 393 GLU B N 1
ATOM 6547 C CA . GLU B 1 393 ? 24.469 19.562 1.701 1 53.28 393 GLU B CA 1
ATOM 6548 C C . GLU B 1 393 ? 23.312 19.641 2.691 1 53.28 393 GLU B C 1
ATOM 6550 O O . GLU B 1 393 ? 22.859 20.75 3.021 1 53.28 393 GLU B O 1
ATOM 6555 N N . ILE B 1 394 ? 22.406 18.812 2.576 1 51.41 394 ILE B N 1
ATOM 6556 C CA . ILE B 1 394 ? 21.391 18.875 3.629 1 51.41 394 ILE B CA 1
ATOM 6557 C C . ILE B 1 394 ? 21.938 18.25 4.906 1 51.41 394 ILE B C 1
ATOM 6559 O O . ILE B 1 394 ? 22.188 17.031 4.953 1 51.41 394 ILE B O 1
ATOM 6563 N N . ASP B 1 395 ? 22.984 18.797 5.508 1 48.47 395 ASP B N 1
ATOM 6564 C CA . ASP B 1 395 ? 23.422 18.25 6.789 1 48.47 395 ASP B CA 1
ATOM 6565 C C . ASP B 1 395 ? 22.219 17.891 7.668 1 48.47 395 ASP B C 1
ATOM 6567 O O . ASP B 1 395 ? 21.531 18.781 8.164 1 48.47 395 ASP B O 1
ATOM 6571 N N . VAL B 1 396 ? 21.688 16.906 7.195 1 50.31 396 VAL B N 1
ATOM 6572 C CA . VAL B 1 396 ? 20.5 16.375 7.879 1 50.31 396 VAL B CA 1
ATOM 6573 C C . VAL B 1 396 ? 20.75 16.344 9.391 1 50.31 396 VAL B C 1
ATOM 6575 O O . VAL B 1 396 ? 21.891 16.188 9.836 1 50.31 396 VAL B O 1
ATOM 6578 N N . VAL B 1 397 ? 19.641 16.672 10.109 1 53.97 397 VAL B N 1
ATOM 6579 C CA . VAL B 1 397 ? 19.312 16.656 11.531 1 53.97 397 VAL B CA 1
ATOM 6580 C C . VAL B 1 397 ? 19.719 15.32 12.141 1 53.97 397 VAL B C 1
ATOM 6582 O O . VAL B 1 397 ? 19.375 14.258 11.625 1 53.97 397 VAL B O 1
ATOM 6585 N N . LYS B 1 398 ? 20.906 15.297 12.719 1 53.84 398 LYS B N 1
ATOM 6586 C CA . LYS B 1 398 ? 21.156 14.117 13.539 1 53.84 398 LYS B CA 1
ATOM 6587 C C . LYS B 1 398 ? 20.078 13.945 14.609 1 53.84 398 LYS B C 1
ATOM 6589 O O . LYS B 1 398 ? 20.078 14.656 15.617 1 53.84 398 LYS B O 1
ATOM 6594 N N . SER B 1 399 ? 19 13.5 14.297 1 62.59 399 SER B N 1
ATOM 6595 C CA . SER B 1 399 ? 17.953 13.195 15.273 1 62.59 399 SER B CA 1
ATOM 6596 C C . SER B 1 399 ? 17.297 11.852 14.984 1 62.59 399 SER B C 1
ATOM 6598 O O . SER B 1 399 ? 17.234 11.422 13.836 1 62.59 399 SER B O 1
ATOM 6600 N N . ASP B 1 400 ? 17.031 11.266 16.062 1 65.12 400 ASP B N 1
ATOM 6601 C CA . ASP B 1 400 ? 16.297 10.008 15.969 1 65.12 400 ASP B CA 1
ATOM 6602 C C . ASP B 1 400 ? 14.984 10.18 15.219 1 65.12 400 ASP B C 1
ATOM 6604 O O . ASP B 1 400 ? 14.422 9.211 14.695 1 65.12 400 ASP B O 1
ATOM 6608 N N . LEU B 1 401 ? 14.57 11.422 15.195 1 73.56 401 LEU B N 1
ATOM 6609 C CA . LEU B 1 401 ? 13.297 11.688 14.523 1 73.56 401 LEU B CA 1
ATOM 6610 C C . LEU B 1 401 ? 13.469 11.68 13.008 1 73.56 401 LEU B C 1
ATOM 6612 O O . LEU B 1 401 ? 12.508 11.453 12.273 1 73.56 401 LEU B O 1
ATOM 6616 N N . TYR B 1 402 ? 14.633 12.008 12.594 1 64.62 402 TYR B N 1
ATOM 6617 C CA . TYR B 1 402 ? 14.883 12.086 11.164 1 64.62 402 TYR B CA 1
ATOM 6618 C C . TYR B 1 402 ? 15.703 10.891 10.695 1 64.62 402 TYR B C 1
ATOM 6620 O O . TYR B 1 402 ? 16.125 10.836 9.539 1 64.62 402 TYR B O 1
ATOM 6628 N N . GLU B 1 403 ? 16.094 10.023 11.711 1 54.34 403 GLU B N 1
ATOM 6629 C CA . GLU B 1 403 ? 16.938 8.914 11.273 1 54.34 403 GLU B CA 1
ATOM 6630 C C . GLU B 1 403 ? 16.328 8.203 10.07 1 54.34 403 GLU B C 1
ATOM 6632 O O . GLU B 1 403 ? 15.188 7.73 10.133 1 54.34 403 GLU B O 1
ATOM 6637 N N . TRP B 1 404 ? 16.719 8.727 8.984 1 46.19 404 TRP B N 1
ATOM 6638 C CA . TRP B 1 404 ? 16.469 7.852 7.844 1 46.19 404 TRP B CA 1
ATOM 6639 C C . TRP B 1 404 ? 16.922 6.426 8.141 1 46.19 404 TRP B C 1
ATOM 6641 O O . TRP B 1 404 ? 17.984 6.219 8.742 1 46.19 404 TRP B O 1
ATOM 6651 N N . SER B 1 405 ? 16.125 5.598 8.68 1 38.22 405 SER B N 1
ATOM 6652 C CA . SER B 1 405 ? 16.562 4.27 9.102 1 38.22 405 SER B CA 1
ATOM 6653 C C . SER B 1 405 ? 17.812 3.832 8.344 1 38.22 405 SER B C 1
ATOM 6655 O O . SER B 1 405 ? 17.766 3.654 7.125 1 38.22 405 SER B O 1
ATOM 6657 N N . GLU B 1 406 ? 18.891 4.324 8.469 1 33.97 406 GLU B N 1
ATOM 6658 C CA . GLU B 1 406 ? 20.141 3.68 8.062 1 33.97 406 GLU B CA 1
ATOM 6659 C C . GLU B 1 406 ? 20.172 2.217 8.492 1 33.97 406 GLU B C 1
ATOM 6661 O O . GLU B 1 406 ? 21.172 1.529 8.305 1 33.97 406 GLU B O 1
ATOM 6666 N N . GLU B 1 407 ? 19.109 1.508 9 1 30.08 407 GLU B N 1
ATOM 6667 C CA . GLU B 1 407 ? 19.547 0.124 9.156 1 30.08 407 GLU B CA 1
ATOM 6668 C C . GLU B 1 407 ? 19.859 -0.51 7.801 1 30.08 407 GLU B C 1
ATOM 6670 O O . GLU B 1 407 ? 19.109 -0.318 6.836 1 30.08 407 GLU B O 1
#

InterPro domains:
  IPR000536 Nuclear hormone receptor, ligand-binding domain [PF00104] (180-389)
  IPR000536 Nuclear hormone receptor, ligand-binding domain [PS51843] (157-405)
  IPR000536 Nuclear hormone receptor, ligand-binding domain [SM00430] (192-376)
  IPR001628 Zinc finger, nuclear hormone receptor-type [PF00105] (12-81)
  IPR001628 Zinc finger, nuclear hormone receptor-type [PR00047] (13-29)
  IPR001628 Zinc finger, nuclear hormone receptor-type [PR00047] (29-44)
  IPR001628 Zinc finger, nuclear hormone receptor-type [PR00047] (65-73)
  IPR001628 Zinc finger, nuclear hormone receptor-type [PR00047] (73-81)
  IPR001628 Zinc finger, nuclear hormone receptor-type [PS51030] (10-88)
  IPR001628 Zinc finger, nuclear hormone receptor-type [SM00399] (10-84)
  IPR013088 Zinc finger, NHR/GATA-type [G3DSA:3.30.50.10] (4-111)
  IPR035500 Nuclear hormone receptor-like domain superfamily [G3DSA:1.10.565.10] (179-402)
  IPR035500 Nuclear hormone receptor-like domain superfamily [SSF48508] (170-402)
  IPR049636 Hepatocyte nuclear factor 4-like, DNA-binding domain [cd06960] (13-81)
  IPR051152 Caenorhabditis elegans Orphan Nuclear Receptors [PTHR45680] (6-402)

Organism: NCBI:txid290746

Foldseek 3Di:
DDPPPVPPPQDAAQQQRHTFDDAALNGRHHPVLSVLQVCCVVVVDDFQFPVNPLQDRRNPPDPPDDRRSSNSNVSCVVRNRHDDPPPVPPDPVDPPPPPDPPPPPDPDCPDPPPPPPPPDPPDDPLPAPACVVLVVLLLVLLPDQAADDPDPVDDDFQLRLLLVLVVQLLVQFAQPDEAEEDQEDEVVQLVVQLSSSLNSVSNSQSSGGLLSNFDPVQNVLLSLQFSVLLVLQSFLVSQCVVVHLDLPFQWTDRGSHYIYGPVDLRRYYPPADPVLRVVLSVLCVVLSVLCSVQANNLCSVLVQDSSLSSLLSLCRSLDCVPPPPGDPVSVVSSVVSNVRSVVVVVCCVCPVVVHPDCPVVVVSSVSNSVSSVVSVVSVVVSVVVCVVVVSDSCSYHPDSSPPPPPD/DDPPPVPPPQDAAQQQRHTFDDQALNGRHHPVLSVLQVCCVVVVDDFAFPVNPLQDRRNPPDPPDDGRSSNSNVSCVVRNRHDDPPPVPPDPPPPPDPPDPPPPPDPDCPDPPPPPPPPDDPDDPLPAPACVVLVVLLLVLLPDLAADDPDPVDDDFQLRLLLVLVVQLLVQFAQPDAAEEDQEDEVVQLVVQLSSSLNSVSNSQSSGGLLSNFDPQQNVLLSLQFSVLLVLQSFLVSQCVVVHLDLPFQWTDRGSHYIYGPVDLRRYYPPFDPVLRVVLSVLCVVLSVLCSVQANNLCSVLVQDSSLSSLLSLCRSLDCVPPPPGDPVSVVSSVVSNVRSVVVVVCCVCPVVVHPDCPVVVVSSVSNSVSSVVSVVSVVVSVVVCVVVVSDSCSDHPDSSPPPPPD

pLDDT: mean 75.96, std 22.99, range [19.11, 98.69]

Radius of gyration: 32.6 Å; Cα contacts (8 Å, |Δi|>4): 900; chains: 2; bounding box: 87×103×79 Å

Sequence (814 aa):
MEVIMSKIDNNPCLICGGKAKGVNFKVASCRPCAEFYRRSILANRKYKCIRGSGKCNLEDKNYGKRLCRYCRLQKCKIAGMCFERHVENFENPTKIEICQEPSFNDKDTITDSNSSFTSLSNSEIKQLIDMSPIEKAIEKIFAQTHAIPIDPRIKLSCLQQLDYGLSLCLEELRPKCVVSVVQEFDVHDIVKHQEKFMIAFSKMLIYCEKFVELEYVDKMSLFKKSWRLIYQLERHYSSIQYFGGLLEDQRVLFDDTSTIDYGNAHVQIRGVDKATRQKIFETWGDFRHQLFQLLINPMKSLQLTQYEMAFLIAQILFSTQGNDSLSTKAQHIIEEVLEQISNEMHHYYTNGMHLSNYAQRLIKLTKLIDANKELLEMKKKHFVIFRIFNLMEIDVVKSDLYEWSEEMEVIMSKIDNNPCLICGGKAKGVNFKVASCRPCAEFYRRSILANRKYKCIRGSGKCNLEDKNYGKRLCRYCRLQKCKIAGMCFERHVENFENPTKIEICQEPSFNDKDTITDSNSSFTSLSNSEIKQLIDMSPIEKAIEKIFAQTHAIPIDPRIKLSCLQQLDYGLSLCLEELRPKCVVSVVQEFDVHDIVKHQEKFMIAFSKMLIYCEKFVELEYVDKMSLFKKSWRLIYQLERHYSSIQYFGGLLEDQRVLFDDTSTIDYGNAHVQIRGVDKATRQKIFETWGDFRHQLFQLLINPMKSLQLTQYEMAFLIAQILFSTQGNDSLSTKAQHIIEEVLEQISNEMHHYYTNGMHLSNYAQRLIKLTKLIDANKELLEMKKKHFVIFRIFNLMEIDVVKSDLYEWSEE